Protein 4XK2 (pdb70)

Nearest PDB structures (foldseek):
  4xk2-assembly1_A  TM=1.003E+00  e=9.406E-68  Polaromonas sp. JS666
  4xk2-assembly1_C  TM=1.002E+00  e=2.630E-65  Polaromonas sp. JS666
  8xr3-assembly1_A  TM=9.201E-01  e=1.913E-26  Streptomyces xinghaiensis
  8jwk-assembly2_I  TM=9.010E-01  e=2.176E-25  Streptomyces xinghaiensis
  8xr2-assembly2_I  TM=8.999E-01  e=5.962E-25  Streptomyces xinghaiensis

InterPro domains:
  IPR018170 Aldo/keto reductase, conserved site [PS00062] (143-160)
  IPR020471 Aldo-keto reductase [PR00069] (48-72)
  IPR020471 Aldo-keto reductase [PR00069] (112-130)
  IPR020471 Aldo-keto reductase [PR00069] (143-160)
  IPR023210 NADP-dependent oxidoreductase domain [PF00248] (16-318)
  IPR036812 NAD(P)-dependent oxidoreductase domain superfamily [G3DSA:3.20.20.100] (1-343)
  IPR036812 NAD(P)-dependent oxidoreductase domain superfamily [SSF51430] (1-318)
  IPR050523 Aldo/Keto Reductase Detoxification and Biosynthesis [PTHR43364] (1-327)

Radius of gyration: 41.42 Å; Cα contacts (8 Å, |Δi|>4): 1732; chains: 3; bounding box: 73×60×141 Å

Secondary structure (DSSP, 8-state):
---EEE-TTSS-EEESEEEE-----HHHHHHHHHHHHHTT--EEEEETTGGGGHHHHHHHHHHTT-GGG-EEEEEE-S--SSSTTSSSSSHHHHHHHHHHHHHHHTSS-EEEEEESS--TTS-HHHHHHHHHHHHHTTSEEEEEESS--HHHHHHHHHHHHHHT---EEEEEEE-BTTB-GGGTTHHHHHHHHT-EEEEE-TTTTTTTSSSS----S-PPPHHHHHHHHHHHHHHHHHH---HHHHHHHHHHTSTTEEEEEE--SSHHHHHHHHTTSS----HHHHHHHHHHH--PPPTTTHHHHTSTTTTTS----/---EEE-TTSS-EEESEEEE----HHHHHHHHHHHHHHT--EEEEETTGGGGHHHHHHHHHHTTTGGG-EEEEEE-S--SSSTTSSSSSHHHHHHHHHHHHHHHTSS-EEEEEESS--TTS-HHHHHHHHHHHHHTTSEEEEEEES--HHHHHHHHHHHHHHT---EEEEEEE-BTTB-GGGTTHHHHHHHHT-EEEEE-TTTTTTTS-----HHHHHHHHHHHHHHHHHH---HHHHHHHHHHTSTTEEEEEE--SSHHHHHHHHTTSS----HHHHHHHHHHH--PPPTTTHHHHTSTTTTTS----/---EEE-TTSS-EEESEEEE----HHHHHHHHHHHHHHT--EEEEETTGGGGHHHHHHHHHHTTTGGG-EEEEEE-S--SSSTTSSSSSHHHHHHHHHHHHHHHTSS-EEEEEESS--TTS-HHHHHHHHHHHHHTTSEEEEEEES--HHHHHHHHHHHHHHT---EEEEEEE-BTTB-GGGTTHHHHHHHHT-EEEEE-TTTTTTTSSSS----S-PPPHHHHHHHHHHHHHHHHHH---HHHHHHHHHHTSTTEEEEEE--SSHHHHHHHHTTSS----HHHHHHHHHHH--PPPTTTHHHHTSTTTTTS----

CATH classification: 3.20.20.100

Solvent-accessible surface area: 41121 Å² total; per-residue (Å²): 155,22,69,92,64,93,0,24,132,34,32,42,78,0,0,0,0,0,0,13,4,80,97,37,140,78,76,21,5,83,173,26,0,61,23,0,35,128,22,23,0,34,0,0,3,0,0,2,45,56,73,121,5,42,1,0,47,38,0,2,34,0,4,92,82,26,31,118,125,5,18,1,0,0,6,2,6,53,121,48,27,182,23,123,84,53,50,11,1,44,111,126,11,0,71,48,8,0,58,38,2,17,102,66,7,100,22,125,50,0,12,0,1,0,5,10,31,46,27,68,165,10,77,9,71,48,8,1,18,2,1,26,91,11,25,138,71,29,63,1,106,61,2,0,0,1,63,8,51,7,158,25,1,68,102,1,1,50,7,0,106,160,78,66,40,75,80,3,15,0,3,1,8,34,0,0,0,6,9,17,80,7,6,29,72,31,0,53,21,4,88,106,42,17,3,1,0,0,0,42,26,14,34,0,109,37,58,0,44,17,117,68,108,171,127,116,27,94,120,27,98,90,77,36,7,49,105,0,0,60,10,0,40,49,1,21,160,129,37,68,57,55,13,31,17,0,1,0,2,0,0,8,65,14,44,33,8,1,0,0,13,11,36,1,162,73,93,134,65,0,88,89,18,33,17,0,19,71,48,89,9,65,110,125,20,22,57,132,0,24,77,13,0,56,54,106,17,67,186,60,42,101,18,78,73,78,42,128,100,29,150,142,56,104,45,48,66,161,22,46,92,69,130,0,24,131,32,55,42,89,0,0,0,0,0,10,14,15,88,88,153,69,30,20,7,1,96,30,0,13,26,0,22,125,28,22,0,34,0,0,3,0,0,2,43,59,72,92,3,43,1,0,48,63,0,1,39,0,3,54,34,36,32,111,123,6,18,1,0,0,6,1,7,61,121,61,28,108,23,123,84,51,49,11,2,46,120,122,10,0,74,51,7,0,59,39,2,16,102,66,6,80,23,112,45,0,12,0,1,0,4,19,31,47,28,82,173,9,77,7,70,46,8,1,21,4,1,28,93,10,27,138,70,29,64,1,110,62,3,0,0,2,85,9,50,8,157,24,0,71,102,1,0,50,6,0,85,163,77,66,40,76,63,3,15,0,3,0,8,52,0,0,0,5,8,18,86,7,6,42,74,32,0,54,21,4,90,105,40,18,3,2,0,0,0,70,26,12,37,0,163,43,57,0,45,47,158,189,50,86,50,87,30,30,138,125,0,30,93,10,0,69,58,0,23,158,115,38,69,59,58,17,32,14,0,0,1,2,0,0,13,68,14,44,33,8,1,0,0,12,10,37,6,74,72,102,70,80,1,66,96,16,43,18,1,33,88,44,119,6,72,120,98,18,19,57,59,0,26,77,22,0,58,56,107,17,57,187,61,42,103,19,79,77,80,42,128,99,28,156,215,56,105,46,49,64,155,21,69,91,59,91,0,23,131,34,34,42,80,0,0,0,0,0,10,16,14,88,87,151,69,32,20,6,1,98,30,0,12,26,0,23,125,28,21,0,33,0,0,4,0,0,2,44,58,73,123,4,42,1,0,46,61,0,1,41,0,4,56,35,37,30,111,122,5,19,1,0,0,6,2,6,53,122,49,28,136,22,122,88,50,49,10,2,46,120,125,10,0,72,50,8,0,59,38,1,17,101,67,7,80,24,114,45,0,12,0,1,0,4,9,31,47,27,70,163,8,77,10,67,46,8,1,21,4,1,27,94,11,26,137,70,30,65,1,109,61,2,0,0,1,66,8,50,8,158,25,0,69,100,1,0,49,5,0,82,164,76,66,39,75,66,3,14,0,3,0,9,33,0,0,1,3,8,19,80,7,7,30,72,32,1,55,21,4,90,105,39,17,3,2,0,0,0,40,26,13,35,0,108,36,58,0,44,14,117,68,109,173,125,119,22,91,121,23,66,93,67,49,9,48,111,0,0,61,10,0,40,41,0,22,160,102,39,70,57,55,13,31,17,0,0,0,3,0,0,14,67,14,43,32,9,2,0,0,13,10,37,5,75,72,96,70,80,0,107,93,14,30,17,1,24,77,45,113,6,64,110,129,17,20,58,124,1,27,77,12,1,58,52,106,17,66,184,60,42,101,18,77,72,78,42,129,99,29,150,144,55,107,44,51,65

Organism: Polaromonas sp. (strain JS666 / ATCC BAA-500) (NCBI:txid296591)

Foldseek 3Di:
DWDWFDLFPPNDIATQAEAELCVAVLVLLLQVCVLCLVVVRQEYEEECPPVLLRSLLSQLSSCPPPVVSHQYEYEDFDQRDDDPLSHHQALVNVVVVLVSSCVSSVHQAHAEYEYEEDDPPHDLLRSQVSVQVCCVVVHYPAYAYEHDDLVRLVVNQVSCVVVVTGHHREYAYEDWLQRHLCQQRPQVSSVVRRHAYAYEPLCVVVLQQLPQEPVVDDDGDNVLSNLLNVLLVVVCVVPVAGRLLVGSLLLVPAHRHRYYHDHDSDNVRVVNNCSNPDDHQDPVSNVSNCVSSPDQDDPPRRCCVVPNPVPVPHRRD/DWDWFDLFPPNDIATQAEAELCAVLVLLLQVCVLCLVVVRQEYEEECPPVLLHSLLSQLSSCVVPVVSHAYEYEDFDQNDDDPLSHHQALVNVVVVLVSSCVSSVHQAHAEYEYEEDDPPHDLLRSQVSVQVCCVVVRYPAYAYEHDDLVRLVVNQVSCVVVVTGHHREYAYEDWLQRHLCQQRPQVSSVVRRHAYAYPPLCVVVLQQLVVPDPVLSVLLNVLLVVVCVVPVAGRLLVGSLLQSPAHRHRYYHDHDSDSVRVVSNCSNPDDHDDPVSSVSSCVSSDDQDDPPRRCCVVPNPVPVPNGRD/DWDWFDLFPPNDIATQAEAELCAVLVLLLQVCVLCLVVVRQEYEEECPPVLLHSLLSQLSSCVVPVVSHQYEYEDFDQRDDDPLSHHQALVNVVVVLVSSCVSSVHQAHAEYEYEEDDPPHDLLRSQVSVQVCCVVVRYPAYAYEHDDLVRLVVNQVSCVVVVTGHHREYAYEDWLQRHLCQQRVQVSCVVRRHAYAYPPLCVVVLQQLPDEPVPDDDGDNVLSNLLNVLLVVVCVVPVAGRLLVGSLLQSPAHRHRYYHDHDSDSVRVVSNCSNPDDHDDPVSSVSSCVSSDDQDDPPRRCCVVPNPVPVPHGRD

Sequence (942 aa):
SMEEHRYLGNSGFKVPALGFGTGLFDVAGARRIIDIICLDDAGVNLFDTADVYSNGASESILGAALKGRRDKAIVSTKLSLRIGEGPNDVGSSRRHHLIAATNAALQRLDTDDYIDILQLHAFDAMTPVEQVLGTLDDLVRAGKVRYIGLSNFSGWQLMKSLAAADDRLGLQRYVANQTYYSLIGRDYEWWELMPLGIDQGVGAIVWSPLGWGRLTGKIRRGFAPPVDDERLYRVVDAMDEVALETGKTLPQIALNWLLQRPTVASVLIGARDEEQLMQNLGALGWQLTTEQVARRLDAASAVTPPYPYYPYWNGQFAERSPVAVSMEHRYLGNSGFKVPALGFGTGFDVAGARRIIDICLDAGVNLFDTADVYSNGASESILGAALKGRRDKAIVSTKLSLRIGEGPNDVGSSRHHLIAATNAALQRLDTDDYIDILQLHAFDAMTPVEQVLGTLDDLVRAGKVRYIGLSNFSGWQLMKSLAAADRLGLQRYVANQTYYSLIGRDYEWELMPLGIDQGVGAIVWSPLGWGRLTGKPVDDERLYRVVDAMDEVALETGKTLPQIALNWLLQRPTVASVLIGARDEEQLMQNLGALGWQLTTEQVARLDAASAVTPPYPYYPYWNGQFAERSPVAVSMEEHRYLGNNSGFKVPALGFGTGFDVAGARRIIDICLDAGVNLFDTADVYSNGASESILGAALKGRRDKAIVSTKLSLRIGEGPNDVGSSRHHLIAATNAALQRLDTDYIDILQLHAFDAMTPVEQVLGTLDDLVRAGKVRYIGLSNFSGWQLMKSLAAADRLGLQRYVANQTYYSLIGRDYEWWELMPLGIDQGVGAIVWSPLGWGRLTGKIRRGFAPPVDDERLYRVVDAMDEVALETGKTLPQIALNWLLQRPTVASVLIGARDEEQLMQNLGALGWQLTTEQVARLDAASAVTPPYPYYPYWNGQFAERSPVAV

B-factor: mean 45.57, std 15.62, range [21.48, 104.82]

Structure (mmCIF, N/CA/C/O backbone):
data_4XK2
#
_entry.id   4XK2
#
_cell.length_a   105.110
_cell.length_b   105.110
_cell.length_c   479.569
_cell.angle_alpha   90.000
_cell.angle_beta   90.000
_cell.angle_gamma   90.000
#
_symmetry.space_group_name_H-M   'I 4 2 2'
#
loop_
_entity.id
_entity.type
_entity.pdbx_description
1 polymer 'Aldo/keto reductase'
2 non-polymer 'CHLORIDE ION'
3 non-polymer 'SODIUM ION'
4 water water
#
loop_
_atom_site.group_PDB
_atom_site.id
_atom_site.type_symbol
_atom_site.label_atom_id
_atom_site.label_alt_id
_atom_site.label_comp_id
_atom_site.label_asym_id
_atom_site.label_entity_id
_atom_site.label_seq_id
_atom_site.pdbx_PDB_ins_code
_atom_site.Cartn_x
_atom_site.Cartn_y
_atom_site.Cartn_z
_atom_site.occupancy
_atom_site.B_iso_or_equiv
_atom_site.auth_seq_id
_atom_site.auth_comp_id
_atom_site.auth_asym_id
_atom_site.auth_atom_id
_atom_site.pdbx_PDB_model_num
ATOM 1 N N . SER A 1 1 ? -5.245 41.917 107.712 1.00 54.78 0 SER A N 1
ATOM 2 C CA . SER A 1 1 ? -5.732 40.502 107.622 1.00 53.33 0 SER A CA 1
ATOM 3 C C . SER A 1 1 ? -4.843 39.684 106.672 1.00 46.50 0 SER A C 1
ATOM 4 O O . SER A 1 1 ? -4.391 40.185 105.632 1.00 46.01 0 SER A O 1
ATOM 7 N N . MET A 1 2 ? -4.568 38.438 107.044 1.00 40.91 1 MET A N 1
ATOM 8 C CA . MET A 1 2 ? -3.653 37.615 106.265 1.00 36.22 1 MET A CA 1
ATOM 9 C C . MET A 1 2 ? -4.316 37.126 104.980 1.00 34.88 1 MET A C 1
ATOM 10 O O . MET A 1 2 ? -5.443 36.660 104.998 1.00 36.15 1 MET A O 1
ATOM 15 N N . GLU A 1 3 ? -3.579 37.193 103.894 1.00 32.97 2 GLU A N 1
ATOM 16 C CA A GLU A 1 3 ? -4.013 36.628 102.616 0.50 32.48 2 GLU A CA 1
ATOM 17 C CA B GLU A 1 3 ? -3.985 36.614 102.619 0.50 33.01 2 GLU A CA 1
ATOM 18 C C . GLU A 1 3 ? -3.525 35.169 102.546 1.00 31.49 2 GLU A C 1
ATOM 19 O O . GLU A 1 3 ? -2.477 34.819 103.104 1.00 30.30 2 GLU A O 1
ATOM 30 N N . HIS A 1 4 ? -4.316 34.317 101.905 1.00 30.29 3 HIS A N 1
ATOM 31 C CA . HIS A 1 4 ? -3.963 32.905 101.773 1.00 29.40 3 HIS A CA 1
ATOM 32 C C . HIS A 1 4 ? -3.976 32.491 100.317 1.00 29.20 3 HIS A C 1
ATOM 33 O O . HIS A 1 4 ? -4.786 32.978 99.529 1.00 29.84 3 HIS A O 1
ATOM 40 N N . ARG A 1 5 ? -3.080 31.579 99.971 1.00 27.92 4 ARG A N 1
ATOM 41 C CA . ARG A 1 5 ? -2.927 31.152 98.585 1.00 27.86 4 ARG A CA 1
ATOM 42 C C . ARG A 1 5 ? -2.857 29.634 98.497 1.00 27.30 4 ARG A C 1
ATOM 43 O O . ARG A 1 5 ? -2.381 28.960 99.433 1.00 26.73 4 ARG A O 1
ATOM 51 N N . TYR A 1 6 ? -3.262 29.093 97.350 1.00 27.13 5 TYR A N 1
ATOM 52 C CA . TYR A 1 6 ? -3.137 27.658 97.119 1.00 27.07 5 TYR A CA 1
ATOM 53 C C . TYR A 1 6 ? -1.688 27.317 96.854 1.00 26.57 5 TYR A C 1
ATOM 54 O O . TYR A 1 6 ? -1.003 28.033 96.101 1.00 26.64 5 TYR A O 1
ATOM 63 N N . LEU A 1 7 ? -1.224 26.230 97.465 1.00 25.86 6 LEU A N 1
ATOM 64 C CA . LEU A 1 7 ? 0.112 25.747 97.272 1.00 25.64 6 LEU A CA 1
ATOM 65 C C . LEU A 1 7 ? 0.140 24.874 96.028 1.00 25.87 6 LEU A C 1
ATOM 66 O O . LEU A 1 7 ? -0.218 23.698 96.053 1.00 25.72 6 LEU A O 1
ATOM 71 N N . GLY A 1 8 ? 0.556 25.470 94.917 1.00 26.14 7 GLY A N 1
ATOM 72 C CA . GLY A 1 8 ? 0.508 24.775 93.640 1.00 26.77 7 GLY A CA 1
ATOM 73 C C . GLY A 1 8 ? -0.912 24.289 93.339 1.00 27.24 7 GLY A C 1
ATOM 74 O O . GLY A 1 8 ? -1.891 24.988 93.628 1.00 27.43 7 GLY A O 1
ATOM 75 N N . ASN A 1 9 ? -1.011 23.082 92.821 1.00 27.69 8 ASN A N 1
ATOM 76 C CA . ASN A 1 9 ? -2.304 22.487 92.491 1.00 28.88 8 ASN A CA 1
ATOM 77 C C . ASN A 1 9 ? -2.850 21.600 93.618 1.00 27.99 8 ASN A C 1
ATOM 78 O O . ASN A 1 9 ? -3.827 20.898 93.406 1.00 28.23 8 ASN A O 1
ATOM 83 N N . SER A 1 10 ? -2.247 21.664 94.799 1.00 26.77 9 SER A N 1
ATOM 84 C CA . SER A 1 10 ? -2.561 20.743 95.882 1.00 26.63 9 SER A CA 1
ATOM 85 C C . SER A 1 10 ? -3.924 20.880 96.548 1.00 26.59 9 SER A C 1
ATOM 86 O O . SER A 1 10 ? -4.317 19.994 97.316 1.00 26.90 9 SER A O 1
ATOM 89 N N . GLY A 1 11 ? -4.564 22.038 96.389 1.00 26.48 10 GLY A N 1
ATOM 90 C CA . GLY A 1 11 ? -5.776 22.368 97.140 1.00 26.58 10 GLY A CA 1
ATOM 91 C C . GLY A 1 11 ? -5.562 22.799 98.591 1.00 26.43 10 GLY A C 1
ATOM 92 O O . GLY A 1 11 ? -6.522 23.122 99.289 1.00 26.44 10 GLY A O 1
ATOM 93 N N . PHE A 1 12 ? -4.304 22.817 99.028 1.00 26.20 11 PHE A N 1
ATOM 94 C CA . PHE A 1 12 ? -3.919 23.216 100.377 1.00 26.49 11 PHE A CA 1
ATOM 95 C C . PHE A 1 12 ? -3.567 24.710 100.363 1.00 26.73 11 PHE A C 1
ATOM 96 O O . PHE A 1 12 ? -2.903 25.171 99.462 1.00 26.44 11 PHE A O 1
ATOM 104 N N . LYS A 1 13 ? -4.004 25.439 101.379 1.00 27.41 12 LYS A N 1
ATOM 105 C CA . LYS A 1 13 ? -3.749 26.874 101.457 1.00 28.16 12 LYS A CA 1
ATOM 106 C C . LYS A 1 13 ? -2.697 27.210 102.483 1.00 27.21 12 LYS A C 1
ATOM 107 O O . LYS A 1 13 ? -2.661 26.623 103.571 1.00 26.92 12 LYS A O 1
ATOM 113 N N . VAL A 1 14 ? -1.847 28.151 102.104 1.00 26.48 13 VAL A N 1
ATOM 114 C CA . VAL A 1 14 ? -0.804 28.680 102.962 1.00 26.14 13 VAL A CA 1
ATOM 115 C C . VAL A 1 14 ? -0.944 30.178 103.076 1.00 25.98 13 VAL A C 1
ATOM 116 O O . VAL A 1 14 ? -1.504 30.825 102.193 1.00 26.05 13 VAL A O 1
ATOM 120 N N . PRO A 1 15 ? -0.463 30.745 104.194 1.00 25.69 14 PRO A N 1
ATOM 121 C CA . PRO A 1 15 ? -0.470 32.187 104.297 1.00 25.71 14 PRO A CA 1
ATOM 122 C C . PRO A 1 15 ? 0.552 32.759 103.315 1.00 25.61 14 PRO A C 1
ATOM 123 O O . PRO A 1 15 ? 1.587 32.138 103.054 1.00 25.10 14 PRO A O 1
ATOM 127 N N . ALA A 1 16 ? 0.232 33.924 102.773 1.00 25.88 15 ALA A N 1
ATOM 128 C CA . ALA A 1 16 ? 1.064 34.554 101.749 1.00 26.43 15 ALA A CA 1
ATOM 129 C C . ALA A 1 16 ? 2.438 34.955 102.310 1.00 26.89 15 ALA A C 1
ATOM 130 O O . ALA A 1 16 ? 3.423 35.058 101.567 1.00 26.62 15 ALA A O 1
ATOM 132 N N . LEU A 1 17 ? 2.496 35.146 103.631 1.00 27.56 16 LEU A N 1
ATOM 133 C CA . LEU A 1 17 ? 3.759 35.328 104.325 1.00 28.23 16 LEU A CA 1
ATOM 134 C C . LEU A 1 17 ? 3.912 34.247 105.356 1.00 28.15 16 LEU A C 1
ATOM 135 O O . LEU A 1 17 ? 2.979 33.929 106.103 1.00 28.75 16 LEU A O 1
ATOM 140 N N . GLY A 1 18 ? 5.088 33.653 105.367 1.00 28.13 17 GLY A N 1
ATOM 141 C CA . GLY A 1 18 ? 5.449 32.638 106.333 1.00 28.50 17 GLY A CA 1
ATOM 142 C C . GLY A 1 18 ? 6.671 33.027 107.104 1.00 28.98 17 GLY A C 1
ATOM 143 O O . GLY A 1 18 ? 7.335 34.014 106.779 1.00 29.37 17 GLY A O 1
ATOM 144 N N . PHE A 1 19 ? 6.926 32.303 108.183 1.00 29.60 18 PHE A N 1
ATOM 145 C CA . PHE A 1 19 ? 8.012 32.621 109.077 1.00 31.13 18 PHE A CA 1
ATOM 146 C C . PHE A 1 19 ? 9.151 31.643 108.874 1.00 31.46 18 PHE A C 1
ATOM 147 O O . PHE A 1 19 ? 8.985 30.434 109.044 1.00 30.49 18 PHE A O 1
ATOM 155 N N . GLY A 1 20 ? 10.296 32.171 108.470 1.00 32.49 19 GLY A N 1
ATOM 156 C CA . GLY A 1 20 ? 11.462 31.354 108.183 1.00 34.27 19 GLY A CA 1
ATOM 157 C C . GLY A 1 20 ? 12.327 31.371 109.414 1.00 37.51 19 GLY A C 1
ATOM 158 O O . GLY A 1 20 ? 12.781 32.433 109.820 1.00 40.02 19 GLY A O 1
ATOM 159 N N . THR A 1 21 ? 12.530 30.216 110.039 1.00 39.13 20 THR A N 1
ATOM 160 C CA . THR A 1 21 ? 13.419 30.142 111.192 1.00 42.42 20 THR A CA 1
ATOM 161 C C . THR A 1 21 ? 14.881 30.236 110.714 1.00 46.15 20 THR A C 1
ATOM 162 O O . THR A 1 21 ? 15.773 30.339 111.517 1.00 48.34 20 THR A O 1
ATOM 166 N N . GLY A 1 22 ? 15.102 30.188 109.397 1.00 51.31 21 GLY A N 1
ATOM 167 C CA . GLY A 1 22 ? 16.413 30.456 108.807 1.00 55.83 21 GLY A CA 1
ATOM 168 C C . GLY A 1 22 ? 16.656 31.951 108.666 1.00 60.42 21 GLY A C 1
ATOM 169 O O . GLY A 1 22 ? 17.672 32.369 108.110 1.00 67.29 21 GLY A O 1
ATOM 170 N N . LEU A 1 30 ? 17.385 33.246 113.132 1.00 86.56 29 LEU A N 1
ATOM 171 C CA . LEU A 1 30 ? 16.684 33.738 114.314 1.00 89.14 29 LEU A CA 1
ATOM 172 C C . LEU A 1 30 ? 16.823 32.769 115.495 1.00 92.84 29 LEU A C 1
ATOM 173 O O . LEU A 1 30 ? 17.356 33.124 116.550 1.00 102.37 29 LEU A O 1
ATOM 175 N N . PHE A 1 31 ? 16.358 31.541 115.289 1.00 87.98 30 PHE A N 1
ATOM 176 C CA . PHE A 1 31 ? 16.290 30.511 116.327 1.00 78.10 30 PHE A CA 1
ATOM 177 C C . PHE A 1 31 ? 17.667 29.869 116.493 1.00 79.36 30 PHE A C 1
ATOM 178 O O . PHE A 1 31 ? 17.794 28.750 116.972 1.00 73.62 30 PHE A O 1
ATOM 186 N N . ASP A 1 38 ? 16.360 29.890 124.094 1.00 66.24 37 ASP A N 1
ATOM 187 C CA . ASP A 1 38 ? 15.331 30.767 124.630 1.00 62.56 37 ASP A CA 1
ATOM 188 C C . ASP A 1 38 ? 13.930 30.278 124.207 1.00 61.29 37 ASP A C 1
ATOM 189 O O . ASP A 1 38 ?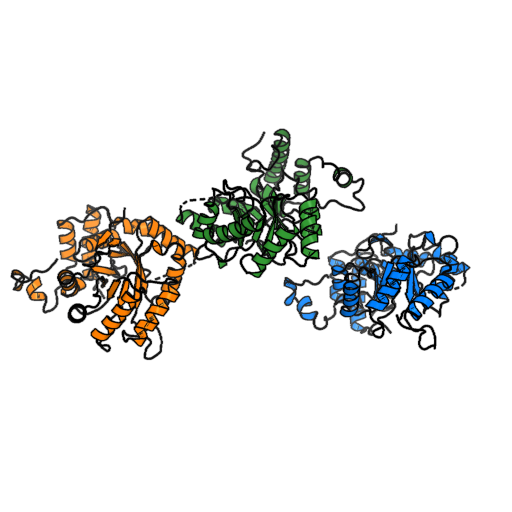 13.371 30.702 123.189 1.00 57.12 37 ASP A O 1
ATOM 194 N N . VAL A 1 39 ? 13.372 29.384 125.017 1.00 59.38 38 VAL A N 1
ATOM 195 C CA . VAL A 1 39 ? 12.074 28.770 124.724 1.00 55.97 38 VAL A CA 1
ATOM 196 C C . VAL A 1 39 ? 10.954 29.804 124.882 1.00 51.34 38 VAL A C 1
ATOM 197 O O . VAL A 1 39 ? 10.041 29.865 124.073 1.00 45.86 38 VAL A O 1
ATOM 201 N N . ALA A 1 40 ? 11.041 30.627 125.923 1.00 49.37 39 ALA A N 1
ATOM 202 C CA . ALA A 1 40 ? 10.046 31.676 126.155 1.00 47.54 39 ALA A CA 1
ATOM 203 C C . ALA A 1 40 ? 10.035 32.699 125.006 1.00 44.82 39 ALA A C 1
ATOM 204 O O . ALA A 1 40 ? 8.976 33.168 124.598 1.00 44.18 39 ALA A O 1
ATOM 206 N N . GLY A 1 41 ? 11.220 33.044 124.515 1.00 43.01 40 GLY A N 1
ATOM 207 C CA . GLY A 1 41 ? 11.378 34.001 123.409 1.00 41.57 40 GLY A CA 1
ATOM 208 C C . GLY A 1 41 ? 10.762 33.468 122.125 1.00 39.27 40 GLY A C 1
ATOM 209 O O . GLY A 1 41 ? 10.078 34.176 121.389 1.00 36.81 40 GLY A O 1
ATOM 210 N N . ALA A 1 42 ? 11.004 32.187 121.883 1.00 38.04 41 ALA A N 1
ATOM 211 C CA . ALA A 1 42 ? 10.456 31.522 120.720 1.00 36.78 41 ALA A CA 1
ATOM 212 C C . ALA A 1 42 ? 8.928 31.413 120.825 1.00 35.79 41 ALA A C 1
ATOM 213 O O . ALA A 1 42 ? 8.227 31.657 119.864 1.00 33.74 41 ALA A O 1
ATOM 215 N N . ARG A 1 43 ? 8.409 31.085 122.000 1.00 36.46 42 ARG A N 1
ATOM 216 C CA . ARG A 1 43 ? 6.948 31.041 122.200 1.00 37.61 42 ARG A CA 1
ATOM 217 C C . ARG A 1 43 ? 6.324 32.385 121.919 1.00 36.67 42 ARG A C 1
ATOM 218 O O . ARG A 1 43 ? 5.220 32.463 121.381 1.00 36.38 42 ARG A O 1
ATOM 226 N N . ARG A 1 44 ? 7.023 33.437 122.331 1.00 37.08 43 ARG A N 1
ATOM 227 C CA . ARG A 1 44 ? 6.528 34.804 122.148 1.00 37.53 43 ARG A CA 1
ATOM 228 C C . ARG A 1 44 ? 6.431 35.169 120.668 1.00 35.43 43 ARG A C 1
ATOM 229 O O . ARG A 1 44 ? 5.459 35.750 120.224 1.00 34.17 43 ARG A O 1
ATOM 237 N N . ILE A 1 45 ? 7.460 34.824 119.908 1.00 35.31 44 ILE A N 1
ATOM 238 C CA . ILE A 1 45 ? 7.461 35.049 118.437 1.00 34.92 44 ILE A CA 1
ATOM 239 C C . ILE A 1 45 ? 6.360 34.266 117.726 1.00 33.68 44 ILE A C 1
ATOM 240 O O . ILE A 1 45 ? 5.664 34.791 116.862 1.00 33.91 44 ILE A O 1
ATOM 245 N N . ILE A 1 46 ? 6.208 33.001 118.094 1.00 33.08 45 ILE A N 1
ATOM 246 C CA . ILE A 1 46 ? 5.111 32.169 117.593 1.00 32.66 45 ILE A CA 1
ATOM 247 C C . ILE A 1 46 ? 3.766 32.811 117.921 1.00 32.45 45 ILE A C 1
ATOM 248 O O . ILE A 1 46 ? 2.903 32.862 117.058 1.00 30.75 45 ILE A O 1
ATOM 253 N N . ASP A 1 47 ? 3.612 33.340 119.147 1.00 33.17 46 ASP A N 1
ATOM 254 C CA . ASP A 1 47 ? 2.359 33.987 119.565 1.00 34.06 46 ASP A CA 1
ATOM 255 C C . ASP A 1 47 ? 2.008 35.168 118.663 1.00 32.58 46 ASP A C 1
ATOM 256 O O . ASP A 1 47 ? 0.879 35.300 118.172 1.00 32.40 46 ASP A O 1
ATOM 261 N N . ILE A 1 48 ? 2.985 36.025 118.421 1.00 32.15 47 ILE A N 1
ATOM 262 C CA A ILE A 1 48 ? 2.711 37.212 117.602 0.50 32.33 47 ILE A CA 1
ATOM 263 C CA B ILE A 1 48 ? 2.787 37.213 117.597 0.50 32.06 47 ILE A CA 1
ATOM 264 C C . ILE A 1 48 ? 2.477 36.819 116.135 1.00 31.26 47 ILE A C 1
ATOM 265 O O . ILE A 1 48 ? 1.612 37.396 115.457 1.00 30.98 47 ILE A O 1
ATOM 274 N N . CYS A 1 49 ? 3.195 35.819 115.657 1.00 30.70 48 CYS A N 1
ATOM 275 C CA . CYS A 1 49 ? 2.967 35.321 114.293 1.00 30.21 48 CYS A CA 1
ATOM 276 C C . CYS A 1 49 ? 1.544 34.761 114.146 1.00 30.08 48 CYS A C 1
ATOM 277 O O . CYS A 1 49 ? 0.811 35.122 113.211 1.00 29.57 48 CYS A O 1
ATOM 280 N N . LEU A 1 50 ? 1.156 33.886 115.063 1.00 30.42 49 LEU A N 1
ATOM 281 C CA . LEU A 1 50 ? -0.192 33.281 115.011 1.00 31.22 49 LEU A CA 1
ATOM 282 C C . LEU A 1 50 ? -1.283 34.332 115.103 1.00 32.54 49 LEU A C 1
ATOM 283 O O . LEU A 1 50 ? -2.256 34.282 114.358 1.00 32.19 49 LEU A O 1
ATOM 288 N N . ASP A 1 51 ? -1.085 35.326 115.969 1.00 34.61 50 ASP A N 1
ATOM 289 C CA A ASP A 1 51 ? -2.011 36.459 116.090 0.50 35.51 50 ASP A CA 1
ATOM 290 C CA B ASP A 1 51 ? -2.036 36.436 116.073 0.50 36.18 50 ASP A CA 1
ATOM 291 C C . ASP A 1 51 ? -2.215 37.186 114.749 1.00 35.41 50 ASP A C 1
ATOM 292 O O . ASP A 1 51 ? -3.299 37.641 114.435 1.00 35.63 50 ASP A O 1
ATOM 301 N N . ALA A 1 52 ? -1.154 37.299 113.968 1.00 34.42 51 ALA A N 1
ATOM 302 C CA . ALA A 1 52 ? -1.188 37.992 112.661 1.00 34.01 51 ALA A CA 1
ATOM 303 C C . ALA A 1 52 ? -1.604 37.104 111.477 1.00 33.17 51 ALA A C 1
ATOM 304 O O . ALA A 1 52 ? -1.685 37.571 110.331 1.00 33.30 51 ALA A O 1
ATOM 306 N N . GLY A 1 53 ? -1.811 35.820 111.745 1.00 31.69 52 GLY A N 1
ATOM 307 C CA . GLY A 1 53 ? -2.106 34.845 110.694 1.00 31.02 52 GLY A CA 1
ATOM 308 C C . GLY A 1 53 ? -0.893 34.263 109.978 1.00 30.28 52 GLY A C 1
ATOM 309 O O . GLY A 1 53 ? -1.034 33.567 108.959 1.00 30.00 52 GLY A O 1
ATOM 310 N N . VAL A 1 54 ? 0.305 34.594 110.451 1.00 29.62 53 VAL A N 1
ATOM 311 C CA . VAL A 1 54 ? 1.527 34.006 109.921 1.00 29.43 53 VAL A CA 1
ATOM 312 C C . VAL A 1 54 ? 1.713 32.665 110.609 1.00 29.36 53 VAL A C 1
ATOM 313 O O . VAL A 1 54 ? 2.375 32.579 111.629 1.00 30.25 53 VAL A O 1
ATOM 317 N N . ASN A 1 55 ? 1.075 31.631 110.085 1.00 28.70 54 ASN A N 1
ATOM 318 C CA . ASN A 1 55 ? 1.071 30.353 110.793 1.00 28.55 54 ASN A CA 1
ATOM 319 C C . ASN A 1 55 ? 1.848 29.240 110.073 1.00 28.25 54 ASN A C 1
ATOM 320 O O . ASN A 1 55 ? 1.754 28.079 110.459 1.00 28.30 54 ASN A O 1
ATOM 325 N N . LEU A 1 56 ? 2.602 29.614 109.046 1.00 27.86 55 LEU A N 1
ATOM 326 C CA . LEU A 1 56 ? 3.548 28.737 108.374 1.00 27.98 55 LEU A CA 1
ATOM 327 C C . LEU A 1 56 ? 4.903 28.988 108.971 1.00 27.68 55 LEU A C 1
ATOM 328 O O . LEU A 1 56 ? 5.379 30.115 108.939 1.00 27.13 55 LEU A O 1
ATOM 333 N N . PHE A 1 57 ? 5.525 27.930 109.495 1.00 27.31 56 PHE A N 1
ATOM 334 C CA . PHE A 1 57 ? 6.842 27.995 110.093 1.00 27.66 56 PHE A CA 1
ATOM 335 C C . PHE A 1 57 ? 7.756 27.027 109.377 1.00 27.63 56 PHE A C 1
ATOM 336 O O . PHE A 1 57 ? 7.469 25.837 109.316 1.00 28.08 56 PHE A O 1
ATOM 344 N N . ASP A 1 58 ? 8.851 27.556 108.854 1.00 27.78 57 ASP A N 1
ATOM 345 C CA . ASP A 1 58 ? 9.783 26.796 108.036 1.00 28.29 57 ASP A CA 1
ATOM 346 C C . ASP A 1 58 ? 11.084 26.602 108.778 1.00 28.23 57 ASP A C 1
ATOM 347 O O . ASP A 1 58 ? 11.634 27.562 109.356 1.00 28.16 57 ASP A O 1
ATOM 352 N N . THR A 1 59 ? 11.575 25.363 108.752 1.00 28.10 58 THR A N 1
ATOM 353 C CA . THR A 1 59 ? 12.804 25.025 109.428 1.00 28.47 58 THR A CA 1
ATOM 354 C C . THR A 1 59 ? 13.531 23.944 108.629 1.00 28.60 58 THR A C 1
ATOM 355 O O . THR A 1 59 ? 13.121 23.588 107.507 1.00 28.24 58 THR A O 1
ATOM 359 N N . ALA A 1 60 ? 14.639 23.477 109.179 1.00 28.72 59 ALA A N 1
ATOM 360 C CA . ALA A 1 60 ? 15.446 22.461 108.536 1.00 29.29 59 ALA A CA 1
ATOM 361 C C . ALA A 1 60 ? 16.310 21.822 109.574 1.00 30.12 59 ALA A C 1
ATOM 362 O O . ALA A 1 60 ? 16.640 22.450 110.614 1.00 29.83 59 ALA A O 1
ATOM 364 N N . ASP A 1 61 ? 16.696 20.580 109.314 1.00 30.67 60 ASP A N 1
ATOM 365 C CA . ASP A 1 61 ? 17.573 19.877 110.271 1.00 32.13 60 ASP A CA 1
ATOM 366 C C . ASP A 1 61 ? 18.936 20.576 110.456 1.00 33.00 60 ASP A C 1
ATOM 367 O O . ASP A 1 61 ? 19.448 20.673 111.597 1.00 33.33 60 ASP A O 1
ATOM 372 N N . VAL A 1 62 ? 19.454 21.142 109.371 1.00 33.15 61 VAL A N 1
ATOM 373 C CA . VAL A 1 62 ? 20.743 21.834 109.409 1.00 35.00 61 VAL A CA 1
ATOM 374 C C . VAL A 1 62 ? 20.724 23.209 110.092 1.00 35.95 61 VAL A C 1
ATOM 375 O O . VAL A 1 62 ? 21.785 23.735 110.395 1.00 37.88 61 VAL A O 1
ATOM 379 N N . TYR A 1 63 ? 19.557 23.795 110.347 1.00 35.28 62 TYR A N 1
ATOM 380 C CA . TYR A 1 63 ? 19.525 25.062 111.060 1.00 36.56 62 TYR A CA 1
ATOM 381 C C . TYR A 1 63 ? 19.954 24.834 112.526 1.00 37.94 62 TYR A C 1
ATOM 382 O O . TYR A 1 63 ? 19.256 24.202 113.315 1.00 36.73 62 TYR A O 1
ATOM 391 N N . SER A 1 64 ? 21.147 25.317 112.852 1.00 41.95 63 SER A N 1
ATOM 392 C CA . SER A 1 64 ? 21.799 25.128 114.173 1.00 43.76 63 SER A CA 1
ATOM 393 C C . SER A 1 64 ? 21.829 23.681 114.639 1.00 45.47 63 SER A C 1
ATOM 394 O O . SER A 1 64 ? 21.554 23.388 115.805 1.00 44.79 63 SER A O 1
ATOM 397 N N . ASN A 1 65 ? 22.134 22.783 113.715 1.00 45.84 64 ASN A N 1
ATOM 398 C CA . ASN A 1 65 ? 22.327 21.384 114.009 1.00 48.46 64 ASN A CA 1
ATOM 399 C C . ASN A 1 65 ? 21.165 20.751 114.770 1.00 45.97 64 ASN A C 1
ATOM 400 O O . ASN A 1 65 ? 21.368 20.018 115.742 1.00 46.19 64 ASN A O 1
ATOM 405 N N . GLY A 1 66 ? 19.950 21.061 114.343 1.00 42.12 65 GLY A N 1
ATOM 406 C CA . GLY A 1 66 ? 18.772 20.489 114.957 1.00 40.04 65 GLY A CA 1
ATOM 407 C C . GLY A 1 66 ? 18.105 21.356 116.002 1.00 39.41 65 GLY A C 1
ATOM 408 O O . GLY A 1 66 ? 16.942 21.110 116.356 1.00 38.60 65 GLY A O 1
ATOM 409 N N . ALA A 1 67 ? 18.800 22.379 116.485 1.00 38.98 66 ALA A N 1
ATOM 410 C CA . ALA A 1 67 ? 18.279 23.179 117.598 1.00 38.37 66 ALA A CA 1
ATOM 411 C C . ALA A 1 67 ? 17.082 24.009 117.144 1.00 36.92 66 ALA A C 1
ATOM 412 O O . ALA A 1 67 ? 16.163 24.242 117.918 1.00 36.96 66 ALA A O 1
ATOM 414 N N . SER A 1 68 ? 17.106 24.472 115.896 1.00 35.59 67 SER A N 1
ATOM 415 C CA . SER A 1 68 ? 15.972 25.226 115.344 1.00 34.78 67 SER A CA 1
ATOM 416 C C . SER A 1 68 ? 14.676 24.391 115.397 1.00 33.29 67 SER A C 1
ATOM 417 O O . SER A 1 68 ? 13.640 24.886 115.847 1.00 32.75 67 SER A O 1
ATOM 420 N N . GLU A 1 69 ? 14.733 23.147 114.951 1.00 32.64 68 GLU A N 1
ATOM 421 C CA . GLU A 1 69 ? 13.549 22.262 115.021 1.00 32.43 68 GLU A CA 1
ATOM 422 C C . GLU A 1 69 ? 13.091 22.006 116.464 1.00 32.41 68 GLU A C 1
ATOM 423 O O . GLU A 1 69 ? 11.901 22.050 116.754 1.00 31.68 68 GLU A O 1
ATOM 429 N N . SER A 1 70 ? 14.045 21.779 117.363 1.00 33.07 69 SER A N 1
ATOM 430 C CA . SER A 1 70 ? 13.710 21.573 118.782 1.00 34.20 69 SER A CA 1
ATOM 431 C C . SER A 1 70 ? 13.045 22.781 119.414 1.00 34.58 69 SER A C 1
ATOM 432 O O . SER A 1 70 ? 12.049 22.654 120.126 1.00 34.40 69 SER A O 1
ATOM 435 N N . ILE A 1 71 ? 13.584 23.959 119.112 1.00 35.07 70 ILE A N 1
ATOM 436 C CA . ILE A 1 71 ? 13.040 25.212 119.645 1.00 35.85 70 ILE A CA 1
ATOM 437 C C . ILE A 1 71 ? 11.653 25.466 119.078 1.00 33.82 70 ILE A C 1
ATOM 438 O O . ILE A 1 71 ? 10.742 25.874 119.792 1.00 33.64 70 ILE A O 1
ATOM 443 N N . LEU A 1 72 ? 11.492 25.250 117.781 1.00 32.00 71 LEU A N 1
ATOM 444 C CA . LEU A 1 72 ? 10.189 25.405 117.149 1.00 30.98 71 LEU A CA 1
ATOM 445 C C . LEU A 1 72 ? 9.179 24.450 117.774 1.00 30.94 71 LEU A C 1
ATOM 446 O O . LEU A 1 72 ? 8.047 24.840 118.067 1.00 31.15 71 LEU A O 1
ATOM 451 N N . GLY A 1 73 ? 9.583 23.206 117.977 1.00 31.33 72 GLY A N 1
ATOM 452 C CA . GLY A 1 73 ? 8.693 22.222 118.588 1.00 31.88 72 GLY A CA 1
ATOM 453 C C . GLY A 1 73 ? 8.243 22.638 119.981 1.00 33.45 72 GLY A C 1
ATOM 454 O O . GLY A 1 73 ? 7.064 22.560 120.313 1.00 33.91 72 GLY A O 1
ATOM 455 N N . ALA A 1 74 ? 9.189 23.120 120.780 1.00 34.06 73 ALA A N 1
ATOM 456 C CA . ALA A 1 74 ? 8.876 23.618 122.112 1.00 35.58 73 ALA A CA 1
ATOM 457 C C . ALA A 1 74 ? 7.957 24.852 122.049 1.00 35.66 73 ALA A C 1
ATOM 458 O O . ALA A 1 74 ? 7.017 24.955 122.835 1.00 37.02 73 ALA A O 1
ATOM 460 N N . ALA A 1 75 ? 8.203 25.742 121.092 1.00 34.91 74 ALA A N 1
ATOM 461 C CA . ALA A 1 75 ? 7.380 26.949 120.908 1.00 34.66 74 ALA A CA 1
ATOM 462 C C . ALA A 1 75 ? 5.950 26.658 120.474 1.00 34.12 74 ALA A C 1
ATOM 463 O O . ALA A 1 75 ? 5.023 27.387 120.849 1.00 34.00 74 ALA A O 1
ATOM 465 N N . LEU A 1 76 ? 5.772 25.584 119.718 1.00 33.49 75 LEU A N 1
ATOM 466 C CA . LEU A 1 76 ? 4.447 25.192 119.237 1.00 33.70 75 LEU A CA 1
ATOM 467 C C . LEU A 1 76 ? 3.672 24.284 120.172 1.00 35.26 75 LEU A C 1
ATOM 468 O O . LEU A 1 76 ? 2.498 24.037 119.967 1.00 36.11 75 LEU A O 1
ATOM 473 N N . LYS A 1 77 ? 4.343 23.709 121.150 1.00 37.68 76 LYS A N 1
ATOM 474 C CA . LYS A 1 77 ? 3.692 22.734 122.027 1.00 40.09 76 LYS A CA 1
ATOM 475 C C . LYS A 1 77 ? 2.435 23.324 122.670 1.00 39.63 76 LYS A C 1
ATOM 476 O O . LYS A 1 77 ? 2.452 24.434 123.191 1.00 38.73 76 LYS A O 1
ATOM 480 N N . GLY A 1 78 ? 1.354 22.554 122.579 1.00 40.53 77 GLY A N 1
ATOM 481 C CA . GLY A 1 78 ? 0.023 22.920 123.066 1.00 41.54 77 GLY A CA 1
ATOM 482 C C . GLY A 1 78 ? -0.913 23.525 122.030 1.00 41.16 77 GLY A C 1
ATOM 483 O O . GLY A 1 78 ? -2.076 23.755 122.286 1.00 41.40 77 GLY A O 1
ATOM 484 N N . ARG A 1 79 ? -0.375 23.802 120.856 1.00 38.31 78 ARG A N 1
ATOM 485 C CA . ARG A 1 79 ? -1.103 24.499 119.785 1.00 36.70 78 ARG A CA 1
ATOM 486 C C . ARG A 1 79 ? -0.567 24.174 118.394 1.00 34.78 78 ARG A C 1
ATOM 487 O O . ARG A 1 79 ? -0.684 24.969 117.462 1.00 33.11 78 ARG A O 1
ATOM 495 N N . ARG A 1 80 ? 0.047 23.018 118.266 1.00 34.58 79 ARG A N 1
ATOM 496 C CA . ARG A 1 80 ? 0.702 22.651 117.023 1.00 33.88 79 ARG A CA 1
ATOM 497 C C . ARG A 1 80 ? -0.320 22.594 115.894 1.00 34.82 79 ARG A C 1
ATOM 498 O O . ARG A 1 80 ? -0.009 22.861 114.746 1.00 33.23 79 ARG A O 1
ATOM 506 N N . ASP A 1 81 ? -1.547 22.250 116.250 1.00 36.83 80 ASP A N 1
ATOM 507 C CA . ASP A 1 81 ? -2.662 22.165 115.311 1.00 40.49 80 ASP A CA 1
ATOM 508 C C . ASP A 1 81 ? -3.032 23.502 114.633 1.00 38.03 80 ASP A C 1
ATOM 509 O O . ASP A 1 81 ? -3.756 23.508 113.636 1.00 38.42 80 ASP A O 1
ATOM 514 N N . LYS A 1 82 ? -2.546 24.614 115.178 1.00 35.73 81 LYS A N 1
ATOM 515 C CA . LYS A 1 82 ? -2.784 25.943 114.594 1.00 35.44 81 LYS A CA 1
ATOM 516 C C . LYS A 1 82 ? -1.696 26.361 113.621 1.00 32.99 81 LYS A C 1
ATOM 517 O O . LYS A 1 82 ? -1.803 27.420 113.009 1.00 32.26 81 LYS A O 1
ATOM 523 N N . ALA A 1 83 ? -0.664 25.523 113.489 1.00 30.68 82 ALA A N 1
ATOM 524 C CA . ALA A 1 83 ? 0.491 25.819 112.649 1.00 29.35 82 ALA A CA 1
ATOM 525 C C . ALA A 1 83 ? 0.613 24.887 111.453 1.00 28.54 82 ALA A C 1
ATOM 526 O O . ALA A 1 83 ? 0.194 23.726 111.496 1.00 28.60 82 ALA A O 1
ATOM 528 N N . ILE A 1 84 ? 1.236 25.404 110.409 1.00 27.61 83 ILE A N 1
ATOM 529 C CA . ILE A 1 84 ? 1.677 24.628 109.256 1.00 27.35 83 ILE A CA 1
ATOM 530 C C . ILE A 1 84 ? 3.192 24.548 109.398 1.00 26.92 83 ILE A C 1
ATOM 531 O O . ILE A 1 84 ? 3.878 25.559 109.326 1.00 26.30 83 ILE A O 1
ATOM 536 N N . VAL A 1 85 ? 3.702 23.346 109.631 1.00 26.78 84 VAL A N 1
ATOM 537 C CA . VAL A 1 85 ? 5.137 23.130 109.833 1.00 26.75 84 VAL A CA 1
ATOM 538 C C . VAL A 1 85 ? 5.758 22.602 108.547 1.00 26.97 84 VAL A C 1
ATOM 539 O O . VAL A 1 85 ? 5.337 21.581 108.016 1.00 26.65 84 VAL A O 1
ATOM 543 N N . SER A 1 86 ? 6.736 23.348 108.057 1.00 27.30 85 SER A N 1
ATOM 544 C CA . SER A 1 86 ? 7.479 23.042 106.845 1.00 27.94 85 SER A CA 1
ATOM 545 C C . SER A 1 86 ? 8.898 22.719 107.290 1.00 28.09 85 SER A C 1
ATOM 546 O O . SER A 1 86 ? 9.512 23.520 107.997 1.00 27.45 85 SER A O 1
ATOM 549 N N . THR A 1 87 ? 9.406 21.546 106.922 1.00 28.65 86 THR A N 1
ATOM 550 C CA . THR A 1 87 ? 10.798 21.248 107.186 1.00 29.64 86 THR A CA 1
ATOM 551 C C . THR A 1 87 ? 11.513 20.596 106.017 1.00 29.40 86 THR A C 1
ATOM 552 O O . THR A 1 87 ? 10.898 20.075 105.087 1.00 28.38 86 THR A O 1
ATOM 556 N N . LYS A 1 88 ? 12.827 20.704 106.071 1.00 29.78 87 LYS A N 1
ATOM 557 C CA . LYS A 1 88 ? 13.719 20.287 104.994 1.00 30.54 87 LYS A CA 1
ATOM 558 C C . LYS A 1 88 ? 14.726 19.309 105.559 1.00 30.76 87 LYS A C 1
ATOM 559 O O . LYS A 1 88 ? 15.151 19.416 106.737 1.00 30.90 87 LYS A O 1
ATOM 565 N N . LEU A 1 89 ? 15.081 18.339 104.741 1.00 30.42 88 LEU A N 1
ATOM 566 C CA . LEU A 1 89 ? 16.170 17.425 105.045 1.00 31.35 88 LEU A CA 1
ATOM 567 C C . LEU A 1 89 ? 16.830 16.971 103.765 1.00 31.17 88 LEU A C 1
ATOM 568 O O . LEU A 1 89 ? 16.327 17.238 102.672 1.00 29.79 88 LEU A O 1
ATOM 573 N N . SER A 1 90 ? 17.961 16.289 103.962 1.00 30.39 89 SER A N 1
ATOM 574 C CA . SER A 1 90 ? 18.809 15.643 102.976 1.00 31.20 89 SER A CA 1
ATOM 575 C C . SER A 1 90 ? 20.216 16.282 102.855 1.00 30.91 89 SER A C 1
ATOM 576 O O . SER A 1 90 ? 21.121 15.671 102.303 1.00 30.92 89 SER A O 1
ATOM 579 N N . LEU A 1 91 ? 20.429 17.475 103.406 1.00 30.34 90 LEU A N 1
ATOM 580 C CA . LEU A 1 91 ? 21.798 18.016 103.483 1.00 30.55 90 LEU A CA 1
ATOM 581 C C . LEU A 1 91 ? 22.575 17.289 104.573 1.00 30.99 90 LEU A C 1
ATOM 582 O O . LEU A 1 91 ? 21.991 16.646 105.452 1.00 30.43 90 LEU A O 1
ATOM 587 N N . ARG A 1 92 ? 23.896 17.395 104.498 1.00 31.93 91 ARG A N 1
ATOM 588 C CA . ARG A 1 92 ? 24.744 16.683 105.415 1.00 33.21 91 ARG A CA 1
ATOM 589 C C . ARG A 1 92 ? 24.489 17.200 106.821 1.00 34.21 91 ARG A C 1
ATOM 590 O O . ARG A 1 92 ? 24.524 18.395 107.073 1.00 34.58 91 ARG A O 1
ATOM 598 N N . ILE A 1 93 ? 24.182 16.295 107.722 1.00 35.90 92 ILE A N 1
ATOM 599 C CA . ILE A 1 93 ? 23.814 16.667 109.092 1.00 38.92 92 ILE A CA 1
ATOM 600 C C . ILE A 1 93 ? 24.710 15.993 110.130 1.00 40.20 92 ILE A C 1
ATOM 601 O O . ILE A 1 93 ? 24.517 16.139 111.336 1.00 41.42 92 ILE A O 1
ATOM 606 N N . GLY A 1 94 ? 25.705 15.266 109.657 1.00 41.06 93 GLY A N 1
ATOM 607 C CA . GLY A 1 94 ? 26.631 14.565 110.543 1.00 41.46 93 GLY A CA 1
ATOM 608 C C . GLY A 1 94 ? 27.862 14.149 109.755 1.00 41.57 93 GLY A C 1
ATOM 609 O O . GLY A 1 94 ? 27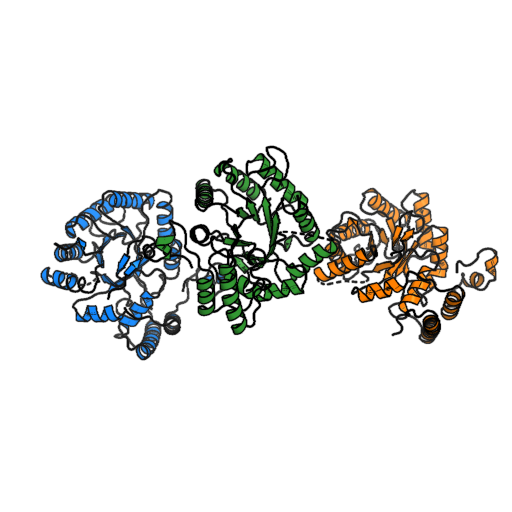.960 14.427 108.558 1.00 40.12 93 GLY A O 1
ATOM 610 N N . GLU A 1 95 ? 28.788 13.466 110.420 1.00 40.80 94 GLU A N 1
ATOM 611 C CA . GLU A 1 95 ? 30.037 13.080 109.770 1.00 42.96 94 GLU A CA 1
ATOM 612 C C . GLU A 1 95 ? 29.948 11.690 109.134 1.00 40.21 94 GLU A C 1
ATOM 613 O O . GLU A 1 95 ? 30.833 11.311 108.375 1.00 39.17 94 GLU A O 1
ATOM 619 N N . GLY A 1 96 ? 28.887 10.948 109.445 1.00 37.91 95 GLY A N 1
ATOM 620 C CA . GLY A 1 96 ? 28.727 9.572 108.955 1.00 37.25 95 GLY A CA 1
ATOM 621 C C . GLY A 1 96 ? 28.471 9.501 107.445 1.00 35.27 95 GLY A C 1
ATOM 622 O O . GLY A 1 96 ? 27.987 10.455 106.828 1.00 34.14 95 GLY A O 1
ATOM 623 N N . PRO A 1 97 ? 28.823 8.376 106.829 1.00 34.41 96 PRO A N 1
ATOM 624 C CA . PRO A 1 97 ? 28.623 8.256 105.390 1.00 33.56 96 PRO A CA 1
ATOM 625 C C . PRO A 1 97 ? 27.154 8.284 104.937 1.00 32.53 96 PRO A C 1
ATOM 626 O O . PRO A 1 97 ? 26.887 8.580 103.782 1.00 32.64 96 PRO A O 1
ATOM 630 N N . ASN A 1 98 ? 26.241 7.980 105.836 1.00 31.50 97 ASN A N 1
ATOM 631 C CA . ASN A 1 98 ? 24.818 8.002 105.529 1.00 31.28 97 ASN A CA 1
ATOM 632 C C . ASN A 1 98 ? 24.057 9.113 106.243 1.00 31.41 97 ASN A C 1
ATOM 633 O O . ASN A 1 98 ? 22.844 9.062 106.310 1.00 31.80 97 ASN A O 1
ATOM 638 N N . ASP A 1 99 ? 24.780 10.112 106.750 1.00 31.83 98 ASP A N 1
ATOM 639 C CA . ASP A 1 99 ? 24.185 11.281 107.430 1.00 32.35 98 ASP A CA 1
ATOM 640 C C . ASP A 1 99 ? 23.918 12.415 106.418 1.00 31.36 98 ASP A C 1
ATOM 641 O O . ASP A 1 99 ? 24.176 13.584 106.680 1.00 31.47 98 ASP A O 1
ATOM 646 N N . VAL A 1 100 ? 23.397 12.054 105.257 1.00 30.32 99 VAL A N 1
ATOM 647 C CA . VAL A 1 100 ? 23.274 12.960 104.119 1.00 29.66 99 VAL A CA 1
ATOM 648 C C . VAL A 1 100 ? 22.450 12.246 103.047 1.00 28.71 99 VAL A C 1
ATOM 649 O O . VAL A 1 100 ? 22.333 11.018 103.077 1.00 28.49 99 VAL A O 1
ATOM 653 N N . GLY A 1 101 ? 21.881 13.018 102.122 1.00 27.89 100 GLY A N 1
ATOM 654 C CA . GLY A 1 101 ? 21.200 12.485 100.941 1.00 27.40 100 GLY A CA 1
ATOM 655 C C . GLY A 1 101 ? 19.774 12.036 101.132 1.00 26.96 100 GLY A C 1
ATOM 656 O O . GLY A 1 101 ? 19.178 12.230 102.202 1.00 26.93 100 GLY A O 1
ATOM 657 N N . SER A 1 102 ? 19.251 11.369 100.103 1.00 26.27 101 SER A N 1
ATOM 658 C CA . SER A 1 102 ? 17.853 11.024 100.050 1.00 26.05 101 SER A CA 1
ATOM 659 C C . SER A 1 102 ? 17.634 9.523 99.967 1.00 26.02 101 SER A C 1
ATOM 660 O O . SER A 1 102 ? 16.539 9.071 99.657 1.00 25.91 101 SER A O 1
ATOM 663 N N . SER A 1 103 ? 18.663 8.731 100.273 1.00 26.13 102 SER A N 1
ATOM 664 C CA . SER A 1 103 ? 18.477 7.292 100.272 1.00 26.59 102 SER A CA 1
ATOM 665 C C . SER A 1 103 ? 17.553 6.911 101.416 1.00 26.80 102 SER A C 1
ATOM 666 O O . SER A 1 103 ? 17.404 7.659 102.386 1.00 26.39 102 SER A O 1
ATOM 669 N N A ARG A 1 104 ? 16.951 5.733 101.314 0.50 27.30 103 ARG A N 1
ATOM 670 N N B ARG A 1 104 ? 16.952 5.734 101.313 0.50 26.83 103 ARG A N 1
ATOM 671 C CA A ARG A 1 104 ? 15.898 5.341 102.230 0.50 27.98 103 ARG A CA 1
ATOM 672 C CA B ARG A 1 104 ? 15.902 5.348 102.227 0.50 27.12 103 ARG A CA 1
ATOM 673 C C A ARG A 1 104 ? 16.352 5.415 103.682 0.50 28.12 103 ARG A C 1
ATOM 674 C C B ARG A 1 104 ? 16.353 5.416 103.681 0.50 27.60 103 ARG A C 1
ATOM 675 O O A ARG A 1 104 ? 15.631 5.902 104.529 0.50 27.96 103 ARG A O 1
ATOM 676 O O B ARG A 1 104 ? 15.631 5.902 104.529 0.50 27.49 103 ARG A O 1
ATOM 691 N N . HIS A 1 105 ? 17.555 4.926 103.959 1.00 28.28 104 HIS A N 1
ATOM 692 C CA . HIS A 1 105 ? 18.089 4.949 105.321 1.00 29.56 104 HIS A CA 1
ATOM 693 C C . HIS A 1 105 ? 18.050 6.358 105.958 1.00 28.63 104 HIS A C 1
ATOM 694 O O . HIS A 1 105 ? 17.509 6.555 107.051 1.00 28.15 104 HIS A O 1
ATOM 701 N N . HIS A 1 106 ? 18.620 7.330 105.262 1.00 27.90 105 HIS A N 1
ATOM 702 C CA . HIS A 1 106 ? 18.693 8.662 105.803 1.00 27.80 105 HIS A CA 1
ATOM 703 C C . HIS A 1 106 ? 17.336 9.351 105.822 1.00 27.75 105 HIS A C 1
ATOM 704 O O . HIS A 1 106 ? 17.024 10.048 106.784 1.00 27.54 105 HIS A O 1
ATOM 711 N N . LEU A 1 107 ? 16.517 9.143 104.797 1.00 28.03 106 LEU A N 1
ATOM 712 C CA . LEU A 1 107 ? 15.197 9.791 104.758 1.00 28.61 106 LEU A CA 1
ATOM 713 C C . LEU A 1 107 ? 14.305 9.362 105.904 1.00 28.45 106 LEU A C 1
ATOM 714 O O . LEU A 1 107 ? 13.645 10.191 106.527 1.00 27.94 106 LEU A O 1
ATOM 719 N N . ILE A 1 108 ? 14.286 8.066 106.175 1.00 28.49 107 ILE A N 1
ATOM 720 C CA . ILE A 1 108 ? 13.507 7.535 107.286 1.00 28.67 107 ILE A CA 1
ATOM 721 C C . ILE A 1 108 ? 14.064 8.037 108.614 1.00 28.68 107 ILE A C 1
ATOM 722 O O . ILE A 1 108 ? 13.322 8.566 109.431 1.00 28.79 107 ILE A O 1
ATOM 727 N N . ALA A 1 109 ? 15.369 7.885 108.822 1.00 28.74 108 ALA A N 1
ATOM 728 C CA . ALA A 1 109 ? 15.993 8.276 110.088 1.00 28.82 108 ALA A CA 1
ATOM 729 C C . ALA A 1 109 ? 15.795 9.764 110.327 1.00 28.51 108 ALA A C 1
ATOM 730 O O . ALA A 1 109 ? 15.433 10.174 111.432 1.00 28.34 108 ALA A O 1
ATOM 732 N N . ALA A 1 110 ? 16.025 10.569 109.303 1.00 28.01 109 ALA A N 1
ATOM 733 C CA . ALA A 1 110 ? 15.938 12.019 109.438 1.00 28.09 109 ALA A CA 1
ATOM 734 C C . ALA A 1 110 ? 14.506 12.490 109.657 1.00 28.20 109 ALA A C 1
ATOM 735 O O . ALA A 1 110 ? 14.277 13.451 110.385 1.00 28.20 109 ALA A O 1
ATOM 737 N N . THR A 1 111 ? 13.548 11.866 108.980 1.00 28.09 110 THR A N 1
ATOM 738 C CA . THR A 1 111 ? 12.154 12.248 109.173 1.00 28.26 110 THR A CA 1
ATOM 739 C C . THR A 1 111 ? 11.724 11.945 110.608 1.00 28.82 110 THR A C 1
ATOM 740 O O . THR A 1 111 ? 11.123 12.789 111.275 1.00 28.80 110 THR A O 1
ATOM 744 N N . ASN A 1 112 ? 12.054 10.765 111.094 1.00 29.72 111 ASN A N 1
ATOM 745 C CA . ASN A 1 112 ? 11.741 10.402 112.479 1.00 31.04 111 ASN A CA 1
ATOM 746 C C . ASN A 1 112 ? 12.436 11.292 113.498 1.00 30.88 111 ASN A C 1
ATOM 747 O O . ASN A 1 112 ? 11.842 11.662 114.509 1.00 31.07 111 ASN A O 1
ATOM 752 N N . ALA A 1 113 ? 13.693 11.645 113.222 1.00 30.58 112 ALA A N 1
ATOM 753 C CA . ALA A 1 113 ? 14.436 12.562 114.077 1.00 30.66 112 ALA A CA 1
ATOM 754 C C . ALA A 1 113 ? 13.803 13.950 114.117 1.00 30.45 112 ALA A C 1
ATOM 755 O O . ALA A 1 113 ? 13.726 14.562 115.182 1.00 30.50 112 ALA A O 1
ATOM 757 N N . ALA A 1 114 ? 13.331 14.443 112.973 1.00 29.79 113 ALA A N 1
ATOM 758 C CA . ALA A 1 114 ? 12.670 15.731 112.914 1.00 29.52 113 ALA A CA 1
ATOM 759 C C . ALA A 1 114 ? 11.362 15.699 113.702 1.00 29.61 113 ALA A C 1
ATOM 760 O O . ALA A 1 114 ? 11.047 16.647 114.426 1.00 29.66 113 ALA A O 1
ATOM 762 N N . LEU A 1 115 ? 10.610 14.612 113.580 1.00 29.56 114 LEU A N 1
ATOM 763 C CA . LEU A 1 115 ? 9.352 14.459 114.321 1.00 30.38 114 LEU A CA 1
ATOM 764 C C . LEU A 1 115 ? 9.599 14.487 115.840 1.00 31.24 114 LEU A C 1
ATOM 765 O O . LEU A 1 115 ? 8.834 15.096 116.602 1.00 31.28 114 LEU A O 1
ATOM 770 N N . GLN A 1 116 ? 10.692 13.851 116.252 1.00 31.92 115 GLN A N 1
ATOM 771 C CA . GLN A 1 116 ? 11.084 13.815 117.671 1.00 33.51 115 GLN A CA 1
ATOM 772 C C . GLN A 1 116 ? 11.458 15.229 118.147 1.00 33.20 115 GLN A C 1
ATOM 773 O O . GLN A 1 116 ? 10.992 15.685 119.185 1.00 33.28 115 GLN A O 1
ATOM 776 N N . ARG A 1 117 ? 12.275 15.932 117.377 1.00 32.33 116 ARG A N 1
ATOM 777 C CA . ARG A 1 117 ? 12.686 17.286 117.730 1.00 32.88 116 ARG A CA 1
ATOM 778 C C . ARG A 1 117 ? 11.511 18.278 117.747 1.00 32.74 116 ARG A C 1
ATOM 779 O O . ARG A 1 117 ? 11.394 19.119 118.650 1.00 32.34 116 ARG A O 1
ATOM 787 N N . LEU A 1 118 ? 10.660 18.172 116.739 1.00 31.83 117 LEU A N 1
ATOM 788 C CA . LEU A 1 118 ? 9.472 19.007 116.633 1.00 32.07 117 LEU A CA 1
ATOM 789 C C . LEU A 1 118 ? 8.386 18.615 117.657 1.00 33.01 117 LEU A C 1
ATOM 790 O O . LEU A 1 118 ? 7.437 19.346 117.826 1.00 32.88 117 LEU A O 1
ATOM 795 N N . ASP A 1 119 ? 8.540 17.450 118.281 1.00 34.20 118 ASP A N 1
ATOM 796 C CA . ASP A 1 119 ? 7.615 16.937 119.294 1.00 36.06 118 ASP A CA 1
ATOM 797 C C . ASP A 1 119 ? 6.194 16.812 118.747 1.00 35.48 118 ASP A C 1
ATOM 798 O O . ASP A 1 119 ? 5.220 17.258 119.373 1.00 34.20 118 ASP A O 1
ATOM 803 N N . THR A 1 120 ? 6.079 16.278 117.528 1.00 34.17 119 THR A N 1
ATOM 804 C CA . THR A 1 120 ? 4.784 16.135 116.888 1.00 33.93 119 THR A CA 1
ATOM 805 C C . THR A 1 120 ? 4.731 14.815 116.134 1.00 34.01 119 THR A C 1
ATOM 806 O O . THR A 1 120 ? 5.765 14.192 115.888 1.00 34.18 119 THR A O 1
ATOM 810 N N A ASP A 1 121 ? 3.528 14.402 115.763 0.50 33.75 120 ASP A N 1
ATOM 811 N N B ASP A 1 121 ? 3.532 14.394 115.766 0.50 34.17 120 ASP A N 1
ATOM 812 C CA A ASP A 1 121 ? 3.333 13.150 115.032 0.50 33.91 120 ASP A CA 1
ATOM 813 C CA B ASP A 1 121 ? 3.364 13.134 115.037 0.50 34.63 120 ASP A CA 1
ATOM 814 C C A ASP A 1 121 ? 3.312 13.320 113.530 0.50 32.55 120 ASP A C 1
ATOM 815 C C B ASP A 1 121 ? 3.316 13.316 113.530 0.50 32.91 120 ASP A C 1
ATOM 816 O O A ASP A 1 121 ? 3.302 12.336 112.822 0.50 32.28 120 ASP A O 1
ATOM 817 O O B ASP A 1 121 ? 3.301 12.335 112.820 0.50 32.62 120 ASP A O 1
ATOM 826 N N . TYR A 1 122 ? 3.269 14.554 113.048 1.00 31.71 121 TYR A N 1
ATOM 827 C CA . TYR A 1 122 ? 3.293 14.797 111.598 1.00 30.75 121 TYR A CA 1
ATOM 828 C C . TYR A 1 122 ? 3.897 16.155 111.241 1.00 29.40 121 TYR A C 1
ATOM 829 O O . TYR A 1 122 ? 3.882 17.089 112.039 1.00 29.16 121 TYR A O 1
ATOM 838 N N . ILE A 1 123 ? 4.371 16.227 110.010 1.00 28.08 122 ILE A N 1
ATOM 839 C CA . ILE A 1 123 ? 4.917 17.416 109.387 1.00 27.71 122 ILE A CA 1
ATOM 840 C C . ILE A 1 123 ? 3.979 17.789 108.239 1.00 27.15 122 ILE A C 1
ATOM 841 O O . ILE A 1 123 ? 3.547 16.910 107.467 1.00 26.77 122 ILE A O 1
ATOM 846 N N . ASP A 1 124 ? 3.645 19.065 108.108 1.00 26.71 123 ASP A N 1
ATOM 847 C CA . ASP A 1 124 ? 2.722 19.474 107.057 1.00 26.63 123 ASP A CA 1
ATOM 848 C C . ASP A 1 124 ? 3.374 19.417 105.674 1.00 26.16 123 ASP A C 1
ATOM 849 O O . ASP A 1 124 ? 2.779 18.910 104.730 1.00 26.03 123 ASP A O 1
ATOM 854 N N . ILE A 1 125 ? 4.578 19.961 105.567 1.00 25.88 124 ILE A N 1
ATOM 855 C CA . ILE A 1 125 ? 5.285 19.993 104.294 1.00 25.92 124 ILE A CA 1
ATOM 856 C C . ILE A 1 125 ? 6.719 19.543 104.533 1.00 25.91 124 ILE A C 1
ATOM 857 O O . ILE A 1 125 ? 7.494 20.211 105.227 1.00 25.92 124 ILE A O 1
ATOM 862 N N . LEU A 1 126 ? 7.066 18.402 103.972 1.00 25.91 125 LEU A N 1
ATOM 863 C CA . LEU A 1 126 ? 8.422 17.891 104.038 1.00 26.12 125 LEU A CA 1
ATOM 864 C C . LEU A 1 126 ? 9.106 18.110 102.681 1.00 26.19 125 LEU A C 1
ATOM 865 O O . LEU A 1 126 ? 8.610 17.652 101.656 1.00 25.93 125 LEU A O 1
ATOM 870 N N . GLN A 1 127 ? 10.235 18.794 102.690 1.00 26.34 126 GLN A N 1
ATOM 871 C CA . GLN A 1 127 ? 10.948 19.133 101.448 1.00 26.78 126 GLN A CA 1
ATOM 872 C C . GLN A 1 127 ? 12.352 18.573 101.421 1.00 26.54 126 GLN A C 1
ATOM 873 O O . GLN A 1 127 ? 13.094 18.659 102.418 1.00 26.56 126 GLN A O 1
ATOM 879 N N . LEU A 1 128 ? 12.726 18.002 100.279 1.00 26.35 127 LEU A N 1
ATOM 880 C CA . LEU A 1 128 ? 14.113 17.627 100.055 1.00 26.52 127 LEU A CA 1
ATOM 881 C C . LEU A 1 128 ? 14.911 18.899 99.790 1.00 26.49 127 LEU A C 1
ATOM 882 O O . LEU A 1 128 ? 14.550 19.713 98.938 1.00 26.89 127 LEU A O 1
ATOM 887 N N . HIS A 1 129 ? 15.995 19.050 100.512 1.00 26.28 128 HIS A N 1
ATOM 888 C CA . HIS A 1 129 ? 16.740 20.311 100.583 1.00 26.33 128 HIS A CA 1
ATOM 889 C C . HIS A 1 129 ? 17.656 20.521 99.382 1.00 26.28 128 HIS A C 1
ATOM 890 O O . HIS A 1 129 ? 18.043 21.645 99.083 1.00 26.37 128 HIS A O 1
ATOM 897 N N . ALA A 1 130 ? 18.046 19.429 98.738 1.00 26.08 129 ALA A N 1
ATOM 898 C CA . ALA A 1 130 ? 18.859 19.448 97.518 1.00 26.20 129 ALA A CA 1
ATOM 899 C C . ALA A 1 130 ? 18.636 18.179 96.735 1.00 26.06 129 ALA A C 1
ATOM 900 O O . ALA A 1 130 ? 18.027 17.242 97.239 1.00 26.09 129 ALA A O 1
ATOM 902 N N . PHE A 1 131 ? 19.088 18.163 95.482 1.00 26.19 130 PHE A N 1
ATOM 903 C CA . PHE A 1 131 ? 18.951 16.979 94.657 1.00 26.15 130 PHE A CA 1
ATOM 904 C C . PHE A 1 131 ? 20.067 15.985 94.935 1.00 26.41 130 PHE A C 1
ATOM 905 O O . PHE A 1 131 ? 21.248 16.332 94.847 1.00 26.60 130 PHE A O 1
ATOM 913 N N . ASP A 1 132 ? 19.681 14.760 95.270 1.00 26.36 131 ASP A N 1
ATOM 914 C CA . ASP A 1 132 ? 20.625 13.652 95.473 1.00 26.70 131 ASP A CA 1
ATOM 915 C C . ASP A 1 132 ? 20.655 12.808 94.212 1.00 26.94 131 ASP A C 1
ATOM 916 O O . ASP A 1 132 ? 19.797 11.940 94.010 1.00 26.73 131 ASP A O 1
ATOM 921 N N . ALA A 1 133 ? 21.645 13.040 93.365 1.00 27.33 132 ALA A N 1
ATOM 922 C CA . ALA A 1 133 ? 21.750 12.277 92.136 1.00 28.13 132 ALA A CA 1
ATOM 923 C C . ALA A 1 133 ? 22.133 10.816 92.384 1.00 28.65 132 ALA A C 1
ATOM 924 O O . ALA A 1 133 ? 22.083 10.009 91.464 1.00 28.98 132 ALA A O 1
ATOM 926 N N . MET A 1 134 ? 22.561 10.486 93.600 1.00 28.68 133 MET A N 1
ATOM 927 C CA . MET A 1 134 ? 23.047 9.129 93.891 1.00 29.33 133 MET A CA 1
ATOM 928 C C . MET A 1 134 ? 21.920 8.168 94.263 1.00 28.23 133 MET A C 1
ATOM 929 O O . MET A 1 134 ? 22.158 6.983 94.348 1.00 27.96 133 MET A O 1
ATOM 934 N N . THR A 1 135 ? 20.707 8.671 94.496 1.00 27.35 134 THR A N 1
ATOM 935 C CA . THR A 1 135 ? 19.566 7.831 94.839 1.00 27.24 134 THR A CA 1
ATOM 936 C C . THR A 1 135 ? 18.521 7.909 93.707 1.00 27.31 134 THR A C 1
ATOM 937 O O . THR A 1 135 ? 18.224 9.000 93.257 1.00 27.21 134 THR A O 1
ATOM 941 N N . PRO A 1 136 ? 17.990 6.776 93.237 1.00 27.56 135 PRO A N 1
ATOM 942 C CA . PRO A 1 136 ? 17.001 6.863 92.150 1.00 27.66 135 PRO A CA 1
ATOM 943 C C . PRO A 1 136 ? 15.755 7.617 92.594 1.00 27.76 135 PRO A C 1
ATOM 944 O O . PRO A 1 136 ? 15.289 7.424 93.734 1.00 27.13 135 PRO A O 1
ATOM 948 N N . VAL A 1 137 ? 15.220 8.467 91.723 1.00 27.95 136 VAL A N 1
ATOM 949 C CA . VAL A 1 137 ? 14.046 9.255 92.115 1.00 28.60 136 VAL A CA 1
ATOM 950 C C . VAL A 1 137 ? 12.859 8.339 92.433 1.00 28.82 136 VAL A C 1
ATOM 951 O O . VAL A 1 137 ? 12.062 8.659 93.304 1.00 28.70 136 VAL A O 1
ATOM 955 N N . GLU A 1 138 ? 12.802 7.176 91.803 1.00 29.55 137 GLU A N 1
ATOM 956 C CA . GLU A 1 138 ? 11.744 6.190 92.091 1.00 30.75 137 GLU A CA 1
ATOM 957 C C . GLU A 1 138 ? 11.811 5.687 93.534 1.00 29.50 137 GLU A C 1
ATOM 958 O O . GLU A 1 138 ? 10.781 5.520 94.197 1.00 29.14 137 GLU A O 1
ATOM 964 N N . GLN A 1 139 ? 13.023 5.500 94.043 1.00 28.33 138 GLN A N 1
ATOM 965 C CA . GLN A 1 139 ? 13.201 5.113 95.423 1.00 27.76 138 GLN A CA 1
ATOM 966 C C . GLN A 1 139 ? 12.804 6.235 96.385 1.00 27.06 138 GLN A C 1
ATOM 967 O O . GLN A 1 139 ? 12.085 5.990 97.357 1.00 27.34 138 GLN A O 1
ATOM 973 N N . VAL A 1 140 ? 13.302 7.435 96.133 1.00 26.34 139 VAL A N 1
ATOM 974 C CA . VAL A 1 140 ? 13.000 8.620 96.953 1.00 25.99 139 VAL A CA 1
ATOM 975 C C . VAL A 1 140 ? 11.477 8.833 97.057 1.00 25.85 139 VAL A C 1
ATOM 976 O O . VAL A 1 140 ? 10.919 8.989 98.146 1.00 25.43 139 VAL A O 1
ATOM 980 N N . LEU A 1 141 ? 10.811 8.805 95.917 1.00 25.98 140 LEU A N 1
ATOM 981 C CA . LEU A 1 141 ? 9.372 9.010 95.885 1.00 26.46 140 LEU A CA 1
ATOM 982 C C . LEU A 1 141 ? 8.586 7.914 96.598 1.00 26.03 140 LEU A C 1
ATOM 983 O O . LEU A 1 141 ? 7.563 8.181 97.220 1.00 25.99 140 LEU A O 1
ATOM 988 N N . GLY A 1 142 ? 9.090 6.689 96.528 1.00 25.70 141 GLY A N 1
ATOM 989 C CA . GLY A 1 142 ? 8.494 5.574 97.242 1.00 25.69 141 GLY A CA 1
ATOM 990 C C . GLY A 1 142 ? 8.602 5.760 98.733 1.00 25.43 141 GLY A C 1
ATOM 991 O O . GLY A 1 142 ? 7.626 5.554 99.446 1.00 25.58 141 GLY A O 1
ATOM 992 N N . THR A 1 143 ? 9.770 6.208 99.198 1.00 25.10 142 THR A N 1
ATOM 993 C CA . THR A 1 143 ? 9.989 6.454 100.621 1.00 25.04 142 THR A CA 1
ATOM 994 C C . THR A 1 143 ? 9.060 7.573 101.110 1.00 25.07 142 THR A C 1
ATOM 995 O O . THR A 1 143 ? 8.405 7.445 102.161 1.00 25.15 142 THR A O 1
ATOM 999 N N . LEU A 1 144 ? 9.012 8.665 100.367 1.00 25.12 143 LEU A N 1
ATOM 1000 C CA . LEU A 1 144 ? 8.126 9.789 100.698 1.00 25.42 143 LEU A CA 1
ATOM 1001 C C . LEU A 1 144 ? 6.644 9.403 100.690 1.00 25.98 143 LEU A C 1
ATOM 1002 O O . LEU A 1 144 ? 5.899 9.766 101.604 1.00 26.22 143 LEU A O 1
ATOM 1007 N N . ASP A 1 145 ? 6.231 8.636 99.693 1.00 26.64 144 ASP A N 1
ATOM 1008 C CA . ASP A 1 145 ? 4.871 8.110 99.642 1.00 27.65 144 ASP A CA 1
ATOM 1009 C C . ASP A 1 145 ? 4.525 7.283 100.881 1.00 28.02 144 ASP A C 1
ATOM 1010 O O . ASP A 1 145 ? 3.436 7.435 101.457 1.00 27.96 144 ASP A O 1
ATOM 1015 N N . ASP A 1 146 ? 5.449 6.434 101.307 1.00 28.48 145 ASP A N 1
ATOM 1016 C CA . ASP A 1 146 ? 5.253 5.628 102.522 1.00 29.57 145 ASP A CA 1
ATOM 1017 C C . ASP A 1 146 ? 5.096 6.510 103.763 1.00 28.81 145 ASP A C 1
ATOM 1018 O O . ASP A 1 146 ? 4.269 6.228 104.622 1.00 28.70 145 ASP A O 1
ATOM 1023 N N . LEU A 1 147 ? 5.910 7.557 103.865 1.00 27.94 146 LEU A N 1
ATOM 1024 C CA . LEU A 1 147 ? 5.817 8.489 105.008 1.00 27.80 146 LEU A CA 1
ATOM 1025 C C . LEU A 1 147 ? 4.474 9.220 105.015 1.00 27.82 146 LEU A C 1
ATOM 1026 O O . LEU A 1 147 ? 3.884 9.441 106.067 1.00 27.73 146 LEU A O 1
ATOM 1031 N N . VAL A 1 148 ? 4.003 9.609 103.834 1.00 27.52 147 VAL A N 1
ATOM 1032 C CA . VAL A 1 148 ? 2.705 10.264 103.717 1.00 27.80 147 VAL A CA 1
ATOM 1033 C C . VAL A 1 148 ? 1.582 9.292 104.121 1.00 28.82 147 VAL A C 1
ATOM 1034 O O . VAL A 1 148 ? 0.744 9.624 104.953 1.00 28.25 147 VAL A O 1
ATOM 1038 N N . ARG A 1 149 ? 1.589 8.086 103.550 1.00 29.98 148 ARG A N 1
ATOM 1039 C CA . ARG A 1 149 ? 0.583 7.070 103.862 1.00 31.79 148 ARG A CA 1
ATOM 1040 C C . ARG A 1 149 ? 0.574 6.722 105.356 1.00 32.05 148 ARG A C 1
ATOM 1041 O O . ARG A 1 149 ? -0.481 6.503 105.932 1.00 32.52 148 ARG A O 1
ATOM 1045 N N . ALA A 1 150 ? 1.742 6.699 105.988 1.00 31.61 149 ALA A N 1
ATOM 1046 C CA . ALA A 1 150 ? 1.843 6.455 107.433 1.00 31.58 149 ALA A CA 1
ATOM 1047 C C . ALA A 1 150 ? 1.311 7.602 108.286 1.00 31.42 149 ALA A C 1
ATOM 1048 O O . ALA A 1 150 ? 1.189 7.454 109.500 1.00 32.12 149 ALA A O 1
ATOM 1050 N N . GLY A 1 151 ? 1.006 8.739 107.674 1.00 30.35 150 GLY A N 1
ATOM 1051 C CA . GLY A 1 151 ? 0.460 9.878 108.397 1.00 30.36 150 GLY A CA 1
ATOM 1052 C C . GLY A 1 151 ? 1.520 10.793 109.004 1.00 29.91 150 GLY A C 1
ATOM 1053 O O . GLY A 1 151 ? 1.184 11.724 109.727 1.00 30.32 150 GLY A O 1
ATOM 1054 N N . LYS A 1 152 ? 2.784 10.551 108.689 1.00 29.28 151 LYS A N 1
ATOM 1055 C CA . LYS A 1 152 ? 3.887 11.365 109.186 1.00 29.12 151 LYS A CA 1
ATOM 1056 C C . LYS A 1 152 ? 4.098 12.680 108.444 1.00 28.16 151 LYS A C 1
ATOM 1057 O O . LYS A 1 152 ? 4.746 13.574 108.965 1.00 27.88 151 LYS A O 1
ATOM 1063 N N . VAL A 1 153 ? 3.599 12.757 107.225 1.00 27.42 152 VAL A N 1
ATOM 1064 C CA . VAL A 1 153 ? 3.807 13.906 106.329 1.00 27.05 152 VAL A CA 1
ATOM 1065 C C . VAL A 1 153 ? 2.507 14.104 105.567 1.00 26.83 152 VAL A C 1
ATOM 1066 O O . VAL A 1 153 ? 1.919 13.128 105.114 1.00 27.15 152 VAL A O 1
ATOM 1070 N N . ARG A 1 154 ? 2.067 15.342 105.404 1.00 26.55 153 ARG A N 1
ATOM 1071 C CA . ARG A 1 154 ? 0.891 15.624 104.594 1.00 26.49 153 ARG A CA 1
ATOM 1072 C C . ARG A 1 154 ? 1.246 15.915 103.135 1.00 25.97 153 ARG A C 1
ATOM 1073 O O . ARG A 1 154 ? 0.648 15.351 102.230 1.00 26.25 153 ARG A O 1
ATOM 1081 N N . TYR A 1 155 ? 2.166 16.831 102.922 1.00 25.30 154 TYR A N 1
ATOM 1082 C CA . TYR A 1 155 ? 2.548 17.263 101.571 1.00 24.92 154 TYR A CA 1
ATOM 1083 C C . TYR A 1 155 ? 4.056 17.207 101.425 1.00 24.52 154 TYR A C 1
ATOM 1084 O O . TYR A 1 155 ? 4.790 17.365 102.408 1.00 24.25 154 TYR A O 1
ATOM 1093 N N . ILE A 1 156 ? 4.518 17.018 100.194 1.00 24.18 155 ILE A N 1
ATOM 1094 C CA . ILE A 1 156 ? 5.950 16.969 99.929 1.00 24.04 155 ILE A CA 1
ATOM 1095 C C . ILE A 1 156 ? 6.385 18.037 98.920 1.00 24.10 155 ILE A C 1
ATOM 1096 O O . ILE A 1 156 ? 5.587 18.536 98.106 1.00 24.12 155 ILE A O 1
ATOM 1101 N N . GLY A 1 157 ? 7.661 18.368 99.005 1.00 24.11 156 GLY A N 1
ATOM 1102 C CA . GLY A 1 157 ? 8.261 19.368 98.138 1.00 24.22 156 GLY A CA 1
ATOM 1103 C C . GLY A 1 157 ? 9.746 19.196 98.014 1.00 24.29 156 GLY A C 1
ATOM 1104 O O . GLY A 1 157 ? 10.313 18.198 98.481 1.00 24.12 156 GLY A O 1
ATOM 1105 N N . LEU A 1 158 ? 10.377 20.176 97.377 1.00 24.50 157 LEU A N 1
ATOM 1106 C CA . LEU A 1 158 ? 11.791 20.120 97.113 1.00 24.71 157 LEU A CA 1
ATOM 1107 C C . LEU A 1 158 ? 12.382 21.504 97.117 1.00 24.95 157 LEU A C 1
ATOM 1108 O O . LEU A 1 158 ? 11.658 22.504 97.117 1.00 25.00 157 LEU A O 1
ATOM 1113 N N . SER A 1 159 ? 13.692 21.546 97.043 1.00 25.24 158 SER A N 1
ATOM 1114 C CA . SER A 1 159 ? 14.457 22.791 96.923 1.00 25.84 158 SER A CA 1
ATOM 1115 C C . SER A 1 159 ? 15.707 22.512 96.070 1.00 25.85 158 SER A C 1
ATOM 1116 O O . SER A 1 159 ? 16.306 21.454 96.208 1.00 25.13 158 SER A O 1
ATOM 1119 N N . ASN A 1 160 ? 16.074 23.461 95.210 1.00 26.10 159 ASN A N 1
ATOM 1120 C CA . ASN A 1 160 ? 17.356 23.449 94.509 1.00 26.61 159 ASN A CA 1
ATOM 1121 C C . ASN A 1 160 ? 17.508 22.333 93.480 1.00 26.36 159 ASN A C 1
ATOM 1122 O O . ASN A 1 160 ? 18.623 21.855 93.240 1.00 26.97 159 ASN A O 1
ATOM 1127 N N . PHE A 1 161 ? 16.389 21.883 92.902 1.00 25.86 160 PHE A N 1
ATOM 1128 C CA . PHE A 1 161 ? 16.427 20.915 91.801 1.00 25.54 160 PHE A CA 1
ATOM 1129 C C . PHE A 1 161 ? 16.542 21.679 90.482 1.00 25.85 160 PHE A C 1
ATOM 1130 O O . PHE A 1 161 ? 15.968 22.752 90.310 1.00 25.83 160 PHE A O 1
ATOM 1138 N N . SER A 1 162 ? 17.256 21.103 89.536 1.00 26.09 161 SER A N 1
ATOM 1139 C CA . SER A 1 162 ? 17.176 21.562 88.149 1.00 26.61 161 SER A CA 1
ATOM 1140 C C . SER A 1 162 ? 15.780 21.304 87.593 1.00 26.28 161 SER A C 1
ATOM 1141 O O . SER A 1 162 ? 15.054 20.439 88.085 1.00 25.81 161 SER A O 1
ATOM 1144 N N . GLY A 1 163 ? 15.427 22.040 86.546 1.00 26.34 162 GLY A N 1
ATOM 1145 C CA . GLY A 1 163 ? 14.172 21.800 85.835 1.00 26.27 162 GLY A CA 1
ATOM 1146 C C . GLY A 1 163 ? 13.990 20.341 85.460 1.00 26.06 162 GLY A C 1
ATOM 1147 O O . GLY A 1 163 ? 12.930 19.750 85.699 1.00 25.90 162 GLY A O 1
ATOM 1148 N N . TRP A 1 164 ? 15.015 19.745 84.871 1.00 26.07 163 TRP A N 1
ATOM 1149 C CA . TRP A 1 164 ? 14.893 18.353 84.404 1.00 26.05 163 TRP A CA 1
ATOM 1150 C C . TRP A 1 164 ? 14.736 17.375 85.547 1.00 25.68 163 TRP A C 1
ATOM 1151 O O . TRP A 1 164 ? 14.031 16.379 85.412 1.00 25.46 163 TRP A O 1
ATOM 1162 N N . GLN A 1 165 ? 15.373 17.663 86.666 1.00 25.40 164 GLN A N 1
ATOM 1163 C CA . GLN A 1 165 ? 15.325 16.750 87.832 1.00 25.32 164 GLN A CA 1
ATOM 1164 C C . GLN A 1 165 ? 13.941 16.778 88.471 1.00 25.18 164 GLN A C 1
ATOM 1165 O O . GLN A 1 165 ? 13.406 15.741 88.875 1.00 25.07 164 GLN A O 1
ATOM 1171 N N . LEU A 1 166 ? 13.368 17.974 88.576 1.00 25.22 165 LEU A N 1
ATOM 1172 C CA . LEU A 1 166 ? 12.044 18.092 89.127 1.00 25.19 165 LEU A CA 1
ATOM 1173 C C . LEU A 1 166 ? 11.011 17.435 88.203 1.00 25.25 165 LEU A C 1
ATOM 1174 O O . LEU A 1 166 ? 10.158 16.676 88.662 1.00 24.87 165 LEU A O 1
ATOM 1179 N N . MET A 1 167 ? 11.130 17.682 86.906 1.00 25.51 166 MET A N 1
ATOM 1180 C CA . MET A 1 167 ? 10.214 17.074 85.951 1.00 25.80 166 MET A CA 1
ATOM 1181 C C . MET A 1 167 ? 10.332 15.549 85.966 1.00 25.86 166 MET A C 1
ATOM 1182 O O . MET A 1 167 ? 9.325 14.861 85.900 1.00 25.61 166 MET A O 1
ATOM 1187 N N . LYS A 1 168 ? 11.558 15.041 86.035 1.00 26.18 167 LYS A N 1
ATOM 1188 C CA . LYS A 1 168 ? 11.782 13.591 86.082 1.00 26.67 167 LYS A CA 1
ATOM 1189 C C . LYS A 1 168 ? 11.037 12.997 87.286 1.00 26.47 167 LYS A C 1
ATOM 1190 O O . LYS A 1 168 ? 10.373 11.951 87.185 1.00 26.41 167 LYS A O 1
ATOM 1196 N N . SER A 1 169 ? 11.121 13.684 88.409 1.00 26.46 168 SER A N 1
ATOM 1197 C CA . SER A 1 169 ? 10.468 13.240 89.644 1.00 26.66 168 SER A CA 1
ATOM 1198 C C . SER A 1 169 ? 8.945 13.304 89.556 1.00 26.80 168 SER A C 1
ATOM 1199 O O . SER A 1 169 ? 8.258 12.366 89.975 1.00 26.59 168 SER A O 1
ATOM 1202 N N . LEU A 1 170 ? 8.416 14.397 89.021 1.00 27.15 169 LEU A N 1
ATOM 1203 C CA . LEU A 1 170 ? 6.976 14.529 88.866 1.00 27.62 169 LEU A CA 1
ATOM 1204 C C . LEU A 1 170 ? 6.409 13.454 87.919 1.00 28.27 169 LEU A C 1
ATOM 1205 O O . LEU A 1 170 ? 5.361 12.853 88.199 1.00 27.89 169 LEU A O 1
ATOM 1210 N N . ALA A 1 171 ? 7.099 13.209 86.807 1.00 28.55 170 ALA A N 1
ATOM 1211 C CA . ALA A 1 171 ? 6.657 12.189 85.871 1.00 29.24 170 ALA A CA 1
ATOM 1212 C C . ALA A 1 171 ? 6.677 10.805 86.526 1.00 29.40 170 ALA A C 1
ATOM 1213 O O . ALA A 1 171 ? 5.736 10.025 86.347 1.00 30.00 170 ALA A O 1
ATOM 1215 N N . ALA A 1 172 ? 7.734 10.510 87.278 1.00 29.10 171 ALA A N 1
ATOM 1216 C CA . ALA A 1 172 ? 7.821 9.227 87.965 1.00 29.05 171 ALA A CA 1
ATOM 1217 C C . ALA A 1 172 ? 6.683 9.065 88.993 1.00 28.98 171 ALA A C 1
ATOM 1218 O O . ALA A 1 172 ? 6.044 8.006 89.043 1.00 28.46 171 ALA A O 1
ATOM 1220 N N . ALA A 1 173 ? 6.400 10.119 89.762 1.00 28.80 172 ALA A N 1
ATOM 1221 C CA . ALA A 1 173 ? 5.316 10.074 90.748 1.00 29.37 172 ALA A CA 1
ATOM 1222 C C . ALA A 1 173 ? 3.997 9.741 90.077 1.00 31.00 172 ALA A C 1
ATOM 1223 O O . ALA A 1 173 ? 3.268 8.840 90.507 1.00 30.86 172 ALA A O 1
ATOM 1225 N N . ASP A 1 174 ? 3.702 10.445 88.989 1.00 32.30 173 ASP A N 1
ATOM 1226 C CA A ASP A 1 174 ? 2.456 10.223 88.266 0.50 34.04 173 ASP A CA 1
ATOM 1227 C CA B ASP A 1 174 ? 2.456 10.201 88.279 0.50 33.78 173 ASP A CA 1
ATOM 1228 C C . ASP A 1 174 ? 2.390 8.795 87.719 1.00 34.24 173 ASP A C 1
ATOM 1229 O O . ASP A 1 174 ? 1.385 8.115 87.875 1.00 34.69 173 ASP A O 1
ATOM 1238 N N . ARG A 1 175 ? 3.475 8.353 87.114 1.00 34.59 174 ARG A N 1
ATOM 1239 C CA . ARG A 1 175 ? 3.500 7.029 86.522 1.00 35.95 174 ARG A CA 1
ATOM 1240 C C . ARG A 1 175 ? 3.299 5.929 87.571 1.00 34.86 174 ARG A C 1
ATOM 1241 O O . ARG A 1 175 ? 2.646 4.930 87.310 1.00 33.79 174 ARG A O 1
ATOM 1249 N N . LEU A 1 176 ? 3.912 6.108 88.733 1.00 32.38 175 LEU A N 1
ATOM 1250 C CA . LEU A 1 176 ? 3.873 5.107 89.787 1.00 32.55 175 LEU A CA 1
ATOM 1251 C C . LEU A 1 176 ? 2.714 5.257 90.764 1.00 31.39 175 LEU A C 1
ATOM 1252 O O . LEU A 1 176 ? 2.585 4.445 91.682 1.00 31.99 175 LEU A O 1
ATOM 1257 N N . GLY A 1 177 ? 1.904 6.289 90.589 1.00 29.96 176 GLY A N 1
ATOM 1258 C CA . GLY A 1 177 ? 0.818 6.573 91.505 1.00 29.68 176 GLY A CA 1
ATOM 1259 C C . GLY A 1 177 ? 1.276 6.974 92.898 1.00 29.14 176 GLY A C 1
ATOM 1260 O O . GLY A 1 177 ? 0.628 6.643 93.878 1.00 29.01 176 GLY A O 1
ATOM 1261 N N . LEU A 1 178 ? 2.367 7.724 92.963 1.00 28.24 177 LEU A N 1
ATOM 1262 C CA . LEU A 1 178 ? 2.906 8.153 94.231 1.00 28.50 177 LEU A CA 1
ATOM 1263 C C . LEU A 1 178 ? 2.593 9.643 94.438 1.00 28.95 177 LEU A C 1
ATOM 1264 O O . LEU A 1 178 ? 2.174 10.327 93.519 1.00 29.13 177 LEU A O 1
ATOM 1269 N N . GLN A 1 179 ? 2.882 10.153 95.624 1.00 29.72 178 GLN A N 1
ATOM 1270 C CA . GLN A 1 179 ? 2.687 11.574 95.927 1.00 30.25 178 GLN A CA 1
ATOM 1271 C C . GLN A 1 179 ? 3.590 12.429 95.073 1.00 29.40 178 GLN A C 1
ATOM 1272 O O . GLN A 1 179 ? 4.742 12.085 94.847 1.00 28.72 178 GLN A O 1
ATOM 1278 N N . ARG A 1 180 ? 3.063 13.556 94.623 1.00 29.06 179 ARG A N 1
ATOM 1279 C CA . ARG A 1 180 ? 3.878 14.492 93.870 1.00 29.18 179 ARG A CA 1
ATOM 1280 C C . ARG A 1 180 ? 4.256 15.729 94.659 1.00 27.60 179 ARG A C 1
ATOM 1281 O O . ARG A 1 180 ? 3.566 16.133 95.599 1.00 27.18 179 ARG A O 1
ATOM 1289 N N . TYR A 1 181 ? 5.381 16.318 94.267 1.00 26.31 180 TYR A N 1
ATOM 1290 C CA . TYR A 1 181 ? 5.827 17.558 94.855 1.00 25.79 180 TYR A CA 1
ATOM 1291 C C . TYR A 1 181 ? 4.823 18.669 94.545 1.00 25.38 180 TYR A C 1
ATOM 1292 O O . TYR A 1 181 ? 4.367 18.811 93.406 1.00 25.22 180 TYR A O 1
ATOM 1301 N N . VAL A 1 182 ? 4.477 19.422 95.578 1.00 24.95 181 VAL A N 1
ATOM 1302 C CA . VAL A 1 182 ? 3.555 20.565 95.430 1.00 24.78 181 VAL A CA 1
ATOM 1303 C C . VAL A 1 182 ? 4.193 21.902 95.807 1.00 24.64 181 VAL A C 1
ATOM 1304 O O . VAL A 1 182 ? 3.598 22.956 95.568 1.00 24.56 181 VAL A O 1
ATOM 1308 N N . ALA A 1 183 ? 5.388 21.863 96.412 1.00 24.49 182 ALA A N 1
ATOM 1309 C CA . ALA A 1 183 ? 6.081 23.060 96.870 1.00 24.52 182 ALA A CA 1
ATOM 1310 C C . ALA A 1 183 ? 7.524 23.033 96.405 1.00 24.69 182 ALA A C 1
ATOM 1311 O O . ALA A 1 183 ? 8.212 22.024 96.573 1.00 24.52 182 ALA A O 1
ATOM 1313 N N . ASN A 1 184 ? 7.965 24.158 95.849 1.00 24.97 183 ASN A N 1
ATOM 1314 C CA . ASN A 1 184 ? 9.345 24.382 95.521 1.00 25.34 183 ASN A CA 1
ATOM 1315 C C . ASN A 1 184 ? 9.836 25.518 96.400 1.00 25.95 183 ASN A C 1
ATOM 1316 O O . ASN A 1 184 ? 9.416 26.670 96.235 1.00 25.71 183 ASN A O 1
ATOM 1321 N N . GLN A 1 185 ? 10.687 25.184 97.360 1.00 26.79 184 GLN A N 1
ATOM 1322 C CA . GLN A 1 185 ? 11.356 26.176 98.186 1.00 28.15 184 GLN A CA 1
ATOM 1323 C C . GLN A 1 185 ? 12.493 26.786 97.406 1.00 27.65 184 GLN A C 1
ATOM 1324 O O . GLN A 1 185 ? 13.536 26.176 97.261 1.00 27.66 184 GLN A O 1
ATOM 1330 N N . THR A 1 186 ? 12.260 27.967 96.858 1.00 27.37 185 THR A N 1
ATOM 1331 C CA . THR A 1 186 ? 13.171 28.540 95.909 1.00 27.44 185 THR A CA 1
ATOM 1332 C C . THR A 1 186 ? 13.673 29.895 96.347 1.00 27.57 185 THR A C 1
ATOM 1333 O O . THR A 1 186 ? 12.943 30.688 96.958 1.00 27.19 185 THR A O 1
ATOM 1337 N N . TYR A 1 187 ? 14.918 30.170 95.993 1.00 27.86 186 TYR A N 1
ATOM 1338 C CA . TYR A 1 187 ? 15.413 31.541 96.001 1.00 28.34 186 TYR A CA 1
ATOM 1339 C C . TYR A 1 187 ? 14.738 32.270 94.853 1.00 27.88 186 TYR A C 1
ATOM 1340 O O . TYR A 1 187 ? 14.757 31.805 93.695 1.00 27.98 186 TYR A O 1
ATOM 1349 N N . TYR A 1 188 ? 14.170 33.423 95.155 1.00 27.41 187 TYR A N 1
ATOM 1350 C CA . TYR A 1 188 ? 13.607 34.301 94.112 1.00 27.37 187 TYR A CA 1
ATOM 1351 C C . TYR A 1 188 ? 13.554 35.703 94.700 1.00 28.02 187 TYR A C 1
ATOM 1352 O O . TYR A 1 188 ? 13.149 35.885 95.851 1.00 27.73 187 TYR A O 1
ATOM 1361 N N . SER A 1 189 ? 14.055 36.671 93.946 1.00 28.84 188 SER A N 1
ATOM 1362 C CA . SER A 1 189 ? 13.981 38.062 94.345 1.00 29.60 188 SER A CA 1
ATOM 1363 C C . SER A 1 189 ? 14.192 38.957 93.131 1.00 30.05 188 SER A C 1
ATOM 1364 O O . SER A 1 189 ? 14.605 38.505 92.055 1.00 29.23 188 SER A O 1
ATOM 1367 N N . LEU A 1 190 ? 13.907 40.239 93.309 1.00 30.80 189 LEU A N 1
ATOM 1368 C CA . LEU A 1 190 ? 14.167 41.215 92.235 1.00 31.87 189 LEU A CA 1
ATOM 1369 C C . LEU A 1 190 ? 15.577 41.142 91.685 1.00 32.36 189 LEU A C 1
ATOM 1370 O O . LEU A 1 190 ? 15.782 41.355 90.496 1.00 32.49 189 LEU A O 1
ATOM 1375 N N . ILE A 1 191 ? 16.557 40.862 92.535 1.00 33.05 190 ILE A N 1
ATOM 1376 C CA . ILE A 1 191 ? 17.947 40.742 92.051 1.00 34.13 190 ILE A CA 1
ATOM 1377 C C . ILE A 1 191 ? 18.383 39.316 91.738 1.00 33.26 190 ILE A C 1
ATOM 1378 O O . ILE A 1 191 ? 19.537 39.083 91.426 1.00 34.06 190 ILE A O 1
ATOM 1383 N N . GLY A 1 192 ? 17.471 38.361 91.863 1.00 32.09 191 GLY A N 1
ATOM 1384 C CA . GLY A 1 192 ? 17.753 36.965 91.605 1.00 31.18 191 GLY A CA 1
ATOM 1385 C C . GLY A 1 192 ? 16.529 36.335 90.966 1.00 30.42 191 GLY A C 1
ATOM 1386 O O . GLY A 1 192 ? 15.745 35.652 91.633 1.00 29.95 191 GLY A O 1
ATOM 1387 N N . ARG A 1 193 ? 16.387 36.553 89.669 1.00 29.73 192 ARG A N 1
ATOM 1388 C CA . ARG A 1 193 ? 15.195 36.167 88.940 1.00 29.48 192 ARG A CA 1
ATOM 1389 C C . ARG A 1 193 ? 15.341 34.851 88.152 1.00 29.20 192 ARG A C 1
ATOM 1390 O O . ARG A 1 193 ? 14.474 34.516 87.329 1.00 28.90 192 ARG A O 1
ATOM 1398 N N . ASP A 1 194 ? 16.416 34.119 88.409 1.00 29.33 193 ASP A N 1
ATOM 1399 C CA . ASP A 1 194 ? 16.749 32.901 87.635 1.00 29.73 193 ASP A CA 1
ATOM 1400 C C . ASP A 1 194 ? 15.620 31.838 87.719 1.00 28.91 193 ASP A C 1
ATOM 1401 O O . ASP A 1 194 ? 15.450 31.053 86.790 1.00 29.26 193 ASP A O 1
ATOM 1406 N N . TYR A 1 195 ? 14.891 31.822 88.837 1.00 27.77 194 TYR A N 1
ATOM 1407 C CA . TYR A 1 195 ? 13.712 30.969 89.010 1.00 27.08 194 TYR A CA 1
ATOM 1408 C C . TYR A 1 195 ? 12.787 31.024 87.779 1.00 27.17 194 TYR A C 1
ATOM 1409 O O . TYR A 1 195 ? 12.109 30.065 87.464 1.00 26.86 194 TYR A O 1
ATOM 1418 N N . GLU A 1 196 ? 12.773 32.160 87.091 1.00 27.48 195 GLU A N 1
ATOM 1419 C CA . GLU A 1 196 ? 11.904 32.360 85.937 1.00 27.91 195 GLU A CA 1
ATOM 1420 C C . GLU A 1 196 ? 12.219 31.514 84.702 1.00 28.23 195 GLU A C 1
ATOM 1421 O O . GLU A 1 196 ? 11.337 31.343 83.872 1.00 28.67 195 GLU A O 1
ATOM 1427 N N . TRP A 1 197 ? 13.440 31.012 84.557 1.00 28.55 196 TRP A N 1
ATOM 1428 C CA A TRP A 1 197 ? 13.882 30.411 83.286 0.50 28.71 196 TRP A CA 1
ATOM 1429 C CA B TRP A 1 197 ? 13.838 30.395 83.281 0.50 29.11 196 TRP A CA 1
ATOM 1430 C C . TRP A 1 197 ? 13.263 29.019 83.080 1.00 28.56 196 TRP A C 1
ATOM 1431 O O . TRP A 1 197 ? 12.679 28.738 82.028 1.00 28.59 196 TRP A O 1
ATOM 1452 N N . GLU A 1 198 ? 13.442 28.167 84.089 1.00 28.06 197 GLU A N 1
ATOM 1453 C CA . GLU A 1 198 ? 12.970 26.784 84.056 1.00 28.00 197 GLU A CA 1
ATOM 1454 C C . GLU A 1 198 ? 11.914 26.497 85.094 1.00 27.00 197 GLU A C 1
ATOM 1455 O O . GLU A 1 198 ? 10.899 25.896 84.813 1.00 26.89 197 GLU A O 1
ATOM 1461 N N . LEU A 1 199 ? 12.209 26.873 86.329 1.00 26.55 198 LEU A N 1
ATOM 1462 C CA . LEU A 1 199 ? 11.447 26.396 87.472 1.00 25.94 198 LEU A CA 1
ATOM 1463 C C . LEU A 1 199 ? 10.049 26.988 87.554 1.00 25.83 198 LEU A C 1
ATOM 1464 O O . LEU A 1 199 ? 9.080 26.272 87.872 1.00 25.49 198 LEU A O 1
ATOM 1469 N N . MET A 1 200 ? 9.914 28.260 87.219 1.00 25.96 199 MET A N 1
ATOM 1470 C CA . MET A 1 200 ? 8.586 28.873 87.173 1.00 26.24 199 MET A CA 1
ATOM 1471 C C . MET A 1 200 ? 7.676 28.255 86.103 1.00 26.40 199 MET A C 1
ATOM 1472 O O . MET A 1 200 ? 6.568 27.837 86.403 1.00 25.89 199 MET A O 1
ATOM 1477 N N . PRO A 1 201 ? 8.143 28.190 84.840 1.00 27.06 200 PRO A N 1
ATOM 1478 C CA . PRO A 1 201 ? 7.240 27.592 83.858 1.00 27.21 200 PRO A CA 1
ATOM 1479 C C . PRO A 1 201 ? 6.943 26.122 84.092 1.00 26.96 200 PRO A C 1
ATOM 1480 O O . PRO A 1 201 ? 5.847 25.665 83.799 1.00 26.82 200 PRO A O 1
ATOM 1484 N N . LEU A 1 202 ? 7.900 25.385 84.643 1.00 26.83 201 LEU A N 1
ATOM 1485 C CA . LEU A 1 202 ? 7.634 24.015 85.083 1.00 26.73 201 LEU A CA 1
ATOM 1486 C C . LEU A 1 202 ? 6.563 23.972 86.191 1.00 26.55 201 LEU A C 1
ATOM 1487 O O . LEU A 1 202 ? 5.631 23.161 86.148 1.00 26.41 201 LEU A O 1
ATOM 1492 N N . GLY A 1 203 ? 6.702 24.870 87.152 1.00 26.61 202 GLY A N 1
ATOM 1493 C CA . GLY A 1 203 ? 5.744 24.997 88.260 1.00 26.65 202 GLY A CA 1
ATOM 1494 C C . GLY A 1 203 ? 4.333 25.297 87.765 1.00 26.95 202 GLY A C 1
ATOM 1495 O O . GLY A 1 203 ? 3.353 24.744 88.270 1.00 26.87 202 GLY A O 1
ATOM 1496 N N . ILE A 1 204 ? 4.241 26.152 86.758 1.00 27.50 203 ILE A N 1
ATOM 1497 C CA . ILE A 1 204 ? 2.960 26.479 86.143 1.00 28.36 203 ILE A CA 1
ATOM 1498 C C . ILE A 1 204 ? 2.403 25.236 85.467 1.00 28.40 203 ILE A C 1
ATOM 1499 O O . ILE A 1 204 ? 1.245 24.863 85.670 1.00 28.23 203 ILE A O 1
ATOM 1504 N N . ASP A 1 205 ? 3.233 24.587 84.666 1.00 28.31 204 ASP A N 1
ATOM 1505 C CA . ASP A 1 205 ? 2.799 23.427 83.899 1.00 28.65 204 ASP A CA 1
ATOM 1506 C C . ASP A 1 205 ? 2.376 22.276 84.800 1.00 28.43 204 ASP A C 1
ATOM 1507 O O . ASP A 1 205 ? 1.439 21.566 84.475 1.00 28.50 204 ASP A O 1
ATOM 1512 N N . GLN A 1 206 ? 3.078 22.085 85.918 1.00 27.77 205 GLN A N 1
ATOM 1513 C CA . GLN A 1 206 ? 2.915 20.898 86.711 1.00 27.76 205 GLN A CA 1
ATOM 1514 C C . GLN A 1 206 ? 2.296 21.145 88.101 1.00 27.50 205 GLN A C 1
ATOM 1515 O O . GLN A 1 206 ? 2.248 20.255 88.918 1.00 27.74 205 GLN A O 1
ATOM 1521 N N . GLY A 1 207 ? 1.835 22.357 88.362 1.00 27.25 206 GLY A N 1
ATOM 1522 C CA . GLY A 1 207 ? 1.121 22.629 89.624 1.00 27.04 206 GLY A CA 1
ATOM 1523 C C . GLY A 1 207 ? 1.998 22.572 90.857 1.00 26.35 206 GLY A C 1
ATOM 1524 O O . GLY A 1 207 ? 1.593 22.070 91.892 1.00 26.60 206 GLY A O 1
ATOM 1525 N N . VAL A 1 208 ? 3.187 23.140 90.759 1.00 25.86 207 VAL A N 1
ATOM 1526 C CA . VAL A 1 208 ? 4.094 23.242 91.900 1.00 25.71 207 VAL A CA 1
ATOM 1527 C C . VAL A 1 208 ? 4.169 24.708 92.303 1.00 25.54 207 VAL A C 1
ATOM 1528 O O . VAL A 1 208 ? 4.497 25.556 91.485 1.00 25.81 207 VAL A O 1
ATOM 1532 N N . GLY A 1 209 ? 3.859 24.997 93.554 1.00 25.29 208 GLY A N 1
ATOM 1533 C CA . GLY A 1 209 ? 3.856 26.370 94.052 1.00 25.31 208 GLY A CA 1
ATOM 1534 C C . GLY A 1 209 ? 5.195 26.729 94.676 1.00 25.04 208 GLY A C 1
ATOM 1535 O O . GLY A 1 209 ? 5.843 25.887 95.284 1.00 25.38 208 GLY A O 1
ATOM 1536 N N . ALA A 1 210 ? 5.594 27.979 94.553 1.00 24.79 209 ALA A N 1
ATOM 1537 C CA . ALA A 1 210 ? 6.852 28.451 95.126 1.00 24.70 209 ALA A CA 1
ATOM 1538 C C . ALA A 1 210 ? 6.665 28.949 96.563 1.00 24.79 209 ALA A C 1
ATOM 1539 O O . ALA A 1 210 ? 5.754 29.722 96.841 1.00 24.86 209 ALA A O 1
ATOM 1541 N N . ILE A 1 211 ? 7.515 28.483 97.457 1.00 24.82 210 ILE A N 1
ATOM 1542 C CA . ILE A 1 211 ? 7.710 29.094 98.769 1.00 25.13 210 ILE A CA 1
ATOM 1543 C C . ILE A 1 211 ? 9.069 29.767 98.702 1.00 25.47 210 ILE A C 1
ATOM 1544 O O . ILE A 1 211 ? 10.103 29.116 98.553 1.00 25.67 210 ILE A O 1
ATOM 1549 N N . VAL A 1 212 ? 9.052 31.080 98.748 1.00 25.86 211 VAL A N 1
ATOM 1550 C CA . VAL A 1 212 ? 10.218 31.878 98.409 1.00 26.54 211 VAL A CA 1
ATOM 1551 C C . VAL A 1 212 ? 11.056 32.215 99.620 1.00 27.41 211 VAL A C 1
ATOM 1552 O O . VAL A 1 212 ? 10.546 32.687 100.638 1.00 27.24 211 VAL A O 1
ATOM 1556 N N . TRP A 1 213 ? 12.355 31.971 99.491 1.00 28.71 212 TRP A N 1
ATOM 1557 C CA . TRP A 1 213 ? 13.316 32.335 100.519 1.00 30.50 212 TRP A CA 1
ATOM 1558 C C . TRP A 1 213 ? 14.331 33.350 99.985 1.00 31.00 212 TRP A C 1
ATOM 1559 O O . TRP A 1 213 ? 14.489 33.557 98.769 1.00 30.21 212 TRP A O 1
ATOM 1570 N N . SER A 1 214 ? 14.969 34.016 100.937 1.00 32.24 213 SER A N 1
ATOM 1571 C CA . SER A 1 214 ? 15.821 35.213 100.679 1.00 33.71 213 SER A CA 1
ATOM 1572 C C . SER A 1 214 ? 15.181 36.211 99.733 1.00 32.94 213 SER A C 1
ATOM 1573 O O . SER A 1 214 ? 15.785 36.651 98.750 1.00 33.10 213 SER A O 1
ATOM 1576 N N . PRO A 1 215 ? 13.953 36.607 100.044 1.00 32.71 214 PRO A N 1
ATOM 1577 C CA . PRO A 1 215 ? 13.217 37.496 99.131 1.00 32.61 214 PRO A CA 1
ATOM 1578 C C . PRO A 1 215 ? 13.845 38.906 98.978 1.00 33.90 214 PRO A C 1
ATOM 1579 O O . PRO A 1 215 ? 13.530 39.626 98.019 1.00 33.02 214 PRO A O 1
ATOM 1583 N N . LEU A 1 216 ? 14.692 39.304 99.938 1.00 35.40 215 LEU A N 1
ATOM 1584 C CA . LEU A 1 216 ? 15.397 40.588 99.838 1.00 38.14 215 LEU A CA 1
ATOM 1585 C C . LEU A 1 216 ? 16.813 40.442 99.264 1.00 39.98 215 LEU A C 1
ATOM 1586 O O . LEU A 1 216 ? 17.628 41.376 99.363 1.00 40.87 215 LEU A O 1
ATOM 1591 N N . GLY A 1 217 ? 17.086 39.290 98.652 1.00 40.61 216 GLY A N 1
ATOM 1592 C CA . GLY A 1 217 ? 18.387 38.987 98.068 1.00 42.89 216 GLY A CA 1
ATOM 1593 C C . GLY A 1 217 ? 19.523 39.074 99.071 1.00 44.91 216 GLY A C 1
ATOM 1594 O O . GLY A 1 217 ? 20.543 39.731 98.816 1.00 44.69 216 GLY A O 1
ATOM 1595 N N . TRP A 1 218 ? 19.334 38.417 100.212 1.00 47.33 217 TRP A N 1
ATOM 1596 C CA . TRP A 1 218 ? 20.287 38.446 101.348 1.00 50.39 217 TRP A CA 1
ATOM 1597 C C . TRP A 1 218 ? 20.548 39.835 101.890 1.00 50.65 217 TRP A C 1
ATOM 1598 O O . TRP A 1 218 ? 21.695 40.241 102.054 1.00 50.66 217 TRP A O 1
ATOM 1609 N N . GLY A 1 219 ? 19.474 40.561 102.160 1.00 49.84 218 GLY A N 1
ATOM 1610 C CA . GLY A 1 219 ? 19.571 41.906 102.724 1.00 50.72 218 GLY A CA 1
ATOM 1611 C C . GLY A 1 219 ? 19.958 43.013 101.757 1.00 50.93 218 GLY A C 1
ATOM 1612 O O . GLY A 1 219 ? 20.041 44.182 102.159 1.00 54.93 218 GLY A O 1
ATOM 1613 N N . ARG A 1 220 ? 20.123 42.685 100.482 1.00 47.78 219 ARG A N 1
ATOM 1614 C CA . ARG A 1 220 ? 20.524 43.693 99.499 1.00 48.85 219 ARG A CA 1
ATOM 1615 C C . ARG A 1 220 ? 19.395 44.646 99.037 1.00 47.72 219 ARG A C 1
ATOM 1616 O O . ARG A 1 220 ? 19.676 45.738 98.510 1.00 46.36 219 ARG A O 1
ATOM 1624 N N . LEU A 1 221 ? 18.135 44.238 99.212 1.00 43.68 220 LEU A N 1
ATOM 1625 C CA . LEU A 1 221 ? 16.979 45.058 98.777 1.00 42.74 220 LEU A CA 1
ATOM 1626 C C . LEU A 1 221 ? 16.286 45.776 99.936 1.00 43.47 220 LEU A C 1
ATOM 1627 O O . LEU A 1 221 ? 15.098 46.082 99.880 1.00 43.97 220 LEU A O 1
ATOM 1632 N N . THR A 1 222 ? 17.042 46.049 100.982 1.00 44.90 221 THR A N 1
ATOM 1633 C CA . THR A 1 222 ? 16.515 46.714 102.167 1.00 47.56 221 THR A CA 1
ATOM 1634 C C . THR A 1 222 ? 16.508 48.246 102.049 1.00 49.26 221 THR A C 1
ATOM 1635 O O . THR A 1 222 ? 15.787 48.918 102.774 1.00 52.25 221 THR A O 1
ATOM 1639 N N . GLY A 1 223 ? 17.312 48.787 101.147 1.00 51.23 222 GLY A N 1
ATOM 1640 C CA . GLY A 1 223 ? 17.539 50.233 101.093 1.00 55.14 222 GLY A CA 1
ATOM 1641 C C . GLY A 1 223 ? 18.825 50.650 101.800 1.00 58.70 222 GLY A C 1
ATOM 1642 O O . GLY A 1 223 ? 19.309 51.768 101.606 1.00 60.01 222 GLY A O 1
ATOM 1643 N N . LYS A 1 224 ? 19.383 49.749 102.596 1.00 60.00 223 LYS A N 1
ATOM 1644 C CA . LYS A 1 224 ? 20.662 49.979 103.258 1.00 64.01 223 LYS A CA 1
ATOM 1645 C C . LYS A 1 224 ? 21.808 50.130 102.265 1.00 65.68 223 LYS A C 1
ATOM 1646 O O . LYS A 1 224 ? 22.755 50.857 102.523 1.00 65.65 223 LYS A O 1
ATOM 1649 N N . ILE A 1 225 ? 21.720 49.432 101.139 1.00 66.25 224 ILE A N 1
ATOM 1650 C CA . ILE A 1 225 ? 22.708 49.555 100.080 1.00 66.91 224 ILE A CA 1
ATOM 1651 C C . ILE A 1 225 ? 22.184 50.404 98.921 1.00 67.08 224 ILE A C 1
ATOM 1652 O O . ILE A 1 225 ? 21.202 50.054 98.282 1.00 64.93 224 ILE A O 1
ATOM 1657 N N . ARG A 1 226 ? 22.860 51.516 98.653 1.00 67.28 225 ARG A N 1
ATOM 1658 C CA . ARG A 1 226 ? 22.449 52.470 97.617 1.00 67.45 225 ARG A CA 1
ATOM 1659 C C . ARG A 1 226 ? 23.674 53.219 97.056 1.00 69.66 225 ARG A C 1
ATOM 1660 O O . ARG A 1 226 ? 24.723 53.249 97.692 1.00 67.29 225 ARG A O 1
ATOM 1668 N N . ARG A 1 227 ? 23.540 53.805 95.869 1.00 69.76 226 ARG A N 1
ATOM 1669 C CA . ARG A 1 227 ? 24.671 54.475 95.216 1.00 73.48 226 ARG A CA 1
ATOM 1670 C C . ARG A 1 227 ? 25.174 55.705 95.989 1.00 72.11 226 ARG A C 1
ATOM 1671 O O . ARG A 1 227 ? 24.418 56.338 96.724 1.00 70.85 226 ARG A O 1
ATOM 1679 N N . GLY A 1 242 ? 26.034 30.344 100.215 1.00 66.37 241 GLY A N 1
ATOM 1680 C CA . GLY A 1 242 ? 26.555 30.397 98.843 1.00 65.13 241 GLY A CA 1
ATOM 1681 C C . GLY A 1 242 ? 25.619 29.771 97.811 1.00 63.60 241 GLY A C 1
ATOM 1682 O O . GLY A 1 242 ? 25.986 28.801 97.118 1.00 55.75 241 GLY A O 1
ATOM 1683 N N . PHE A 1 243 ? 24.407 30.330 97.720 1.00 64.15 242 PHE A N 1
ATOM 1684 C CA . PHE A 1 243 ? 23.372 29.866 96.778 1.00 66.60 242 PHE A CA 1
ATOM 1685 C C . PHE A 1 243 ? 23.218 30.751 95.536 1.00 67.45 242 PHE A C 1
ATOM 1686 O O . PHE A 1 243 ? 22.712 30.307 94.506 1.00 62.68 242 PHE A O 1
ATOM 1694 N N . ALA A 1 244 ? 23.616 32.011 95.643 1.00 72.87 243 ALA A N 1
ATOM 1695 C CA . ALA A 1 244 ? 23.429 32.941 94.542 1.00 74.70 243 ALA A CA 1
ATOM 1696 C C . ALA A 1 244 ? 24.729 33.580 94.132 1.00 74.81 243 ALA A C 1
ATOM 1697 O O . ALA A 1 244 ? 25.536 33.965 94.985 1.00 72.73 243 ALA A O 1
ATOM 1699 N N . PRO A 1 245 ? 24.926 33.712 92.816 1.00 76.59 244 PRO A N 1
ATOM 1700 C CA . PRO A 1 245 ? 25.986 34.551 92.309 1.00 80.04 244 PRO A CA 1
ATOM 1701 C C . PRO A 1 245 ? 26.046 35.844 93.111 1.00 79.88 244 PRO A C 1
ATOM 1702 O O . PRO A 1 245 ? 25.000 36.391 93.474 1.00 78.37 244 PRO A O 1
ATOM 1706 N N . PRO A 1 246 ? 27.254 36.328 93.402 1.00 80.66 245 PRO A N 1
ATOM 1707 C CA . PRO A 1 246 ? 27.328 37.687 93.917 1.00 79.00 245 PRO A CA 1
ATOM 1708 C C . PRO A 1 246 ? 26.750 38.653 92.878 1.00 75.33 245 PRO A C 1
ATOM 1709 O O . PRO A 1 246 ? 26.819 38.375 91.684 1.00 75.17 245 PRO A O 1
ATOM 1713 N N . VAL A 1 247 ? 26.162 39.754 93.332 1.00 68.39 246 VAL A N 1
ATOM 1714 C CA . VAL A 1 247 ? 25.475 40.682 92.434 1.00 62.95 246 VAL A CA 1
ATOM 1715 C C . VAL A 1 247 ? 26.393 41.863 92.152 1.00 62.73 246 VAL A C 1
ATOM 1716 O O . VAL A 1 247 ? 27.072 42.355 93.042 1.00 61.05 246 VAL A O 1
ATOM 1720 N N . ASP A 1 248 ? 26.432 42.284 90.896 1.00 61.92 247 ASP A N 1
ATOM 1721 C CA . ASP A 1 248 ? 27.231 43.426 90.500 1.00 65.50 247 ASP A CA 1
ATOM 1722 C C . ASP A 1 248 ? 26.633 44.708 91.075 1.00 62.12 247 ASP A C 1
ATOM 1723 O O . ASP A 1 248 ? 25.434 44.943 90.953 1.00 58.47 247 ASP A O 1
ATOM 1728 N N . ASP A 1 249 ? 27.475 45.519 91.704 1.00 60.76 248 ASP A N 1
ATOM 1729 C CA . ASP A 1 249 ? 27.055 46.790 92.305 1.00 61.04 248 ASP A CA 1
ATOM 1730 C C . ASP A 1 249 ? 26.185 47.649 91.386 1.00 58.18 248 ASP A C 1
ATOM 1731 O O . ASP A 1 249 ? 25.150 48.166 91.814 1.00 56.88 248 ASP A O 1
ATOM 1736 N N . GLU A 1 250 ? 26.599 47.796 90.131 1.00 55.52 249 GLU A N 1
ATOM 1737 C CA . GLU A 1 250 ? 25.893 48.670 89.188 1.00 54.76 249 GLU A CA 1
ATOM 1738 C C . GLU A 1 250 ? 24.461 48.194 88.954 1.00 50.57 249 GLU A C 1
ATOM 1739 O O . GLU A 1 250 ? 23.538 49.002 88.887 1.00 48.38 249 GLU A O 1
ATOM 1742 N N . ARG A 1 251 ? 24.287 46.890 88.817 1.00 47.48 250 ARG A N 1
ATOM 1743 C CA . ARG A 1 251 ? 22.956 46.322 88.655 1.00 46.35 250 ARG A CA 1
ATOM 1744 C C . ARG A 1 251 ? 22.107 46.528 89.900 1.00 43.43 250 ARG A C 1
ATOM 1745 O O . ARG A 1 251 ? 20.957 46.935 89.809 1.00 43.07 250 ARG A O 1
ATOM 1753 N N . LEU A 1 252 ? 22.668 46.211 91.059 1.00 41.90 251 LEU A N 1
ATOM 1754 C CA . LEU A 1 252 ? 21.958 46.414 92.324 1.00 41.69 251 LEU A CA 1
ATOM 1755 C C . LEU A 1 252 ? 21.475 47.869 92.439 1.00 41.48 251 LEU A C 1
ATOM 1756 O O . LEU A 1 252 ? 20.304 48.123 92.721 1.00 39.43 251 LEU A O 1
ATOM 1761 N N . TYR A 1 253 ? 22.368 48.817 92.167 1.00 42.55 252 TYR A N 1
ATOM 1762 C CA . TYR A 1 253 ? 22.020 50.231 92.259 1.00 44.37 252 TYR A CA 1
ATOM 1763 C C . TYR A 1 253 ? 20.919 50.651 91.273 1.00 42.10 252 TYR A C 1
ATOM 1764 O O . TYR A 1 253 ? 20.106 51.501 91.594 1.00 39.85 252 TYR A O 1
ATOM 1773 N N . ARG A 1 254 ? 20.912 50.062 90.087 1.00 40.82 253 ARG A N 1
ATOM 1774 C CA . ARG A 1 254 ? 19.856 50.316 89.108 1.00 41.48 253 ARG A CA 1
ATOM 1775 C C . ARG A 1 254 ? 18.516 49.802 89.641 1.00 38.52 253 ARG A C 1
ATOM 1776 O O . ARG A 1 254 ? 17.468 50.446 89.469 1.00 37.06 253 ARG A O 1
ATOM 1784 N N . VAL A 1 255 ? 18.544 48.638 90.276 1.00 35.52 254 VAL A N 1
ATOM 1785 C CA . VAL A 1 255 ? 17.324 48.064 90.835 1.00 34.45 254 VAL A CA 1
ATOM 1786 C C . VAL A 1 255 ? 16.820 48.917 92.004 1.00 34.35 254 VAL A C 1
ATOM 1787 O O . VAL A 1 255 ? 15.649 49.281 92.056 1.00 32.68 254 VAL A O 1
ATOM 1791 N N . VAL A 1 256 ? 17.724 49.280 92.904 1.00 35.34 255 VAL A N 1
ATOM 1792 C CA . VAL A 1 256 ? 17.385 50.194 94.005 1.00 36.42 255 VAL A CA 1
ATOM 1793 C C . VAL A 1 256 ? 16.821 51.540 93.502 1.00 36.84 255 VAL A C 1
ATOM 1794 O O . VAL A 1 256 ? 15.833 52.034 94.048 1.00 35.99 255 VAL A O 1
ATOM 1798 N N . ASP A 1 257 ? 17.421 52.126 92.460 1.00 37.70 256 ASP A N 1
ATOM 1799 C CA . ASP A 1 257 ? 16.859 53.359 91.840 1.00 39.06 256 ASP A CA 1
ATOM 1800 C C . ASP A 1 257 ? 15.394 53.194 91.452 1.00 36.55 256 ASP A C 1
ATOM 1801 O O . ASP A 1 257 ? 14.560 54.076 91.705 1.00 35.89 256 ASP A O 1
ATOM 1806 N N . ALA A 1 258 ? 15.085 52.082 90.789 1.00 34.79 257 ALA A N 1
ATOM 1807 C CA . ALA A 1 258 ? 13.710 51.810 90.361 1.00 34.00 257 ALA A CA 1
ATOM 1808 C C . ALA A 1 258 ? 12.774 51.599 91.553 1.00 33.22 257 ALA A C 1
ATOM 1809 O O . ALA A 1 258 ? 11.624 52.063 91.556 1.00 33.04 257 ALA A O 1
ATOM 1811 N N . MET A 1 259 ? 13.283 50.934 92.581 1.00 32.99 258 MET A N 1
ATOM 1812 C CA . MET A 1 259 ? 12.526 50.759 93.818 1.00 33.26 258 MET A CA 1
ATOM 1813 C C . MET A 1 259 ? 12.237 52.087 94.506 1.00 34.01 258 MET A C 1
ATOM 1814 O O . MET A 1 259 ? 11.123 52.303 94.981 1.00 33.77 258 MET A O 1
ATOM 1819 N N . ASP A 1 260 ? 13.233 52.971 94.526 1.00 34.52 259 ASP A N 1
ATOM 1820 C CA . ASP A 1 260 ? 13.070 54.311 95.103 1.00 35.97 259 ASP A CA 1
ATOM 1821 C C . ASP A 1 260 ? 11.972 55.088 94.386 1.00 35.45 259 ASP A C 1
ATOM 1822 O O . ASP A 1 260 ? 11.164 55.756 95.015 1.00 35.87 259 ASP A O 1
ATOM 1827 N N . GLU A 1 261 ? 11.940 54.990 93.060 1.00 37.24 260 GLU A N 1
ATOM 1828 C CA . GLU A 1 261 ? 10.922 55.670 92.289 1.00 37.46 260 GLU A CA 1
ATOM 1829 C C . GLU A 1 261 ? 9.513 55.134 92.641 1.00 36.16 260 GLU A C 1
ATOM 1830 O O . GLU A 1 261 ? 8.541 55.901 92.832 1.00 35.03 260 GLU A O 1
ATOM 1833 N N . VAL A 1 262 ? 9.414 53.818 92.781 1.00 34.46 261 VAL A N 1
ATOM 1834 C CA . VAL A 1 262 ? 8.139 53.185 93.146 1.00 33.76 261 VAL A CA 1
ATOM 1835 C C . VAL A 1 262 ? 7.761 53.537 94.595 1.00 33.36 261 VAL A C 1
ATOM 1836 O O . VAL A 1 262 ? 6.581 53.727 94.919 1.00 32.77 261 VAL A O 1
ATOM 1840 N N . ALA A 1 263 ? 8.765 53.633 95.455 1.00 33.53 262 ALA A N 1
ATOM 1841 C CA . ALA A 1 263 ? 8.539 54.028 96.860 1.00 34.51 262 ALA A CA 1
ATOM 1842 C C . ALA A 1 263 ? 7.913 55.414 96.953 1.00 36.69 262 ALA A C 1
ATOM 1843 O O . ALA A 1 263 ? 7.057 55.676 97.802 1.00 36.10 262 ALA A O 1
ATOM 1845 N N . LEU A 1 264 ? 8.339 56.306 96.067 1.00 39.20 263 LEU A N 1
ATOM 1846 C CA . LEU A 1 264 ? 7.737 57.657 96.000 1.00 41.78 263 LEU A CA 1
ATOM 1847 C C . LEU A 1 264 ? 6.270 57.638 95.632 1.00 40.61 263 LEU A C 1
ATOM 1848 O O . LEU A 1 264 ? 5.479 58.362 96.211 1.00 40.50 263 LEU A O 1
ATOM 1853 N N . GLU A 1 265 ? 5.899 56.811 94.668 1.00 38.91 264 GLU A N 1
ATOM 1854 C CA . GLU A 1 265 ? 4.505 56.674 94.294 1.00 39.06 264 GLU A CA 1
ATOM 1855 C C . GLU A 1 265 ? 3.643 55.986 95.316 1.00 37.18 264 GLU A C 1
ATOM 1856 O O . GLU A 1 265 ? 2.515 56.381 95.540 1.00 36.65 264 GLU A O 1
ATOM 1862 N N . THR A 1 266 ? 4.161 54.911 95.891 1.00 35.11 265 THR A N 1
ATOM 1863 C CA . THR A 1 266 ? 3.352 54.033 96.709 1.00 33.86 265 THR A CA 1
ATOM 1864 C C . THR A 1 266 ? 3.371 54.401 98.185 1.00 33.26 265 THR A C 1
ATOM 1865 O O . THR A 1 266 ? 2.445 54.061 98.918 1.00 34.03 265 THR A O 1
ATOM 1869 N N . GLY A 1 267 ? 4.430 55.065 98.615 1.00 32.82 266 GLY A N 1
ATOM 1870 C CA . GLY A 1 267 ? 4.687 55.329 100.018 1.00 33.04 266 GLY A CA 1
ATOM 1871 C C . GLY A 1 267 ? 5.158 54.117 100.795 1.00 32.92 266 GLY A C 1
ATOM 1872 O O . GLY A 1 267 ? 5.191 54.140 102.021 1.00 33.59 266 GLY A O 1
ATOM 1873 N N . LYS A 1 268 ? 5.488 53.045 100.092 1.00 32.24 267 LYS A N 1
ATOM 1874 C CA . LYS A 1 268 ? 5.880 51.804 100.727 1.00 32.42 267 LYS A CA 1
ATOM 1875 C C . LYS A 1 268 ? 7.376 51.736 100.842 1.00 31.85 267 LYS A C 1
ATOM 1876 O O . LYS A 1 268 ? 8.097 52.425 100.120 1.00 32.30 267 LYS A O 1
ATOM 1882 N N . THR A 1 269 ? 7.847 50.902 101.756 1.00 31.51 268 THR A N 1
ATOM 1883 C CA . THR A 1 269 ? 9.285 50.740 101.984 1.00 31.67 268 THR A CA 1
ATOM 1884 C C . THR A 1 269 ? 9.863 49.830 100.922 1.00 31.40 268 THR A C 1
ATOM 1885 O O . THR A 1 269 ? 9.133 49.094 100.267 1.00 30.78 268 THR A O 1
ATOM 1889 N N . LEU A 1 270 ? 11.179 49.877 100.761 1.00 31.78 269 LEU A N 1
ATOM 1890 C CA . LEU A 1 270 ? 11.851 48.991 99.813 1.00 32.25 269 LEU A CA 1
ATOM 1891 C C . LEU A 1 270 ? 11.585 47.495 100.094 1.00 31.36 269 LEU A C 1
ATOM 1892 O O . LEU A 1 270 ? 11.240 46.772 99.165 1.00 30.51 269 LEU A O 1
ATOM 1897 N N . PRO A 1 271 ? 11.710 47.036 101.360 1.00 31.01 270 PRO A N 1
ATOM 1898 C CA . PRO A 1 271 ? 11.358 45.641 101.632 1.00 30.56 270 PRO A CA 1
ATOM 1899 C C . PRO A 1 271 ? 9.898 45.296 101.289 1.00 29.48 270 PRO A C 1
ATOM 1900 O O . PRO A 1 271 ? 9.631 44.218 100.741 1.00 28.72 270 PRO A O 1
ATOM 1904 N N . GLN A 1 272 ? 8.971 46.214 101.564 1.00 28.63 271 GLN A N 1
ATOM 1905 C CA . GLN A 1 272 ? 7.579 45.985 101.227 1.00 27.83 271 GLN A CA 1
ATOM 1906 C C . GLN A 1 272 ? 7.360 45.861 99.711 1.00 27.26 271 GLN A C 1
ATOM 1907 O O . GLN A 1 272 ? 6.533 45.067 99.256 1.00 26.86 271 GLN A O 1
ATOM 1913 N N . ILE A 1 273 ? 8.067 46.665 98.939 1.00 27.22 272 ILE A N 1
ATOM 1914 C CA . ILE A 1 273 ? 8.003 46.611 97.477 1.00 27.43 272 ILE A CA 1
ATOM 1915 C C . ILE A 1 273 ? 8.584 45.297 96.949 1.00 27.59 272 ILE A C 1
ATOM 1916 O O . ILE A 1 273 ? 8.018 44.678 96.034 1.00 27.52 272 ILE A O 1
ATOM 1921 N N . ALA A 1 274 ? 9.723 44.899 97.497 1.00 27.82 273 ALA A N 1
ATOM 1922 C CA . ALA A 1 274 ? 10.382 43.654 97.094 1.00 28.15 273 ALA A CA 1
ATOM 1923 C C . ALA A 1 274 ? 9.474 42.458 97.338 1.00 27.91 273 ALA A C 1
ATOM 1924 O O . ALA A 1 274 ? 9.338 41.605 96.476 1.00 27.69 273 ALA A O 1
ATOM 1926 N N . LEU A 1 275 ? 8.849 42.432 98.511 1.00 27.85 274 LEU A N 1
ATOM 1927 C CA . LEU A 1 275 ? 7.902 41.382 98.861 1.00 27.61 274 LEU A CA 1
ATOM 1928 C C . LEU A 1 275 ? 6.663 41.415 98.022 1.00 26.91 274 LEU A C 1
ATOM 1929 O O . LEU A 1 275 ? 6.191 40.379 97.554 1.00 26.76 274 LEU A O 1
ATOM 1934 N N . ASN A 1 276 ? 6.076 42.594 97.851 1.00 26.24 275 ASN A N 1
ATOM 1935 C CA . ASN A 1 276 ? 4.897 42.694 97.025 1.00 26.17 275 ASN A CA 1
ATOM 1936 C C . ASN A 1 276 ? 5.133 42.270 95.567 1.00 25.93 275 ASN A C 1
ATOM 1937 O O . ASN A 1 276 ? 4.286 41.636 94.944 1.00 25.86 275 ASN A O 1
ATOM 1942 N N . TRP A 1 277 ? 6.291 42.634 95.036 1.00 25.95 276 TRP A N 1
ATOM 1943 C CA . TRP A 1 277 ? 6.683 42.244 93.680 1.00 26.16 276 TRP A CA 1
ATOM 1944 C C . TRP A 1 277 ? 6.661 40.721 93.551 1.00 26.02 276 TRP A C 1
ATOM 1945 O O . TRP A 1 277 ? 6.066 40.192 92.630 1.00 26.06 276 TRP A O 1
ATOM 1956 N N . LEU A 1 278 ? 7.253 40.046 94.519 1.00 26.01 277 LEU A N 1
ATOM 1957 C CA . LEU A 1 278 ? 7.237 38.580 94.529 1.00 26.23 277 LEU A CA 1
ATOM 1958 C C . LEU A 1 278 ? 5.827 38.014 94.558 1.00 26.46 277 LEU A C 1
ATOM 1959 O O . LEU A 1 278 ? 5.517 37.086 93.822 1.00 26.31 277 LEU A O 1
ATOM 1964 N N . LEU A 1 279 ? 4.977 38.621 95.378 1.00 26.92 278 LEU A N 1
ATOM 1965 C CA . LEU A 1 279 ? 3.592 38.213 95.496 1.00 27.64 278 LEU A CA 1
ATOM 1966 C C . LEU A 1 279 ? 2.788 38.398 94.208 1.00 28.64 278 LEU A C 1
ATOM 1967 O O . LEU A 1 279 ? 1.726 37.806 94.065 1.00 29.61 278 LEU A O 1
ATOM 1972 N N . GLN A 1 280 ? 3.276 39.208 93.282 1.00 29.19 279 GLN A N 1
ATOM 1973 C CA . GLN A 1 280 ? 2.624 39.329 91.977 1.00 30.25 279 GLN A CA 1
ATOM 1974 C C . GLN A 1 280 ? 3.149 38.365 90.923 1.00 29.68 279 GLN A C 1
ATOM 1975 O O . GLN A 1 280 ? 2.665 38.434 89.795 1.00 30.36 279 GLN A O 1
ATOM 1981 N N . ARG A 1 281 ? 4.133 37.514 91.244 1.00 28.06 280 ARG A N 1
ATOM 1982 C CA . ARG A 1 281 ? 4.734 36.639 90.234 1.00 27.81 280 ARG A CA 1
ATOM 1983 C C . ARG A 1 281 ? 4.023 35.296 90.154 1.00 27.66 280 ARG A C 1
ATOM 1984 O O . ARG A 1 281 ? 3.573 34.760 91.193 1.00 27.25 280 ARG A O 1
ATOM 1992 N N . PRO A 1 282 ? 3.932 34.730 88.947 1.00 27.77 281 PRO A N 1
ATOM 1993 C CA . PRO A 1 282 ? 3.295 33.430 88.820 1.00 27.88 281 PRO A CA 1
ATOM 1994 C C . PRO A 1 282 ? 3.928 32.382 89.747 1.00 27.22 281 PRO A C 1
ATOM 1995 O O . PRO A 1 282 ? 5.132 32.396 89.943 1.00 26.84 281 PRO A O 1
ATOM 1999 N N . THR A 1 283 ? 3.077 31.485 90.255 1.00 27.17 282 THR A N 1
ATOM 2000 C CA . THR A 1 283 ? 3.386 30.342 91.134 1.00 26.93 282 THR A CA 1
ATOM 2001 C C . THR A 1 283 ? 3.671 30.680 92.598 1.00 26.51 282 THR A C 1
ATOM 2002 O O . THR A 1 283 ? 3.709 29.776 93.423 1.00 26.68 282 THR A O 1
ATOM 2006 N N . VAL A 1 284 ? 3.910 31.942 92.932 1.00 26.05 283 VAL A N 1
ATOM 2007 C CA . VAL A 1 284 ? 4.337 32.276 94.302 1.00 25.68 283 VAL A CA 1
ATOM 2008 C C . VAL A 1 284 ? 3.177 32.060 95.269 1.00 25.87 283 VAL A C 1
ATOM 2009 O O . VAL A 1 284 ? 2.113 32.670 95.146 1.00 26.16 283 VAL A O 1
ATOM 2013 N N . ALA A 1 285 ? 3.369 31.145 96.211 1.00 25.88 284 ALA A N 1
ATOM 2014 C CA . ALA A 1 285 ? 2.316 30.826 97.175 1.00 26.10 284 ALA A CA 1
ATOM 2015 C C . ALA A 1 285 ? 2.586 31.483 98.530 1.00 26.17 284 ALA A C 1
ATOM 2016 O O . ALA A 1 285 ? 1.665 31.904 99.228 1.00 26.31 284 ALA A O 1
ATOM 2018 N N . SER A 1 286 ? 3.850 31.516 98.919 1.00 26.07 285 SER A N 1
ATOM 2019 C CA . SER A 1 286 ? 4.229 32.127 100.200 1.00 26.11 285 SER A CA 1
ATOM 2020 C C . SER A 1 286 ? 5.633 32.669 100.096 1.00 26.14 285 SER A C 1
ATOM 2021 O O . SER A 1 286 ? 6.467 32.125 99.358 1.00 26.58 285 SER A O 1
ATOM 2024 N N . VAL A 1 287 ? 5.896 33.726 100.833 1.00 26.28 286 VAL A N 1
ATOM 2025 C CA . VAL A 1 287 ? 7.228 34.294 100.958 1.00 26.55 286 VAL A CA 1
ATOM 2026 C C . VAL A 1 287 ? 7.634 34.238 102.422 1.00 27.19 286 VAL A C 1
ATOM 2027 O O . VAL A 1 287 ? 6.885 34.671 103.301 1.00 27.28 286 VAL A O 1
ATOM 2031 N N . LEU A 1 288 ? 8.817 33.687 102.684 1.00 27.78 287 LEU A N 1
ATOM 2032 C CA . LEU A 1 288 ? 9.302 33.531 104.043 1.00 29.06 287 LEU A CA 1
ATOM 2033 C C . LEU A 1 288 ? 9.985 34.794 104.507 1.00 30.23 287 LEU A C 1
ATOM 2034 O O . LEU A 1 288 ? 10.858 35.334 103.811 1.00 30.89 287 LEU A O 1
ATOM 2039 N N . ILE A 1 289 ? 9.554 35.277 105.659 1.00 31.24 288 ILE A N 1
ATOM 2040 C CA . ILE A 1 289 ? 10.120 36.490 106.222 1.00 32.72 288 ILE A CA 1
ATOM 2041 C C . ILE A 1 289 ? 10.640 36.195 107.618 1.00 34.52 288 ILE A C 1
ATOM 2042 O O . ILE A 1 289 ? 10.407 35.130 108.181 1.00 33.75 288 ILE A O 1
ATOM 2047 N N . GLY A 1 290 ? 11.403 37.141 108.131 1.00 36.63 289 GLY A N 1
ATOM 2048 C CA . GLY A 1 290 ? 11.929 37.094 109.475 1.00 39.83 289 GLY A CA 1
ATOM 2049 C C . GLY A 1 290 ? 11.171 38.116 110.314 1.00 42.45 289 GLY A C 1
ATOM 2050 O O . GLY A 1 290 ? 10.670 39.121 109.808 1.00 45.79 289 GLY A O 1
ATOM 2051 N N . ALA A 1 291 ? 11.040 37.835 111.591 1.00 43.86 290 ALA A N 1
ATOM 2052 C CA . ALA A 1 291 ? 10.311 38.734 112.488 1.00 45.39 290 ALA A CA 1
ATOM 2053 C C . ALA A 1 291 ? 10.818 38.510 113.888 1.00 44.92 290 ALA A C 1
ATOM 2054 O O . ALA A 1 291 ? 10.550 37.488 114.493 1.00 45.76 290 ALA A O 1
ATOM 2056 N N . ARG A 1 292 ? 11.542 39.472 114.422 1.00 41.26 291 ARG A N 1
ATOM 2057 C CA . ARG A 1 292 ? 12.016 39.329 115.794 1.00 41.86 291 ARG A CA 1
ATOM 2058 C C . ARG A 1 292 ? 11.014 39.822 116.810 1.00 38.28 291 ARG A C 1
ATOM 2059 O O . ARG A 1 292 ? 11.144 39.533 117.988 1.00 36.92 291 ARG A O 1
ATOM 2067 N N . ASP A 1 293 ? 10.075 40.643 116.374 1.00 35.05 292 ASP A N 1
ATOM 2068 C CA . ASP A 1 293 ? 9.131 41.257 117.280 1.00 34.56 292 ASP A CA 1
ATOM 2069 C C . ASP A 1 293 ? 7.956 41.799 116.496 1.00 34.55 292 ASP A C 1
ATOM 2070 O O . ASP A 1 293 ? 7.954 41.759 115.261 1.00 33.37 292 ASP A O 1
ATOM 2075 N N . GLU A 1 294 ? 6.974 42.317 117.223 1.00 35.68 293 GLU A N 1
ATOM 2076 C CA . GLU A 1 294 ? 5.754 42.847 116.644 1.00 39.38 293 GLU A CA 1
ATOM 2077 C C . GLU A 1 294 ? 6.004 43.907 115.579 1.00 37.98 293 GLU A C 1
ATOM 2078 O O . GLU A 1 294 ? 5.376 43.890 114.508 1.00 35.26 293 GLU A O 1
ATOM 2084 N N . GLU A 1 295 ? 6.922 44.822 115.870 1.00 37.58 294 GLU A N 1
ATOM 2085 C CA . GLU A 1 295 ? 7.186 45.921 114.953 1.00 40.26 294 GLU A CA 1
ATOM 2086 C C . GLU A 1 295 ? 7.734 45.436 113.598 1.00 37.26 294 GLU A C 1
ATOM 2087 O O . GLU A 1 295 ? 7.311 45.909 112.549 1.00 35.38 294 GLU A O 1
ATOM 2093 N N . GLN A 1 296 ? 8.689 44.513 113.646 1.00 35.22 295 GLN A N 1
ATOM 2094 C CA . GLN A 1 296 ? 9.253 43.945 112.426 1.00 36.52 295 GLN A CA 1
ATOM 2095 C C . GLN A 1 296 ? 8.216 43.124 111.662 1.00 34.22 295 GLN A C 1
ATOM 2096 O O . GLN A 1 296 ? 8.168 43.159 110.431 1.00 33.53 295 GLN A O 1
ATOM 2102 N N . LEU A 1 297 ? 7.414 42.369 112.391 1.00 32.43 296 LEU A N 1
ATOM 2103 C CA . LEU A 1 297 ? 6.350 41.597 111.747 1.00 33.84 296 LEU A CA 1
ATOM 2104 C C . LEU A 1 297 ? 5.369 42.529 111.033 1.00 33.48 296 LEU A C 1
ATOM 2105 O O . LEU A 1 297 ? 5.017 42.305 109.869 1.00 31.69 296 LEU A O 1
ATOM 2110 N N . MET A 1 298 ? 4.980 43.595 111.714 1.00 34.38 297 MET A N 1
ATOM 2111 C CA . MET A 1 298 ? 4.083 44.605 111.122 1.00 36.94 297 MET A CA 1
ATOM 2112 C C . MET A 1 298 ? 4.651 45.247 109.844 1.00 35.00 297 MET A C 1
ATOM 2113 O O . MET A 1 298 ? 3.915 45.457 108.879 1.00 33.76 297 MET A O 1
ATOM 2118 N N . GLN A 1 299 ? 5.940 45.558 109.843 1.00 34.54 298 GLN A N 1
ATOM 2119 C CA . GLN A 1 299 ? 6.619 46.081 108.640 1.00 35.63 298 GLN A CA 1
ATOM 2120 C C . GLN A 1 299 ? 6.460 45.113 107.449 1.00 33.69 298 GLN A C 1
ATOM 2121 O O . GLN A 1 299 ? 6.081 45.513 106.350 1.00 32.81 298 GLN A O 1
ATOM 2127 N N . ASN A 1 300 ? 6.738 43.836 107.685 1.00 32.66 299 ASN A N 1
ATOM 2128 C CA . ASN A 1 300 ? 6.576 42.832 106.631 1.00 33.43 299 ASN A CA 1
ATOM 2129 C C . ASN A 1 300 ? 5.126 42.658 106.188 1.00 31.74 299 ASN A C 1
ATOM 2130 O O . ASN A 1 300 ? 4.856 42.487 104.982 1.00 30.79 299 ASN A O 1
ATOM 2135 N N . LEU A 1 301 ? 4.191 42.710 107.137 1.00 31.08 300 LEU A N 1
ATOM 2136 C CA . LEU A 1 301 ? 2.754 42.634 106.805 1.00 32.18 300 LEU A CA 1
ATOM 2137 C C . LEU A 1 301 ? 2.295 43.800 105.918 1.00 30.77 300 LEU A C 1
ATOM 2138 O O . LEU A 1 301 ? 1.272 43.706 105.232 1.00 30.43 300 LEU A O 1
ATOM 2143 N N . GLY A 1 302 ? 3.068 44.876 105.925 1.00 29.50 301 GLY A N 1
ATOM 2144 C CA . GLY A 1 302 ? 2.831 45.997 105.005 1.00 29.38 301 GLY A CA 1
ATOM 2145 C C . GLY A 1 302 ? 3.019 45.651 103.529 1.00 28.48 301 GLY A C 1
ATOM 2146 O O . GLY A 1 302 ? 2.702 46.449 102.663 1.00 28.27 301 GLY A O 1
ATOM 2147 N N . ALA A 1 303 ? 3.530 44.456 103.237 1.00 28.13 302 ALA A N 1
ATOM 2148 C CA . ALA A 1 303 ? 3.590 43.936 101.860 1.00 28.42 302 ALA A CA 1
ATOM 2149 C C . ALA A 1 303 ? 2.217 43.501 101.340 1.00 28.47 302 ALA A C 1
ATOM 2150 O O . ALA A 1 303 ? 2.016 43.319 100.131 1.00 28.45 302 ALA A O 1
ATOM 2152 N N . LEU A 1 304 ? 1.280 43.314 102.265 1.00 28.44 303 LEU A N 1
ATOM 2153 C CA . LEU A 1 304 ? -0.069 42.848 101.948 1.00 29.54 303 LEU A CA 1
ATOM 2154 C C . LEU A 1 304 ? -1.072 43.987 101.925 1.00 29.65 303 LEU A C 1
ATOM 2155 O O . LEU A 1 304 ? -0.824 45.042 102.501 1.00 29.00 303 LEU A O 1
ATOM 2160 N N . GLY A 1 305 ? -2.198 43.750 101.260 1.00 30.19 304 GLY A N 1
ATOM 2161 C CA . GLY A 1 305 ? -3.304 44.703 101.285 1.00 30.86 304 GLY A CA 1
ATOM 2162 C C . GLY A 1 305 ? -3.251 45.729 100.176 1.00 29.89 304 GLY A C 1
ATOM 2163 O O . GLY A 1 305 ? -4.043 46.681 100.168 1.00 30.44 304 GLY A O 1
ATOM 2164 N N . TRP A 1 306 ? -2.341 45.527 99.220 1.00 28.85 305 TRP A N 1
ATOM 2165 C CA . TRP A 1 306 ? -2.160 46.432 98.088 1.00 28.51 305 TRP A CA 1
ATOM 2166 C C . TRP A 1 306 ? -1.422 45.659 97.015 1.00 28.67 305 TRP A C 1
ATOM 2167 O O . TRP A 1 306 ? -0.913 44.566 97.284 1.00 29.05 305 TRP A O 1
ATOM 2178 N N . GLN A 1 307 ? -1.348 46.218 95.822 1.00 30.19 306 GLN A N 1
ATOM 2179 C CA . GLN A 1 307 ? -0.667 45.571 94.708 1.00 30.53 306 GLN A CA 1
ATOM 2180 C C . GLN A 1 307 ? 0.084 46.592 93.886 1.00 30.48 306 GLN A C 1
ATOM 2181 O O . GLN A 1 307 ? -0.481 47.649 93.532 1.00 30.80 306 GLN A O 1
ATOM 2184 N N . LEU A 1 308 ? 1.338 46.294 93.575 1.00 29.29 307 LEU A N 1
ATOM 2185 C CA . LEU A 1 308 ? 2.080 47.067 92.582 1.00 29.20 307 LEU A CA 1
ATOM 2186 C C . LEU A 1 308 ? 1.281 47.030 91.281 1.00 29.98 307 LEU A C 1
ATOM 2187 O O . LEU A 1 308 ? 0.697 46.000 90.930 1.00 29.88 307 LEU A O 1
ATOM 2192 N N . THR A 1 309 ? 1.210 48.161 90.602 1.00 30.40 308 THR A N 1
ATOM 2193 C CA . THR A 1 309 ? 0.450 48.248 89.352 1.00 31.25 308 THR A CA 1
ATOM 2194 C C . THR A 1 309 ? 1.238 47.578 88.232 1.00 31.45 308 THR A C 1
ATOM 2195 O O . THR A 1 309 ? 2.435 47.347 88.351 1.00 30.39 308 THR A O 1
ATOM 2199 N N . THR A 1 310 ? 0.543 47.302 87.135 1.00 32.72 309 THR A N 1
ATOM 2200 C CA . THR A 1 310 ? 1.193 46.757 85.930 1.00 33.87 309 THR A CA 1
ATOM 2201 C C . THR A 1 310 ? 2.415 47.575 85.556 1.00 33.43 309 THR A C 1
ATOM 2202 O O . THR A 1 310 ? 3.483 47.032 85.300 1.00 32.41 309 THR A O 1
ATOM 2206 N N . GLU A 1 311 ? 2.264 48.893 85.577 1.00 34.03 310 GLU A N 1
ATOM 2207 C CA . GLU A 1 311 ? 3.345 49.793 85.202 1.00 34.45 310 GLU A CA 1
ATOM 2208 C C . GLU A 1 311 ? 4.518 49.752 86.182 1.00 33.17 310 GLU A C 1
ATOM 2209 O O . GLU A 1 311 ? 5.665 49.786 85.781 1.00 32.46 310 GLU A O 1
ATOM 2215 N N . GLN A 1 312 ? 4.205 49.725 87.475 1.00 32.23 311 GLN A N 1
ATOM 2216 C CA . GLN A 1 312 ? 5.232 49.662 88.499 1.00 31.41 311 GLN A CA 1
ATOM 2217 C C . GLN A 1 312 ? 6.001 48.348 88.396 1.00 31.21 311 GLN A C 1
ATOM 2218 O O . GLN A 1 312 ? 7.229 48.340 88.450 1.00 30.77 311 GLN A O 1
ATOM 2224 N N . VAL A 1 313 ? 5.278 47.248 88.201 1.00 31.23 312 VAL A N 1
ATOM 2225 C CA . VAL A 1 313 ? 5.941 45.945 87.985 1.00 31.33 312 VAL A CA 1
ATOM 2226 C C . VAL A 1 313 ? 6.826 45.994 86.732 1.00 31.48 312 VAL A C 1
ATOM 2227 O O . VAL A 1 313 ? 7.958 45.526 86.749 1.00 31.83 312 VAL A O 1
ATOM 2231 N N . ALA A 1 314 ? 6.325 46.588 85.662 1.00 31.89 313 ALA A N 1
ATOM 2232 C CA . ALA A 1 314 ? 7.094 46.679 84.414 1.00 32.83 313 ALA A CA 1
ATOM 2233 C C . ALA A 1 314 ? 8.378 47.471 84.613 1.00 33.50 313 ALA A C 1
ATOM 2234 O O . ALA A 1 314 ? 9.417 47.137 84.057 1.00 33.90 313 ALA A O 1
ATOM 2236 N N . ARG A 1 315 ? 8.285 48.547 85.381 1.00 34.02 314 ARG A N 1
ATOM 2237 C CA A ARG A 1 315 ? 9.451 49.384 85.707 0.50 34.28 314 ARG A CA 1
ATOM 2238 C CA B ARG A 1 315 ? 9.452 49.374 85.700 0.50 34.38 314 ARG A CA 1
ATOM 2239 C C . ARG A 1 315 ? 10.477 48.582 86.509 1.00 33.20 314 ARG A C 1
ATOM 2240 O O . ARG A 1 315 ? 11.682 48.625 86.238 1.00 32.63 314 ARG A O 1
ATOM 2255 N N . LEU A 1 316 ? 10.001 47.841 87.493 1.00 31.52 315 LEU A N 1
ATOM 2256 C CA . LEU A 1 316 ? 10.891 47.009 88.285 1.00 31.05 315 LEU A CA 1
ATOM 2257 C C . LEU A 1 316 ? 11.518 45.873 87.462 1.00 30.62 315 LEU A C 1
ATOM 2258 O O . LEU A 1 316 ? 12.682 45.530 87.629 1.00 30.43 315 LEU A O 1
ATOM 2263 N N . ASP A 1 317 ? 10.719 45.287 86.596 1.00 30.83 316 ASP A N 1
ATOM 2264 C CA . ASP A 1 317 ? 11.190 44.202 85.752 1.00 31.41 316 ASP A CA 1
ATOM 2265 C C . ASP A 1 317 ? 12.262 44.708 84.782 1.00 31.69 316 ASP A C 1
ATOM 2266 O O . ASP A 1 317 ? 13.248 44.022 84.545 1.00 31.24 316 ASP A O 1
ATOM 2271 N N . ALA A 1 318 ? 12.071 45.909 84.243 1.00 31.90 317 ALA A N 1
ATOM 2272 C CA . ALA A 1 318 ? 13.025 46.464 83.270 1.00 32.68 317 ALA A CA 1
ATOM 2273 C C . ALA A 1 318 ? 14.356 46.727 83.945 1.00 33.38 317 ALA A C 1
ATOM 2274 O O . ALA A 1 318 ? 15.400 46.377 83.415 1.00 34.08 317 ALA A O 1
ATOM 2276 N N . ALA A 1 319 ? 14.309 47.267 85.158 1.00 33.13 318 ALA A N 1
ATOM 2277 C CA . ALA A 1 319 ? 15.528 47.549 85.908 1.00 33.41 318 ALA A CA 1
ATOM 2278 C C . ALA A 1 319 ? 16.272 46.273 86.323 1.00 33.24 318 ALA A C 1
ATOM 2279 O O . ALA A 1 319 ? 17.504 46.256 86.386 1.00 33.74 318 ALA A O 1
ATOM 2281 N N . SER A 1 320 ? 15.523 45.232 86.681 1.00 32.12 319 SER A N 1
ATOM 2282 C CA . SER A 1 320 ? 16.101 43.963 87.161 1.00 31.90 319 SER A CA 1
ATOM 2283 C C . SER A 1 320 ? 16.406 42.934 86.062 1.00 32.48 319 SER A C 1
ATOM 2284 O O . SER A 1 320 ? 16.946 41.865 86.346 1.00 32.08 319 SER A O 1
ATOM 2287 N N . ALA A 1 321 ? 16.010 43.235 84.831 1.00 33.38 320 ALA A N 1
ATOM 2288 C CA . ALA A 1 321 ? 16.122 42.267 83.747 1.00 34.02 320 ALA A CA 1
ATOM 2289 C C . ALA A 1 321 ? 17.583 41.885 83.513 1.00 35.36 320 ALA A C 1
ATOM 2290 O O . ALA A 1 321 ? 18.461 42.728 83.559 1.00 34.35 320 ALA A O 1
ATOM 2292 N N . VAL A 1 322 ? 17.816 40.599 83.287 1.00 36.60 321 VAL A N 1
ATOM 2293 C CA . VAL A 1 322 ? 19.129 40.102 82.871 1.00 39.20 321 VAL A CA 1
ATOM 2294 C C . VAL A 1 322 ? 18.981 39.272 81.594 1.00 39.66 321 VAL A C 1
ATOM 2295 O O . VAL A 1 322 ? 17.911 38.741 81.294 1.00 39.18 321 VAL A O 1
ATOM 2299 N N . THR A 1 323 ? 20.074 39.135 80.861 1.00 40.44 322 THR A N 1
ATOM 2300 C CA . THR A 1 323 ? 20.061 38.375 79.614 1.00 41.68 322 THR A CA 1
ATOM 2301 C C . THR A 1 323 ? 19.838 36.906 79.913 1.00 38.08 322 THR A C 1
ATOM 2302 O O . THR A 1 323 ? 20.586 36.326 80.653 1.00 37.05 322 THR A O 1
ATOM 2306 N N . PRO A 1 324 ? 18.782 36.314 79.378 1.00 36.86 323 PRO A N 1
ATOM 2307 C CA . PRO A 1 324 ? 18.545 34.901 79.661 1.00 35.59 323 PRO A CA 1
ATOM 2308 C C . PRO A 1 324 ? 19.601 34.000 79.009 1.00 34.58 323 PRO A C 1
ATOM 2309 O O . PRO A 1 324 ? 20.029 34.284 77.900 1.00 33.91 323 PRO A O 1
ATOM 2313 N N . PRO A 1 325 ? 20.014 32.922 79.689 1.00 33.41 324 PRO A N 1
ATOM 2314 C CA . PRO A 1 325 ? 20.874 31.942 79.066 1.00 33.35 324 PRO A CA 1
ATOM 2315 C C . PRO A 1 325 ? 20.219 31.235 77.886 1.00 32.19 324 PRO A C 1
ATOM 2316 O O . PRO A 1 325 ? 19.003 31.308 77.709 1.00 30.65 324 PRO A O 1
ATOM 2320 N N . TYR A 1 326 ? 21.028 30.529 77.107 1.00 31.77 325 TYR A N 1
ATOM 2321 C CA . TYR A 1 326 ? 20.525 29.530 76.159 1.00 31.33 325 TYR A CA 1
ATOM 2322 C C . TYR A 1 326 ? 19.980 28.331 76.974 1.00 30.58 325 TYR A C 1
ATOM 2323 O O . TYR A 1 326 ? 20.617 27.967 77.970 1.00 30.55 325 TYR A O 1
ATOM 2332 N N . PRO A 1 327 ? 18.835 27.719 76.624 1.00 29.97 326 PRO A N 1
ATOM 2333 C CA . PRO A 1 327 ? 18.066 27.927 75.396 1.00 29.92 326 PRO A CA 1
ATOM 2334 C C . PRO A 1 327 ? 16.867 28.877 75.545 1.00 29.77 326 PRO A C 1
ATOM 2335 O O . PRO A 1 327 ? 16.073 28.966 74.619 1.00 30.18 326 PRO A O 1
ATOM 2339 N N . TYR A 1 328 ? 16.763 29.579 76.670 1.00 29.42 327 TYR A N 1
ATOM 2340 C CA . TYR A 1 328 ? 15.615 30.466 76.967 1.00 29.33 327 TYR A CA 1
ATOM 2341 C C . TYR A 1 328 ? 15.656 31.724 76.092 1.00 30.42 327 TYR A C 1
ATOM 2342 O O . TYR A 1 328 ? 14.620 32.261 75.682 1.00 30.05 327 TYR A O 1
ATOM 2351 N N . TYR A 1 329 ? 16.871 32.156 75.786 1.00 32.05 328 TYR A N 1
ATOM 2352 C CA . TYR A 1 329 ? 17.117 33.418 75.085 1.00 34.60 328 TYR A CA 1
ATOM 2353 C C . TYR A 1 329 ? 16.183 33.688 73.881 1.00 34.04 328 TYR A C 1
ATOM 2354 O O . TYR A 1 329 ? 15.551 34.732 73.833 1.00 33.54 328 TYR A O 1
ATOM 2363 N N . PRO A 1 330 ? 16.094 32.764 72.920 1.00 34.39 329 PRO A N 1
ATOM 2364 C CA . PRO A 1 330 ? 15.257 33.057 71.754 1.00 34.87 329 PRO A CA 1
ATOM 2365 C C . PRO A 1 330 ? 13.763 33.056 72.030 1.00 34.18 329 PRO A C 1
ATOM 2366 O O . PRO A 1 330 ? 12.985 33.545 71.214 1.00 36.02 329 PRO A O 1
ATOM 2370 N N . TYR A 1 331 ? 13.342 32.516 73.160 1.00 32.43 330 TYR A N 1
ATOM 2371 C CA . TYR A 1 331 ? 11.945 32.659 73.545 1.00 31.66 330 TYR A CA 1
ATOM 2372 C C . TYR A 1 331 ? 11.722 34.022 74.196 1.00 32.20 330 TYR A C 1
ATOM 2373 O O . TYR A 1 331 ? 10.722 34.685 73.904 1.00 32.27 330 TYR A O 1
ATOM 2382 N N . TRP A 1 332 ? 12.630 34.407 75.089 1.00 32.40 331 TRP A N 1
ATOM 2383 C CA . TRP A 1 332 ? 12.540 35.687 75.794 1.00 33.71 331 TRP A CA 1
ATOM 2384 C C . TRP A 1 332 ? 12.716 36.904 74.865 1.00 35.67 331 TRP A C 1
ATOM 2385 O O . TRP A 1 332 ? 12.139 37.957 75.110 1.00 34.60 331 TRP A O 1
ATOM 2396 N N . ASN A 1 333 ? 13.476 36.749 73.790 1.00 37.37 332 ASN A N 1
ATOM 2397 C CA . ASN A 1 333 ? 13.688 37.875 72.864 1.00 41.17 332 ASN A CA 1
ATOM 2398 C C . ASN A 1 333 ? 12.631 37.923 71.752 1.00 41.77 332 ASN A C 1
ATOM 2399 O O . ASN A 1 333 ? 12.681 38.780 70.890 1.00 40.63 332 ASN A O 1
ATOM 2404 N N . GLY A 1 334 ? 11.695 36.975 71.772 1.00 41.41 333 GLY A N 1
ATOM 2405 C CA . GLY A 1 334 ? 10.518 36.996 70.899 1.00 42.59 333 GLY A CA 1
ATOM 2406 C C . GLY A 1 334 ? 10.576 36.057 69.700 1.00 43.68 333 GLY A C 1
ATOM 2407 O O . GLY A 1 334 ? 9.549 35.735 69.129 1.00 43.17 333 GLY A O 1
ATOM 2408 N N . GLN A 1 335 ? 11.766 35.615 69.328 1.00 44.90 334 GLN A N 1
ATOM 2409 C CA . GLN A 1 335 ? 11.954 34.778 68.136 1.00 48.17 334 GLN A CA 1
ATOM 2410 C C . GLN A 1 335 ? 11.064 33.516 68.109 1.00 46.77 334 GLN A C 1
ATOM 2411 O O . GLN A 1 335 ? 10.410 33.221 67.101 1.00 46.01 334 GLN A O 1
ATOM 2417 N N . PHE A 1 336 ? 11.037 32.784 69.224 1.00 42.30 335 PHE A N 1
ATOM 2418 C CA . PHE A 1 336 ? 10.230 31.547 69.351 1.00 40.62 335 PHE A CA 1
ATOM 2419 C C . PHE A 1 336 ? 9.030 31.703 70.283 1.00 39.85 335 PHE A C 1
ATOM 2420 O O . PHE A 1 336 ? 8.407 30.712 70.699 1.00 40.28 335 PHE A O 1
ATOM 2428 N N . ALA A 1 337 ? 8.696 32.947 70.614 1.00 38.97 336 ALA A N 1
ATOM 2429 C CA . ALA A 1 337 ? 7.650 33.222 71.608 1.00 38.97 336 ALA A CA 1
ATOM 2430 C C . ALA A 1 337 ? 6.246 32.877 71.138 1.00 39.28 336 ALA A C 1
ATOM 2431 O O . ALA A 1 337 ? 5.379 32.638 71.962 1.00 39.93 336 ALA A O 1
ATOM 2433 N N . GLU A 1 338 ? 6.008 32.897 69.828 1.00 39.42 337 GLU A N 1
ATOM 2434 C CA . GLU A 1 338 ? 4.654 32.638 69.294 1.00 39.46 337 GLU A CA 1
ATOM 2435 C C . GLU A 1 338 ? 4.012 31.369 69.898 1.00 37.25 337 GLU A C 1
ATOM 2436 O O . GLU A 1 338 ? 2.923 31.402 70.445 1.00 38.38 337 GLU A O 1
ATOM 2442 N N . ARG A 1 339 ? 4.723 30.261 69.816 1.00 35.53 338 ARG A N 1
ATOM 2443 C CA . ARG A 1 339 ? 4.211 28.978 70.244 1.00 34.70 338 ARG A CA 1
ATOM 2444 C C . ARG A 1 339 ? 4.639 28.602 71.658 1.00 34.90 338 ARG A C 1
ATOM 2445 O O . ARG A 1 339 ? 4.206 27.597 72.172 1.00 34.10 338 ARG A O 1
ATOM 2453 N N . SER A 1 340 ? 5.480 29.407 72.285 1.00 34.72 339 SER A N 1
ATOM 2454 C CA . SER A 1 340 ? 5.917 29.093 73.647 1.00 34.72 339 SER A CA 1
ATOM 2455 C C . SER A 1 340 ? 6.209 30.384 74.425 1.00 34.80 339 SER A C 1
ATOM 2456 O O . SER A 1 340 ? 7.371 30.741 74.678 1.00 33.19 339 SER A O 1
ATOM 2459 N N . PRO A 1 341 ? 5.143 31.094 74.801 1.00 35.30 340 PRO A N 1
ATOM 2460 C CA . PRO A 1 341 ? 5.366 32.381 75.443 1.00 36.30 340 PRO A CA 1
ATOM 2461 C C . PRO A 1 341 ? 6.000 32.234 76.813 1.00 36.06 340 PRO A C 1
ATOM 2462 O O . PRO A 1 341 ? 5.911 31.189 77.450 1.00 33.93 340 PRO A O 1
ATOM 2466 N N . VAL A 1 342 ? 6.634 33.304 77.243 1.00 36.92 341 VAL A N 1
ATOM 2467 C CA . VAL A 1 342 ? 7.239 33.379 78.562 1.00 39.75 341 VAL A CA 1
ATOM 2468 C C . VAL A 1 342 ? 6.148 33.813 79.556 1.00 41.07 341 VAL A C 1
ATOM 2469 O O . VAL A 1 342 ? 5.319 34.670 79.234 1.00 43.35 341 VAL A O 1
ATOM 2473 N N . ALA A 1 343 ? 6.182 33.273 80.764 1.00 45.10 342 ALA A N 1
ATOM 2474 C CA . ALA A 1 343 ? 5.147 33.561 81.813 1.00 47.51 342 ALA A CA 1
ATOM 2475 C C . ALA A 1 343 ? 5.148 34.977 82.411 1.00 47.44 342 ALA A C 1
ATOM 2476 O O . ALA A 1 343 ? 4.127 35.447 82.940 1.00 51.15 342 ALA A O 1
ATOM 2478 N N . VAL A 1 344 ? 6.298 35.637 82.370 1.00 43.78 343 VAL A N 1
ATOM 2479 C CA . VAL A 1 344 ? 6.432 37.003 82.882 1.00 43.13 343 VAL A CA 1
ATOM 2480 C C . VAL A 1 344 ? 6.916 37.955 81.801 1.00 44.66 343 VAL A C 1
ATOM 2481 O O . VAL A 1 344 ? 6.987 39.170 82.001 1.00 44.26 343 VAL A O 1
ATOM 2486 N N . SER B 1 1 ? -28.662 31.521 24.004 1.00 80.97 0 SER B N 1
ATOM 2487 C CA . SER B 1 1 ? -28.196 30.099 23.969 1.00 78.81 0 SER B CA 1
ATOM 2488 C C . SER B 1 1 ? -26.983 29.947 23.031 1.00 71.17 0 SER B C 1
ATOM 2489 O O . SER B 1 1 ? -26.921 30.569 21.965 1.00 72.40 0 SER B O 1
ATOM 2492 N N . MET B 1 2 ? -26.017 29.130 23.437 1.00 64.95 1 MET B N 1
ATOM 2493 C CA . MET B 1 2 ? -24.770 28.997 22.679 1.00 60.41 1 MET B CA 1
ATOM 2494 C C . MET B 1 2 ? -24.992 28.156 21.430 1.00 58.42 1 MET B C 1
ATOM 2495 O O . MET B 1 2 ? -25.652 27.123 21.479 1.00 60.02 1 MET B O 1
ATOM 2500 N N . GLU B 1 3 ? -24.421 28.602 20.317 1.00 56.63 2 GLU B N 1
ATOM 2501 C CA . GLU B 1 3 ? -24.409 27.799 19.085 1.00 55.01 2 GLU B CA 1
ATOM 2502 C C . GLU B 1 3 ? -23.198 26.883 19.105 1.00 52.97 2 GLU B C 1
ATOM 2503 O O . GLU B 1 3 ? -22.149 27.255 19.623 1.00 51.93 2 GLU B O 1
ATOM 2505 N N . HIS B 1 4 ? -23.340 25.707 18.504 1.00 52.94 3 HIS B N 1
ATOM 2506 C CA . HIS B 1 4 ? -22.233 24.762 18.399 1.00 51.00 3 HIS B CA 1
ATOM 2507 C C . HIS B 1 4 ? -21.988 24.358 16.960 1.00 51.23 3 HIS B C 1
ATOM 2508 O O . HIS B 1 4 ? -22.919 24.273 16.161 1.00 53.08 3 HIS B O 1
ATOM 2515 N N . ARG B 1 5 ? -20.725 24.121 16.638 1.00 49.76 4 ARG B N 1
ATOM 2516 C CA . ARG B 1 5 ? -20.313 23.832 15.254 1.00 50.61 4 ARG B CA 1
ATOM 2517 C C . ARG B 1 5 ? -19.366 22.656 15.205 1.00 49.22 4 ARG B C 1
ATOM 2518 O O . ARG B 1 5 ? -18.620 22.406 16.155 1.00 48.00 4 ARG B O 1
ATOM 2526 N N . TYR B 1 6 ? -19.402 21.933 14.093 1.00 48.40 5 TYR B N 1
ATOM 2527 C CA . TYR B 1 6 ? -18.476 20.831 13.888 1.00 47.58 5 TYR B CA 1
ATOM 2528 C C . TYR B 1 6 ? -17.101 21.407 13.626 1.00 46.87 5 TYR B C 1
ATOM 2529 O O . TYR B 1 6 ? -16.945 22.364 12.864 1.00 46.26 5 TYR B O 1
ATOM 2538 N N . LEU B 1 7 ? -16.107 20.815 14.270 1.00 44.59 6 LEU B N 1
ATOM 2539 C CA . LEU B 1 7 ? -14.727 21.199 14.079 1.00 44.95 6 LEU B CA 1
ATOM 2540 C C . LEU B 1 7 ? -14.174 20.472 12.859 1.00 45.75 6 LEU B C 1
ATOM 2541 O O . LEU B 1 7 ? -13.779 19.297 12.925 1.00 46.17 6 LEU B O 1
ATOM 2546 N N . GLY B 1 8 ? -14.188 21.165 11.724 1.00 46.24 7 GLY B N 1
ATOM 2547 C CA . GLY B 1 8 ? -13.821 20.544 10.471 1.00 48.35 7 GLY B CA 1
ATOM 2548 C C . GLY B 1 8 ? -14.673 19.310 10.221 1.00 48.75 7 GLY B C 1
ATOM 2549 O O . GLY B 1 8 ? -15.871 19.302 10.496 1.00 50.44 7 GLY B O 1
ATOM 2550 N N . ASN B 1 9 ? -14.039 18.262 9.712 1.00 49.79 8 ASN B N 1
ATOM 2551 C CA . ASN B 1 9 ? -14.721 17.019 9.388 1.00 50.56 8 ASN B CA 1
ATOM 2552 C C . ASN B 1 9 ? -14.651 15.989 10.522 1.00 50.06 8 ASN B C 1
ATOM 2553 O O . ASN B 1 9 ? -15.017 14.837 10.322 1.00 48.80 8 ASN B O 1
ATOM 2558 N N . SER B 1 10 ? -14.236 16.421 11.710 1.00 47.52 9 SER B N 1
ATOM 2559 C CA . SER B 1 10 ? -13.965 15.510 12.842 1.00 47.59 9 SER B CA 1
ATOM 2560 C C . SER B 1 10 ? -15.157 14.863 13.540 1.00 47.07 9 SER B C 1
ATOM 2561 O O . SER B 1 10 ? -14.983 13.909 14.293 1.00 46.67 9 SER B O 1
ATOM 2564 N N . GLY B 1 11 ? -16.347 15.419 13.346 1.00 47.59 10 GLY B N 1
ATOM 2565 C CA . GLY B 1 11 ? -17.548 14.981 14.075 1.00 46.77 10 GLY B CA 1
ATOM 2566 C C . GLY B 1 11 ? -17.643 15.502 15.499 1.00 46.65 10 GLY B C 1
ATOM 2567 O O . GLY B 1 11 ? -18.608 15.213 16.204 1.00 45.97 10 GLY B O 1
ATOM 2568 N N . PHE B 1 12 ? -16.641 16.269 15.916 1.00 46.00 11 PHE B N 1
ATOM 2569 C CA . PHE B 1 12 ? -16.569 16.843 17.271 1.00 46.49 11 PHE B CA 1
ATOM 2570 C C . PHE B 1 12 ? -17.118 18.262 17.228 1.00 48.37 11 PHE B C 1
ATOM 2571 O O . PHE B 1 12 ? -16.849 19.010 16.284 1.00 47.23 11 PHE B O 1
ATOM 2579 N N . LYS B 1 13 ? -17.910 18.632 18.227 1.00 48.72 12 LYS B N 1
ATOM 2580 C CA . LYS B 1 13 ? -18.540 19.954 18.251 1.00 49.47 12 LYS B CA 1
ATOM 2581 C C . LYS B 1 13 ? -17.884 20.863 19.257 1.00 49.54 12 LYS B C 1
ATOM 2582 O O . LYS B 1 13 ? -17.527 20.440 20.362 1.00 48.13 12 LYS B O 1
ATOM 2588 N N . VAL B 1 14 ? -17.733 22.114 18.844 1.00 48.41 13 VAL B N 1
ATOM 2589 C CA . VAL B 1 14 ? -17.213 23.179 19.693 1.00 48.22 13 VAL B CA 1
ATOM 2590 C C . VAL B 1 14 ? -18.221 24.322 19.762 1.00 49.27 13 VAL B C 1
ATOM 2591 O O . VAL B 1 14 ? -19.039 24.504 18.855 1.00 49.45 13 VAL B O 1
ATOM 2595 N N . PRO B 1 15 ? -18.167 25.110 20.840 1.00 49.44 14 PRO B N 1
ATOM 2596 C CA . PRO B 1 15 ? -19.002 26.301 20.877 1.00 50.02 14 PRO B CA 1
ATOM 2597 C C . PRO B 1 15 ? -18.498 27.336 19.874 1.00 49.42 14 PRO B C 1
ATOM 2598 O O . PRO B 1 15 ? -17.294 27.438 19.637 1.00 49.37 14 PRO B O 1
ATOM 2602 N N . ALA B 1 16 ? -19.424 28.099 19.311 1.00 50.55 15 ALA B N 1
ATOM 2603 C CA . ALA B 1 16 ? -19.104 29.096 18.278 1.00 51.18 15 ALA B CA 1
ATOM 2604 C C . ALA B 1 16 ? -18.214 30.206 18.832 1.00 51.79 15 ALA B C 1
ATOM 2605 O O . ALA B 1 16 ? -17.489 30.870 18.092 1.00 50.21 15 ALA B O 1
ATOM 2607 N N . LEU B 1 17 ? -18.293 30.422 20.144 1.00 52.51 16 LEU B N 1
ATOM 2608 C CA . LEU B 1 17 ? -17.395 31.342 20.826 1.00 53.58 16 LEU B CA 1
ATOM 2609 C C . LEU B 1 17 ? -16.640 30.564 21.873 1.00 53.01 16 LEU B C 1
ATOM 2610 O O . LEU B 1 17 ? -17.223 29.786 22.620 1.00 51.18 16 LEU B O 1
ATOM 2615 N N . GLY B 1 18 ? -15.336 30.781 21.901 1.00 51.51 17 GLY B N 1
ATOM 2616 C CA . GLY B 1 18 ? -14.463 30.171 22.884 1.00 51.24 17 GLY B CA 1
ATOM 2617 C C . GLY B 1 18 ? -13.721 31.238 23.658 1.00 51.79 17 GLY B C 1
ATOM 2618 O O . GLY B 1 18 ? -13.711 32.411 23.283 1.00 50.86 17 GLY B O 1
ATOM 2619 N N . PHE B 1 19 ? -13.100 30.822 24.753 1.00 52.14 18 PHE B N 1
ATOM 2620 C CA . PHE B 1 19 ? -12.352 31.737 25.601 1.00 54.62 18 PHE B CA 1
ATOM 2621 C C . PHE B 1 19 ? -10.857 31.587 25.361 1.00 53.57 18 PHE B C 1
ATOM 2622 O O . PHE B 1 19 ? -10.283 30.527 25.589 1.00 51.65 18 PHE B O 1
ATOM 2630 N N . GLY B 1 20 ? -10.237 32.667 24.912 1.00 55.43 19 GLY B N 1
ATOM 2631 C CA . GLY B 1 20 ? -8.817 32.671 24.631 1.00 58.86 19 GLY B CA 1
ATOM 2632 C C . GLY B 1 20 ? -8.092 33.257 25.809 1.00 63.85 19 GLY B C 1
ATOM 2633 O O . GLY B 1 20 ? -8.291 34.420 26.145 1.00 67.84 19 GLY B O 1
ATOM 2634 N N . THR B 1 21 ? -7.254 32.453 26.456 1.00 67.27 20 THR B N 1
ATOM 2635 C CA . THR B 1 21 ? -6.468 32.956 27.578 1.00 71.35 20 THR B CA 1
ATOM 2636 C C . THR B 1 21 ? -5.329 33.837 27.047 1.00 75.46 20 THR B C 1
ATOM 2637 O O . THR B 1 21 ? -4.644 34.485 27.818 1.00 79.44 20 THR B O 1
ATOM 2641 N N . GLY B 1 22 ? -5.134 33.839 25.726 1.00 78.80 21 GLY B N 1
ATOM 2642 C CA . GLY B 1 22 ? -4.267 34.811 25.059 1.00 81.12 21 GLY B CA 1
ATOM 2643 C C . GLY B 1 22 ? -5.030 36.102 24.816 1.00 81.50 21 GLY B C 1
ATOM 2644 O O . GLY B 1 22 ? -4.533 37.017 24.165 1.00 84.15 21 GLY B O 1
ATOM 2645 N N . PHE B 1 31 ? -5.014 36.068 31.664 1.00 81.92 30 PHE B N 1
ATOM 2646 C CA . PHE B 1 31 ? -4.391 35.165 32.633 1.00 83.41 30 PHE B CA 1
ATOM 2647 C C . PHE B 1 31 ? -2.878 35.424 32.723 1.00 86.63 30 PHE B C 1
ATOM 2648 O O . PHE B 1 31 ? -2.113 34.612 33.260 1.00 87.91 30 PHE B O 1
ATOM 2656 N N . ASP B 1 38 ? -4.871 35.436 41.222 1.00 84.99 37 ASP B N 1
ATOM 2657 C CA . ASP B 1 38 ? -6.259 35.506 41.666 1.00 82.32 37 ASP B CA 1
ATOM 2658 C C . ASP B 1 38 ? -6.997 34.213 41.301 1.00 75.46 37 ASP B C 1
ATOM 2659 O O . ASP B 1 38 ? -7.579 34.073 40.213 1.00 67.31 37 ASP B O 1
ATOM 2664 N N . VAL B 1 39 ? -6.965 33.267 42.230 1.00 69.11 38 VAL B N 1
ATOM 2665 C CA . VAL B 1 39 ? -7.561 31.946 42.006 1.00 66.72 38 VAL B CA 1
ATOM 2666 C C . VAL B 1 39 ? -9.092 32.036 41.958 1.00 59.70 38 VAL B C 1
ATOM 2667 O O . VAL B 1 39 ? -9.729 31.420 41.093 1.00 56.68 38 VAL B O 1
ATOM 2671 N N . ALA B 1 40 ? -9.664 32.826 42.859 1.00 56.09 39 ALA B N 1
ATOM 2672 C CA . ALA B 1 40 ? -11.120 33.020 42.899 1.00 55.45 39 ALA B CA 1
ATOM 2673 C C . ALA B 1 40 ? -11.607 33.690 41.624 1.00 55.91 39 ALA B C 1
ATOM 2674 O O . ALA B 1 40 ? -12.646 33.321 41.081 1.00 56.76 39 ALA B O 1
ATOM 2676 N N . GLY B 1 41 ? -10.838 34.663 41.144 1.00 55.23 40 GLY B N 1
ATOM 2677 C CA . GLY B 1 41 ? -11.171 35.403 39.931 1.00 54.79 40 GLY B CA 1
ATOM 2678 C C . GLY B 1 41 ? -11.175 34.499 38.714 1.00 53.70 40 GLY B C 1
ATOM 2679 O O . GLY B 1 41 ? -12.061 34.579 37.868 1.00 55.30 40 GLY B O 1
ATOM 2680 N N . ALA B 1 42 ? -10.177 33.629 38.631 1.00 52.08 41 ALA B N 1
ATOM 2681 C CA . ALA B 1 42 ? -10.067 32.697 37.517 1.00 52.07 41 ALA B CA 1
ATOM 2682 C C . ALA B 1 42 ? -11.224 31.696 37.546 1.00 52.20 41 ALA B C 1
ATOM 2683 O O . ALA B 1 42 ? -11.823 31.414 36.498 1.00 49.86 41 ALA B O 1
ATOM 2685 N N . ARG B 1 43 ? -11.546 31.177 38.738 1.00 50.17 42 ARG B N 1
ATOM 2686 C CA . ARG B 1 43 ? -12.681 30.261 38.874 1.00 49.67 42 ARG B CA 1
ATOM 2687 C C . ARG B 1 43 ? -13.986 30.944 38.482 1.00 51.17 42 ARG B C 1
ATOM 2688 O O . ARG B 1 43 ? -14.846 30.320 37.870 1.00 52.37 42 ARG B O 1
ATOM 2696 N N . ARG B 1 44 ? -14.116 32.228 38.812 1.00 52.34 43 ARG B N 1
ATOM 2697 C CA . ARG B 1 44 ? -15.315 33.007 38.476 1.00 53.46 43 ARG B CA 1
ATOM 2698 C C . ARG B 1 44 ? -15.452 33.149 36.954 1.00 53.16 43 ARG B C 1
ATOM 2699 O O . ARG B 1 44 ? -16.531 32.953 36.413 1.00 52.44 43 ARG B O 1
ATOM 2703 N N . ILE B 1 45 ? -14.355 33.501 36.287 1.00 53.22 44 ILE B N 1
ATOM 2704 C CA . ILE B 1 45 ? -14.346 33.661 34.819 1.00 53.59 44 ILE B CA 1
ATOM 2705 C C . ILE B 1 45 ? -14.744 32.362 34.137 1.00 52.79 44 ILE B C 1
ATOM 2706 O O . ILE B 1 45 ? -15.580 32.362 33.233 1.00 52.97 44 ILE B O 1
ATOM 2711 N N . ILE B 1 46 ? -14.150 31.269 34.581 1.00 50.95 45 ILE B N 1
ATOM 2712 C CA . ILE B 1 46 ? -14.518 29.946 34.088 1.00 51.39 45 ILE B CA 1
ATOM 2713 C C . ILE B 1 46 ? -16.000 29.677 34.325 1.00 51.82 45 ILE B C 1
ATOM 2714 O O . ILE B 1 46 ? -16.692 29.196 33.437 1.00 51.99 45 ILE B O 1
ATOM 2719 N N . ASP B 1 47 ? -16.500 29.995 35.515 1.00 52.12 46 ASP B N 1
ATOM 2720 C CA . ASP B 1 47 ? -17.903 29.726 35.817 1.00 51.83 46 ASP B CA 1
ATOM 2721 C C . ASP B 1 47 ? -18.853 30.562 34.982 1.00 50.97 46 ASP B C 1
ATOM 2722 O O . ASP B 1 47 ? -19.848 30.032 34.498 1.00 49.58 46 ASP B O 1
ATOM 2727 N N . ILE B 1 48 ? -18.552 31.839 34.782 1.00 51.35 47 ILE B N 1
ATOM 2728 C CA . ILE B 1 48 ? -19.442 32.663 33.952 1.00 53.79 47 ILE B CA 1
ATOM 2729 C C . ILE B 1 48 ? -19.387 32.158 32.493 1.00 52.12 47 ILE B C 1
ATOM 2730 O O . ILE B 1 48 ? -20.401 32.123 31.808 1.00 51.68 47 ILE B O 1
ATOM 2735 N N . CYS B 1 49 ? -18.205 31.745 32.041 1.00 53.17 48 CYS B N 1
ATOM 2736 C CA . CYS B 1 49 ? -18.061 31.184 30.689 1.00 53.16 48 CYS B CA 1
ATOM 2737 C C . CYS B 1 49 ? -18.884 29.908 30.543 1.00 53.47 48 CYS B C 1
ATOM 2738 O O . CYS B 1 49 ? -19.693 29.773 29.621 1.00 52.76 48 CYS B O 1
ATOM 2741 N N . LEU B 1 50 ? -18.700 28.982 31.471 1.00 53.56 49 LEU B N 1
ATOM 2742 C CA . LEU B 1 50 ? -19.444 27.720 31.436 1.00 54.72 49 LEU B CA 1
ATOM 2743 C C . LEU B 1 50 ? -20.952 27.936 31.477 1.00 57.21 49 LEU B C 1
ATOM 2744 O O . LEU B 1 50 ? -21.694 27.288 30.740 1.00 56.98 49 LEU B O 1
ATOM 2749 N N . ASP B 1 51 ? -21.403 28.856 32.321 1.00 58.27 50 ASP B N 1
ATOM 2750 C CA . ASP B 1 51 ? -22.830 29.184 32.393 1.00 62.02 50 ASP B CA 1
ATOM 2751 C C . ASP B 1 51 ? -23.389 29.682 31.057 1.00 60.95 50 ASP B C 1
ATOM 2752 O O . ASP B 1 51 ? -24.529 29.386 30.711 1.00 59.75 50 ASP B O 1
ATOM 2757 N N . ALA B 1 52 ? -22.574 30.430 30.320 1.00 58.39 51 ALA B N 1
ATOM 2758 C CA . ALA B 1 52 ? -22.979 30.979 29.020 1.00 58.21 51 ALA B CA 1
ATOM 2759 C C . ALA B 1 52 ? -22.786 29.988 27.858 1.00 56.94 51 ALA B C 1
ATOM 2760 O O . ALA B 1 52 ? -23.146 30.284 26.726 1.00 55.79 51 ALA B O 1
ATOM 2762 N N . GLY B 1 53 ? -22.221 28.819 28.146 1.00 55.24 52 GLY B N 1
ATOM 2763 C CA . GLY B 1 53 ? -21.942 27.809 27.133 1.00 55.06 52 GLY B CA 1
ATOM 2764 C C . GLY B 1 53 ? -20.615 28.022 26.423 1.00 54.75 52 GLY B C 1
ATOM 2765 O O . GLY B 1 53 ? -20.305 27.320 25.460 1.00 54.34 52 GLY B O 1
ATOM 2766 N N . VAL B 1 54 ? -19.824 28.979 26.898 1.00 53.39 53 VAL B N 1
ATOM 2767 C CA . VAL B 1 54 ? -18.469 29.174 26.388 1.00 54.10 53 VAL B CA 1
ATOM 2768 C C . VAL B 1 54 ? -17.556 28.199 27.125 1.00 53.40 53 VAL B C 1
ATOM 2769 O O . VAL B 1 54 ? -16.942 28.548 28.127 1.00 54.68 53 VAL B O 1
ATOM 2773 N N . ASN B 1 55 ? -17.492 26.964 26.646 1.00 52.50 54 ASN B N 1
ATOM 2774 C CA . ASN B 1 55 ? -16.753 25.932 27.364 1.00 51.46 54 ASN B CA 1
ATOM 2775 C C . ASN B 1 55 ? -15.476 25.450 26.673 1.00 51.35 54 ASN B C 1
ATOM 2776 O O . ASN B 1 55 ? -14.872 24.461 27.096 1.00 52.07 54 ASN B O 1
ATOM 2781 N N . LEU B 1 56 ? -15.061 26.170 25.633 1.00 49.93 55 LEU B N 1
ATOM 2782 C CA . LEU B 1 56 ? -13.765 25.969 24.982 1.00 49.77 55 LEU B CA 1
ATOM 2783 C C . LEU B 1 56 ? -12.784 26.967 25.555 1.00 48.83 55 LEU B C 1
ATOM 2784 O O . LEU B 1 56 ? -13.041 28.165 25.518 1.00 49.20 55 LEU B O 1
ATOM 2789 N N . PHE B 1 57 ? -11.682 26.469 26.107 1.00 48.80 56 PHE B N 1
ATOM 2790 C CA . PHE B 1 57 ? -10.647 27.312 26.703 1.00 49.23 56 PHE B CA 1
ATOM 2791 C C . PHE B 1 57 ? -9.336 27.035 26.020 1.00 49.54 56 PHE B C 1
ATOM 2792 O O . PHE B 1 57 ? -8.888 25.891 25.970 1.00 49.12 56 PHE B O 1
ATOM 2800 N N . ASP B 1 58 ? -8.739 28.092 25.481 1.00 50.35 57 ASP B N 1
ATOM 2801 C CA . ASP B 1 58 ? -7.536 27.966 24.672 1.00 52.03 57 ASP B CA 1
ATOM 2802 C C . ASP B 1 58 ? -6.357 28.602 25.378 1.00 51.92 57 ASP B C 1
ATOM 2803 O O . ASP B 1 58 ? -6.460 29.717 25.909 1.00 53.28 57 ASP B O 1
ATOM 2808 N N . THR B 1 59 ? -5.231 27.895 25.358 1.00 50.13 58 THR B N 1
ATOM 2809 C CA . THR B 1 59 ? -4.015 28.368 25.994 1.00 50.48 58 THR B CA 1
ATOM 2810 C C . THR B 1 59 ? -2.788 27.852 25.243 1.00 50.94 58 THR B C 1
ATOM 2811 O O . THR B 1 59 ? -2.898 27.259 24.174 1.00 52.48 58 THR B O 1
ATOM 2815 N N . ALA B 1 60 ? -1.614 28.122 25.790 1.00 52.05 59 ALA B N 1
ATOM 2816 C CA . ALA B 1 60 ? -0.347 27.699 25.189 1.00 53.03 59 ALA B CA 1
ATOM 2817 C C . ALA B 1 60 ? 0.737 27.700 26.233 1.00 54.47 59 ALA B C 1
ATOM 2818 O O . ALA B 1 60 ? 0.648 28.441 27.235 1.00 52.30 59 ALA B O 1
ATOM 2820 N N . ASP B 1 61 ? 1.763 26.879 26.018 1.00 55.05 60 ASP B N 1
ATOM 2821 C CA . ASP B 1 61 ? 2.875 26.817 26.985 1.00 57.06 60 ASP B CA 1
ATOM 2822 C C . ASP B 1 61 ? 3.595 28.163 27.136 1.00 57.75 60 ASP B C 1
ATOM 2823 O O . ASP B 1 61 ? 3.978 28.575 28.246 1.00 56.89 60 ASP B O 1
ATOM 2828 N N . VAL B 1 62 ? 3.719 28.876 26.027 1.00 57.58 61 VAL B N 1
ATOM 2829 C CA . VAL B 1 62 ? 4.408 30.174 26.029 1.00 59.77 61 VAL B CA 1
ATOM 2830 C C . VAL B 1 62 ? 3.612 31.327 26.652 1.00 60.37 61 VAL B C 1
ATOM 2831 O O . VAL B 1 62 ? 4.184 32.377 26.904 1.00 63.91 61 VAL B O 1
ATOM 2835 N N . TYR B 1 63 ? 2.310 31.170 26.878 1.00 60.61 62 TYR B N 1
ATOM 2836 C CA . TYR B 1 63 ? 1.542 32.255 27.505 1.00 61.38 62 TYR B CA 1
ATOM 2837 C C . TYR B 1 63 ? 2.004 32.387 28.975 1.00 62.44 62 TYR B C 1
ATOM 2838 O O . TYR B 1 63 ? 1.777 31.497 29.794 1.00 57.80 62 TYR B O 1
ATOM 2847 N N . SER B 1 64 ? 2.718 33.482 29.252 1.00 65.72 63 SER B N 1
ATOM 2848 C CA . SER B 1 64 ? 3.339 33.767 30.560 1.00 68.15 63 SER B CA 1
ATOM 2849 C C . SER B 1 64 ? 4.207 32.628 31.088 1.00 70.24 63 SER B C 1
ATOM 2850 O O . SER B 1 64 ? 4.122 32.271 32.267 1.00 69.89 63 SER B O 1
ATOM 2853 N N . ASN B 1 65 ? 4.992 32.031 30.197 1.00 70.29 64 ASN B N 1
ATOM 2854 C CA . ASN B 1 65 ? 5.954 30.979 30.546 1.00 71.75 64 ASN B CA 1
ATOM 2855 C C . ASN B 1 65 ? 5.331 29.847 31.367 1.00 70.00 64 ASN B C 1
ATOM 2856 O O . ASN B 1 65 ? 5.890 29.411 32.374 1.00 73.65 64 ASN B O 1
ATOM 2858 N N . GLY B 1 66 ? 4.164 29.378 30.934 1.00 67.54 65 GLY B N 1
ATOM 2859 C CA . GLY B 1 66 ? 3.491 28.252 31.590 1.00 66.59 65 GLY B CA 1
ATOM 2860 C C . GLY B 1 66 ? 2.413 28.634 32.589 1.00 64.89 65 GLY B C 1
ATOM 2861 O O . GLY B 1 66 ? 1.593 27.791 32.958 1.00 65.02 65 GLY B O 1
ATOM 2862 N N . ALA B 1 67 ? 2.402 29.893 33.031 1.00 63.37 66 ALA B N 1
ATOM 2863 C CA . ALA B 1 67 ? 1.494 30.313 34.112 1.00 60.87 66 ALA B CA 1
ATOM 2864 C C . ALA B 1 67 ? 0.042 30.311 33.639 1.00 58.63 66 ALA B C 1
ATOM 2865 O O . ALA B 1 67 ? -0.858 30.006 34.414 1.00 55.74 66 ALA B O 1
ATOM 2867 N N . SER B 1 68 ? -0.184 30.631 32.362 1.00 55.36 67 SER B N 1
ATOM 2868 C CA . SER B 1 68 ? -1.545 30.596 31.800 1.00 54.96 67 SER B CA 1
ATOM 2869 C C . SER B 1 68 ? -2.152 29.185 31.884 1.00 53.74 67 SER B C 1
ATOM 2870 O O . SER B 1 68 ? -3.297 29.017 32.343 1.00 54.02 67 SER B O 1
ATOM 2873 N N . GLU B 1 69 ? -1.388 28.170 31.481 1.00 52.54 68 GLU B N 1
ATOM 2874 C CA . GLU B 1 69 ? -1.852 26.775 31.613 1.00 52.59 68 GLU B CA 1
ATOM 2875 C C . GLU B 1 69 ? -2.118 26.386 33.069 1.00 52.52 68 GLU B C 1
ATOM 2876 O O . GLU B 1 69 ? -3.113 25.726 33.374 1.00 52.06 68 GLU B O 1
ATOM 2882 N N . SER B 1 70 ? -1.212 26.771 33.961 1.00 52.21 69 SER B N 1
ATOM 2883 C CA . SER B 1 70 ? -1.380 26.453 35.393 1.00 52.82 69 SER B CA 1
ATOM 2884 C C . SER B 1 70 ? -2.629 27.094 35.975 1.00 53.41 69 SER B C 1
ATOM 2885 O O . SER B 1 70 ? -3.373 26.454 36.722 1.00 53.45 69 SER B O 1
ATOM 2888 N N . ILE B 1 71 ? -2.854 28.357 35.629 1.00 52.99 70 ILE B N 1
ATOM 2889 C CA . ILE B 1 71 ? -4.013 29.103 36.140 1.00 54.02 70 ILE B CA 1
ATOM 2890 C C . ILE B 1 71 ? -5.306 28.513 35.593 1.00 50.84 70 ILE B C 1
ATOM 2891 O O . ILE B 1 71 ? -6.294 28.358 36.314 1.00 46.23 70 ILE B O 1
ATOM 2896 N N . LEU B 1 72 ? -5.293 28.170 34.308 1.00 48.65 71 LEU B N 1
ATOM 2897 C CA . LEU B 1 72 ? -6.452 27.523 33.700 1.00 48.14 71 LEU B CA 1
ATOM 2898 C C . LEU B 1 72 ? -6.744 26.192 34.359 1.00 46.86 71 LEU B C 1
ATOM 2899 O O . LEU B 1 72 ? -7.896 25.881 34.690 1.00 47.32 71 LEU B O 1
ATOM 2904 N N . GLY B 1 73 ? -5.695 25.412 34.570 1.00 46.79 72 GLY B N 1
ATOM 2905 C CA . GLY B 1 73 ? -5.846 24.114 35.219 1.00 48.15 72 GLY B CA 1
ATOM 2906 C C . GLY B 1 73 ? -6.479 24.262 36.588 1.00 48.89 72 GLY B C 1
ATOM 2907 O O . GLY B 1 73 ? -7.393 23.519 36.957 1.00 49.74 72 GLY B O 1
ATOM 2908 N N . ALA B 1 74 ? -5.979 25.219 37.356 1.00 50.20 73 ALA B N 1
ATOM 2909 C CA . ALA B 1 74 ? -6.484 25.440 38.717 1.00 50.20 73 ALA B CA 1
ATOM 2910 C C . ALA B 1 74 ? -7.947 25.904 38.688 1.00 50.23 73 ALA B C 1
ATOM 2911 O O . ALA B 1 74 ? -8.747 25.471 39.505 1.00 49.75 73 ALA B O 1
ATOM 2913 N N . ALA B 1 75 ? -8.291 26.771 37.740 1.00 48.83 74 ALA B N 1
ATOM 2914 C CA . ALA B 1 75 ? -9.671 27.269 37.618 1.00 48.59 74 ALA B CA 1
ATOM 2915 C C . ALA B 1 75 ? -10.652 26.186 37.180 1.00 48.71 74 ALA B C 1
ATOM 2916 O O . ALA B 1 75 ? -11.823 26.197 37.578 1.00 48.21 74 ALA B O 1
ATOM 2918 N N . LEU B 1 76 ? -10.184 25.266 36.334 1.00 49.22 75 LEU B N 1
ATOM 2919 C CA . LEU B 1 76 ? -11.039 24.186 35.825 1.00 50.03 75 LEU B CA 1
ATOM 2920 C C . LEU B 1 76 ? -11.172 23.036 36.787 1.00 50.34 75 LEU B C 1
ATOM 2921 O O . LEU B 1 76 ? -12.083 22.220 36.652 1.00 50.43 75 LEU B O 1
ATOM 2926 N N . LYS B 1 77 ? -10.255 22.939 37.734 1.00 51.10 76 LYS B N 1
ATOM 2927 C CA . LYS B 1 77 ? -10.301 21.846 38.675 1.00 52.53 76 LYS B CA 1
ATOM 2928 C C . LYS B 1 77 ? -11.684 21.797 39.339 1.00 51.24 76 LYS B C 1
ATOM 2929 O O . LYS B 1 77 ? -12.188 22.798 39.882 1.00 51.31 76 LYS B O 1
ATOM 2935 N N . GLY B 1 78 ? -12.311 20.628 39.259 1.00 49.85 77 GLY B N 1
ATOM 2936 C CA . GLY B 1 78 ? -13.676 20.438 39.756 1.00 50.00 77 GLY B CA 1
ATOM 2937 C C . GLY B 1 78 ? -14.736 20.471 38.675 1.00 50.75 77 GLY B C 1
ATOM 2938 O O . GLY B 1 78 ? -15.862 20.030 38.893 1.00 50.31 77 GLY B O 1
ATOM 2939 N N . ARG B 1 79 ? -14.379 20.994 37.504 1.00 50.60 78 ARG B N 1
ATOM 2940 C CA . ARG B 1 79 ? -15.318 21.124 36.405 1.00 50.62 78 ARG B CA 1
ATOM 2941 C C . ARG B 1 79 ? -14.700 20.765 35.062 1.00 50.59 78 ARG B C 1
ATOM 2942 O O . ARG B 1 79 ? -15.293 21.052 34.035 1.00 49.34 78 ARG B O 1
ATOM 2950 N N . ARG B 1 80 ? -13.550 20.098 35.059 1.00 49.49 79 ARG B N 1
ATOM 2951 C CA . ARG B 1 80 ? -12.778 19.927 33.818 1.00 50.62 79 ARG B CA 1
ATOM 2952 C C . ARG B 1 80 ? -13.544 19.118 32.774 1.00 51.85 79 ARG B C 1
ATOM 2953 O O . ARG B 1 80 ? -13.403 19.350 31.560 1.00 50.32 79 ARG B O 1
ATOM 2961 N N . ASP B 1 81 ? -14.360 18.181 33.248 1.00 52.77 80 ASP B N 1
ATOM 2962 C CA . ASP B 1 81 ? -15.181 17.334 32.380 1.00 56.84 80 ASP B CA 1
ATOM 2963 C C . ASP B 1 81 ? -16.269 18.112 31.628 1.00 55.93 80 ASP B C 1
ATOM 2964 O O . ASP B 1 81 ? -16.840 17.591 30.683 1.00 56.68 80 ASP B O 1
ATOM 2969 N N . LYS B 1 82 ? -16.529 19.353 32.030 1.00 52.82 81 LYS B N 1
ATOM 2970 C CA . LYS B 1 82 ? -17.468 20.232 31.329 1.00 55.06 81 LYS B CA 1
ATOM 2971 C C . LYS B 1 82 ? -16.776 21.150 30.310 1.00 52.36 81 LYS B C 1
ATOM 2972 O O . LYS B 1 82 ? -17.444 21.941 29.650 1.00 51.53 81 LYS B O 1
ATOM 2978 N N . ALA B 1 83 ? -15.447 21.065 30.213 1.00 49.60 82 ALA B N 1
ATOM 2979 C CA . ALA B 1 83 ? -14.644 21.960 29.380 1.00 49.69 82 ALA B CA 1
ATOM 2980 C C . ALA B 1 83 ? -13.977 21.232 28.228 1.00 48.96 82 ALA B C 1
ATOM 2981 O O . ALA B 1 83 ? -13.651 20.045 28.318 1.00 49.35 82 ALA B O 1
ATOM 2983 N N . ILE B 1 84 ? -13.759 21.980 27.157 1.00 47.91 83 ILE B N 1
ATOM 2984 C CA . ILE B 1 84 ? -12.935 21.545 26.035 1.00 47.34 83 ILE B CA 1
ATOM 2985 C C . ILE B 1 84 ? -11.652 22.354 26.154 1.00 46.55 83 ILE B C 1
ATOM 2986 O O . ILE B 1 84 ? -11.666 23.569 26.046 1.00 47.66 83 ILE B O 1
ATOM 2991 N N . VAL B 1 85 ? -10.551 21.675 26.432 1.00 46.67 84 VAL B N 1
ATOM 2992 C CA . VAL B 1 85 ? -9.266 22.338 26.612 1.00 47.26 84 VAL B CA 1
ATOM 2993 C C . VAL B 1 85 ? -8.444 22.224 25.334 1.00 46.94 84 VAL B C 1
ATOM 2994 O O . VAL B 1 85 ? -8.171 21.128 24.854 1.00 46.86 84 VAL B O 1
ATOM 2998 N N . SER B 1 86 ? -8.049 23.385 24.823 1.00 47.43 85 SER B N 1
ATOM 2999 C CA . SER B 1 86 ? -7.237 23.522 23.622 1.00 49.97 85 SER B CA 1
ATOM 3000 C C . SER B 1 86 ? -5.895 24.102 24.049 1.00 49.80 85 SER B C 1
ATOM 3001 O O . SER B 1 86 ? -5.848 25.137 24.719 1.00 49.74 85 SER B O 1
ATOM 3004 N N . THR B 1 87 ? -4.807 23.426 23.712 1.00 48.85 86 THR B N 1
ATOM 3005 C CA . THR B 1 87 ? -3.496 24.014 23.957 1.00 51.17 86 THR B CA 1
ATOM 3006 C C . THR B 1 87 ? -2.520 23.835 22.796 1.00 52.28 86 THR B C 1
ATOM 3007 O O . THR B 1 87 ? -2.709 23.003 21.909 1.00 50.66 86 THR B O 1
ATOM 3011 N N . LYS B 1 88 ? -1.488 24.669 22.833 1.00 52.97 87 LYS B N 1
ATOM 3012 C CA . LYS B 1 88 ? -0.497 24.775 21.776 1.00 53.17 87 LYS B CA 1
ATOM 3013 C C . LYS B 1 88 ? 0.883 24.564 22.357 1.00 53.06 87 LYS B C 1
ATOM 3014 O O . LYS B 1 88 ? 1.159 24.924 23.511 1.00 50.04 87 LYS B O 1
ATOM 3020 N N . LEU B 1 89 ? 1.735 23.941 21.562 1.00 51.42 88 LEU B N 1
ATOM 3021 C CA . LEU B 1 89 ? 3.154 23.804 21.874 1.00 53.90 88 LEU B CA 1
ATOM 3022 C C . LEU B 1 89 ? 3.987 23.753 20.600 1.00 54.50 88 LEU B C 1
ATOM 3023 O O . LEU B 1 89 ? 3.434 23.672 19.498 1.00 51.97 88 LEU B O 1
ATOM 3028 N N . SER B 1 90 ? 5.303 23.825 20.812 1.00 51.56 89 SER B N 1
ATOM 3029 C CA . SER B 1 90 ? 6.395 23.737 19.824 1.00 53.02 89 SER B CA 1
ATOM 3030 C C . SER B 1 90 ? 7.198 25.053 19.699 1.00 52.43 89 SER B C 1
ATOM 3031 O O . SER B 1 90 ? 8.296 25.058 19.129 1.00 52.35 89 SER B O 1
ATOM 3034 N N . LEU B 1 91 ? 6.682 26.166 20.216 1.00 51.72 90 LEU B N 1
ATOM 3035 C CA . LEU B 1 91 ? 7.498 27.392 20.246 1.00 52.76 90 LEU B CA 1
ATOM 3036 C C . LEU B 1 91 ? 8.546 27.261 21.338 1.00 55.38 90 LEU B C 1
ATOM 3037 O O . LEU B 1 91 ? 8.424 26.427 22.245 1.00 56.41 90 LEU B O 1
ATOM 3042 N N . ARG B 1 92 ? 9.582 28.084 21.245 1.00 55.93 91 ARG B N 1
ATOM 3043 C CA . ARG B 1 92 ? 10.676 27.983 22.185 1.00 56.99 91 ARG B CA 1
ATOM 3044 C C . ARG B 1 92 ? 10.149 28.296 23.577 1.00 57.97 91 ARG B C 1
ATOM 3045 O O . ARG B 1 92 ? 9.510 29.322 23.797 1.00 56.56 91 ARG B O 1
ATOM 3053 N N . ILE B 1 93 ? 10.411 27.393 24.506 1.00 60.20 92 ILE B N 1
ATOM 3054 C CA . ILE B 1 93 ? 9.890 27.533 25.869 1.00 63.50 92 ILE B CA 1
ATOM 3055 C C . ILE B 1 93 ? 11.010 27.473 26.918 1.00 64.83 92 ILE B C 1
ATOM 3056 O O . ILE B 1 93 ? 10.756 27.540 28.118 1.00 67.22 92 ILE B O 1
ATOM 3061 N N . GLY B 1 94 ? 12.253 27.416 26.457 1.00 65.00 93 GLY B N 1
ATOM 3062 C CA . GLY B 1 94 ? 13.419 27.355 27.345 1.00 64.79 93 GLY B CA 1
ATOM 3063 C C . GLY B 1 94 ? 14.672 27.714 26.562 1.00 65.24 93 GLY B C 1
ATOM 3064 O O . GLY B 1 94 ? 14.603 27.998 25.361 1.00 63.52 93 GLY B O 1
ATOM 3065 N N . GLU B 1 95 ? 15.818 27.699 27.232 1.00 64.21 94 GLU B N 1
ATOM 3066 C CA . GLU B 1 95 ? 17.070 28.112 26.601 1.00 63.47 94 GLU B CA 1
ATOM 3067 C C . GLU B 1 95 ? 17.830 26.937 25.982 1.00 62.02 94 GLU B C 1
ATOM 3068 O O . GLU B 1 95 ? 18.777 27.145 25.242 1.00 63.23 94 GLU B O 1
ATOM 3070 N N . GLY B 1 96 ? 17.400 25.713 26.269 1.00 59.69 95 GLY B N 1
ATOM 3071 C CA . GLY B 1 96 ? 18.087 24.515 25.769 1.00 59.20 95 GLY B CA 1
ATOM 3072 C C . GLY B 1 96 ? 17.934 24.309 24.259 1.00 57.60 95 GLY B C 1
ATOM 3073 O O . GLY B 1 96 ? 16.972 24.790 23.645 1.00 56.11 95 GLY B O 1
ATOM 3074 N N . PRO B 1 97 ? 18.881 23.587 23.643 1.00 57.59 96 PRO B N 1
ATOM 3075 C CA . PRO B 1 97 ? 18.774 23.351 22.203 1.00 56.22 96 PRO B CA 1
ATOM 3076 C C . PRO B 1 97 ? 17.547 22.544 21.769 1.00 54.87 96 PRO B C 1
ATOM 3077 O O . PRO B 1 97 ? 17.137 22.632 20.614 1.00 54.38 96 PRO B O 1
ATOM 3081 N N . ASN B 1 98 ? 16.983 21.752 22.678 1.00 53.65 97 ASN B N 1
ATOM 3082 C CA . ASN B 1 98 ? 15.794 20.948 22.393 1.00 53.15 97 ASN B CA 1
ATOM 3083 C C . ASN B 1 98 ? 14.524 21.409 23.119 1.00 53.44 97 ASN B C 1
ATOM 3084 O O . ASN B 1 98 ? 13.545 20.671 23.175 1.00 52.77 97 ASN B O 1
ATOM 3089 N N . ASP B 1 99 ?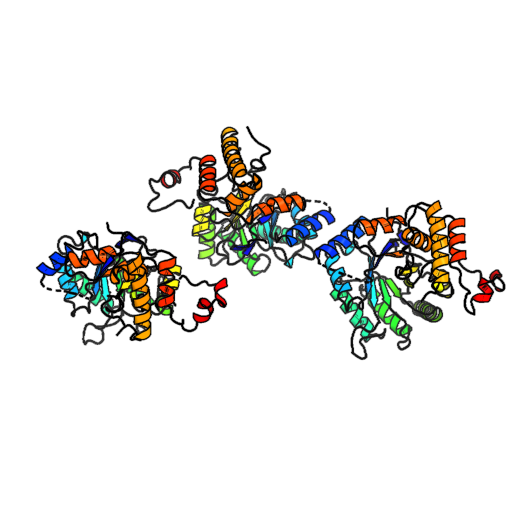 14.529 22.650 23.610 1.00 54.44 98 ASP B N 1
ATOM 3090 C CA . ASP B 1 99 ? 13.356 23.266 24.262 1.00 53.84 98 ASP B CA 1
ATOM 3091 C C . ASP B 1 99 ? 12.487 24.029 23.253 1.00 53.88 98 ASP B C 1
ATOM 3092 O O . ASP B 1 99 ? 12.003 25.142 23.521 1.00 54.00 98 ASP B O 1
ATOM 3097 N N . VAL B 1 100 ? 12.270 23.417 22.094 1.00 50.44 99 VAL B N 1
ATOM 3098 C CA . VAL B 1 100 ? 11.643 24.086 20.970 1.00 50.43 99 VAL B CA 1
ATOM 3099 C C . VAL B 1 100 ? 11.375 23.027 19.911 1.00 49.60 99 VAL B C 1
ATOM 3100 O O . VAL B 1 100 ? 11.974 21.957 19.954 1.00 48.56 99 VAL B O 1
ATOM 3104 N N . GLY B 1 101 ? 10.469 23.324 18.986 1.00 48.73 100 GLY B N 1
ATOM 3105 C CA . GLY B 1 101 ? 10.228 22.476 17.828 1.00 47.47 100 GLY B CA 1
ATOM 3106 C C . GLY B 1 101 ? 9.306 21.295 18.044 1.00 46.88 100 GLY B C 1
ATOM 3107 O O . GLY B 1 101 ? 8.672 21.143 19.100 1.00 46.55 100 GLY B O 1
ATOM 3108 N N . SER B 1 102 ? 9.232 20.450 17.019 1.00 44.35 101 SER B N 1
ATOM 3109 C CA . SER B 1 102 ? 8.271 19.368 16.982 1.00 43.94 101 SER B CA 1
ATOM 3110 C C . SER B 1 102 ? 8.955 18.002 16.923 1.00 44.12 101 SER B C 1
ATOM 3111 O O . SER B 1 102 ? 8.304 17.004 16.632 1.00 44.11 101 SER B O 1
ATOM 3114 N N . SER B 1 103 ? 10.252 17.936 17.222 1.00 44.04 102 SER B N 1
ATOM 3115 C CA . SER B 1 103 ? 10.926 16.637 17.235 1.00 44.25 102 SER B CA 1
ATOM 3116 C C . SER B 1 103 ? 10.406 15.831 18.422 1.00 44.46 102 SER B C 1
ATOM 3117 O O . SER B 1 103 ? 9.838 16.388 19.377 1.00 43.81 102 SER B O 1
ATOM 3120 N N . ARG B 1 104 ? 10.573 14.521 18.342 1.00 44.90 103 ARG B N 1
ATOM 3121 C CA . ARG B 1 104 ? 9.893 13.622 19.280 1.00 46.87 103 ARG B CA 1
ATOM 3122 C C . ARG B 1 104 ? 10.217 13.968 20.720 1.00 46.09 103 ARG B C 1
ATOM 3123 O O . ARG B 1 104 ? 9.337 13.991 21.573 1.00 45.64 103 ARG B O 1
ATOM 3131 N N . HIS B 1 105 ? 11.471 14.279 20.982 1.00 47.40 104 HIS B N 1
ATOM 3132 C CA . HIS B 1 105 ? 11.881 14.581 22.342 1.00 50.06 104 HIS B CA 1
ATOM 3133 C C . HIS B 1 105 ? 11.110 15.759 22.930 1.00 49.21 104 HIS B C 1
ATOM 3134 O O . HIS B 1 105 ? 10.565 15.664 24.023 1.00 47.46 104 HIS B O 1
ATOM 3141 N N . HIS B 1 106 ? 11.041 16.863 22.204 1.00 47.71 105 HIS B N 1
ATOM 3142 C CA . HIS B 1 106 ? 10.308 18.017 22.709 1.00 47.82 105 HIS B CA 1
ATOM 3143 C C . HIS B 1 106 ? 8.797 17.813 22.780 1.00 48.24 105 HIS B C 1
ATOM 3144 O O . HIS B 1 106 ? 8.156 18.250 23.730 1.00 47.19 105 HIS B O 1
ATOM 3151 N N . LEU B 1 107 ? 8.226 17.159 21.780 1.00 48.16 106 LEU B N 1
ATOM 3152 C CA . LEU B 1 107 ? 6.776 16.963 21.750 1.00 49.18 106 LEU B CA 1
ATOM 3153 C C . LEU B 1 107 ? 6.286 16.140 22.914 1.00 48.88 106 LEU B C 1
ATOM 3154 O O . LEU B 1 107 ? 5.277 16.453 23.525 1.00 49.65 106 LEU B O 1
ATOM 3159 N N . ILE B 1 108 ? 7.004 15.071 23.206 1.00 48.22 107 ILE B N 1
ATOM 3160 C CA . ILE B 1 108 ? 6.640 14.222 24.334 1.00 49.35 107 ILE B CA 1
ATOM 3161 C C . ILE B 1 108 ? 6.802 15.004 25.640 1.00 49.25 107 ILE B C 1
ATOM 3162 O O . ILE B 1 108 ? 5.876 15.057 26.459 1.00 49.64 107 ILE B O 1
ATOM 3167 N N . ALA B 1 109 ? 7.962 15.626 25.821 1.00 48.27 108 ALA B N 1
ATOM 3168 C CA . ALA B 1 109 ? 8.240 16.343 27.073 1.00 49.34 108 ALA B CA 1
ATOM 3169 C C . ALA B 1 109 ? 7.244 17.481 27.281 1.00 48.72 108 ALA B C 1
ATOM 3170 O O . ALA B 1 109 ? 6.704 17.656 28.374 1.00 46.09 108 ALA B O 1
ATOM 3172 N N . ALA B 1 110 ? 6.993 18.245 26.224 1.00 47.51 109 ALA B N 1
ATOM 3173 C CA . ALA B 1 110 ? 6.073 19.387 26.319 1.00 48.94 109 ALA B CA 1
ATOM 3174 C C . ALA B 1 110 ? 4.614 18.984 26.549 1.00 48.65 109 ALA B C 1
ATOM 3175 O O . ALA B 1 110 ? 3.879 19.659 27.270 1.00 48.38 109 ALA B O 1
ATOM 3177 N N . THR B 1 111 ? 4.185 17.899 25.918 1.00 47.65 110 THR B N 1
ATOM 3178 C CA . THR B 1 111 ? 2.819 17.424 26.128 1.00 47.34 110 THR B CA 1
ATOM 3179 C C . THR B 1 111 ? 2.623 17.000 27.596 1.00 48.54 110 THR B C 1
ATOM 3180 O O . THR B 1 111 ? 1.635 17.374 28.237 1.00 46.91 110 THR B O 1
ATOM 3184 N N . ASN B 1 112 ? 3.567 16.232 28.121 1.00 48.63 111 ASN B N 1
ATOM 3185 C CA . ASN B 1 112 ? 3.506 15.819 29.530 1.00 50.49 111 ASN B CA 1
ATOM 3186 C C . ASN B 1 112 ? 3.561 16.999 30.495 1.00 50.08 111 ASN B C 1
ATOM 3187 O O . ASN B 1 112 ? 2.860 17.016 31.505 1.00 51.05 111 ASN B O 1
ATOM 3192 N N . ALA B 1 113 ? 4.400 17.977 30.182 1.00 49.34 112 ALA B N 1
ATOM 3193 C CA . ALA B 1 113 ? 4.490 19.192 30.984 1.00 50.24 112 ALA B CA 1
ATOM 3194 C C . ALA B 1 113 ? 3.175 19.984 30.979 1.00 50.47 112 ALA B C 1
ATOM 3195 O O . ALA B 1 113 ? 2.747 20.503 32.016 1.00 50.35 112 ALA B O 1
ATOM 3197 N N . ALA B 1 114 ? 2.519 20.056 29.830 1.00 49.30 113 ALA B N 1
ATOM 3198 C CA . ALA B 1 114 ? 1.223 20.736 29.746 1.00 49.34 113 ALA B CA 1
ATOM 3199 C C . ALA B 1 114 ? 0.158 20.016 30.576 1.00 49.28 113 ALA B C 1
ATOM 3200 O O . ALA B 1 114 ? -0.656 20.657 31.263 1.00 48.26 113 ALA B O 1
ATOM 3202 N N . LEU B 1 115 ? 0.157 18.690 30.497 1.00 47.48 114 LEU B N 1
ATOM 3203 C CA . LEU B 1 115 ? -0.795 17.891 31.261 1.00 47.94 114 LEU B CA 1
ATOM 3204 C C . LEU B 1 115 ? -0.614 18.131 32.765 1.00 49.26 114 LEU B C 1
ATOM 3205 O O . LEU B 1 115 ? -1.596 18.225 33.515 1.00 49.17 114 LEU B O 1
ATOM 3210 N N . GLN B 1 116 ? 0.645 18.245 33.179 1.00 50.22 115 GLN B N 1
ATOM 3211 C CA . GLN B 1 116 ? 0.986 18.508 34.585 1.00 52.03 115 GLN B CA 1
ATOM 3212 C C . GLN B 1 116 ? 0.476 19.892 34.987 1.00 51.93 115 GLN B C 1
ATOM 3213 O O . GLN B 1 116 ? -0.164 20.044 36.024 1.00 48.89 115 GLN B O 1
ATOM 3216 N N . ARG B 1 117 ? 0.748 20.906 34.169 1.00 49.55 116 ARG B N 1
ATOM 3217 C CA . ARG B 1 117 ? 0.304 22.282 34.493 1.00 51.06 116 ARG B CA 1
ATOM 3218 C C . ARG B 1 117 ? -1.219 22.444 34.488 1.00 50.59 116 ARG B C 1
ATOM 3219 O O . ARG B 1 117 ? -1.808 23.093 35.371 1.00 50.44 116 ARG B O 1
ATOM 3227 N N . LEU B 1 118 ? -1.853 21.821 33.508 1.00 48.08 117 LEU B N 1
ATOM 3228 C CA . LEU B 1 118 ? -3.313 21.825 33.400 1.00 49.72 117 LEU B CA 1
ATOM 3229 C C . LEU B 1 118 ? -3.976 20.941 34.460 1.00 50.92 117 LEU B C 1
ATOM 3230 O O . LEU B 1 118 ? -5.186 21.005 34.642 1.00 52.22 117 LEU B O 1
ATOM 3235 N N . ASP B 1 119 ? -3.179 20.098 35.114 1.00 52.09 118 ASP B N 1
ATOM 3236 C CA . ASP B 1 119 ? -3.649 19.200 36.177 1.00 53.48 118 ASP B CA 1
ATOM 3237 C C . ASP B 1 119 ? -4.768 18.285 35.670 1.00 52.58 118 ASP B C 1
ATOM 3238 O O . ASP B 1 119 ? -5.800 18.115 36.324 1.00 51.94 118 ASP B O 1
ATOM 3243 N N . THR B 1 120 ? -4.558 17.717 34.485 1.00 50.18 119 THR B N 1
ATOM 3244 C CA . THR B 1 120 ? -5.535 16.810 33.875 1.00 51.44 119 THR B CA 1
ATOM 3245 C C . THR B 1 120 ? -4.819 15.659 33.164 1.00 50.52 119 THR B C 1
ATOM 3246 O O . THR B 1 120 ? -3.613 15.730 32.916 1.00 50.69 119 THR B O 1
ATOM 3250 N N . ASP B 1 121 ? -5.554 14.595 32.851 1.00 49.93 120 ASP B N 1
ATOM 3251 C CA A ASP B 1 121 ? -4.956 13.414 32.194 0.50 50.34 120 ASP B CA 1
ATOM 3252 C CA B ASP B 1 121 ? -4.967 13.418 32.192 0.50 50.55 120 ASP B CA 1
ATOM 3253 C C . ASP B 1 121 ? -5.084 13.448 30.669 1.00 49.12 120 ASP B C 1
ATOM 3254 O O . ASP B 1 121 ? -4.532 12.589 29.985 1.00 49.06 120 ASP B O 1
ATOM 3263 N N . TYR B 1 122 ? -5.825 14.417 30.140 1.00 48.56 121 TYR B N 1
ATOM 3264 C CA . TYR B 1 122 ? -5.946 14.544 28.684 1.00 50.06 121 TYR B CA 1
ATOM 3265 C C . TYR B 1 122 ? -6.244 15.977 28.252 1.00 48.93 121 TYR B C 1
ATOM 3266 O O . TYR B 1 122 ? -6.790 16.785 29.010 1.00 46.68 121 TYR B O 1
ATOM 3275 N N . ILE B 1 123 ? -5.885 16.246 26.999 1.00 47.33 122 ILE B N 1
ATOM 3276 C CA . ILE B 1 123 ? -6.119 17.515 26.329 1.00 47.55 122 ILE B CA 1
ATOM 3277 C C . ILE B 1 123 ? -7.092 17.231 25.187 1.00 47.24 122 ILE B C 1
ATOM 3278 O O . ILE B 1 123 ? -6.935 16.245 24.470 1.00 46.24 122 ILE B O 1
ATOM 3283 N N . ASP B 1 124 ? -8.104 18.077 25.023 1.00 46.08 123 ASP B N 1
ATOM 3284 C CA . ASP B 1 124 ? -9.096 17.843 23.977 1.00 46.32 123 ASP B CA 1
ATOM 3285 C C . ASP B 1 124 ? -8.513 18.133 22.599 1.00 45.61 123 ASP B C 1
ATOM 3286 O O . ASP B 1 124 ? -8.691 17.353 21.678 1.00 46.15 123 ASP B O 1
ATOM 3291 N N . ILE B 1 125 ? -7.829 19.262 22.473 1.00 45.31 124 ILE B N 1
ATOM 3292 C CA . ILE B 1 125 ? -7.249 19.669 21.184 1.00 45.71 124 ILE B CA 1
ATOM 3293 C C . ILE B 1 125 ? -5.820 20.132 21.425 1.00 45.55 124 ILE B C 1
ATOM 3294 O O . ILE B 1 125 ? -5.582 21.151 22.075 1.00 44.29 124 ILE B O 1
ATOM 3299 N N . LEU B 1 126 ? -4.875 19.370 20.894 1.00 44.14 125 LEU B N 1
ATOM 3300 C CA . LEU B 1 126 ? -3.467 19.737 20.949 1.00 45.02 125 LEU B CA 1
ATOM 3301 C C . LEU B 1 126 ? -3.022 20.276 19.585 1.00 45.63 125 LEU B C 1
ATOM 3302 O O . LEU B 1 126 ? -3.171 19.600 18.567 1.00 43.59 125 LEU B O 1
ATOM 3307 N N . GLN B 1 127 ? -2.490 21.496 19.572 1.00 46.22 126 GLN B N 1
ATOM 3308 C CA . GLN B 1 127 ? -2.093 22.134 18.308 1.00 47.61 126 GLN B CA 1
ATOM 3309 C C . GLN B 1 127 ? -0.617 22.483 18.278 1.00 47.59 126 GLN B C 1
ATOM 3310 O O . GLN B 1 127 ? -0.059 22.993 19.257 1.00 46.17 126 GLN B O 1
ATOM 3316 N N . LEU B 1 128 ? 0.018 22.203 17.143 1.00 46.98 127 LEU B N 1
ATOM 3317 C CA . LEU B 1 128 ? 1.372 22.671 16.913 1.00 47.53 127 LEU B CA 1
ATOM 3318 C C . LEU B 1 128 ? 1.294 24.161 16.629 1.00 48.22 127 LEU B C 1
ATOM 3319 O O . LEU B 1 128 ? 0.547 24.606 15.752 1.00 49.31 127 LEU B O 1
ATOM 3324 N N . HIS B 1 129 ? 2.117 24.917 17.338 1.00 46.76 128 HIS B N 1
ATOM 3325 C CA . HIS B 1 129 ? 2.019 26.367 17.359 1.00 47.89 128 HIS B CA 1
ATOM 3326 C C . HIS B 1 129 ? 2.656 27.031 16.146 1.00 46.88 128 HIS B C 1
ATOM 3327 O O . HIS B 1 129 ? 2.329 28.164 15.803 1.00 46.28 128 HIS B O 1
ATOM 3334 N N . ALA B 1 130 ? 3.598 26.334 15.528 1.00 47.25 129 ALA B N 1
ATOM 3335 C CA . ALA B 1 130 ? 4.248 26.803 14.288 1.00 47.23 129 ALA B CA 1
ATOM 3336 C C . ALA B 1 130 ? 4.783 25.617 13.519 1.00 47.13 129 ALA B C 1
ATOM 3337 O O . ALA B 1 130 ? 4.835 24.507 14.039 1.00 46.21 129 ALA B O 1
ATOM 3339 N N . PHE B 1 131 ? 5.196 25.848 12.275 1.00 47.25 130 PHE B N 1
ATOM 3340 C CA . PHE B 1 131 ? 5.779 24.773 11.487 1.00 47.00 130 PHE B CA 1
ATOM 3341 C C . PHE B 1 131 ? 7.261 24.597 11.789 1.00 47.41 130 PHE B C 1
ATOM 3342 O O . PHE B 1 131 ? 8.036 25.548 11.669 1.00 48.07 130 PHE B O 1
ATOM 3350 N N . ASP B 1 132 ? 7.644 23.374 12.142 1.00 47.37 131 ASP B N 1
ATOM 3351 C CA . ASP B 1 132 ? 9.042 23.008 12.340 1.00 47.92 131 ASP B CA 1
ATOM 3352 C C . ASP B 1 132 ? 9.557 22.315 11.087 1.00 48.60 131 ASP B C 1
ATOM 3353 O O . ASP B 1 132 ? 9.349 21.120 10.886 1.00 51.11 131 ASP B O 1
ATOM 3358 N N . ALA B 1 133 ? 10.245 23.068 10.238 1.00 48.72 132 ALA B N 1
ATOM 3359 C CA . ALA B 1 133 ? 10.789 22.504 9.004 1.00 48.81 132 ALA B CA 1
ATOM 3360 C C . ALA B 1 133 ? 11.943 21.538 9.251 1.00 48.82 132 ALA B C 1
ATOM 3361 O O . ALA B 1 133 ? 12.355 20.829 8.340 1.00 46.96 132 ALA B O 1
ATOM 3363 N N . MET B 1 134 ? 12.469 21.503 10.469 1.00 47.95 133 MET B N 1
ATOM 3364 C CA . MET B 1 134 ? 13.625 20.653 10.758 1.00 49.32 133 MET B CA 1
ATOM 3365 C C . MET B 1 134 ? 13.256 19.225 11.160 1.00 48.06 133 MET B C 1
ATOM 3366 O O . MET B 1 134 ? 14.131 18.377 11.255 1.00 47.81 133 MET B O 1
ATOM 3371 N N . THR B 1 135 ? 11.977 18.958 11.404 1.00 46.67 134 THR B N 1
ATOM 3372 C CA . THR B 1 135 ? 11.515 17.623 11.782 1.00 46.00 134 THR B CA 1
ATOM 3373 C C . THR B 1 135 ? 10.610 17.089 10.665 1.00 45.42 134 THR B C 1
ATOM 3374 O O . THR B 1 135 ? 9.725 17.800 10.224 1.00 45.18 134 THR B O 1
ATOM 3378 N N . PRO B 1 136 ? 10.803 15.830 10.228 1.00 45.55 135 PRO B N 1
ATOM 3379 C CA . PRO B 1 136 ? 9.943 15.324 9.141 1.00 46.65 135 PRO B CA 1
ATOM 3380 C C . PRO B 1 136 ? 8.494 15.234 9.593 1.00 47.23 135 PRO B C 1
ATOM 3381 O O . PRO B 1 136 ? 8.225 14.839 10.749 1.00 45.74 135 PRO B O 1
ATOM 3385 N N . VAL B 1 137 ? 7.568 15.614 8.717 1.00 45.90 136 VAL B N 1
ATOM 3386 C CA . VAL B 1 137 ? 6.157 15.615 9.114 1.00 48.35 136 VAL B CA 1
ATOM 3387 C C . VAL B 1 137 ? 5.701 14.200 9.470 1.00 48.46 136 VAL B C 1
ATOM 3388 O O . VAL B 1 137 ? 4.855 14.024 10.345 1.00 47.93 136 VAL B O 1
ATOM 3392 N N . GLU B 1 138 ? 6.310 13.198 8.848 1.00 47.85 137 GLU B N 1
ATOM 3393 C CA . GLU B 1 138 ? 5.995 11.799 9.154 1.00 49.85 137 GLU B CA 1
ATOM 3394 C C . GLU B 1 138 ? 6.309 11.469 10.624 1.00 48.38 137 GLU B C 1
ATOM 3395 O O . GLU B 1 138 ? 5.565 10.727 11.287 1.00 46.11 137 GLU B O 1
ATOM 3401 N N . GLN B 1 139 ? 7.417 12.011 11.126 1.00 46.72 138 GLN B N 1
ATOM 3402 C CA . GLN B 1 139 ? 7.804 11.776 12.506 1.00 46.72 138 GLN B CA 1
ATOM 3403 C C . GLN B 1 139 ? 6.851 12.480 13.468 1.00 46.60 138 GLN B C 1
ATOM 3404 O O . GLN B 1 139 ? 6.389 11.883 14.442 1.00 44.41 138 GLN B O 1
ATOM 3410 N N . VAL B 1 140 ? 6.572 13.748 13.179 1.00 45.30 139 VAL B N 1
ATOM 3411 C CA . VAL B 1 140 ? 5.649 14.563 13.985 1.00 44.51 139 VAL B CA 1
ATOM 3412 C C . VAL B 1 140 ? 4.284 13.880 14.108 1.00 43.91 139 VAL B C 1
ATOM 3413 O O . VAL B 1 140 ? 3.728 13.730 15.201 1.00 43.98 139 VAL B O 1
ATOM 3417 N N . LEU B 1 141 ? 3.745 13.465 12.967 1.00 43.31 140 LEU B N 1
ATOM 3418 C CA . LEU B 1 141 ? 2.441 12.811 12.942 1.00 43.63 140 LEU B CA 1
ATOM 3419 C C . LEU B 1 141 ? 2.427 11.484 13.698 1.00 43.01 140 LEU B C 1
ATOM 3420 O O . LEU B 1 141 ? 1.432 11.129 14.337 1.00 42.34 140 LEU B O 1
ATOM 3425 N N . GLY B 1 142 ? 3.539 10.768 13.643 1.00 43.35 141 GLY B N 1
ATOM 3426 C CA . GLY B 1 142 ? 3.683 9.515 14.399 1.00 43.84 141 GLY B CA 1
ATOM 3427 C C . GLY B 1 142 ? 3.632 9.762 15.894 1.00 44.31 141 GLY B C 1
ATOM 3428 O O . GLY B 1 142 ? 2.969 9.032 16.643 1.00 43.81 141 GLY B O 1
ATOM 3429 N N . THR B 1 143 ? 4.328 10.805 16.333 1.00 44.39 142 THR B N 1
ATOM 3430 C CA . THR B 1 143 ? 4.379 11.152 17.749 1.00 44.34 142 THR B CA 1
ATOM 3431 C C . THR B 1 143 ? 2.990 11.574 18.248 1.00 44.71 142 THR B C 1
ATOM 3432 O O . THR B 1 143 ? 2.525 11.115 19.305 1.00 42.49 142 THR B O 1
ATOM 3436 N N . LEU B 1 144 ? 2.328 12.434 17.476 1.00 43.98 143 LEU B N 1
ATOM 3437 C CA . LEU B 1 144 ? 0.962 12.852 17.801 1.00 44.63 143 LEU B CA 1
ATOM 3438 C C . LEU B 1 144 ? -0.017 11.671 17.828 1.00 44.38 143 LEU B C 1
ATOM 3439 O O . LEU B 1 144 ? -0.856 11.563 18.727 1.00 43.07 143 LEU B O 1
ATOM 3444 N N . ASP B 1 145 ? 0.104 10.780 16.856 1.00 44.27 144 ASP B N 1
ATOM 3445 C CA . ASP B 1 145 ? -0.728 9.582 16.807 1.00 46.01 144 ASP B CA 1
ATOM 3446 C C . ASP B 1 145 ? -0.557 8.731 18.081 1.00 46.18 144 ASP B C 1
ATOM 3447 O O . ASP B 1 145 ? -1.537 8.241 18.651 1.00 43.93 144 ASP B O 1
ATOM 3452 N N . ASP B 1 146 ? 0.684 8.573 18.519 1.00 46.96 145 ASP B N 1
ATOM 3453 C CA . ASP B 1 146 ? 0.976 7.839 19.753 1.00 47.58 145 ASP B CA 1
ATOM 3454 C C . ASP B 1 146 ? 0.326 8.501 20.981 1.00 46.97 145 ASP B C 1
ATOM 3455 O O . ASP B 1 146 ? -0.189 7.817 21.863 1.00 46.41 145 ASP B O 1
ATOM 3460 N N . LEU B 1 147 ? 0.389 9.828 21.051 1.00 45.79 146 LEU B N 1
ATOM 3461 C CA . LEU B 1 147 ? -0.227 10.570 22.162 1.00 44.68 146 LEU B CA 1
ATOM 3462 C C . LEU B 1 147 ? -1.745 10.398 22.168 1.00 45.17 146 LEU B C 1
ATOM 3463 O O . LEU B 1 147 ? -2.359 10.292 23.226 1.00 45.02 146 LEU B O 1
ATOM 3468 N N . VAL B 1 148 ? -2.343 10.379 20.981 1.00 44.19 147 VAL B N 1
ATOM 3469 C CA . VAL B 1 148 ? -3.782 10.177 20.866 1.00 44.57 147 VAL B CA 1
ATOM 3470 C C . VAL B 1 148 ? -4.129 8.758 21.322 1.00 46.09 147 VAL B C 1
ATOM 3471 O O . VAL B 1 148 ? -5.020 8.574 22.160 1.00 47.13 147 VAL B O 1
ATOM 3475 N N . ARG B 1 149 ? -3.410 7.767 20.806 1.00 46.95 148 ARG B N 1
ATOM 3476 C CA . ARG B 1 149 ? -3.652 6.361 21.176 1.00 49.15 148 ARG B CA 1
ATOM 3477 C C . ARG B 1 149 ? -3.468 6.126 22.688 1.00 49.74 148 ARG B C 1
ATOM 3478 O O . ARG B 1 149 ? -4.191 5.344 23.284 1.00 48.85 148 ARG B O 1
ATOM 3482 N N . ALA B 1 150 ? -2.509 6.813 23.295 1.00 48.70 149 ALA B N 1
ATOM 3483 C CA . ALA B 1 150 ? -2.286 6.709 24.740 1.00 49.47 149 ALA B CA 1
ATOM 3484 C C . ALA B 1 150 ? -3.385 7.374 25.570 1.00 49.54 149 ALA B C 1
ATOM 3485 O O . ALA B 1 150 ? -3.395 7.236 26.784 1.00 49.61 149 ALA B O 1
ATOM 3487 N N . GLY B 1 151 ? -4.290 8.107 24.931 1.00 47.42 150 GLY B N 1
ATOM 3488 C CA . GLY B 1 151 ? -5.401 8.749 25.636 1.00 48.16 150 GLY B CA 1
ATOM 3489 C C . GLY B 1 151 ? -5.075 10.133 26.187 1.00 48.49 150 GLY B C 1
ATOM 3490 O O . GLY B 1 151 ? -5.888 10.734 26.907 1.00 49.09 150 GLY B O 1
ATOM 3491 N N . LYS B 1 152 ? -3.894 10.650 25.848 1.00 45.82 151 LYS B N 1
ATOM 3492 C CA . LYS B 1 152 ? -3.468 11.975 26.320 1.00 46.26 151 LYS B CA 1
ATOM 3493 C C . LYS B 1 152 ? -4.035 13.141 25.527 1.00 46.08 151 LYS B C 1
ATOM 3494 O O . LYS B 1 152 ? -4.054 14.262 26.026 1.00 46.43 151 LYS B O 1
ATOM 3500 N N . VAL B 1 153 ? -4.464 12.873 24.289 1.00 44.61 152 VAL B N 1
ATOM 3501 C CA . VAL B 1 153 ? -4.963 13.898 23.372 1.00 44.49 152 VAL B CA 1
ATOM 3502 C C . VAL B 1 153 ? -6.130 13.289 22.621 1.00 45.58 152 VAL B C 1
ATOM 3503 O O . VAL B 1 153 ? -6.057 12.123 22.209 1.00 46.39 152 VAL B O 1
ATOM 3507 N N . ARG B 1 154 ? -7.202 14.053 22.438 1.00 45.27 153 ARG B N 1
ATOM 3508 C CA . ARG B 1 154 ? -8.334 13.567 21.638 1.00 45.78 153 ARG B CA 1
ATOM 3509 C C . ARG B 1 154 ? -8.215 13.982 20.172 1.00 44.60 153 ARG B C 1
ATOM 3510 O O . ARG B 1 154 ? -8.363 13.149 19.292 1.00 44.66 153 ARG B O 1
ATOM 3518 N N . TYR B 1 155 ? -7.988 15.269 19.932 1.00 44.21 154 TYR B N 1
ATOM 3519 C CA . TYR B 1 155 ? -7.920 15.818 18.565 1.00 44.68 154 TYR B CA 1
ATOM 3520 C C . TYR B 1 155 ? -6.660 16.628 18.392 1.00 44.07 154 TYR B C 1
ATOM 3521 O O . TYR B 1 155 ? -6.137 17.180 19.357 1.00 42.96 154 TYR B O 1
ATOM 3530 N N . ILE B 1 156 ? -6.168 16.694 17.152 1.00 43.20 155 ILE B N 1
ATOM 3531 C CA . ILE B 1 156 ? -4.962 17.458 16.884 1.00 43.61 155 ILE B CA 1
ATOM 3532 C C . ILE B 1 156 ? -5.208 18.566 15.865 1.00 44.07 155 ILE B C 1
ATOM 3533 O O . ILE B 1 156 ? -6.120 18.498 15.026 1.00 44.36 155 ILE B O 1
ATOM 3538 N N . GLY B 1 157 ? -4.353 19.574 15.936 1.00 44.07 156 GLY B N 1
ATOM 3539 C CA . GLY B 1 157 ? -4.430 20.706 15.030 1.00 44.91 156 GLY B CA 1
ATOM 3540 C C . GLY B 1 157 ? -3.102 21.413 14.887 1.00 45.19 156 GLY B C 1
ATOM 3541 O O . GLY B 1 157 ? -2.061 20.936 15.359 1.00 44.73 156 GLY B O 1
ATOM 3542 N N . LEU B 1 158 ? -3.152 22.558 14.213 1.00 44.86 157 LEU B N 1
ATOM 3543 C CA . LEU B 1 158 ? -1.956 23.315 13.924 1.00 43.82 157 LEU B CA 1
ATOM 3544 C C . LEU B 1 158 ? -2.263 24.800 13.881 1.00 43.73 157 LEU B C 1
ATOM 3545 O O . LEU B 1 158 ? -3.426 25.217 13.891 1.00 43.95 157 LEU B O 1
ATOM 3550 N N . SER B 1 159 ? -1.196 25.585 13.812 1.00 43.50 158 SER B N 1
ATOM 3551 C CA . SER B 1 159 ? -1.283 27.028 13.680 1.00 44.79 158 SER B CA 1
ATOM 3552 C C . SER B 1 159 ? -0.104 27.499 12.856 1.00 45.27 158 SER B C 1
ATOM 3553 O O . SER B 1 159 ? 1.000 26.980 13.000 1.00 45.36 158 SER B O 1
ATOM 3556 N N . ASN B 1 160 ? -0.346 28.460 11.967 1.00 45.74 159 ASN B N 1
ATOM 3557 C CA . ASN B 1 160 ? 0.729 29.165 11.260 1.00 46.25 159 ASN B CA 1
ATOM 3558 C C . ASN B 1 160 ? 1.516 28.320 10.261 1.00 45.90 159 ASN B C 1
ATOM 3559 O O . ASN B 1 160 ? 2.704 28.580 10.016 1.00 46.04 159 ASN B O 1
ATOM 3564 N N . PHE B 1 161 ? 0.850 27.326 9.675 1.00 44.57 160 PHE B N 1
ATOM 3565 C CA . PHE B 1 161 ? 1.458 26.547 8.603 1.00 44.32 160 PHE B CA 1
ATOM 3566 C C . PHE B 1 161 ? 1.144 27.225 7.267 1.00 44.57 160 PHE B C 1
ATOM 3567 O O . PHE B 1 161 ? 0.059 27.790 7.069 1.00 43.26 160 PHE B O 1
ATOM 3575 N N . SER B 1 162 ? 2.071 27.123 6.329 1.00 45.34 161 SER B N 1
ATOM 3576 C CA . SER B 1 162 ? 1.751 27.440 4.944 1.00 45.62 161 SER B CA 1
ATOM 3577 C C . SER B 1 162 ? 0.755 26.419 4.390 1.00 46.06 161 SER B C 1
ATOM 3578 O O . SER B 1 162 ? 0.647 25.308 4.901 1.00 44.05 161 SER B O 1
ATOM 3581 N N . GLY B 1 163 ? 0.036 26.809 3.342 1.00 45.65 162 GLY B N 1
ATOM 3582 C CA . GLY B 1 163 ? -0.870 25.907 2.638 1.00 45.69 162 GLY B CA 1
ATOM 3583 C C . GLY B 1 163 ? -0.191 24.599 2.258 1.00 45.71 162 GLY B C 1
ATOM 3584 O O . GLY B 1 163 ? -0.706 23.516 2.537 1.00 45.17 162 GLY B O 1
ATOM 3585 N N . TRP B 1 164 ? 0.995 24.691 1.666 1.00 45.20 163 TRP B N 1
ATOM 3586 C CA . TRP B 1 164 ? 1.698 23.474 1.243 1.00 45.42 163 TRP B CA 1
ATOM 3587 C C . TRP B 1 164 ? 2.115 22.578 2.408 1.00 44.55 163 TRP B C 1
ATOM 3588 O O . TRP B 1 164 ? 2.122 21.360 2.278 1.00 43.68 163 TRP B O 1
ATOM 3599 N N . GLN B 1 165 ? 2.477 23.188 3.529 1.00 44.84 164 GLN B N 1
ATOM 3600 C CA . GLN B 1 165 ? 2.948 22.448 4.697 1.00 44.86 164 GLN B CA 1
ATOM 3601 C C . GLN B 1 165 ? 1.812 21.690 5.359 1.00 44.07 164 GLN B C 1
ATOM 3602 O O . GLN B 1 165 ? 1.969 20.540 5.767 1.00 44.41 164 GLN B O 1
ATOM 3608 N N . LEU B 1 166 ? 0.663 22.346 5.463 1.00 42.92 165 LEU B N 1
ATOM 3609 C CA . LEU B 1 166 ? -0.509 21.700 6.019 1.00 42.58 165 LEU B CA 1
ATOM 3610 C C . LEU B 1 166 ? -0.961 20.563 5.093 1.00 41.77 165 LEU B C 1
ATOM 3611 O O . LEU B 1 166 ? -1.242 19.460 5.549 1.00 41.42 165 LEU B O 1
ATOM 3616 N N . MET B 1 167 ? -0.993 20.817 3.786 1.00 42.52 166 MET B N 1
ATOM 3617 C CA . MET B 1 167 ? -1.405 19.771 2.836 1.00 41.54 166 MET B CA 1
ATOM 3618 C C . MET B 1 167 ? -0.448 18.583 2.870 1.00 41.71 166 MET B C 1
ATOM 3619 O O . MET B 1 167 ? -0.881 17.438 2.823 1.00 42.04 166 MET B O 1
ATOM 3624 N N . LYS B 1 168 ? 0.850 18.856 2.927 1.00 42.30 167 LYS B N 1
ATOM 3625 C CA . LYS B 1 168 ? 1.858 17.784 3.025 1.00 42.98 167 LYS B CA 1
ATOM 3626 C C . LYS B 1 168 ? 1.593 16.895 4.245 1.00 43.10 167 LYS B C 1
ATOM 3627 O O . LYS B 1 168 ? 1.635 15.663 4.162 1.00 42.60 167 LYS B O 1
ATOM 3633 N N . SER B 1 169 ? 1.273 17.535 5.364 1.00 43.26 168 SER B N 1
ATOM 3634 C CA . SER B 1 169 ? 0.973 16.820 6.595 1.00 42.95 168 SER B CA 1
ATOM 3635 C C . SER B 1 169 ? -0.310 15.993 6.489 1.00 44.03 168 SER B C 1
ATOM 3636 O O . SER B 1 169 ? -0.354 14.847 6.945 1.00 44.08 168 SER B O 1
ATOM 3639 N N . LEU B 1 170 ? -1.364 16.585 5.937 1.00 44.18 169 LEU B N 1
ATOM 3640 C CA . LEU B 1 170 ? -2.641 15.871 5.797 1.00 44.53 169 LEU B CA 1
ATOM 3641 C C . LEU B 1 170 ? -2.492 14.650 4.878 1.00 44.75 169 LEU B C 1
ATOM 3642 O O . LEU B 1 170 ? -2.997 13.557 5.183 1.00 44.05 169 LEU B O 1
ATOM 3647 N N . ALA B 1 171 ? -1.770 14.823 3.774 1.00 44.70 170 ALA B N 1
ATOM 3648 C CA . ALA B 1 171 ? -1.540 13.710 2.858 1.00 45.54 170 ALA B CA 1
ATOM 3649 C C . ALA B 1 171 ? -0.737 12.598 3.519 1.00 45.64 170 ALA B C 1
ATOM 3650 O O . ALA B 1 171 ? -1.064 11.413 3.373 1.00 44.51 170 ALA B O 1
ATOM 3652 N N . ALA B 1 172 ? 0.303 12.974 4.261 1.00 45.78 171 ALA B N 1
ATOM 3653 C CA . ALA B 1 172 ? 1.099 11.983 4.986 1.00 47.49 171 ALA B CA 1
ATOM 3654 C C . ALA B 1 172 ? 0.256 11.217 6.028 1.00 48.06 171 ALA B C 1
ATOM 3655 O O . ALA B 1 172 ? 0.343 9.989 6.123 1.00 49.54 171 ALA B O 1
ATOM 3657 N N . ALA B 1 173 ? -0.557 11.936 6.802 1.00 48.02 172 ALA B N 1
ATOM 3658 C CA . ALA B 1 173 ? -1.427 11.284 7.807 1.00 47.97 172 ALA B CA 1
ATOM 3659 C C . ALA B 1 173 ? -2.307 10.227 7.144 1.00 49.85 172 ALA B C 1
ATOM 3660 O O . ALA B 1 173 ? -2.407 9.090 7.607 1.00 48.75 172 ALA B O 1
ATOM 3662 N N . ASP B 1 174 ? -2.960 10.617 6.059 1.00 50.26 173 ASP B N 1
ATOM 3663 C CA . ASP B 1 174 ? -3.848 9.690 5.358 1.00 54.81 173 ASP B CA 1
ATOM 3664 C C . ASP B 1 174 ? -3.092 8.495 4.826 1.00 52.88 173 ASP B C 1
ATOM 3665 O O . ASP B 1 174 ? -3.523 7.365 4.991 1.00 52.12 173 ASP B O 1
ATOM 3670 N N . ARG B 1 175 ? -1.944 8.752 4.220 1.00 52.39 174 ARG B N 1
ATOM 3671 C CA . ARG B 1 175 ? -1.149 7.679 3.648 1.00 54.18 174 ARG B CA 1
ATOM 3672 C C . ARG B 1 175 ? -0.673 6.689 4.715 1.00 51.77 174 ARG B C 1
ATOM 3673 O O . ARG B 1 175 ? -0.645 5.487 4.486 1.00 50.15 174 ARG B O 1
ATOM 3681 N N . LEU B 1 176 ? -0.289 7.207 5.869 1.00 49.31 175 LEU B N 1
ATOM 3682 C CA . LEU B 1 176 ? 0.255 6.374 6.942 1.00 48.96 175 LEU B CA 1
ATOM 3683 C C . LEU B 1 176 ? -0.796 5.853 7.919 1.00 48.31 175 LEU B C 1
ATOM 3684 O O . LEU B 1 176 ? -0.462 5.120 8.846 1.00 45.81 175 LEU B O 1
ATOM 3689 N N . GLY B 1 177 ? -2.054 6.236 7.721 1.00 47.51 176 GLY B N 1
ATOM 3690 C CA . GLY B 1 177 ? -3.134 5.847 8.627 1.00 46.72 176 GLY B CA 1
ATOM 3691 C C . GLY B 1 177 ? -3.005 6.460 10.006 1.00 46.63 176 GLY B C 1
ATOM 3692 O O . GLY B 1 177 ? -3.346 5.834 11.005 1.00 45.98 176 GLY B O 1
ATOM 3693 N N . LEU B 1 178 ? -2.522 7.691 10.065 1.00 46.02 177 LEU B N 1
ATOM 3694 C CA . LEU B 1 178 ? -2.344 8.391 11.328 1.00 45.94 177 LEU B CA 1
ATOM 3695 C C . LEU B 1 178 ? -3.436 9.440 11.518 1.00 45.95 177 LEU B C 1
ATOM 3696 O O . LEU B 1 178 ? -4.163 9.752 10.592 1.00 43.87 177 LEU B O 1
ATOM 3701 N N . GLN B 1 179 ? -3.526 10.000 12.719 1.00 44.03 178 GLN B N 1
ATOM 3702 C CA . GLN B 1 179 ? -4.482 11.074 12.992 1.00 47.17 178 GLN B CA 1
ATOM 3703 C C . GLN B 1 179 ? -4.213 12.286 12.116 1.00 45.98 178 GLN B C 1
ATOM 3704 O O . GLN B 1 179 ? -3.064 12.660 11.888 1.00 45.38 178 GLN B O 1
ATOM 3710 N N . ARG B 1 180 ? -5.278 12.911 11.639 1.00 45.98 179 ARG B N 1
ATOM 3711 C CA . ARG B 1 180 ? -5.133 14.126 10.857 1.00 46.30 179 ARG B CA 1
ATOM 3712 C C . ARG B 1 180 ? -5.541 15.371 11.616 1.00 44.67 179 ARG B C 1
ATOM 3713 O O . ARG B 1 180 ? -6.351 15.324 12.558 1.00 42.06 179 ARG B O 1
ATOM 3721 N N . TYR B 1 181 ? -4.964 16.489 11.201 1.00 43.39 180 TYR B N 1
ATOM 3722 C CA . TYR B 1 181 ? -5.329 17.780 11.769 1.00 43.25 180 TYR B CA 1
ATOM 3723 C C . TYR B 1 181 ? -6.782 18.113 11.451 1.00 42.88 180 TYR B C 1
ATOM 3724 O O . TYR B 1 181 ? -7.230 17.946 10.319 1.00 42.30 180 TYR B O 1
ATOM 3733 N N . VAL B 1 182 ? -7.511 18.556 12.475 1.00 42.39 181 VAL B N 1
ATOM 3734 C CA . VAL B 1 182 ? -8.914 18.951 12.316 1.00 42.71 181 VAL B CA 1
ATOM 3735 C C . VAL B 1 182 ? -9.179 20.407 12.664 1.00 42.32 181 VAL B C 1
ATOM 3736 O O . VAL B 1 182 ? -10.262 20.915 12.392 1.00 43.18 181 VAL B O 1
ATOM 3740 N N . ALA B 1 183 ? -8.184 21.074 13.232 1.00 42.54 182 ALA B N 1
ATOM 3741 C CA . ALA B 1 183 ? -8.316 22.456 13.665 1.00 43.89 182 ALA B CA 1
ATOM 3742 C C . ALA B 1 183 ? -7.124 23.253 13.195 1.00 43.61 182 ALA B C 1
ATOM 3743 O O . ALA B 1 183 ? -5.972 22.837 13.376 1.00 42.65 182 ALA B O 1
ATOM 3745 N N . ASN B 1 184 ? -7.410 24.402 12.599 1.00 44.44 183 ASN B N 1
ATOM 3746 C CA . ASN B 1 184 ? -6.393 25.391 12.268 1.00 44.83 183 ASN B CA 1
ATOM 3747 C C . ASN B 1 184 ? -6.647 26.633 13.115 1.00 45.95 183 ASN B C 1
ATOM 3748 O O . ASN B 1 184 ? -7.653 27.334 12.931 1.00 45.67 183 ASN B O 1
ATOM 3753 N N . GLN B 1 185 ? -5.755 26.872 14.068 1.00 47.68 184 GLN B N 1
ATOM 3754 C CA . GLN B 1 185 ? -5.792 28.086 14.880 1.00 50.39 184 GLN B CA 1
ATOM 3755 C C . GLN B 1 185 ? -5.220 29.206 14.069 1.00 50.49 184 GLN B C 1
ATOM 3756 O O . GLN B 1 185 ? -4.001 29.324 13.938 1.00 50.89 184 GLN B O 1
ATOM 3762 N N . THR B 1 186 ? -6.100 30.034 13.528 1.00 50.35 185 THR B N 1
ATOM 3763 C CA . THR B 1 186 ? -5.681 31.033 12.570 1.00 49.37 185 THR B CA 1
ATOM 3764 C C . THR B 1 186 ? -6.077 32.444 12.968 1.00 49.51 185 THR B C 1
ATOM 3765 O O . THR B 1 186 ? -7.121 32.683 13.581 1.00 48.22 185 THR B O 1
ATOM 3769 N N . TYR B 1 187 ? -5.212 33.380 12.609 1.00 51.38 186 TYR B N 1
ATOM 3770 C CA . TYR B 1 187 ? -5.575 34.784 12.601 1.00 52.06 186 TYR B CA 1
ATOM 3771 C C . TYR B 1 187 ? -6.549 34.990 11.464 1.00 51.45 186 TYR B C 1
ATOM 3772 O O . TYR B 1 187 ? -6.268 34.609 10.321 1.00 49.45 186 TYR B O 1
ATOM 3781 N N . TYR B 1 188 ? -7.686 35.599 11.770 1.00 50.86 187 TYR B N 1
ATOM 3782 C CA . TYR B 1 188 ? -8.633 35.996 10.735 1.00 52.43 187 TYR B CA 1
ATOM 3783 C C . TYR B 1 188 ? -9.476 37.133 11.286 1.00 53.22 187 TYR B C 1
ATOM 3784 O O . TYR B 1 188 ? -9.956 37.059 12.406 1.00 51.95 187 TYR B O 1
ATOM 3793 N N . SER B 1 189 ? -9.619 38.196 10.499 1.00 53.50 188 SER B N 1
ATOM 3794 C CA . SER B 1 189 ? -10.489 39.308 10.862 1.00 54.78 188 SER B CA 1
ATOM 3795 C C . SER B 1 189 ? -10.818 40.145 9.643 1.00 55.24 188 SER B C 1
ATOM 3796 O O . SER B 1 189 ? -10.194 39.995 8.590 1.00 55.16 188 SER B O 1
ATOM 3799 N N . LEU B 1 190 ? -11.775 41.051 9.797 1.00 57.13 189 LEU B N 1
ATOM 3800 C CA . LEU B 1 190 ? -12.105 42.008 8.729 1.00 58.17 189 LEU B CA 1
ATOM 3801 C C . LEU B 1 190 ? -10.883 42.731 8.189 1.00 59.88 189 LEU B C 1
ATOM 3802 O O . LEU B 1 190 ? -10.818 43.000 7.001 1.00 58.78 189 LEU B O 1
ATOM 3807 N N . ILE B 1 191 ? -9.927 43.065 9.051 1.00 60.99 190 ILE B N 1
ATOM 3808 C CA . ILE B 1 191 ? -8.689 43.730 8.576 1.00 63.46 190 ILE B CA 1
ATOM 3809 C C . ILE B 1 191 ? -7.527 42.784 8.300 1.00 62.08 190 ILE B C 1
ATOM 3810 O O . ILE B 1 191 ? -6.436 43.240 7.973 1.00 61.07 190 ILE B O 1
ATOM 3815 N N . GLY B 1 192 ? -7.754 41.481 8.435 1.00 59.34 191 GLY B N 1
ATOM 3816 C CA . GLY B 1 192 ? -6.709 40.488 8.189 1.00 57.16 191 GLY B CA 1
ATOM 3817 C C . GLY B 1 192 ? -7.328 39.273 7.550 1.00 55.16 191 GLY B C 1
ATOM 3818 O O . GLY B 1 192 ? -7.618 38.284 8.227 1.00 52.36 191 GLY B O 1
ATOM 3819 N N . ARG B 1 193 ? -7.561 39.372 6.247 1.00 53.21 192 ARG B N 1
ATOM 3820 C CA . ARG B 1 193 ? -8.330 38.370 5.520 1.00 52.05 192 ARG B CA 1
ATOM 3821 C C . ARG B 1 193 ? -7.451 37.366 4.770 1.00 51.42 192 ARG B C 1
ATOM 3822 O O . ARG B 1 193 ? -7.960 36.580 3.968 1.00 50.88 192 ARG B O 1
ATOM 3830 N N . ASP B 1 194 ? -6.147 37.378 5.056 1.00 51.16 193 ASP B N 1
ATOM 3831 C CA . ASP B 1 194 ? -5.160 36.544 4.346 1.00 53.08 193 ASP B CA 1
ATOM 3832 C C . ASP B 1 194 ? -5.465 35.046 4.424 1.00 52.00 193 ASP B C 1
ATOM 3833 O O . ASP B 1 194 ? -5.158 34.298 3.498 1.00 51.82 193 ASP B O 1
ATOM 3838 N N . TYR B 1 195 ? -6.058 34.623 5.538 1.00 48.28 194 TYR B N 1
ATOM 3839 C CA . TYR B 1 195 ? -6.551 33.249 5.713 1.00 47.54 194 TYR B CA 1
ATOM 3840 C C . TYR B 1 195 ? -7.348 32.756 4.484 1.00 47.90 194 TYR B C 1
ATOM 3841 O O . TYR B 1 195 ? -7.340 31.574 4.164 1.00 47.96 194 TYR B O 1
ATOM 3850 N N . GLU B 1 196 ? -8.003 33.676 3.786 1.00 48.60 195 GLU B N 1
ATOM 3851 C CA . GLU B 1 196 ? -8.837 33.329 2.625 1.00 49.81 195 GLU B CA 1
ATOM 3852 C C . GLU B 1 196 ? -8.083 32.786 1.403 1.00 48.34 195 GLU B C 1
ATOM 3853 O O . GLU B 1 196 ? -8.690 32.126 0.582 1.00 48.58 195 GLU B O 1
ATOM 3859 N N . TRP B 1 197 ? -6.785 33.045 1.281 1.00 49.21 196 TRP B N 1
ATOM 3860 C CA . TRP B 1 197 ? -6.072 32.749 0.007 1.00 51.19 196 TRP B CA 1
ATOM 3861 C C . TRP B 1 197 ? -5.730 31.297 -0.186 1.00 50.45 196 TRP B C 1
ATOM 3862 O O . TRP B 1 197 ? -6.033 30.729 -1.237 1.00 49.41 196 TRP B O 1
ATOM 3873 N N . GLU B 1 198 ? -5.087 30.722 0.831 1.00 47.60 197 GLU B N 1
ATOM 3874 C CA . GLU B 1 198 ? -4.659 29.314 0.812 1.00 48.43 197 GLU B CA 1
ATOM 3875 C C . GLU B 1 198 ? -5.368 28.483 1.854 1.00 48.13 197 GLU B C 1
ATOM 3876 O O . GLU B 1 198 ? -5.890 27.412 1.566 1.00 48.99 197 GLU B O 1
ATOM 3882 N N . LEU B 1 199 ? -5.357 28.977 3.083 1.00 46.79 198 LEU B N 1
ATOM 3883 C CA . LEU B 1 199 ? -5.728 28.160 4.224 1.00 46.54 198 LEU B CA 1
ATOM 3884 C C . LEU B 1 199 ? -7.221 27.840 4.276 1.00 46.39 198 LEU B C 1
ATOM 3885 O O . LEU B 1 199 ? -7.606 26.717 4.612 1.00 46.62 198 LEU B O 1
ATOM 3890 N N . MET B 1 200 ? -8.064 28.813 3.935 1.00 46.51 199 MET B N 1
ATOM 3891 C CA . MET B 1 200 ? -9.506 28.567 3.885 1.00 46.79 199 MET B CA 1
ATOM 3892 C C . MET B 1 200 ? -9.883 27.523 2.824 1.00 46.20 199 MET B C 1
ATOM 3893 O O . MET B 1 200 ? -10.575 26.563 3.137 1.00 45.76 199 MET B O 1
ATOM 3898 N N . PRO B 1 201 ? -9.451 27.716 1.561 1.00 47.04 200 PRO B N 1
ATOM 3899 C CA . PRO B 1 201 ? -9.879 26.712 0.587 1.00 47.00 200 PRO B CA 1
ATOM 3900 C C . PRO B 1 201 ? -9.282 25.326 0.857 1.00 46.41 200 PRO B C 1
ATOM 3901 O O . PRO B 1 201 ? -9.923 24.327 0.572 1.00 46.43 200 PRO B O 1
ATOM 3905 N N . LEU B 1 202 ? -8.077 25.272 1.409 1.00 45.40 201 LEU B N 1
ATOM 3906 C CA . LEU B 1 202 ? -7.508 24.009 1.875 1.00 45.61 201 LEU B CA 1
ATOM 3907 C C . LEU B 1 202 ? -8.376 23.378 2.969 1.00 44.90 201 LEU B C 1
ATOM 3908 O O . LEU B 1 202 ? -8.661 22.175 2.951 1.00 44.14 201 LEU B O 1
ATOM 3913 N N . GLY B 1 203 ? -8.786 24.207 3.922 1.00 45.11 202 GLY B N 1
ATOM 3914 C CA . GLY B 1 203 ? -9.636 23.770 5.038 1.00 44.79 202 GLY B CA 1
ATOM 3915 C C . GLY B 1 203 ? -10.957 23.212 4.545 1.00 45.50 202 GLY B C 1
ATOM 3916 O O . GLY B 1 203 ? -11.458 22.198 5.057 1.00 45.71 202 GLY B O 1
ATOM 3917 N N . ILE B 1 204 ? -11.530 23.875 3.545 1.00 46.81 203 ILE B N 1
ATOM 3918 C CA . ILE B 1 204 ? -12.756 23.391 2.914 1.00 47.44 203 ILE B CA 1
ATOM 3919 C C . ILE B 1 204 ? -12.479 22.040 2.264 1.00 47.30 203 ILE B C 1
ATOM 3920 O O . ILE B 1 204 ? -13.218 21.080 2.455 1.00 48.60 203 ILE B O 1
ATOM 3925 N N . ASP B 1 205 ? -11.413 21.973 1.478 1.00 47.61 204 ASP B N 1
ATOM 3926 C CA . ASP B 1 205 ? -11.116 20.768 0.711 1.00 47.56 204 ASP B CA 1
ATOM 3927 C C . ASP B 1 205 ? -10.811 19.582 1.612 1.00 47.12 204 ASP B C 1
ATOM 3928 O O . ASP B 1 205 ? -11.175 18.453 1.296 1.00 46.29 204 ASP B O 1
ATOM 3933 N N . GLN B 1 206 ? -10.153 19.839 2.738 1.00 45.16 205 GLN B N 1
ATOM 3934 C CA . GLN B 1 206 ? -9.607 18.760 3.556 1.00 46.08 205 GLN B CA 1
ATOM 3935 C C . GLN B 1 206 ? -10.253 18.624 4.946 1.00 46.82 205 GLN B C 1
ATOM 3936 O O . GLN B 1 206 ? -9.783 17.858 5.771 1.00 46.92 205 GLN B O 1
ATOM 3942 N N . GLY B 1 207 ? -11.325 19.359 5.202 1.00 47.01 206 GLY B N 1
ATOM 3943 C CA . GLY B 1 207 ? -12.073 19.178 6.455 1.00 47.04 206 GLY B CA 1
ATOM 3944 C C . GLY B 1 207 ? -11.327 19.642 7.693 1.00 46.34 206 GLY B C 1
ATOM 3945 O O . GLY B 1 207 ? -11.351 18.981 8.738 1.00 46.68 206 GLY B O 1
ATOM 3946 N N . VAL B 1 208 ? -10.688 20.798 7.580 1.00 45.81 207 VAL B N 1
ATOM 3947 C CA . VAL B 1 208 ? -10.012 21.421 8.709 1.00 46.14 207 VAL B CA 1
ATOM 3948 C C . VAL B 1 208 ? -10.798 22.663 9.078 1.00 46.19 207 VAL B C 1
ATOM 3949 O O . VAL B 1 208 ? -10.996 23.548 8.256 1.00 46.72 207 VAL B O 1
ATOM 3953 N N . GLY B 1 209 ? -11.239 22.726 10.331 1.00 45.97 208 GLY B N 1
ATOM 3954 C CA . GLY B 1 209 ? -12.024 23.855 10.803 1.00 46.22 208 GLY B CA 1
ATOM 3955 C C . GLY B 1 209 ? -11.132 24.923 11.409 1.00 46.01 208 GLY B C 1
ATOM 3956 O O . GLY B 1 209 ? -10.128 24.617 12.038 1.00 46.89 208 GLY B O 1
ATOM 3957 N N . ALA B 1 210 ? -11.523 26.181 11.247 1.00 45.42 209 ALA B N 1
ATOM 3958 C CA . ALA B 1 210 ? -10.780 27.301 11.804 1.00 45.43 209 ALA B CA 1
ATOM 3959 C C . ALA B 1 210 ? -11.239 27.616 13.227 1.00 46.15 209 ALA B C 1
ATOM 3960 O O . ALA B 1 210 ? -12.431 27.751 13.507 1.00 46.04 209 ALA B O 1
ATOM 3962 N N . ILE B 1 211 ? -10.271 27.726 14.118 1.00 45.95 210 ILE B N 1
ATOM 3963 C CA . ILE B 1 211 ? -10.480 28.367 15.408 1.00 46.76 210 ILE B CA 1
ATOM 3964 C C . ILE B 1 211 ? -9.769 29.711 15.314 1.00 46.51 210 ILE B C 1
ATOM 3965 O O . ILE B 1 211 ? -8.544 29.777 15.193 1.00 46.20 210 ILE B O 1
ATOM 3970 N N . VAL B 1 212 ? -10.556 30.780 15.348 1.00 47.67 211 VAL B N 1
ATOM 3971 C CA . VAL B 1 212 ? -10.066 32.112 14.993 1.00 48.38 211 VAL B CA 1
ATOM 3972 C C . VAL B 1 212 ? -9.570 32.881 16.192 1.00 50.24 211 VAL B C 1
ATOM 3973 O O . VAL B 1 212 ? -10.278 32.998 17.202 1.00 49.22 211 VAL B O 1
ATOM 3977 N N . TRP B 1 213 ? -8.359 33.415 16.065 1.00 51.37 212 TRP B N 1
ATOM 3978 C CA . TRP B 1 213 ? -7.787 34.305 17.079 1.00 55.11 212 TRP B CA 1
ATOM 3979 C C . TRP B 1 213 ? -7.536 35.715 16.533 1.00 56.89 212 TRP B C 1
ATOM 3980 O O . TRP B 1 213 ? -7.516 35.949 15.319 1.00 54.84 212 TRP B O 1
ATOM 3991 N N . SER B 1 214 ? -7.388 36.645 17.473 1.00 59.51 213 SER B N 1
ATOM 3992 C CA . SER B 1 214 ? -7.379 38.091 17.211 1.00 61.72 213 SER B CA 1
ATOM 3993 C C . SER B 1 214 ? -8.485 38.531 16.251 1.00 63.24 213 SER B C 1
ATOM 3994 O O . SER B 1 214 ? -8.218 39.211 15.263 1.00 62.75 213 SER B O 1
ATOM 3997 N N . PRO B 1 215 ? -9.741 38.155 16.545 1.00 63.67 214 PRO B N 1
ATOM 3998 C CA . PRO B 1 215 ? -10.853 38.465 15.638 1.00 63.83 214 PRO B CA 1
ATOM 3999 C C . PRO B 1 215 ? -11.138 39.968 15.478 1.00 65.76 214 PRO B C 1
ATOM 4000 O O . PRO B 1 215 ? -11.781 40.379 14.511 1.00 64.05 214 PRO B O 1
ATOM 4004 N N . LEU B 1 216 ? -10.635 40.781 16.397 1.00 68.71 215 LEU B N 1
ATOM 4005 C CA . LEU B 1 216 ? -10.785 42.239 16.298 1.00 72.79 215 LEU B CA 1
ATOM 4006 C C . LEU B 1 216 ? -9.544 42.917 15.718 1.00 73.72 215 LEU B C 1
ATOM 4007 O O . LEU B 1 216 ? -9.402 44.135 15.780 1.00 74.74 215 LEU B O 1
ATOM 4012 N N . GLY B 1 217 ? -8.647 42.110 15.168 1.00 74.16 216 GLY B N 1
ATOM 4013 C CA . GLY B 1 217 ? -7.377 42.587 14.611 1.00 75.69 216 GLY B CA 1
ATOM 4014 C C . GLY B 1 217 ? -6.495 43.308 15.622 1.00 79.10 216 GLY B C 1
ATOM 4015 O O . GLY B 1 217 ? -6.010 44.410 15.363 1.00 78.53 216 GLY B O 1
ATOM 4016 N N . TRP B 1 218 ? -6.294 42.667 16.771 1.00 83.02 217 TRP B N 1
ATOM 4017 C CA . TRP B 1 218 ? -5.526 43.220 17.912 1.00 87.51 217 TRP B CA 1
ATOM 4018 C C . TRP B 1 218 ? -6.110 44.512 18.451 1.00 85.80 217 TRP B C 1
ATOM 4019 O O . TRP B 1 218 ? -5.398 45.497 18.614 1.00 87.11 217 TRP B O 1
ATOM 4030 N N . GLY B 1 219 ? -7.414 44.501 18.709 1.00 84.49 218 GLY B N 1
ATOM 4031 C CA . GLY B 1 219 ? -8.106 45.664 19.261 1.00 84.26 218 GLY B CA 1
ATOM 4032 C C . GLY B 1 219 ? -8.412 46.793 18.283 1.00 84.06 218 GLY B C 1
ATOM 4033 O O . GLY B 1 219 ? -8.972 47.810 18.680 1.00 82.20 218 GLY B O 1
ATOM 4034 N N . ARG B 1 220 ? -8.057 46.622 17.008 1.00 82.42 219 ARG B N 1
ATOM 4035 C CA . ARG B 1 220 ? -8.249 47.677 16.010 1.00 82.16 219 ARG B CA 1
ATOM 4036 C C . ARG B 1 220 ? -9.703 47.822 15.518 1.00 83.61 219 ARG B C 1
ATOM 4037 O O . ARG B 1 220 ? -10.072 48.871 14.991 1.00 86.37 219 ARG B O 1
ATOM 4041 N N . LEU B 1 221 ? -10.525 46.786 15.699 1.00 84.14 220 LEU B N 1
ATOM 4042 C CA . LEU B 1 221 ? -11.944 46.813 15.263 1.00 84.23 220 LEU B CA 1
ATOM 4043 C C . LEU B 1 221 ? -12.934 47.008 16.416 1.00 85.89 220 LEU B C 1
ATOM 4044 O O . LEU B 1 221 ? -14.095 46.596 16.340 1.00 85.44 220 LEU B O 1
ATOM 4049 N N . THR B 1 222 ? -12.471 47.661 17.471 1.00 86.49 221 THR B N 1
ATOM 4050 C CA . THR B 1 222 ? -13.290 47.918 18.652 1.00 88.89 221 THR B CA 1
ATOM 4051 C C . THR B 1 222 ? -14.137 49.188 18.523 1.00 93.54 221 THR B C 1
ATOM 4052 O O . THR B 1 222 ? -15.127 49.351 19.227 1.00 93.27 221 THR B O 1
ATOM 4056 N N . GLY B 1 223 ? -13.735 50.086 17.630 1.00 97.15 222 GLY B N 1
ATOM 4057 C CA . GLY B 1 223 ? -14.333 51.421 17.553 1.00 100.04 222 GLY B CA 1
ATOM 4058 C C . GLY B 1 223 ? -13.506 52.483 18.269 1.00 100.46 222 GLY B C 1
ATOM 4059 O O . GLY B 1 223 ? -13.708 53.676 18.039 1.00 104.82 222 GLY B O 1
ATOM 4060 N N . LYS B 1 224 ? -12.581 52.052 19.130 1.00 98.13 223 LYS B N 1
ATOM 4061 C CA . LYS B 1 224 ? -11.685 52.961 19.861 1.00 96.77 223 LYS B CA 1
ATOM 4062 C C . LYS B 1 224 ? -10.566 53.543 18.981 1.00 94.36 223 LYS B C 1
ATOM 4063 O O . LYS B 1 224 ? -10.544 53.375 17.754 1.00 93.54 223 LYS B O 1
ATOM 4066 N N . PRO B 1 246 ? 1.146 44.551 10.163 1.00 92.68 245 PRO B N 1
ATOM 4067 C CA . PRO B 1 246 ? 0.670 45.912 10.416 1.00 92.78 245 PRO B CA 1
ATOM 4068 C C . PRO B 1 246 ? -0.358 46.375 9.382 1.00 89.69 245 PRO B C 1
ATOM 4069 O O . PRO B 1 246 ? -0.310 45.945 8.234 1.00 86.53 245 PRO B O 1
ATOM 4073 N N . VAL B 1 247 ? -1.243 47.274 9.781 1.00 90.47 246 VAL B N 1
ATOM 4074 C CA . VAL B 1 247 ? -2.266 47.783 8.885 1.00 92.66 246 VAL B CA 1
ATOM 4075 C C . VAL B 1 247 ? -2.119 49.283 8.658 1.00 94.62 246 VAL B C 1
ATOM 4076 O O . VAL B 1 247 ? -1.864 50.039 9.593 1.00 99.36 246 VAL B O 1
ATOM 4080 N N . ASP B 1 248 ? -2.265 49.708 7.408 1.00 93.66 247 ASP B N 1
ATOM 4081 C CA . ASP B 1 248 ? -2.250 51.134 7.096 1.00 93.47 247 ASP B CA 1
ATOM 4082 C C . ASP B 1 248 ? -3.533 51.771 7.613 1.00 88.46 247 ASP B C 1
ATOM 4083 O O . ASP B 1 248 ? -4.621 51.210 7.495 1.00 83.57 247 ASP B O 1
ATOM 4088 N N . ASP B 1 249 ? -3.395 52.955 8.193 1.00 87.05 248 ASP B N 1
ATOM 4089 C CA . ASP B 1 249 ? -4.523 53.635 8.801 1.00 84.42 248 ASP B CA 1
ATOM 4090 C C . ASP B 1 249 ? -5.663 53.907 7.831 1.00 82.82 248 ASP B C 1
ATOM 4091 O O . ASP B 1 249 ? -6.819 53.757 8.193 1.00 78.99 248 ASP B O 1
ATOM 4093 N N . GLU B 1 250 ? -5.338 54.312 6.607 1.00 81.25 249 GLU B N 1
ATOM 4094 C CA . GLU B 1 250 ? -6.375 54.672 5.633 1.00 79.73 249 GLU B CA 1
ATOM 4095 C C . GLU B 1 250 ? -7.332 53.489 5.400 1.00 75.84 249 GLU B C 1
ATOM 4096 O O . GLU B 1 250 ? -8.565 53.650 5.346 1.00 75.03 249 GLU B O 1
ATOM 4099 N N . ARG B 1 251 ? -6.763 52.294 5.296 1.00 71.17 250 ARG B N 1
ATOM 4100 C CA . ARG B 1 251 ? -7.569 51.087 5.126 1.00 68.75 250 ARG B CA 1
ATOM 4101 C C . ARG B 1 251 ? -8.405 50.776 6.362 1.00 66.23 250 ARG B C 1
ATOM 4102 O O . ARG B 1 251 ? -9.600 50.495 6.257 1.00 63.59 250 ARG B O 1
ATOM 4110 N N . LEU B 1 252 ? -7.771 50.823 7.528 1.00 65.16 251 LEU B N 1
ATOM 4111 C CA . LEU B 1 252 ? -8.489 50.624 8.784 1.00 63.58 251 LEU B CA 1
ATOM 4112 C C . LEU B 1 252 ? -9.694 51.572 8.869 1.00 62.88 251 LEU B C 1
ATOM 4113 O O . LEU B 1 252 ? -10.811 51.153 9.159 1.00 56.89 251 LEU B O 1
ATOM 4118 N N . TYR B 1 253 ? -9.460 52.849 8.592 1.00 66.01 252 TYR B N 1
ATOM 4119 C CA . TYR B 1 253 ? -10.524 53.854 8.684 1.00 68.92 252 TYR B CA 1
ATOM 4120 C C . TYR B 1 253 ? -11.664 53.601 7.694 1.00 66.18 252 TYR B C 1
ATOM 4121 O O . TYR B 1 253 ? -12.820 53.860 8.016 1.00 64.85 252 TYR B O 1
ATOM 4130 N N . ARG B 1 254 ? -11.345 53.088 6.505 1.00 63.84 253 ARG B N 1
ATOM 4131 C CA . ARG B 1 254 ? -12.393 52.714 5.536 1.00 63.73 253 ARG B CA 1
ATOM 4132 C C . ARG B 1 254 ? -13.224 51.540 6.047 1.00 61.50 253 ARG B C 1
ATOM 4133 O O . ARG B 1 254 ? -14.439 51.501 5.879 1.00 58.33 253 ARG B O 1
ATOM 4141 N N . VAL B 1 255 ? -12.563 50.583 6.686 1.00 62.55 254 VAL B N 1
ATOM 4142 C CA . VAL B 1 255 ? -13.272 49.437 7.266 1.00 62.13 254 VAL B CA 1
ATOM 4143 C C . VAL B 1 255 ? -14.167 49.905 8.422 1.00 61.40 254 VAL B C 1
ATOM 4144 O O . VAL B 1 255 ? -15.337 49.545 8.485 1.00 59.81 254 VAL B O 1
ATOM 4148 N N . VAL B 1 256 ? -13.613 50.716 9.316 1.00 62.24 255 VAL B N 1
ATOM 4149 C CA . VAL B 1 256 ? -14.390 51.290 10.432 1.00 64.48 255 VAL B CA 1
ATOM 4150 C C . VAL B 1 256 ? -15.596 52.101 9.922 1.00 65.69 255 VAL B C 1
ATOM 4151 O O . VAL B 1 256 ? -16.686 51.968 10.463 1.00 67.08 255 VAL B O 1
ATOM 4155 N N . ASP B 1 257 ? -15.413 52.905 8.870 1.00 66.43 256 ASP B N 1
ATOM 4156 C CA . ASP B 1 257 ? -16.545 53.619 8.241 1.00 67.39 256 ASP B CA 1
ATOM 4157 C C . ASP B 1 257 ? -17.682 52.679 7.861 1.00 64.95 256 ASP B C 1
ATOM 4158 O O . ASP B 1 257 ? -18.847 52.969 8.106 1.00 63.71 256 ASP B O 1
ATOM 4163 N N . ALA B 1 258 ? -17.333 51.577 7.203 1.00 63.01 257 ALA B N 1
ATOM 4164 C CA . ALA B 1 258 ? -18.330 50.601 6.757 1.00 62.43 257 ALA B CA 1
ATOM 4165 C C . ALA B 1 258 ? -18.994 49.936 7.956 1.00 63.28 257 ALA B C 1
ATOM 4166 O O . ALA B 1 258 ? -20.196 49.685 7.953 1.00 60.52 257 ALA B O 1
ATOM 4168 N N . MET B 1 259 ? -18.204 49.651 8.983 1.00 62.85 258 MET B N 1
ATOM 4169 C CA . MET B 1 259 ? -18.753 49.078 10.214 1.00 65.22 258 MET B CA 1
ATOM 4170 C C . MET B 1 259 ? -19.724 50.049 10.896 1.00 66.81 258 MET B C 1
ATOM 4171 O O . MET B 1 259 ? -20.781 49.636 11.374 1.00 66.91 258 MET B O 1
ATOM 4176 N N . ASP B 1 260 ? -19.361 51.331 10.924 1.00 67.32 259 ASP B N 1
ATOM 4177 C CA . ASP B 1 260 ? -20.222 52.377 11.507 1.00 70.47 259 ASP B CA 1
ATOM 4178 C C . ASP B 1 260 ? -21.560 52.443 10.791 1.00 70.56 259 ASP B C 1
ATOM 4179 O O . ASP B 1 260 ? -22.601 52.566 11.419 1.00 70.87 259 ASP B O 1
ATOM 4184 N N . GLU B 1 261 ? -21.524 52.364 9.469 1.00 70.52 260 GLU B N 1
ATOM 4185 C CA . GLU B 1 261 ? -22.750 52.390 8.681 1.00 71.08 260 GLU B CA 1
ATOM 4186 C C . GLU B 1 261 ? -23.631 51.178 9.050 1.00 70.72 260 GLU B C 1
ATOM 4187 O O . GLU B 1 261 ? -24.846 51.307 9.222 1.00 69.15 260 GLU B O 1
ATOM 4190 N N . VAL B 1 262 ? -23.006 50.010 9.189 1.00 66.60 261 VAL B N 1
ATOM 4191 C CA . VAL B 1 262 ? -23.732 48.785 9.544 1.00 66.33 261 VAL B CA 1
ATOM 4192 C C . VAL B 1 262 ? -24.257 48.876 10.987 1.00 65.86 261 VAL B C 1
ATOM 4193 O O . VAL B 1 262 ? -25.349 48.403 11.292 1.00 63.18 261 VAL B O 1
ATOM 4197 N N . ALA B 1 263 ? -23.487 49.511 11.857 1.00 65.66 262 ALA B N 1
ATOM 4198 C CA . ALA B 1 263 ? -23.909 49.708 13.243 1.00 69.41 262 ALA B CA 1
ATOM 4199 C C . ALA B 1 263 ? -25.195 50.531 13.297 1.00 71.42 262 ALA B C 1
ATOM 4200 O O . ALA B 1 263 ? -26.096 50.243 14.081 1.00 70.09 262 ALA B O 1
ATOM 4202 N N . LEU B 1 264 ? -25.277 51.544 12.444 1.00 75.01 263 LEU B N 1
ATOM 4203 C CA . LEU B 1 264 ? -26.475 52.374 12.358 1.00 79.90 263 LEU B CA 1
ATOM 4204 C C . LEU B 1 264 ? -27.683 51.548 11.958 1.00 79.96 263 LEU B C 1
ATOM 4205 O O . LEU B 1 264 ? -28.751 51.690 12.530 1.00 79.48 263 LEU B O 1
ATOM 4210 N N . GLU B 1 265 ? -27.513 50.690 10.964 1.00 80.26 264 GLU B N 1
ATOM 4211 C CA . GLU B 1 265 ? -28.599 49.822 10.522 1.00 81.74 264 GLU B CA 1
ATOM 4212 C C . GLU B 1 265 ? -29.028 48.796 11.571 1.00 80.41 264 GLU B C 1
ATOM 4213 O O . GLU B 1 265 ? -30.212 48.552 11.765 1.00 79.97 264 GLU B O 1
ATOM 4219 N N . THR B 1 266 ? -28.052 48.179 12.223 1.00 76.60 265 THR B N 1
ATOM 4220 C CA . THR B 1 266 ? -28.295 46.994 13.053 1.00 74.23 265 THR B CA 1
ATOM 4221 C C . THR B 1 266 ? -28.513 47.319 14.527 1.00 74.66 265 THR B C 1
ATOM 4222 O O . THR B 1 266 ? -29.133 46.543 15.249 1.00 74.39 265 THR B O 1
ATOM 4226 N N . GLY B 1 267 ? -27.961 48.444 14.968 1.00 73.09 266 GLY B N 1
ATOM 4227 C CA . GLY B 1 267 ? -27.893 48.775 16.390 1.00 71.36 266 GLY B CA 1
ATOM 4228 C C . GLY B 1 267 ? -26.866 47.962 17.166 1.00 69.42 266 GLY B C 1
ATOM 4229 O O . GLY B 1 267 ? -26.850 47.990 18.387 1.00 69.60 266 GLY B O 1
ATOM 4230 N N . LYS B 1 268 ? -25.996 47.246 16.462 1.00 66.24 267 LYS B N 1
ATOM 4231 C CA . LYS B 1 268 ? -24.982 46.399 17.091 1.00 64.85 267 LYS B CA 1
ATOM 4232 C C . LYS B 1 268 ? -23.674 47.152 17.212 1.00 63.57 267 LYS B C 1
ATOM 4233 O O . LYS B 1 268 ? -23.439 48.116 16.493 1.00 64.13 267 LYS B O 1
ATOM 4239 N N . THR B 1 269 ? -22.825 46.704 18.123 1.00 62.68 268 THR B N 1
ATOM 4240 C CA . THR B 1 269 ? -21.531 47.352 18.344 1.00 62.57 268 THR B CA 1
ATOM 4241 C C . THR B 1 269 ? -20.543 46.884 17.294 1.00 61.31 268 THR B C 1
ATOM 4242 O O . THR B 1 269 ? -20.758 45.868 16.640 1.00 58.06 268 THR B O 1
ATOM 4246 N N . LEU B 1 270 ? -19.446 47.621 17.158 1.00 62.48 269 LEU B N 1
ATOM 4247 C CA . LEU B 1 270 ? -18.396 47.243 16.205 1.00 62.51 269 LEU B CA 1
ATOM 4248 C C . LEU B 1 270 ? -17.813 45.851 16.482 1.00 60.56 269 LEU B C 1
ATOM 4249 O O . LEU B 1 270 ? -17.705 45.055 15.563 1.00 59.14 269 LEU B O 1
ATOM 4254 N N . PRO B 1 271 ? -17.449 45.544 17.745 1.00 67.32 270 PRO B N 1
ATOM 4255 C CA . PRO B 1 271 ? -16.999 44.171 18.029 1.00 64.15 270 PRO B CA 1
ATOM 4256 C C . PRO B 1 271 ? -18.028 43.093 17.668 1.00 61.68 270 PRO B C 1
ATOM 4257 O O . PRO B 1 271 ? -17.656 42.043 17.134 1.00 61.09 270 PRO B O 1
ATOM 4261 N N . GLN B 1 272 ? -19.304 43.350 17.938 1.00 60.00 271 GLN B N 1
ATOM 4262 C CA . GLN B 1 272 ? -20.360 42.392 17.590 1.00 59.28 271 GLN B CA 1
ATOM 4263 C C . GLN B 1 272 ? -20.477 42.169 16.076 1.00 59.03 271 GLN B C 1
ATOM 4264 O O . GLN B 1 272 ? -20.713 41.049 15.626 1.00 58.00 271 GLN B O 1
ATOM 4270 N N . ILE B 1 273 ? -20.300 43.238 15.311 1.00 59.25 272 ILE B N 1
ATOM 4271 C CA . ILE B 1 273 ? -20.310 43.166 13.851 1.00 59.06 272 ILE B CA 1
ATOM 4272 C C . ILE B 1 273 ? -19.100 42.386 13.322 1.00 57.25 272 ILE B C 1
ATOM 4273 O O . ILE B 1 273 ? -19.227 41.525 12.446 1.00 56.03 272 ILE B O 1
ATOM 4278 N N . ALA B 1 274 ? -17.929 42.679 13.877 1.00 57.09 273 ALA B N 1
ATOM 4279 C CA . ALA B 1 274 ? -16.693 41.978 13.508 1.00 56.83 273 ALA B CA 1
ATOM 4280 C C . ALA B 1 274 ? -16.809 40.474 13.745 1.00 56.20 273 ALA B C 1
ATOM 4281 O O . ALA B 1 274 ? -16.404 39.671 12.908 1.00 54.00 273 ALA B O 1
ATOM 4283 N N . LEU B 1 275 ? -17.328 40.107 14.916 1.00 54.55 274 LEU B N 1
ATOM 4284 C CA . LEU B 1 275 ? -17.504 38.695 15.269 1.00 54.97 274 LEU B CA 1
ATOM 4285 C C . LEU B 1 275 ? -18.575 38.014 14.440 1.00 54.86 274 LEU B C 1
ATOM 4286 O O . LEU B 1 275 ? -18.368 36.896 13.972 1.00 54.97 274 LEU B O 1
ATOM 4291 N N . ASN B 1 276 ? -19.708 38.688 14.257 1.00 54.91 275 ASN B N 1
ATOM 4292 C CA . ASN B 1 276 ? -20.789 38.151 13.435 1.00 55.43 275 ASN B CA 1
ATOM 4293 C C . ASN B 1 276 ? -20.327 37.904 12.002 1.00 55.06 275 ASN B C 1
ATOM 4294 O O . ASN B 1 276 ? -20.666 36.892 11.388 1.00 54.69 275 ASN B O 1
ATOM 4299 N N . TRP B 1 277 ? -19.527 38.823 11.480 1.00 55.23 276 TRP B N 1
ATOM 4300 C CA . TRP B 1 277 ? -18.969 38.681 10.129 1.00 55.15 276 TRP B CA 1
ATOM 4301 C C . TRP B 1 277 ? -18.108 37.397 10.044 1.00 53.52 276 TRP B C 1
ATOM 4302 O O . TRP B 1 277 ? -18.269 36.582 9.138 1.00 52.53 276 TRP B O 1
ATOM 4313 N N . LEU B 1 278 ? -17.223 37.199 11.016 1.00 52.60 277 LEU B N 1
ATOM 4314 C CA . LEU B 1 278 ? -16.373 35.984 11.055 1.00 52.92 277 LEU B CA 1
ATOM 4315 C C . LEU B 1 278 ? -17.169 34.691 11.099 1.00 52.52 277 LEU B C 1
ATOM 4316 O O . LEU B 1 278 ? -16.852 33.709 10.402 1.00 52.43 277 LEU B O 1
ATOM 4321 N N . LEU B 1 279 ? -18.203 34.693 11.927 1.00 52.84 278 LEU B N 1
ATOM 4322 C CA . LEU B 1 279 ? -19.055 33.520 12.079 1.00 53.46 278 LEU B CA 1
ATOM 4323 C C . LEU B 1 279 ? -19.798 33.128 10.815 1.00 55.32 278 LEU B C 1
ATOM 4324 O O . LEU B 1 279 ? -20.247 31.986 10.696 1.00 56.88 278 LEU B O 1
ATOM 4329 N N . GLN B 1 280 ? -19.925 34.048 9.860 1.00 54.94 279 GLN B N 1
ATOM 4330 C CA . GLN B 1 280 ? -20.499 33.669 8.571 1.00 55.36 279 GLN B CA 1
ATOM 4331 C C . GLN B 1 280 ? -19.490 33.104 7.572 1.00 53.45 279 GLN B C 1
ATOM 4332 O O . GLN B 1 280 ? -19.886 32.605 6.526 1.00 52.76 279 GLN B O 1
ATOM 4338 N N . ARG B 1 281 ? -18.199 33.171 7.872 1.00 50.03 280 ARG B N 1
ATOM 4339 C CA . ARG B 1 281 ? -17.193 32.817 6.868 1.00 49.40 280 ARG B CA 1
ATOM 4340 C C . ARG B 1 281 ? -16.995 31.306 6.805 1.00 47.66 280 ARG B C 1
ATOM 4341 O O . ARG B 1 281 ? -17.058 30.618 7.832 1.00 46.27 280 ARG B O 1
ATOM 4349 N N . PRO B 1 282 ? -16.743 30.772 5.605 1.00 47.87 281 PRO B N 1
ATOM 4350 C CA . PRO B 1 282 ? -16.510 29.331 5.498 1.00 48.12 281 PRO B CA 1
ATOM 4351 C C . PRO B 1 282 ? -15.395 28.831 6.421 1.00 47.94 281 PRO B C 1
ATOM 4352 O O . PRO B 1 282 ? -14.410 29.540 6.637 1.00 47.57 281 PRO B O 1
ATOM 4356 N N . THR B 1 283 ? -15.585 27.612 6.931 1.00 47.87 282 THR B N 1
ATOM 4357 C CA . THR B 1 283 ? -14.664 26.859 7.827 1.00 46.73 282 THR B CA 1
ATOM 4358 C C . THR B 1 283 ? -14.629 27.302 9.279 1.00 47.63 282 THR B C 1
ATOM 4359 O O . THR B 1 283 ? -14.097 26.572 10.114 1.00 46.21 282 THR B O 1
ATOM 4363 N N . VAL B 1 284 ? -15.170 28.476 9.596 1.00 47.53 283 VAL B N 1
ATOM 4364 C CA . VAL B 1 284 ? -15.051 28.990 10.951 1.00 48.52 283 VAL B CA 1
ATOM 4365 C C . VAL B 1 284 ? -15.882 28.124 11.901 1.00 47.95 283 VAL B C 1
ATOM 4366 O O . VAL B 1 284 ? -17.097 28.017 11.766 1.00 46.71 283 VAL B O 1
ATOM 4370 N N . ALA B 1 285 ? -15.206 27.490 12.857 1.00 48.74 284 ALA B N 1
ATOM 4371 C CA . ALA B 1 285 ? -15.873 26.625 13.844 1.00 48.35 284 ALA B CA 1
ATOM 4372 C C . ALA B 1 285 ? -16.042 27.325 15.184 1.00 48.78 284 ALA B C 1
ATOM 4373 O O . ALA B 1 285 ? -17.056 27.160 15.853 1.00 48.55 284 ALA B O 1
ATOM 4375 N N . SER B 1 286 ? -15.037 28.099 15.567 1.00 47.93 285 SER B N 1
ATOM 4376 C CA . SER B 1 286 ? -15.105 28.866 16.802 1.00 49.81 285 SER B CA 1
ATOM 4377 C C . SER B 1 286 ? -14.250 30.113 16.697 1.00 49.00 285 SER B C 1
ATOM 4378 O O . SER B 1 286 ? -13.263 30.152 15.959 1.00 48.00 285 SER B O 1
ATOM 4381 N N . VAL B 1 287 ? -14.674 31.151 17.401 1.00 48.07 286 VAL B N 1
ATOM 4382 C CA . VAL B 1 287 ? -13.919 32.399 17.488 1.00 48.98 286 VAL B CA 1
ATOM 4383 C C . VAL B 1 287 ? -13.564 32.622 18.948 1.00 50.03 286 VAL B C 1
ATOM 4384 O O . VAL B 1 287 ? -14.444 32.588 19.812 1.00 49.46 286 VAL B O 1
ATOM 4388 N N . LEU B 1 288 ? -12.283 32.858 19.203 1.00 49.73 287 LEU B N 1
ATOM 4389 C CA . LEU B 1 288 ? -11.797 33.041 20.566 1.00 52.82 287 LEU B CA 1
ATOM 4390 C C . LEU B 1 288 ? -11.982 34.479 20.974 1.00 54.27 287 LEU B C 1
ATOM 4391 O O . LEU B 1 288 ? -11.555 35.405 20.287 1.00 56.17 287 LEU B O 1
ATOM 4396 N N . ILE B 1 289 ? -12.641 34.669 22.096 1.00 55.47 288 ILE B N 1
ATOM 4397 C CA . ILE B 1 289 ? -12.874 36.010 22.607 1.00 58.40 288 ILE B CA 1
ATOM 4398 C C . ILE B 1 289 ? -12.254 36.140 23.993 1.00 59.87 288 ILE B C 1
ATOM 4399 O O . ILE B 1 289 ? -11.832 35.153 24.596 1.00 57.03 288 ILE B O 1
ATOM 4404 N N . GLY B 1 290 ? -12.159 37.375 24.450 1.00 65.64 289 GLY B N 1
ATOM 4405 C CA . GLY B 1 290 ? -11.708 37.682 25.798 1.00 70.67 289 GLY B CA 1
ATOM 4406 C C . GLY B 1 290 ? -12.920 38.062 26.617 1.00 75.52 289 GLY B C 1
ATOM 4407 O O . GLY B 1 290 ? -13.906 38.575 26.092 1.00 77.81 289 GLY B O 1
ATOM 4408 N N . ALA B 1 291 ? -12.852 37.800 27.910 1.00 83.51 290 ALA B N 1
ATOM 4409 C CA . ALA B 1 291 ? -13.947 38.138 28.801 1.00 87.70 290 ALA B CA 1
ATOM 4410 C C . ALA B 1 291 ? -13.396 38.305 30.203 1.00 89.81 290 ALA B C 1
ATOM 4411 O O . ALA B 1 291 ? -13.061 37.327 30.850 1.00 91.23 290 ALA B O 1
ATOM 4413 N N . ARG B 1 292 ? -13.284 39.549 30.649 1.00 90.41 291 ARG B N 1
ATOM 4414 C CA . ARG B 1 292 ? -12.787 39.855 31.984 1.00 89.89 291 ARG B CA 1
ATOM 4415 C C . ARG B 1 292 ? -13.918 39.727 33.008 1.00 87.82 291 ARG B C 1
ATOM 4416 O O . ARG B 1 292 ? -13.679 39.510 34.191 1.00 89.57 291 ARG B O 1
ATOM 4418 N N . ASP B 1 293 ? -15.156 39.841 32.548 1.00 85.48 292 ASP B N 1
ATOM 4419 C CA . ASP B 1 293 ? -16.298 39.825 33.450 1.00 86.21 292 ASP B CA 1
ATOM 4420 C C . ASP B 1 293 ? -17.583 39.541 32.698 1.00 85.28 292 ASP B C 1
ATOM 4421 O O . ASP B 1 293 ? -17.581 39.421 31.470 1.00 82.79 292 ASP B O 1
ATOM 4426 N N . GLU B 1 294 ? -18.668 39.423 33.456 1.00 83.29 293 GLU B N 1
ATOM 4427 C CA . GLU B 1 294 ? -19.987 39.141 32.908 1.00 85.43 293 GLU B CA 1
ATOM 4428 C C . GLU B 1 294 ? -20.374 40.130 31.801 1.00 84.19 293 GLU B C 1
ATOM 4429 O O . GLU B 1 294 ? -20.897 39.721 30.759 1.00 79.67 293 GLU B O 1
ATOM 4435 N N . GLU B 1 295 ? -20.110 41.416 32.036 1.00 80.16 294 GLU B N 1
ATOM 4436 C CA . GLU B 1 295 ? -20.498 42.470 31.106 1.00 79.79 294 GLU B CA 1
ATOM 4437 C C . GLU B 1 295 ? -19.804 42.303 29.757 1.00 78.26 294 GLU B C 1
ATOM 4438 O O . GLU B 1 295 ? -20.446 42.390 28.720 1.00 73.99 294 GLU B O 1
ATOM 4440 N N . GLN B 1 296 ? -18.499 42.061 29.786 1.00 78.56 295 GLN B N 1
ATOM 4441 C CA . GLN B 1 296 ? -17.716 41.851 28.565 1.00 80.58 295 GLN B CA 1
ATOM 4442 C C . GLN B 1 296 ? -18.115 40.567 27.838 1.00 75.34 295 GLN B C 1
ATOM 4443 O O . GLN B 1 296 ? -18.215 40.542 26.621 1.00 73.95 295 GLN B O 1
ATOM 4449 N N . LEU B 1 297 ? -18.324 39.504 28.597 1.00 74.19 296 LEU B N 1
ATOM 4450 C CA . LEU B 1 297 ? -18.759 38.248 28.020 1.00 72.97 296 LEU B CA 1
ATOM 4451 C C . LEU B 1 297 ? -20.097 38.459 27.337 1.00 73.10 296 LEU B C 1
ATOM 4452 O O . LEU B 1 297 ? -20.325 37.987 26.222 1.00 69.02 296 LEU B O 1
ATOM 4457 N N . MET B 1 298 ? -20.979 39.184 28.009 1.00 71.10 297 MET B N 1
ATOM 4458 C CA . MET B 1 298 ? -22.306 39.455 27.466 1.00 73.12 297 MET B CA 1
ATOM 4459 C C . MET B 1 298 ? -22.268 40.262 26.167 1.00 69.00 297 MET B C 1
ATOM 4460 O O . MET B 1 298 ? -23.058 40.005 25.266 1.00 66.73 297 MET B O 1
ATOM 4463 N N . GLN B 1 299 ? -21.370 41.233 26.079 1.00 74.23 298 GLN B N 1
ATOM 4464 C CA . GLN B 1 299 ? -21.222 41.998 24.847 1.00 74.82 298 GLN B CA 1
ATOM 4465 C C . GLN B 1 299 ? -20.796 41.088 23.696 1.00 72.08 298 GLN B C 1
ATOM 4466 O O . GLN B 1 299 ? -21.358 41.156 22.616 1.00 69.51 298 GLN B O 1
ATOM 4472 N N . ASN B 1 300 ? -19.835 40.210 23.950 1.00 70.72 299 ASN B N 1
ATOM 4473 C CA . ASN B 1 300 ? -19.402 39.248 22.941 1.00 70.16 299 ASN B CA 1
ATOM 4474 C C . ASN B 1 300 ? -20.483 38.259 22.522 1.00 69.56 299 ASN B C 1
ATOM 4475 O O . ASN B 1 300 ? -20.609 37.942 21.335 1.00 67.38 299 ASN B O 1
ATOM 4480 N N . LEU B 1 301 ? -21.279 37.796 23.479 1.00 68.14 300 LEU B N 1
ATOM 4481 C CA . LEU B 1 301 ? -22.411 36.916 23.159 1.00 69.33 300 LEU B CA 1
ATOM 4482 C C . LEU B 1 301 ? -23.447 37.611 22.277 1.00 69.36 300 LEU B C 1
ATOM 4483 O O . LEU B 1 301 ? -24.240 36.947 21.606 1.00 69.79 300 LEU B O 1
ATOM 4488 N N . GLY B 1 302 ? -23.448 38.944 22.297 1.00 69.42 301 GLY B N 1
ATOM 4489 C CA . GLY B 1 302 ? -24.288 39.745 21.404 1.00 69.78 301 GLY B CA 1
ATOM 4490 C C . GLY B 1 302 ? -23.956 39.584 19.927 1.00 67.29 301 GLY B C 1
ATOM 4491 O O . GLY B 1 302 ? -24.680 40.095 19.078 1.00 67.96 301 GLY B O 1
ATOM 4492 N N . ALA B 1 303 ? -22.856 38.892 19.626 1.00 65.43 302 ALA B N 1
ATOM 4493 C CA . ALA B 1 303 ? -22.523 38.483 18.252 1.00 65.33 302 ALA B CA 1
ATOM 4494 C C . ALA B 1 303 ? -23.446 37.369 17.729 1.00 66.67 302 ALA B C 1
ATOM 4495 O O . ALA B 1 303 ? -23.544 37.151 16.514 1.00 65.31 302 ALA B O 1
ATOM 4497 N N . LEU B 1 304 ? -24.089 36.659 18.657 1.00 67.91 303 LEU B N 1
ATOM 4498 C CA . LEU B 1 304 ? -24.956 35.521 18.344 1.00 68.77 303 LEU B CA 1
ATOM 4499 C C . LEU B 1 304 ? -26.428 35.951 18.353 1.00 71.33 303 LEU B C 1
ATOM 4500 O O . LEU B 1 304 ? -26.773 36.949 18.958 1.00 71.63 303 LEU B O 1
ATOM 4505 N N . GLY B 1 305 ? -27.281 35.202 17.663 1.00 71.82 304 GLY B N 1
ATOM 4506 C CA . GLY B 1 305 ? -28.735 35.427 17.699 1.00 73.47 304 GLY B CA 1
ATOM 4507 C C . GLY B 1 305 ? -29.280 36.349 16.617 1.00 74.98 304 GLY B C 1
ATOM 4508 O O . GLY B 1 305 ? -30.461 36.692 16.622 1.00 76.03 304 GLY B O 1
ATOM 4509 N N . TRP B 1 306 ? -28.416 36.745 15.692 1.00 72.37 305 TRP B N 1
ATOM 4510 C CA . TRP B 1 306 ? -28.790 37.603 14.565 1.00 72.77 305 TRP B CA 1
ATOM 4511 C C . TRP B 1 306 ? -27.755 37.369 13.482 1.00 72.08 305 TRP B C 1
ATOM 4512 O O . TRP B 1 306 ? -26.726 36.729 13.739 1.00 71.52 305 TRP B O 1
ATOM 4523 N N . GLN B 1 307 ? -28.021 37.884 12.284 1.00 72.82 306 GLN B N 1
ATOM 4524 C CA . GLN B 1 307 ? -27.112 37.732 11.150 1.00 72.17 306 GLN B CA 1
ATOM 4525 C C . GLN B 1 307 ? -27.015 39.006 10.359 1.00 71.80 306 GLN B C 1
ATOM 4526 O O . GLN B 1 307 ? -28.034 39.587 9.989 1.00 71.53 306 GLN B O 1
ATOM 4532 N N . LEU B 1 308 ? -25.784 39.401 10.053 1.00 70.62 307 LEU B N 1
ATOM 4533 C CA . LEU B 1 308 ? -25.551 40.403 9.028 1.00 70.73 307 LEU B CA 1
ATOM 4534 C C . LEU B 1 308 ? -26.215 39.924 7.736 1.00 72.43 307 LEU B C 1
ATOM 4535 O O . LEU B 1 308 ? -26.150 38.747 7.387 1.00 71.71 307 LEU B O 1
ATOM 4540 N N . THR B 1 309 ? -26.856 40.845 7.030 1.00 75.81 308 THR B N 1
ATOM 4541 C CA . THR B 1 309 ? -27.521 40.513 5.769 1.00 75.94 308 THR B CA 1
ATOM 4542 C C . THR B 1 309 ? -26.484 40.355 4.664 1.00 75.90 308 THR B C 1
ATOM 4543 O O . THR B 1 309 ? -25.338 40.793 4.790 1.00 71.97 308 THR B O 1
ATOM 4547 N N . THR B 1 310 ? -26.904 39.733 3.572 1.00 78.72 309 THR B N 1
ATOM 4548 C CA . THR B 1 310 ? -26.061 39.596 2.380 1.00 78.23 309 THR B CA 1
ATOM 4549 C C . THR B 1 310 ? -25.462 40.940 1.986 1.00 76.48 309 THR B C 1
ATOM 4550 O O . THR B 1 310 ? -24.267 41.039 1.725 1.00 74.23 309 THR B O 1
ATOM 4554 N N . GLU B 1 311 ? -26.303 41.971 1.978 1.00 76.91 310 GLU B N 1
ATOM 4555 C CA . GLU B 1 311 ? -25.887 43.314 1.571 1.00 77.12 310 GLU B CA 1
ATOM 4556 C C . GLU B 1 311 ? -24.876 43.912 2.544 1.00 74.35 310 GLU B C 1
ATOM 4557 O O . GLU B 1 311 ? -23.897 44.536 2.134 1.00 72.10 310 GLU B O 1
ATOM 4560 N N . GLN B 1 312 ? -25.115 43.718 3.838 1.00 72.78 311 GLN B N 1
ATOM 4561 C CA . GLN B 1 312 ? -24.204 44.208 4.880 1.00 70.42 311 GLN B CA 1
ATOM 4562 C C . GLN B 1 312 ? -22.847 43.510 4.794 1.00 68.15 311 GLN B C 1
ATOM 4563 O O . GLN B 1 312 ? -21.807 44.159 4.848 1.00 68.27 311 GLN B O 1
ATOM 4569 N N . VAL B 1 313 ? -22.862 42.194 4.627 1.00 66.10 312 VAL B N 1
ATOM 4570 C CA . VAL B 1 313 ? -21.614 41.445 4.424 1.00 65.26 312 VAL B CA 1
ATOM 4571 C C . VAL B 1 313 ? -20.881 41.939 3.164 1.00 65.07 312 VAL B C 1
ATOM 4572 O O . VAL B 1 313 ? -19.666 42.142 3.182 1.00 63.15 312 VAL B O 1
ATOM 4576 N N . ALA B 1 314 ? -21.623 42.158 2.086 1.00 66.68 313 ALA B N 1
ATOM 4577 C CA . ALA B 1 314 ? -21.021 42.632 0.832 1.00 68.10 313 ALA B CA 1
ATOM 4578 C C . ALA B 1 314 ? -20.369 44.003 1.005 1.00 68.37 313 ALA B C 1
ATOM 4579 O O . ALA B 1 314 ? -19.292 44.259 0.472 1.00 67.40 313 ALA B O 1
ATOM 4581 N N . ARG B 1 315 ? -21.030 44.871 1.763 1.00 69.42 314 ARG B N 1
ATOM 4582 C CA . ARG B 1 315 ? -20.494 46.199 2.080 1.00 70.54 314 ARG B CA 1
ATOM 4583 C C . ARG B 1 315 ? -19.196 46.067 2.883 1.00 67.50 314 ARG B C 1
ATOM 4584 O O . ARG B 1 315 ? -18.211 46.759 2.634 1.00 64.55 314 ARG B O 1
ATOM 4588 N N . LEU B 1 316 ? -19.199 45.175 3.864 1.00 65.77 315 LEU B N 1
ATOM 4589 C CA . LEU B 1 316 ? -18.013 44.974 4.698 1.00 65.31 315 LEU B CA 1
ATOM 4590 C C . LEU B 1 316 ? -16.871 44.344 3.907 1.00 63.64 315 LEU B C 1
ATOM 4591 O O . LEU B 1 316 ? -15.704 44.702 4.070 1.00 61.58 315 LEU B O 1
ATOM 4596 N N . ASP B 1 317 ? -17.221 43.404 3.045 1.00 62.73 316 ASP B N 1
ATOM 4597 C CA . ASP B 1 317 ? -16.225 42.743 2.214 1.00 63.35 316 ASP B CA 1
ATOM 4598 C C . ASP B 1 317 ? -15.579 43.733 1.247 1.00 61.90 316 ASP B C 1
ATOM 4599 O O . ASP B 1 317 ? -14.370 43.695 1.022 1.00 58.63 316 ASP B O 1
ATOM 4604 N N . ALA B 1 318 ? -16.386 44.630 0.691 1.00 63.43 317 ALA B N 1
ATOM 4605 C CA . ALA B 1 318 ? -15.867 45.603 -0.285 1.00 63.87 317 ALA B CA 1
ATOM 4606 C C . ALA B 1 318 ? -14.895 46.551 0.409 1.00 63.57 317 ALA B C 1
ATOM 4607 O O . ALA B 1 318 ? -13.834 46.838 -0.112 1.00 60.94 317 ALA B O 1
ATOM 4609 N N . ALA B 1 319 ? -15.263 47.009 1.606 1.00 63.87 318 ALA B N 1
ATOM 4610 C CA . ALA B 1 319 ? -14.414 47.937 2.370 1.00 64.59 318 ALA B CA 1
ATOM 4611 C C . ALA B 1 319 ? -13.098 47.293 2.811 1.00 62.40 318 ALA B C 1
ATOM 4612 O O . ALA B 1 319 ? -12.060 47.952 2.842 1.00 62.58 318 ALA B O 1
ATOM 4614 N N . SER B 1 320 ? -13.158 46.013 3.158 1.00 61.10 319 SER B N 1
ATOM 4615 C CA . SER B 1 320 ? -11.985 45.277 3.655 1.00 60.28 319 SER B CA 1
ATOM 4616 C C . SER B 1 320 ? -11.160 44.572 2.568 1.00 60.44 319 SER B C 1
ATOM 4617 O O . SER B 1 320 ? -10.101 44.018 2.862 1.00 58.68 319 SER B O 1
ATOM 4620 N N . ALA B 1 321 ? -11.648 44.575 1.333 1.00 59.94 320 ALA B N 1
ATOM 4621 C CA . ALA B 1 321 ? -10.979 43.844 0.255 1.00 61.48 320 ALA B CA 1
ATOM 4622 C C . ALA B 1 321 ? -9.560 44.359 0.031 1.00 64.13 320 ALA B C 1
ATOM 4623 O O . ALA B 1 321 ? -9.317 45.559 0.063 1.00 63.73 320 ALA B O 1
ATOM 4625 N N . VAL B 1 322 ? -8.626 43.438 -0.175 1.00 66.27 321 VAL B N 1
ATOM 4626 C CA . VAL B 1 322 ? -7.262 43.791 -0.567 1.00 68.56 321 VAL B CA 1
ATOM 4627 C C . VAL B 1 322 ? -6.888 43.018 -1.817 1.00 71.55 321 VAL B C 1
ATOM 4628 O O . VAL B 1 322 ? -7.457 41.966 -2.107 1.00 69.76 321 VAL B O 1
ATOM 4632 N N . THR B 1 323 ? -5.899 43.528 -2.532 1.00 64.37 322 THR B N 1
ATOM 4633 C CA . THR B 1 323 ? -5.434 42.877 -3.744 1.00 65.94 322 THR B CA 1
ATOM 4634 C C . THR B 1 323 ? -4.795 41.537 -3.376 1.00 61.87 322 THR B C 1
ATOM 4635 O O . THR B 1 323 ? -3.833 41.502 -2.646 1.00 61.40 322 THR B O 1
ATOM 4639 N N . PRO B 1 324 ? -5.332 40.427 -3.881 1.00 60.64 323 PRO B N 1
ATOM 4640 C CA . PRO B 1 324 ? -4.710 39.133 -3.610 1.00 59.26 323 PRO B CA 1
ATOM 4641 C C . PRO B 1 324 ? -3.320 38.996 -4.242 1.00 57.08 323 PRO B C 1
ATOM 4642 O O . PRO B 1 324 ? -3.103 39.473 -5.354 1.00 57.75 323 PRO B O 1
ATOM 4646 N N . PRO B 1 325 ? -2.386 38.337 -3.546 1.00 53.76 324 PRO B N 1
ATOM 4647 C CA . PRO B 1 325 ? -1.094 38.037 -4.145 1.00 53.26 324 PRO B CA 1
ATOM 4648 C C . PRO B 1 325 ? -1.203 37.063 -5.317 1.00 51.17 324 PRO B C 1
ATOM 4649 O O . PRO B 1 325 ? -2.237 36.432 -5.508 1.00 50.69 324 PRO B O 1
ATOM 4653 N N . TYR B 1 326 ? -0.128 36.948 -6.081 1.00 51.06 325 TYR B N 1
ATOM 4654 C CA . TYR B 1 326 ? 0.047 35.833 -7.029 1.00 49.70 325 TYR B CA 1
ATOM 4655 C C . TYR B 1 326 ? 0.286 34.543 -6.206 1.00 50.43 325 TYR B C 1
ATOM 4656 O O . TYR B 1 326 ? 0.988 34.616 -5.193 1.00 49.32 325 TYR B O 1
ATOM 4665 N N . PRO B 1 327 ? -0.278 33.382 -6.575 1.00 50.41 326 PRO B N 1
ATOM 4666 C CA . PRO B 1 327 ? -1.041 33.119 -7.800 1.00 49.73 326 PRO B CA 1
ATOM 4667 C C . PRO B 1 327 ? -2.562 33.229 -7.685 1.00 49.85 326 PRO B C 1
ATOM 4668 O O . PRO B 1 327 ? -3.263 32.842 -8.621 1.00 49.22 326 PRO B O 1
ATOM 4672 N N . TYR B 1 328 ? -3.063 33.754 -6.572 1.00 47.91 327 TYR B N 1
ATOM 4673 C CA . TYR B 1 328 ? -4.527 33.827 -6.297 1.00 49.14 327 TYR B CA 1
ATOM 4674 C C . TYR B 1 328 ? -5.198 34.881 -7.184 1.00 50.83 327 TYR B C 1
ATOM 4675 O O . TYR B 1 328 ? -6.354 34.740 -7.599 1.0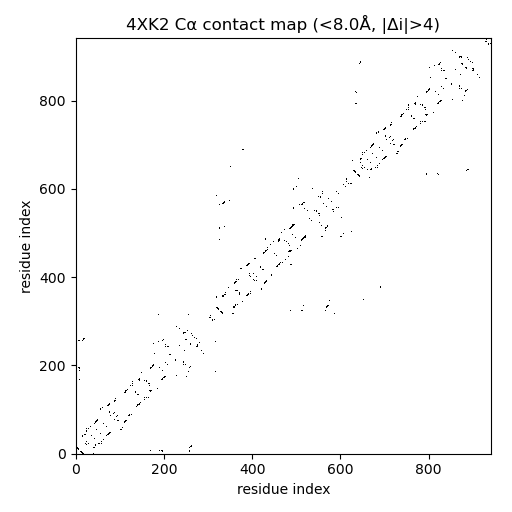0 50.87 327 TYR B O 1
ATOM 4684 N N . TYR B 1 329 ? -4.439 35.923 -7.479 1.00 53.72 328 TYR B N 1
ATOM 4685 C CA . TYR B 1 329 ? -4.941 37.101 -8.177 1.00 57.34 328 TYR B CA 1
ATOM 4686 C C . TYR B 1 329 ? -5.845 36.805 -9.391 1.00 55.79 328 TYR B C 1
ATOM 4687 O O . TYR B 1 329 ? -6.965 37.305 -9.450 1.00 53.62 328 TYR B O 1
ATOM 4696 N N . PRO B 1 330 ? -5.381 35.984 -10.345 1.00 54.57 329 PRO B N 1
ATOM 4697 C CA . PRO B 1 330 ? -6.235 35.748 -11.513 1.00 55.50 329 PRO B CA 1
ATOM 4698 C C . PRO B 1 330 ? -7.479 34.906 -11.244 1.00 55.61 329 PRO B C 1
ATOM 4699 O O . PRO B 1 330 ? -8.382 34.869 -12.077 1.00 57.03 329 PRO B O 1
ATOM 4703 N N . TYR B 1 331 ? -7.532 34.219 -10.113 1.00 52.58 330 TYR B N 1
ATOM 4704 C CA . TYR B 1 331 ? -8.769 33.531 -9.723 1.00 53.26 330 TYR B CA 1
ATOM 4705 C C . TYR B 1 331 ? -9.738 34.517 -9.095 1.00 54.22 330 TYR B C 1
ATOM 4706 O O . TYR B 1 331 ? -10.922 34.515 -9.405 1.00 53.96 330 TYR B O 1
ATOM 4715 N N . TRP B 1 332 ? -9.218 35.372 -8.221 1.00 54.25 331 TRP B N 1
ATOM 4716 C CA . TRP B 1 332 ? -10.037 36.371 -7.543 1.00 55.84 331 TRP B CA 1
ATOM 4717 C C . TRP B 1 332 ? -10.580 37.466 -8.472 1.00 57.42 331 TRP B C 1
ATOM 4718 O O . TRP B 1 332 ? -11.654 38.009 -8.230 1.00 57.14 331 TRP B O 1
ATOM 4729 N N . ASN B 1 333 ? -9.839 37.791 -9.523 1.00 58.76 332 ASN B N 1
ATOM 4730 C CA . ASN B 1 333 ? -10.286 38.836 -10.451 1.00 62.56 332 ASN B CA 1
ATOM 4731 C C . ASN B 1 333 ? -11.179 38.278 -11.561 1.00 63.36 332 ASN B C 1
ATOM 4732 O O . ASN B 1 333 ? -11.605 39.015 -12.436 1.00 64.37 332 ASN B O 1
ATOM 4737 N N . GLY B 1 334 ? -11.414 36.967 -11.534 1.00 62.45 333 GLY B N 1
ATOM 4738 C CA . GLY B 1 334 ? -12.386 36.315 -12.411 1.00 65.38 333 GLY B CA 1
ATOM 4739 C C . GLY B 1 334 ? -11.798 35.564 -13.598 1.00 66.52 333 GLY B C 1
ATOM 4740 O O . GLY B 1 334 ? -12.454 34.710 -14.172 1.00 65.64 333 GLY B O 1
ATOM 4741 N N . GLN B 1 335 ? -10.561 35.877 -13.962 1.00 69.22 334 GLN B N 1
ATOM 4742 C CA . GLN B 1 335 ? -9.915 35.290 -15.144 1.00 72.49 334 GLN B CA 1
ATOM 4743 C C . GLN B 1 335 ? -9.924 33.745 -15.162 1.00 70.24 334 GLN B C 1
ATOM 4744 O O . GLN B 1 335 ? -10.285 33.132 -16.168 1.00 65.84 334 GLN B O 1
ATOM 4750 N N . PHE B 1 336 ? -9.532 33.130 -14.043 1.00 65.54 335 PHE B N 1
ATOM 4751 C CA . PHE B 1 336 ? -9.500 31.659 -13.905 1.00 64.98 335 PHE B CA 1
ATOM 4752 C C . PHE B 1 336 ? -10.588 31.111 -12.962 1.00 64.31 335 PHE B C 1
ATOM 4753 O O . PHE B 1 336 ? -10.539 29.944 -12.540 1.00 61.71 335 PHE B O 1
ATOM 4761 N N . ALA B 1 337 ? -11.572 31.947 -12.648 1.00 63.17 336 ALA B N 1
ATOM 4762 C CA . ALA B 1 337 ? -12.608 31.594 -11.669 1.00 63.76 336 ALA B CA 1
ATOM 4763 C C . ALA B 1 337 ? -13.570 30.513 -12.146 1.00 61.87 336 ALA B C 1
ATOM 4764 O O . ALA B 1 337 ? -14.143 29.807 -11.332 1.00 61.23 336 ALA B O 1
ATOM 4766 N N . GLU B 1 338 ? -13.750 30.382 -13.453 1.00 58.75 337 GLU B N 1
ATOM 4767 C CA . GLU B 1 338 ? -14.699 29.400 -13.994 1.00 58.24 337 GLU B CA 1
ATOM 4768 C C . GLU B 1 338 ? -14.514 28.000 -13.383 1.00 54.96 337 GLU B C 1
ATOM 4769 O O . GLU B 1 338 ? -15.443 27.399 -12.867 1.00 57.23 337 GLU B O 1
ATOM 4775 N N . ARG B 1 339 ? -13.292 27.497 -13.450 1.00 53.17 338 ARG B N 1
ATOM 4776 C CA . ARG B 1 339 ? -12.982 26.144 -13.018 1.00 52.95 338 ARG B CA 1
ATOM 4777 C C . ARG B 1 339 ? -12.448 26.065 -11.594 1.00 53.04 338 ARG B C 1
ATOM 4778 O O . ARG B 1 339 ? -12.228 24.984 -11.082 1.00 52.11 338 ARG B O 1
ATOM 4786 N N . SER B 1 340 ? -12.216 27.204 -10.965 1.00 52.91 339 SER B N 1
ATOM 4787 C CA . SER B 1 340 ? -11.707 27.197 -9.600 1.00 53.88 339 SER B CA 1
ATOM 4788 C C . SER B 1 340 ? -12.214 28.426 -8.843 1.00 52.82 339 SER B C 1
ATOM 4789 O O . SER B 1 340 ? -11.464 29.377 -8.580 1.00 51.34 339 SER B O 1
ATOM 4792 N N . PRO B 1 341 ? -13.510 28.417 -8.508 1.00 54.28 340 PRO B N 1
ATOM 4793 C CA . PRO B 1 341 ? -14.075 29.598 -7.878 1.00 55.47 340 PRO B CA 1
ATOM 4794 C C . PRO B 1 341 ? -13.508 29.827 -6.488 1.00 55.60 340 PRO B C 1
ATOM 4795 O O . PRO B 1 341 ? -12.978 28.920 -5.866 1.00 52.07 340 PRO B O 1
ATOM 4799 N N . VAL B 1 342 ? -13.608 31.067 -6.050 1.00 56.96 341 VAL B N 1
ATOM 4800 C CA . VAL B 1 342 ? -13.146 31.484 -4.745 1.00 61.05 341 VAL B CA 1
ATOM 4801 C C . VAL B 1 342 ? -14.297 31.229 -3.747 1.00 62.71 341 VAL B C 1
ATOM 4802 O O . VAL B 1 342 ? -15.465 31.418 -4.092 1.00 64.98 341 VAL B O 1
ATOM 4806 N N . ALA B 1 343 ? -13.965 30.797 -2.532 1.00 65.82 342 ALA B N 1
ATOM 4807 C CA . ALA B 1 343 ? -14.979 30.428 -1.498 1.00 68.43 342 ALA B CA 1
ATOM 4808 C C . ALA B 1 343 ? -15.797 31.584 -0.903 1.00 69.91 342 ALA B C 1
ATOM 4809 O O . ALA B 1 343 ? -16.911 31.384 -0.400 1.00 71.56 342 ALA B O 1
ATOM 4811 N N . VAL B 1 344 ? -15.236 32.783 -0.953 1.00 68.96 343 VAL B N 1
ATOM 4812 C CA . VAL B 1 344 ? -15.927 33.981 -0.475 1.00 70.12 343 VAL B CA 1
ATOM 4813 C C . VAL B 1 344 ? -16.081 35.021 -1.575 1.00 73.48 343 VAL B C 1
ATOM 4814 O O . VAL B 1 344 ? -16.752 36.036 -1.383 1.00 75.76 343 VAL B O 1
ATOM 4819 N N . SER C 1 1 ? -9.801 41.460 59.060 1.00 61.60 0 SER C N 1
ATOM 4820 C CA . SER C 1 1 ? -8.896 40.267 59.099 1.00 60.33 0 SER C CA 1
ATOM 4821 C C . SER C 1 1 ? -9.456 39.190 60.050 1.00 53.32 0 SER C C 1
ATOM 4822 O O . SER C 1 1 ? -10.006 39.499 61.109 1.00 55.34 0 SER C O 1
ATOM 4825 N N . MET C 1 2 ? -9.347 37.931 59.648 1.00 48.30 1 MET C N 1
ATOM 4826 C CA . MET C 1 2 ? -9.966 36.838 60.407 1.00 44.34 1 MET C CA 1
ATOM 4827 C C . MET C 1 2 ? -9.137 36.533 61.655 1.00 42.46 1 MET C C 1
ATOM 4828 O O . MET C 1 2 ? -7.917 36.481 61.602 1.00 43.60 1 MET C O 1
ATOM 4833 N N . GLU C 1 3 ? -9.818 36.348 62.766 1.00 40.69 2 GLU C N 1
ATOM 4834 C CA A GLU C 1 3 ? -9.174 35.919 64.005 0.50 39.80 2 GLU C CA 1
ATOM 4835 C CA B GLU C 1 3 ? -9.197 35.905 64.024 0.50 39.68 2 GLU C CA 1
ATOM 4836 C C . GLU C 1 3 ? -9.111 34.381 64.022 1.00 38.08 2 GLU C C 1
ATOM 4837 O O . GLU C 1 3 ? -9.996 33.710 63.475 1.00 36.00 2 GLU C O 1
ATOM 4848 N N . HIS C 1 4 ? -8.046 33.831 64.617 1.00 37.00 3 HIS C N 1
ATOM 4849 C CA . HIS C 1 4 ? -7.883 32.366 64.717 1.00 35.50 3 HIS C CA 1
ATOM 4850 C C . HIS C 1 4 ? -7.681 31.929 66.163 1.00 35.05 3 HIS C C 1
ATOM 4851 O O . HIS C 1 4 ? -7.106 32.664 66.952 1.00 35.24 3 HIS C O 1
ATOM 4858 N N . ARG C 1 5 ? -8.204 30.753 66.494 1.00 33.16 4 ARG C N 1
ATOM 4859 C CA . ARG C 1 5 ? -8.201 30.259 67.863 1.00 32.90 4 ARG C CA 1
ATOM 4860 C C . ARG C 1 5 ? -7.750 28.819 67.912 1.00 31.69 4 ARG C C 1
ATOM 4861 O O . ARG C 1 5 ? -7.989 28.058 66.986 1.00 31.02 4 ARG C O 1
ATOM 4869 N N . TYR C 1 6 ? -7.141 28.446 69.029 1.00 31.34 5 TYR C N 1
ATOM 4870 C CA . TYR C 1 6 ? -6.760 27.065 69.240 1.00 30.98 5 TYR C CA 1
ATOM 4871 C C . TYR C 1 6 ? -8.005 26.247 69.505 1.00 30.18 5 TYR C C 1
ATOM 4872 O O . TYR C 1 6 ? -8.900 26.678 70.261 1.00 30.97 5 TYR C O 1
ATOM 4881 N N . LEU C 1 7 ? -8.070 25.083 68.880 1.00 29.38 6 LEU C N 1
ATOM 4882 C CA . LEU C 1 7 ? -9.173 24.167 69.057 1.00 29.27 6 LEU C CA 1
ATOM 4883 C C . LEU C 1 7 ? -8.900 23.297 70.269 1.00 29.50 6 LEU C C 1
ATOM 4884 O O . LEU C 1 7 ? -8.129 22.321 70.219 1.00 29.12 6 LEU C O 1
ATOM 4889 N N . GLY C 1 8 ? -9.464 23.706 71.393 1.00 29.11 7 GLY C N 1
ATOM 4890 C CA . GLY C 1 8 ? -9.130 23.074 72.648 1.00 29.61 7 GLY C CA 1
ATOM 4891 C C . GLY C 1 8 ? -7.624 23.077 72.916 1.00 30.14 7 GLY C C 1
ATOM 4892 O O . GLY C 1 8 ? -6.937 24.068 72.639 1.00 30.54 7 GLY C O 1
ATOM 4893 N N . ASN C 1 9 ? -7.112 21.963 73.429 1.00 30.50 8 ASN C N 1
ATOM 4894 C CA A ASN C 1 9 ? -5.703 21.836 73.771 0.50 30.90 8 ASN C CA 1
ATOM 4895 C CA B ASN C 1 9 ? -5.698 21.835 73.766 0.50 31.46 8 ASN C CA 1
ATOM 4896 C C . ASN C 1 9 ? -4.895 21.200 72.634 1.00 31.23 8 ASN C C 1
ATOM 4897 O O . ASN C 1 9 ? -3.750 20.829 72.840 1.00 31.27 8 ASN C O 1
ATOM 4906 N N . SER C 1 10 ? -5.487 21.111 71.433 1.00 30.17 9 SER C N 1
ATOM 4907 C CA . SER C 1 10 ? -4.886 20.377 70.316 1.00 30.35 9 SER C CA 1
ATOM 4908 C C . SER C 1 10 ? -3.666 20.990 69.614 1.00 30.69 9 SER C C 1
ATOM 4909 O O . SER C 1 10 ? -2.989 20.296 68.861 1.00 30.76 9 SER C O 1
ATOM 4912 N N . GLY C 1 11 ? -3.451 22.283 69.804 1.00 30.59 10 GLY C N 1
ATOM 4913 C CA . GLY C 1 11 ? -2.429 23.021 69.086 1.00 30.88 10 GLY C CA 1
ATOM 4914 C C . GLY C 1 11 ? -2.802 23.376 67.652 1.00 30.89 10 GLY C C 1
ATOM 4915 O O . GLY C 1 11 ? -2.029 24.023 66.952 1.00 31.08 10 GLY C O 1
ATOM 4916 N N . PHE C 1 12 ? -3.990 22.962 67.231 1.00 30.65 11 PHE C N 1
ATOM 4917 C CA . PHE C 1 12 ? -4.510 23.244 65.882 1.00 30.87 11 PHE C CA 1
ATOM 4918 C C . PHE C 1 12 ? -5.384 24.492 65.925 1.00 31.23 11 PHE C C 1
ATOM 4919 O O . PHE C 1 12 ? -6.159 24.688 66.858 1.00 30.79 11 PHE C O 1
ATOM 4927 N N . LYS C 1 13 ? -5.236 25.359 64.941 1.00 32.22 12 LYS C N 1
ATOM 4928 C CA . LYS C 1 13 ? -5.995 26.611 64.913 1.00 33.13 12 LYS C CA 1
ATOM 4929 C C . LYS C 1 13 ? -7.127 26.575 63.895 1.00 32.33 12 LYS C C 1
ATOM 4930 O O . LYS C 1 13 ? -6.975 26.058 62.781 1.00 31.79 12 LYS C O 1
ATOM 4936 N N . VAL C 1 14 ? -8.256 27.146 64.309 1.00 31.76 13 VAL C N 1
ATOM 4937 C CA . VAL C 1 14 ? -9.427 27.329 63.446 1.00 32.00 13 VAL C CA 1
ATOM 4938 C C . VAL C 1 14 ? -9.790 28.801 63.365 1.00 32.18 13 VAL C C 1
ATOM 4939 O O . VAL C 1 14 ? -9.482 29.583 64.271 1.00 32.54 13 VAL C O 1
ATOM 4943 N N . PRO C 1 15 ? -10.460 29.202 62.285 1.00 32.46 14 PRO C N 1
ATOM 4944 C CA . PRO C 1 15 ? -10.990 30.564 62.252 1.00 32.82 14 PRO C CA 1
ATOM 4945 C C . PRO C 1 15 ? -12.130 30.740 63.246 1.00 32.46 14 PRO C C 1
ATOM 4946 O O . PRO C 1 15 ? -12.908 29.808 63.482 1.00 32.98 14 PRO C O 1
ATOM 4950 N N . ALA C 1 16 ? -12.238 31.933 63.806 1.00 32.69 15 ALA C N 1
ATOM 4951 C CA . ALA C 1 16 ? -13.252 32.248 64.815 1.00 32.66 15 ALA C CA 1
ATOM 4952 C C . ALA C 1 16 ? -14.667 32.145 64.246 1.00 33.58 15 ALA C C 1
ATOM 4953 O O . ALA C 1 16 ? -15.634 31.933 64.980 1.00 32.62 15 ALA C O 1
ATOM 4955 N N . LEU C 1 17 ? -14.786 32.308 62.938 1.00 34.49 16 LEU C N 1
ATOM 4956 C CA . LEU C 1 17 ? -16.057 32.084 62.265 1.00 35.83 16 LEU C CA 1
ATOM 4957 C C . LEU C 1 17 ? -15.848 31.027 61.235 1.00 35.60 16 LEU C C 1
ATOM 4958 O O . LEU C 1 17 ? -14.885 31.071 60.491 1.00 36.30 16 LEU C O 1
ATOM 4963 N N . GLY C 1 18 ? -16.780 30.092 61.190 1.00 34.85 17 GLY C N 1
ATOM 4964 C CA . GLY C 1 18 ? -16.769 29.019 60.230 1.00 35.01 17 GLY C CA 1
ATOM 4965 C C . GLY C 1 18 ? -18.072 29.008 59.464 1.00 36.36 17 GLY C C 1
ATOM 4966 O O . GLY C 1 18 ? -19.044 29.669 59.838 1.00 36.78 17 GLY C O 1
ATOM 4967 N N . PHE C 1 19 ? -18.087 28.260 58.376 1.00 37.30 18 PHE C N 1
ATOM 4968 C CA . PHE C 1 19 ? -19.271 28.150 57.540 1.00 39.80 18 PHE C CA 1
ATOM 4969 C C . PHE C 1 19 ? -19.993 26.834 57.784 1.00 39.96 18 PHE C C 1
ATOM 4970 O O . PHE C 1 19 ? -19.443 25.762 57.558 1.00 39.88 18 PHE C O 1
ATOM 4978 N N . GLY C 1 20 ? -21.229 26.931 58.237 1.00 41.45 19 GLY C N 1
ATOM 4979 C CA . GLY C 1 20 ? -22.033 25.763 58.528 1.00 45.04 19 GLY C CA 1
ATOM 4980 C C . GLY C 1 20 ? -22.928 25.485 57.344 1.00 48.77 19 GLY C C 1
ATOM 4981 O O . GLY C 1 20 ? -23.765 26.308 56.999 1.00 53.34 19 GLY C O 1
ATOM 4982 N N . THR C 1 21 ? -22.741 24.343 56.700 1.00 51.11 20 THR C N 1
ATOM 4983 C CA . THR C 1 21 ? -23.600 23.975 55.579 1.00 54.73 20 THR C CA 1
ATOM 4984 C C . THR C 1 21 ? -24.974 23.534 56.106 1.00 59.18 20 THR C C 1
ATOM 4985 O O . THR C 1 21 ? -25.892 23.332 55.335 1.00 63.22 20 THR C O 1
ATOM 4989 N N . GLY C 1 22 ? -25.099 23.376 57.426 1.00 63.66 21 GLY C N 1
ATOM 4990 C CA . GLY C 1 22 ? -26.398 23.181 58.070 1.00 67.32 21 GLY C CA 1
ATOM 4991 C C . GLY C 1 22 ? -27.098 24.519 58.239 1.00 70.77 21 GLY C C 1
ATOM 4992 O O . GLY C 1 22 ? -28.125 24.614 58.908 1.00 76.89 21 GLY C O 1
ATOM 4993 N N . PHE C 1 31 ? -27.016 24.493 51.518 1.00 81.88 30 PHE C N 1
ATOM 4994 C CA . PHE C 1 31 ? -26.633 23.482 50.538 1.00 80.16 30 PHE C CA 1
ATOM 4995 C C . PHE C 1 31 ? -27.699 22.376 50.461 1.00 88.51 30 PHE C C 1
ATOM 4996 O O . PHE C 1 31 ? -27.466 21.286 49.918 1.00 93.29 30 PHE C O 1
ATOM 5004 N N . ASP C 1 38 ? -26.647 23.980 42.078 1.00 72.88 37 ASP C N 1
ATOM 5005 C CA . ASP C 1 38 ? -25.925 25.151 41.594 1.00 72.83 37 ASP C CA 1
ATOM 5006 C C . ASP C 1 38 ? -24.430 25.043 41.930 1.00 68.35 37 ASP C C 1
ATOM 5007 O O . ASP C 1 38 ? -23.968 25.456 43.003 1.00 62.83 37 ASP C O 1
ATOM 5012 N N . VAL C 1 39 ? -23.680 24.467 41.002 1.00 65.96 38 VAL C N 1
ATOM 5013 C CA . VAL C 1 39 ? -22.255 24.213 41.212 1.00 64.39 38 VAL C CA 1
ATOM 5014 C C . VAL C 1 39 ? -21.464 25.527 41.230 1.00 58.85 38 VAL C C 1
ATOM 5015 O O . VAL C 1 39 ? -20.579 25.718 42.071 1.00 55.11 38 VAL C O 1
ATOM 5019 N N . ALA C 1 40 ? -21.803 26.431 40.315 1.00 56.12 39 ALA C N 1
ATOM 5020 C CA . ALA C 1 40 ? -21.140 27.730 40.255 1.00 55.09 39 ALA C CA 1
ATOM 5021 C C . ALA C 1 40 ? -21.399 28.525 41.534 1.00 53.74 39 ALA C C 1
ATOM 5022 O O . ALA C 1 40 ? -20.496 29.192 42.043 1.00 52.18 39 ALA C O 1
ATOM 5024 N N . GLY C 1 41 ? -22.630 28.443 42.034 1.00 51.99 40 GLY C N 1
ATOM 5025 C CA . GLY C 1 41 ? -23.037 29.164 43.233 1.00 51.56 40 GLY C CA 1
ATOM 5026 C C . GLY C 1 41 ? -22.263 28.671 44.450 1.00 49.34 40 GLY C C 1
ATOM 5027 O O . GLY C 1 41 ? -21.819 29.456 45.270 1.00 51.62 40 GLY C O 1
ATOM 5028 N N . ALA C 1 42 ? -22.116 27.357 44.551 1.00 48.07 41 ALA C N 1
ATOM 5029 C CA . ALA C 1 42 ? -21.398 26.743 45.662 1.00 46.18 41 ALA C CA 1
ATOM 5030 C C . ALA C 1 42 ? -19.928 27.131 45.613 1.00 45.15 41 ALA C C 1
ATOM 5031 O O . ALA C 1 42 ? -19.343 27.470 46.642 1.00 44.25 41 ALA C O 1
ATOM 5033 N N . ARG C 1 43 ? -19.333 27.100 44.416 1.00 45.04 42 ARG C N 1
ATOM 5034 C CA . ARG C 1 43 ? -17.936 27.513 44.266 1.00 44.98 42 ARG C CA 1
ATOM 5035 C C . ARG C 1 43 ? -17.759 28.969 44.674 1.00 44.87 42 ARG C C 1
ATOM 5036 O O . ARG C 1 43 ? -16.742 29.325 45.270 1.00 43.39 42 ARG C O 1
ATOM 5044 N N . ARG C 1 44 ? -18.747 29.799 44.347 1.00 45.90 43 ARG C N 1
ATOM 5045 C CA . ARG C 1 44 ? -18.691 31.225 44.657 1.00 46.37 43 ARG C CA 1
ATOM 5046 C C . ARG C 1 44 ? -18.722 31.423 46.176 1.00 45.04 43 ARG C C 1
ATOM 5047 O O . ARG C 1 44 ? -17.951 32.207 46.701 1.00 43.79 43 ARG C O 1
ATOM 5051 N N . ILE C 1 45 ? -19.627 30.724 46.850 1.00 44.79 44 ILE C N 1
ATOM 5052 C CA . ILE C 1 45 ? -19.760 30.818 48.320 1.00 45.17 44 ILE C CA 1
ATOM 5053 C C . ILE C 1 45 ? -18.475 30.415 49.000 1.00 43.31 44 ILE C C 1
ATOM 5054 O O . ILE C 1 45 ? -17.986 31.116 49.876 1.00 44.30 44 ILE C O 1
ATOM 5059 N N . ILE C 1 46 ? -17.912 29.299 48.563 1.00 42.58 45 ILE C N 1
ATOM 5060 C CA . ILE C 1 46 ? -16.606 28.865 49.052 1.00 42.05 45 ILE C CA 1
ATOM 5061 C C . ILE C 1 46 ? -15.539 29.931 48.805 1.00 41.98 45 ILE C C 1
ATOM 5062 O O . ILE C 1 46 ? -14.747 30.245 49.683 1.00 40.58 45 ILE C O 1
ATOM 5067 N N . ASP C 1 47 ? -15.527 30.519 47.620 1.00 43.72 46 ASP C N 1
ATOM 5068 C CA . ASP C 1 47 ? -14.512 31.527 47.318 1.00 45.61 46 ASP C CA 1
ATOM 5069 C C . ASP C 1 47 ? -14.654 32.781 48.154 1.00 45.20 46 ASP C C 1
ATOM 5070 O O . ASP C 1 47 ? -13.644 33.306 48.616 1.00 45.12 46 ASP C O 1
ATOM 5075 N N . ILE C 1 48 ? -15.879 33.258 48.369 1.00 44.25 47 ILE C N 1
ATOM 5076 C CA . ILE C 1 48 ? -16.045 34.466 49.173 1.00 44.68 47 ILE C CA 1
ATOM 5077 C C . ILE C 1 48 ? -15.670 34.147 50.629 1.00 43.39 47 ILE C C 1
ATOM 5078 O O . ILE C 1 48 ? -15.049 34.960 51.302 1.00 42.73 47 ILE C O 1
ATOM 5083 N N . CYS C 1 49 ? -15.994 32.941 51.080 1.00 41.73 48 CYS C N 1
ATOM 5084 C CA . CYS C 1 49 ? -15.589 32.505 52.428 1.00 40.76 48 CYS C CA 1
ATOM 5085 C C . CYS C 1 49 ? -14.071 32.460 52.570 1.00 40.50 48 CYS C C 1
ATOM 5086 O O . CYS C 1 49 ? -13.497 33.062 53.488 1.00 39.62 48 CYS C O 1
ATOM 5089 N N . LEU C 1 50 ? -13.416 31.768 51.646 1.00 40.76 49 LEU C N 1
ATOM 5090 C CA . LEU C 1 50 ? -11.955 31.678 51.674 1.00 42.00 49 LEU C CA 1
ATOM 5091 C C . LEU C 1 50 ? -11.289 33.051 51.638 1.00 43.78 49 LEU C C 1
ATOM 5092 O O . LEU C 1 50 ? -10.328 33.294 52.367 1.00 42.65 49 LEU C O 1
ATOM 5097 N N . ASP C 1 51 ? -11.798 33.941 50.798 1.00 46.11 50 ASP C N 1
ATOM 5098 C CA . ASP C 1 51 ? -11.249 35.304 50.700 1.00 49.37 50 ASP C CA 1
ATOM 5099 C C . ASP C 1 51 ? -11.341 36.053 52.021 1.00 48.45 50 ASP C C 1
ATOM 5100 O O . ASP C 1 51 ? -10.451 36.820 52.366 1.00 48.70 50 ASP C O 1
ATOM 5105 N N . ALA C 1 52 ? -12.414 35.804 52.769 1.00 45.91 51 ALA C N 1
ATOM 5106 C CA . ALA C 1 52 ? -12.629 36.444 54.070 1.00 45.48 51 ALA C CA 1
ATOM 5107 C C . ALA C 1 52 ? -11.928 35.734 55.229 1.00 44.04 51 ALA C C 1
ATOM 5108 O O . ALA C 1 52 ? -11.966 36.208 56.363 1.00 44.90 51 ALA C O 1
ATOM 5110 N N . GLY C 1 53 ? -11.282 34.604 54.950 1.00 42.77 52 GLY C N 1
ATOM 5111 C CA . GLY C 1 53 ? -10.617 33.804 55.977 1.00 41.78 52 GLY C CA 1
ATOM 5112 C C . GLY C 1 53 ? -11.535 32.823 56.684 1.00 40.37 52 GLY C C 1
ATOM 5113 O O . GLY C 1 53 ? -11.134 32.187 57.658 1.00 39.97 52 GLY C O 1
ATOM 5114 N N . VAL C 1 54 ? -12.772 32.722 56.223 1.00 39.27 53 VAL C N 1
ATOM 5115 C CA . VAL C 1 54 ? -13.698 31.729 56.733 1.00 39.03 53 VAL C CA 1
ATOM 5116 C C . VAL C 1 54 ? -13.412 30.421 56.004 1.00 38.44 53 VAL C C 1
ATOM 5117 O O . VAL C 1 54 ? -14.048 30.108 54.998 1.00 40.56 53 VAL C O 1
ATOM 5121 N N . ASN C 1 55 ? -12.430 29.670 56.482 1.00 36.84 54 ASN C N 1
ATOM 5122 C CA . ASN C 1 55 ? -12.000 28.471 55.774 1.00 36.38 54 ASN C CA 1
ATOM 5123 C C . ASN C 1 55 ? -12.322 27.145 56.472 1.00 35.40 54 ASN C C 1
ATOM 5124 O O . ASN C 1 55 ? -11.846 26.095 56.048 1.00 35.19 54 ASN C O 1
ATOM 5129 N N . LEU C 1 56 ? -13.130 27.219 57.527 1.00 35.11 55 LEU C N 1
ATOM 5130 C CA . LEU C 1 56 ? -13.699 26.044 58.177 1.00 34.70 55 LEU C CA 1
ATOM 5131 C C . LEU C 1 56 ? -15.071 25.808 57.572 1.00 34.37 55 LEU C C 1
ATOM 5132 O O . LEU C 1 56 ? -15.909 26.698 57.600 1.00 34.46 55 LEU C O 1
ATOM 5137 N N . PHE C 1 57 ? -15.287 24.617 57.015 1.00 34.26 56 PHE C N 1
ATOM 5138 C CA . PHE C 1 57 ? -16.578 24.234 56.430 1.00 34.42 56 PHE C CA 1
ATOM 5139 C C . PHE C 1 57 ? -17.089 23.000 57.138 1.00 34.73 56 PHE C C 1
ATOM 5140 O O . PHE C 1 57 ? -16.401 21.980 57.189 1.00 35.01 56 PHE C O 1
ATOM 5148 N N . ASP C 1 58 ? -18.289 23.109 57.696 1.00 35.07 57 ASP C N 1
ATOM 5149 C CA . ASP C 1 58 ? -18.880 22.048 58.497 1.00 35.79 57 ASP C CA 1
ATOM 5150 C C . ASP C 1 58 ? -20.079 21.429 57.783 1.00 36.66 57 ASP C C 1
ATOM 5151 O O . ASP C 1 58 ? -20.940 22.144 57.246 1.00 36.95 57 ASP C O 1
ATOM 5156 N N . THR C 1 59 ? -20.134 20.103 57.809 1.00 35.94 58 THR C N 1
ATOM 5157 C CA . THR C 1 59 ? -21.216 19.357 57.176 1.00 36.67 58 THR C CA 1
ATOM 5158 C C . THR C 1 59 ? -21.499 18.066 57.948 1.00 36.42 58 THR C C 1
ATOM 5159 O O . THR C 1 59 ? -20.924 17.821 59.011 1.00 35.69 58 THR C O 1
ATOM 5163 N N . ALA C 1 60 ? -22.386 17.250 57.411 1.00 36.60 59 ALA C N 1
ATOM 5164 C CA . ALA C 1 60 ? -22.740 15.966 58.001 1.00 36.88 59 ALA C CA 1
ATOM 5165 C C . ALA C 1 60 ? -23.350 15.066 56.947 1.00 38.27 59 ALA C C 1
ATOM 5166 O O . ALA C 1 60 ? -23.906 15.555 55.954 1.00 37.76 59 ALA C O 1
ATOM 5168 N N . ASP C 1 61 ? -23.255 13.751 57.160 1.00 39.75 60 ASP C N 1
ATOM 5169 C CA . ASP C 1 61 ? -23.838 12.799 56.201 1.00 41.05 60 ASP C CA 1
ATOM 5170 C C . ASP C 1 61 ? -25.358 12.976 56.051 1.00 41.30 60 ASP C C 1
ATOM 5171 O O . ASP C 1 61 ? -25.912 12.885 54.952 1.00 41.93 60 ASP C O 1
ATOM 5176 N N . VAL C 1 62 ? -26.016 13.273 57.157 1.00 41.50 61 VAL C N 1
ATOM 5177 C CA . VAL C 1 62 ? -27.478 13.431 57.158 1.00 43.26 61 VAL C CA 1
ATOM 5178 C C . VAL C 1 62 ? -27.977 14.747 56.548 1.00 44.23 61 VAL C C 1
ATOM 5179 O O . VAL C 1 62 ? -29.163 14.866 56.291 1.00 45.34 61 VAL C O 1
ATOM 5183 N N . TYR C 1 63 ? -27.110 15.739 56.333 1.00 42.96 62 TYR C N 1
ATOM 5184 C CA . TYR C 1 63 ? -27.564 16.984 55.700 1.00 44.92 62 TYR C CA 1
ATOM 5185 C C . TYR C 1 63 ? -27.942 16.673 54.227 1.00 47.32 62 TYR C C 1
ATOM 5186 O O . TYR C 1 63 ? -27.087 16.346 53.408 1.00 44.60 62 TYR C O 1
ATOM 5195 N N . SER C 1 64 ? -29.254 16.693 53.961 1.00 53.01 63 SER C N 1
ATOM 5196 C CA . SER C 1 64 ? -29.846 16.329 52.648 1.00 56.34 63 SER C CA 1
ATOM 5197 C C . SER C 1 64 ? -29.391 14.971 52.120 1.00 59.96 63 SER C C 1
ATOM 5198 O O . SER C 1 64 ? -29.050 14.834 50.941 1.00 62.05 63 SER C O 1
ATOM 5201 N N . ASN C 1 65 ? -29.335 13.990 53.010 1.00 60.99 64 ASN C N 1
ATOM 5202 C CA . ASN C 1 65 ? -29.005 12.608 52.657 1.00 64.32 64 ASN C CA 1
ATOM 5203 C C . ASN C 1 65 ? -27.718 12.468 51.837 1.00 60.44 64 ASN C C 1
ATOM 5204 O O . ASN C 1 65 ? -27.678 11.754 50.828 1.00 60.59 64 ASN C O 1
ATOM 5209 N N . GLY C 1 66 ? -26.675 13.166 52.264 1.00 54.64 65 GLY C N 1
ATOM 5210 C CA . GLY C 1 66 ? -25.378 13.076 51.607 1.00 52.64 65 GLY C CA 1
ATOM 5211 C C . GLY C 1 66 ? -25.092 14.166 50.596 1.00 51.40 65 GLY C C 1
ATOM 5212 O O . GLY C 1 66 ? -23.927 14.375 50.238 1.00 50.81 65 GLY C O 1
ATOM 5213 N N . ALA C 1 67 ? -26.129 14.892 50.162 1.00 50.27 66 ALA C N 1
ATOM 5214 C CA . ALA C 1 67 ? -25.962 15.886 49.093 1.00 49.04 66 ALA C CA 1
ATOM 5215 C C . ALA C 1 67 ? -25.135 17.089 49.561 1.00 46.67 66 ALA C C 1
ATOM 5216 O O . ALA C 1 67 ? -24.380 17.657 48.781 1.00 45.25 66 ALA C O 1
ATOM 5218 N N . SER C 1 68 ? -25.264 17.462 50.832 1.00 45.31 67 SER C N 1
ATOM 5219 C CA . SER C 1 68 ? -24.463 18.567 51.385 1.00 44.06 67 SER C CA 1
ATOM 5220 C C . SER C 1 68 ? -22.950 18.277 51.293 1.00 42.44 67 SER C C 1
ATOM 5221 O O . SER C 1 68 ? -22.177 19.119 50.830 1.00 42.06 67 SER C O 1
ATOM 5224 N N . GLU C 1 69 ? -22.540 17.074 51.697 1.00 41.38 68 GLU C N 1
ATOM 5225 C CA . GLU C 1 69 ? -21.132 16.668 51.571 1.00 40.45 68 GLU C CA 1
ATOM 5226 C C . GLU C 1 69 ? -20.671 16.664 50.111 1.00 40.60 68 GLU C C 1
ATOM 5227 O O . GLU C 1 69 ? -19.567 17.100 49.802 1.00 39.54 68 GLU C O 1
ATOM 5233 N N . SER C 1 70 ? -21.501 16.137 49.230 1.00 41.33 69 SER C N 1
ATOM 5234 C CA . SER C 1 70 ? -21.142 16.079 47.801 1.00 43.27 69 SER C CA 1
ATOM 5235 C C . SER C 1 70 ? -20.978 17.467 47.200 1.00 43.24 69 SER C C 1
ATOM 5236 O O . SER C 1 70 ? -20.028 17.714 46.453 1.00 42.62 69 SER C O 1
ATOM 5239 N N . ILE C 1 71 ? -21.900 18.359 47.537 1.00 43.05 70 ILE C N 1
ATOM 5240 C CA . ILE C 1 71 ? -21.860 19.725 47.026 1.00 45.01 70 ILE C CA 1
ATOM 5241 C C . ILE C 1 71 ? -20.639 20.470 47.570 1.00 42.90 70 ILE C C 1
ATOM 5242 O O . ILE C 1 71 ? -19.945 21.186 46.835 1.00 41.76 70 ILE C O 1
ATOM 5247 N N . LEU C 1 72 ? -20.375 20.300 48.865 1.00 39.41 71 LEU C N 1
ATOM 5248 C CA . LEU C 1 72 ? -19.172 20.878 49.452 1.00 38.46 71 LEU C CA 1
ATOM 5249 C C . LEU C 1 72 ? -17.912 20.359 48.776 1.00 38.16 71 LEU C C 1
ATOM 5250 O O . LEU C 1 72 ? -16.990 21.126 48.464 1.00 37.62 71 LEU C O 1
ATOM 5255 N N . GLY C 1 73 ? -17.852 19.054 48.577 1.00 38.18 72 GLY C N 1
ATOM 5256 C CA . GLY C 1 73 ? -16.693 18.448 47.940 1.00 39.54 72 GLY C CA 1
ATOM 5257 C C . GLY C 1 73 ? -16.451 19.031 46.564 1.00 40.46 72 GLY C C 1
ATOM 5258 O O . GLY C 1 73 ? -15.324 19.354 46.200 1.00 40.83 72 GLY C O 1
ATOM 5259 N N . ALA C 1 74 ? -17.525 19.171 45.806 1.00 41.63 73 ALA C N 1
ATOM 5260 C CA . ALA C 1 74 ? -17.429 19.695 44.445 1.00 42.65 73 ALA C CA 1
ATOM 5261 C C . ALA C 1 74 ? -16.992 21.157 44.462 1.00 42.21 73 ALA C C 1
ATOM 5262 O O . ALA C 1 74 ? -16.175 21.561 43.651 1.00 41.49 73 ALA C O 1
ATOM 5264 N N . ALA C 1 75 ? -17.496 21.926 45.425 1.00 41.35 74 ALA C N 1
ATOM 5265 C CA . ALA C 1 75 ? -17.125 23.339 45.540 1.00 42.10 74 ALA C CA 1
ATOM 5266 C C . ALA C 1 75 ? -15.676 23.540 45.964 1.00 42.73 74 ALA C C 1
ATOM 5267 O O . ALA C 1 75 ? -15.035 24.520 45.558 1.00 42.38 74 ALA C O 1
ATOM 5269 N N . LEU C 1 76 ? -15.172 22.635 46.813 1.00 41.72 75 LEU C N 1
ATOM 5270 C CA . LEU C 1 76 ? -13.805 22.739 47.321 1.00 42.37 75 LEU C CA 1
ATOM 5271 C C . LEU C 1 76 ? -12.780 22.181 46.372 1.00 42.86 75 LEU C C 1
ATOM 5272 O O . LEU C 1 76 ? -11.603 22.475 46.501 1.00 42.69 75 LEU C O 1
ATOM 5277 N N . LYS C 1 77 ? -13.217 21.363 45.435 1.00 44.53 76 LYS C N 1
ATOM 5278 C CA . LYS C 1 77 ? -12.291 20.791 44.493 1.00 46.17 76 LYS C CA 1
ATOM 5279 C C . LYS C 1 77 ? -11.465 21.910 43.824 1.00 46.20 76 LYS C C 1
ATOM 5280 O O . LYS C 1 77 ? -12.007 22.881 43.270 1.00 47.19 76 LYS C O 1
ATOM 5286 N N . GLY C 1 78 ? -10.148 21.772 43.913 1.00 45.77 77 GLY C N 1
ATOM 5287 C CA . GLY C 1 78 ? -9.215 22.779 43.415 1.00 46.28 77 GLY C CA 1
ATOM 5288 C C . GLY C 1 78 ? -8.648 23.676 44.495 1.00 46.29 77 GLY C C 1
ATOM 5289 O O . GLY C 1 78 ? -7.633 24.337 44.292 1.00 47.14 77 GLY C O 1
ATOM 5290 N N . ARG C 1 79 ? -9.293 23.689 45.656 1.00 43.89 78 ARG C N 1
ATOM 5291 C CA . ARG C 1 79 ? -8.865 24.538 46.748 1.00 43.60 78 ARG C CA 1
ATOM 5292 C C . ARG C 1 79 ? -8.905 23.828 48.098 1.00 41.84 78 ARG C C 1
ATOM 5293 O O . ARG C 1 79 ? -8.801 24.477 49.110 1.00 41.20 78 ARG C O 1
ATOM 5301 N N . ARG C 1 80 ? -9.011 22.509 48.109 1.00 41.73 79 ARG C N 1
ATOM 5302 C CA . ARG C 1 80 ? -9.315 21.781 49.339 1.00 41.81 79 ARG C CA 1
ATOM 5303 C C . ARG C 1 80 ? -8.205 21.955 50.379 1.00 42.85 79 ARG C C 1
ATOM 5304 O O . ARG C 1 80 ? -8.470 21.973 51.588 1.00 42.42 79 ARG C O 1
ATOM 5312 N N . ASP C 1 81 ? -6.966 22.080 49.905 1.00 44.28 80 ASP C N 1
ATOM 5313 C CA . ASP C 1 81 ? -5.809 22.282 50.774 1.00 46.91 80 ASP C CA 1
ATOM 5314 C C . ASP C 1 81 ? -5.841 23.619 51.537 1.00 45.44 80 ASP C C 1
ATOM 5315 O O . ASP C 1 81 ? -5.079 23.800 52.476 1.00 44.81 80 ASP C O 1
ATOM 5320 N N . LYS C 1 82 ? -6.724 24.532 51.142 1.00 43.36 81 LYS C N 1
ATOM 5321 C CA . LYS C 1 82 ? -6.911 25.809 51.825 1.00 44.33 81 LYS C CA 1
ATOM 5322 C C . LYS C 1 82 ? -8.051 25.768 52.848 1.00 41.47 81 LYS C C 1
ATOM 5323 O O . LYS C 1 82 ? -8.316 26.768 53.500 1.00 41.05 81 LYS C O 1
ATOM 5329 N N . ALA C 1 83 ? -8.737 24.632 52.948 1.00 38.47 82 ALA C N 1
ATOM 5330 C CA . ALA C 1 83 ? -9.919 24.480 53.775 1.00 37.21 82 ALA C CA 1
ATOM 5331 C C . ALA C 1 83 ? -9.684 23.511 54.931 1.00 35.66 82 ALA C C 1
ATOM 5332 O O . ALA C 1 83 ? -8.883 22.591 54.832 1.00 35.17 82 ALA C O 1
ATOM 5334 N N . ILE C 1 84 ? -10.420 23.747 56.004 1.00 34.02 83 ILE C N 1
ATOM 5335 C CA . ILE C 1 84 ? -10.512 22.843 57.128 1.00 33.60 83 ILE C CA 1
ATOM 5336 C C . ILE C 1 84 ? -11.907 22.241 57.026 1.00 33.64 83 ILE C C 1
ATOM 5337 O O . ILE C 1 84 ? -12.910 22.950 57.117 1.00 34.14 83 ILE C O 1
ATOM 5342 N N . VAL C 1 85 ? -11.973 20.953 56.752 1.00 33.83 84 VAL C N 1
ATOM 5343 C CA . VAL C 1 85 ? -13.258 20.276 56.547 1.00 34.40 84 VAL C CA 1
ATOM 5344 C C . VAL C 1 85 ? -13.627 19.538 57.814 1.00 33.92 84 VAL C C 1
ATOM 5345 O O . VAL C 1 85 ? -12.870 18.701 58.305 1.00 33.42 84 VAL C O 1
ATOM 5349 N N . SER C 1 86 ? -14.800 19.876 58.325 1.00 33.85 85 SER C N 1
ATOM 5350 C CA . SER C 1 86 ? -15.378 19.293 59.527 1.00 34.72 85 SER C CA 1
ATOM 5351 C C . SER C 1 86 ? -16.614 18.503 59.102 1.00 35.00 85 SER C C 1
ATOM 5352 O O . SER C 1 86 ? -17.500 19.053 58.438 1.00 34.88 85 SER C O 1
ATOM 5355 N N . THR C 1 87 ? -16.680 17.227 59.468 1.00 34.84 86 THR C N 1
ATOM 5356 C CA . THR C 1 87 ? -17.907 16.486 59.222 1.00 36.19 86 THR C CA 1
ATOM 5357 C C . THR C 1 87 ? -18.319 15.595 60.375 1.00 35.76 86 THR C C 1
ATOM 5358 O O . THR C 1 87 ? -17.520 15.274 61.267 1.00 35.25 86 THR C O 1
ATOM 5362 N N . LYS C 1 88 ? -19.584 15.214 60.335 1.00 36.40 87 LYS C N 1
ATOM 5363 C CA . LYS C 1 88 ? -20.226 14.453 61.390 1.00 37.76 87 LYS C CA 1
ATOM 5364 C C . LYS C 1 88 ? -20.838 13.188 60.819 1.00 37.40 87 LYS C C 1
ATOM 5365 O O . LYS C 1 88 ? -21.298 13.156 59.676 1.00 37.32 87 LYS C O 1
ATOM 5371 N N . LEU C 1 89 ? -20.813 12.141 61.626 1.00 36.90 88 LEU C N 1
ATOM 5372 C CA . LEU C 1 89 ? -21.506 10.888 61.315 1.00 38.31 88 LEU C CA 1
ATOM 5373 C C . LEU C 1 89 ? -21.939 10.187 62.578 1.00 37.66 88 LEU C C 1
ATOM 5374 O O . LEU C 1 89 ? -21.542 10.586 63.679 1.00 36.04 88 LEU C O 1
ATOM 5379 N N . SER C 1 90 ? -22.732 9.134 62.373 1.00 36.27 89 SER C N 1
ATOM 5380 C CA . SER C 1 90 ? -23.265 8.183 63.364 1.00 36.72 89 SER C CA 1
ATOM 5381 C C . SER C 1 90 ? -24.810 8.258 63.500 1.00 36.51 89 SER C C 1
ATOM 5382 O O . SER C 1 90 ? -25.432 7.345 64.051 1.00 35.79 89 SER C O 1
ATOM 5385 N N . LEU C 1 91 ? -25.441 9.312 62.985 1.00 35.86 90 LEU C N 1
ATOM 5386 C CA . LEU C 1 91 ? -26.910 9.324 62.941 1.00 36.83 90 LEU C CA 1
ATOM 5387 C C . LEU C 1 91 ? -27.389 8.373 61.853 1.00 37.26 90 LEU C C 1
ATOM 5388 O O . LEU C 1 91 ? -26.639 8.001 60.946 1.00 37.59 90 LEU C O 1
ATOM 5393 N N . ARG C 1 92 ? -28.644 7.970 61.955 1.00 38.71 91 ARG C N 1
ATOM 5394 C CA . ARG C 1 92 ? -29.194 7.013 61.009 1.00 39.50 91 ARG C CA 1
ATOM 5395 C C . ARG C 1 92 ? -29.171 7.622 59.622 1.00 41.00 91 ARG C C 1
ATOM 5396 O O . ARG C 1 92 ? -29.659 8.732 59.404 1.00 40.50 91 ARG C O 1
ATOM 5404 N N . ILE C 1 93 ? -28.576 6.897 58.692 1.00 43.05 92 ILE C N 1
ATOM 5405 C CA . ILE C 1 93 ? -28.401 7.406 57.328 1.00 46.04 92 ILE C CA 1
ATOM 5406 C C . ILE C 1 93 ? -28.978 6.446 56.281 1.00 47.82 92 ILE C C 1
ATOM 5407 O O . ILE C 1 93 ? -28.897 6.698 55.083 1.00 51.63 92 ILE C O 1
ATOM 5412 N N . GLY C 1 94 ? -29.616 5.380 56.739 1.00 47.98 93 GLY C N 1
ATOM 5413 C CA . GLY C 1 94 ? -30.214 4.378 55.850 1.00 47.68 93 GLY C CA 1
ATOM 5414 C C . GLY C 1 94 ? -31.221 3.562 56.629 1.00 47.29 93 GLY C C 1
ATOM 5415 O O . GLY C 1 94 ? -31.436 3.797 57.829 1.00 47.11 93 GLY C O 1
ATOM 5416 N N . GLU C 1 95 ? -31.844 2.593 55.972 1.00 45.26 94 GLU C N 1
ATOM 5417 C CA . GLU C 1 95 ? -32.890 1.804 56.628 1.00 45.09 94 GLU C CA 1
ATOM 5418 C C . GLU C 1 95 ? -32.346 0.524 57.281 1.00 42.80 94 GLU C C 1
ATOM 5419 O O . GLU C 1 95 ? -33.054 -0.124 58.036 1.00 42.72 94 GLU C O 1
ATOM 5422 N N . GLY C 1 96 ? -31.096 0.177 56.993 1.00 40.84 95 GLY C N 1
ATOM 5423 C CA . GLY C 1 96 ? -30.502 -1.067 57.469 1.00 40.03 95 GLY C CA 1
ATOM 5424 C C . GLY C 1 96 ? -30.228 -1.069 58.970 1.00 38.62 95 GLY C C 1
ATOM 5425 O O . GLY C 1 96 ? -30.082 -0.011 59.596 1.00 37.12 95 GLY C O 1
ATOM 5426 N N . PRO C 1 97 ? -30.169 -2.253 59.563 1.00 38.55 96 PRO C N 1
ATOM 5427 C CA . PRO C 1 97 ? -29.946 -2.289 61.007 1.00 38.41 96 PRO C CA 1
ATOM 5428 C C . PRO C 1 97 ? -28.578 -1.761 61.454 1.00 37.65 96 PRO C C 1
ATOM 5429 O O . PRO C 1 97 ? -28.428 -1.352 62.614 1.00 38.30 96 PRO C O 1
ATOM 5433 N N . ASN C 1 98 ? -27.601 -1.755 60.557 1.00 36.61 97 ASN C N 1
ATOM 5434 C CA . ASN C 1 98 ? -26.278 -1.198 60.867 1.00 36.04 97 ASN C CA 1
ATOM 5435 C C . ASN C 1 98 ? -25.937 0.107 60.118 1.00 36.66 97 ASN C C 1
ATOM 5436 O O . ASN C 1 98 ? -24.779 0.506 60.056 1.00 36.75 97 ASN C O 1
ATOM 5441 N N . ASP C 1 99 ? -26.961 0.803 59.620 1.00 37.10 98 ASP C N 1
ATOM 5442 C CA . ASP C 1 99 ? -26.807 2.127 58.954 1.00 37.45 98 ASP C CA 1
ATOM 5443 C C . ASP C 1 99 ? -26.955 3.282 59.954 1.00 36.33 98 ASP C C 1
ATOM 5444 O O . ASP C 1 99 ? -27.603 4.305 59.681 1.00 36.04 98 ASP C O 1
ATOM 5449 N N . VAL C 1 100 ? -26.320 3.124 61.109 1.00 34.67 99 VAL C N 1
ATOM 5450 C CA . VAL C 1 100 ? -26.510 4.025 62.230 1.00 33.95 99 VAL C CA 1
ATOM 5451 C C . VAL C 1 100 ? -25.474 3.655 63.289 1.00 32.99 99 VAL C C 1
ATOM 5452 O O . VAL C 1 100 ? -24.933 2.554 63.265 1.00 32.98 99 VAL C O 1
ATOM 5456 N N . GLY C 1 101 ? -25.208 4.575 64.202 1.00 32.43 100 GLY C N 1
ATOM 5457 C CA . GLY C 1 101 ? -24.381 4.300 65.372 1.00 31.88 100 GLY C CA 1
ATOM 5458 C C . GLY C 1 101 ? -22.885 4.376 65.138 1.00 31.37 100 GLY C C 1
ATOM 5459 O O . GLY C 1 101 ? -22.404 4.835 64.098 1.00 31.62 100 GLY C O 1
ATOM 5460 N N . SER C 1 102 ? -22.142 3.950 66.150 1.00 30.81 101 SER C N 1
ATOM 5461 C CA . SER C 1 102 ? -20.703 4.161 66.182 1.00 30.46 101 SER C CA 1
ATOM 5462 C C . SER C 1 102 ? -19.960 2.840 66.240 1.00 30.31 101 SER C C 1
ATOM 5463 O O . SER C 1 102 ? -18.777 2.801 66.536 1.00 29.81 101 SER C O 1
ATOM 5466 N N . SER C 1 103 ? -20.638 1.737 65.934 1.00 30.83 102 SER C N 1
ATOM 5467 C CA . SER C 1 103 ? -19.952 0.443 65.930 1.00 30.91 102 SER C CA 1
ATOM 5468 C C . SER C 1 103 ? -18.992 0.409 64.751 1.00 31.17 102 SER C C 1
ATOM 5469 O O . SER C 1 103 ? -19.129 1.181 63.806 1.00 30.95 102 SER C O 1
ATOM 5472 N N . ARG C 1 104 ? -18.014 -0.480 64.826 1.00 31.70 103 ARG C N 1
ATOM 5473 C CA . ARG C 1 104 ? -16.905 -0.447 63.894 1.00 32.84 103 ARG C CA 1
ATOM 5474 C C . ARG C 1 104 ? -17.384 -0.508 62.443 1.00 33.48 103 ARG C C 1
ATOM 5475 O O . ARG C 1 104 ? -16.885 0.222 61.596 1.00 32.74 103 ARG C O 1
ATOM 5483 N N . HIS C 1 105 ? -18.354 -1.374 62.183 1.00 34.09 104 HIS C N 1
ATOM 5484 C CA . HIS C 1 105 ? -18.893 -1.532 60.839 1.00 36.11 104 HIS C CA 1
ATOM 5485 C C . HIS C 1 105 ? -19.370 -0.204 60.235 1.00 35.25 104 HIS C C 1
ATOM 5486 O O . HIS C 1 105 ? -18.954 0.196 59.139 1.00 35.33 104 HIS C O 1
ATOM 5493 N N . HIS C 1 106 ? -20.244 0.485 60.951 1.00 33.66 105 HIS C N 1
ATOM 5494 C CA . HIS C 1 106 ? -20.784 1.722 60.431 1.00 33.54 105 HIS C CA 1
ATOM 5495 C C . HIS C 1 106 ? -19.734 2.853 60.401 1.00 33.42 105 HIS C C 1
ATOM 5496 O O . HIS C 1 106 ? -19.725 3.646 59.459 1.00 32.79 105 HIS C O 1
ATOM 5503 N N . LEU C 1 107 ? -18.882 2.950 61.427 1.00 33.10 106 LEU C N 1
ATOM 5504 C CA . LEU C 1 107 ? -17.890 4.037 61.458 1.00 33.91 106 LEU C CA 1
ATOM 5505 C C . LEU C 1 107 ? -16.945 3.973 60.276 1.00 34.26 106 LEU C C 1
ATOM 5506 O O . LEU C 1 107 ? -16.621 5.002 59.666 1.00 33.52 106 LEU C O 1
ATOM 5511 N N . ILE C 1 108 ? -16.481 2.765 59.977 1.00 34.38 107 ILE C N 1
ATOM 5512 C CA . ILE C 1 108 ? -15.577 2.586 58.851 1.00 35.66 107 ILE C CA 1
ATOM 5513 C C . ILE C 1 108 ? -16.307 2.887 57.530 1.00 35.47 107 ILE C C 1
ATOM 5514 O O . ILE C 1 108 ? -15.820 3.673 56.722 1.00 35.92 107 ILE C O 1
ATOM 5519 N N . ALA C 1 109 ? -17.470 2.280 57.342 1.00 35.53 108 ALA C N 1
ATOM 5520 C CA . ALA C 1 109 ? -18.219 2.452 56.106 1.00 36.25 108 ALA C CA 1
ATOM 5521 C C . ALA C 1 109 ? -18.600 3.922 55.905 1.00 36.06 108 ALA C C 1
ATOM 5522 O O . ALA C 1 109 ? -18.433 4.462 54.819 1.00 36.03 108 ALA C O 1
ATOM 5524 N N . ALA C 1 110 ? -19.083 4.565 56.961 1.00 34.86 109 ALA C N 1
ATOM 5525 C CA . ALA C 1 110 ? -19.499 5.961 56.873 1.00 34.98 109 ALA C CA 1
ATOM 5526 C C . ALA C 1 110 ? -18.340 6.939 56.650 1.00 35.40 109 ALA C C 1
ATOM 5527 O O . ALA C 1 110 ? -18.484 7.931 55.924 1.00 35.04 109 ALA C O 1
ATOM 5529 N N . THR C 1 111 ? -17.202 6.673 57.274 1.00 34.93 110 THR C N 1
ATOM 5530 C CA . THR C 1 111 ? -16.037 7.536 57.062 1.00 34.90 110 THR C CA 1
ATOM 5531 C C . THR C 1 111 ? -15.578 7.460 55.598 1.00 35.88 110 THR C C 1
ATOM 5532 O O . THR C 1 111 ? -15.333 8.483 54.952 1.00 35.61 110 THR C O 1
ATOM 5536 N N . ASN C 1 112 ? -15.481 6.250 55.074 1.00 36.87 111 ASN C N 1
ATOM 5537 C CA . ASN C 1 112 ? -15.114 6.067 53.666 1.00 38.77 111 ASN C CA 1
ATOM 5538 C C . ASN C 1 112 ? -16.112 6.688 52.709 1.00 38.90 111 ASN C C 1
ATOM 5539 O O . ASN C 1 112 ? -15.726 7.261 51.684 1.00 39.20 111 ASN C O 1
ATOM 5544 N N . ALA C 1 113 ? -17.389 6.555 53.030 1.00 38.90 112 ALA C N 1
ATOM 5545 C CA . ALA C 1 113 ? -18.449 7.157 52.215 1.00 39.92 112 ALA C CA 1
ATOM 5546 C C . ALA C 1 113 ? -18.365 8.679 52.213 1.00 39.93 112 ALA C C 1
ATOM 5547 O O . ALA C 1 113 ? -18.545 9.315 51.180 1.00 39.66 112 ALA C O 1
ATOM 5549 N N . ALA C 1 114 ? -18.056 9.265 53.364 1.00 38.38 113 ALA C N 1
ATOM 5550 C CA . ALA C 1 114 ? -17.886 10.724 53.448 1.00 37.89 113 ALA C CA 1
ATOM 5551 C C . ALA C 1 114 ? -16.687 11.194 52.622 1.00 37.44 113 ALA C C 1
ATOM 5552 O O . ALA C 1 114 ? -16.763 12.213 51.927 1.00 36.91 113 ALA C O 1
ATOM 5554 N N . LEU C 1 115 ? -15.590 10.450 52.705 1.00 37.03 114 LEU C N 1
ATOM 5555 C CA . LEU C 1 115 ? -14.396 10.779 51.920 1.00 38.05 114 LEU C CA 1
ATOM 5556 C C . LEU C 1 115 ? -14.708 10.754 50.413 1.00 38.86 114 LEU C C 1
ATOM 5557 O O . LEU C 1 115 ? -14.232 11.612 49.658 1.00 38.60 114 LEU C O 1
ATOM 5562 N N . GLN C 1 116 ? -15.511 9.778 50.007 1.00 39.63 115 GLN C N 1
ATOM 5563 C CA . GLN C 1 116 ? -15.937 9.637 48.606 1.00 41.64 115 GLN C CA 1
ATOM 5564 C C . GLN C 1 116 ? -16.807 10.822 48.187 1.00 41.72 115 GLN C C 1
ATOM 5565 O O . GLN C 1 116 ? -16.555 11.446 47.160 1.00 41.51 115 GLN C O 1
ATOM 5568 N N . ARG C 1 117 ? -17.792 11.171 49.001 1.00 40.36 116 ARG C N 1
ATOM 5569 C CA . ARG C 1 117 ? -18.655 12.310 48.693 1.00 41.73 116 ARG C CA 1
ATOM 5570 C C . ARG C 1 117 ? -17.918 13.662 48.679 1.00 41.72 116 ARG C C 1
ATOM 5571 O O . ARG C 1 117 ? -18.135 14.519 47.800 1.00 40.93 116 ARG C O 1
ATOM 5579 N N . LEU C 1 118 ? -17.059 13.853 49.676 1.00 40.15 117 LEU C N 1
ATOM 5580 C CA . LEU C 1 118 ? -16.245 15.058 49.772 1.00 40.52 117 LEU C CA 1
ATOM 5581 C C . LEU C 1 118 ? -15.146 15.100 48.707 1.00 41.11 117 LEU C C 1
ATOM 5582 O O . LEU C 1 118 ? -14.506 16.134 48.531 1.00 41.12 117 LEU C O 1
ATOM 5587 N N . ASP C 1 119 ? -14.892 13.962 48.063 1.00 42.50 118 ASP C N 1
ATOM 5588 C CA . ASP C 1 119 ? -13.880 13.835 47.013 1.00 44.27 118 ASP C CA 1
ATOM 5589 C C . ASP C 1 119 ? -12.494 14.254 47.516 1.00 43.93 118 ASP C C 1
ATOM 5590 O O . ASP C 1 119 ? -11.765 15.002 46.859 1.00 43.76 118 ASP C O 1
ATOM 5595 N N . THR C 1 120 ? -12.135 13.760 48.698 1.00 42.21 119 THR C N 1
ATOM 5596 C CA . THR C 1 120 ? -10.832 14.056 49.291 1.00 42.06 119 THR C CA 1
ATOM 5597 C C . THR C 1 120 ? -10.292 12.814 49.996 1.00 41.82 119 THR C C 1
ATOM 5598 O O . THR C 1 120 ? -11.036 11.862 50.245 1.00 42.33 119 THR C O 1
ATOM 5602 N N . ASP C 1 121 ? -9.001 12.812 50.302 1.00 41.95 120 ASP C N 1
ATOM 5603 C CA . ASP C 1 121 ? -8.376 11.651 50.962 1.00 43.57 120 ASP C CA 1
ATOM 5604 C C . ASP C 1 121 ? -8.314 11.793 52.499 1.00 40.78 120 ASP C C 1
ATOM 5605 O O . ASP C 1 121 ? -7.905 10.864 53.190 1.00 39.43 120 ASP C O 1
ATOM 5610 N N . TYR C 1 122 ? -8.678 12.962 53.019 1.00 38.58 121 TYR C N 1
ATOM 5611 C CA . TYR C 1 122 ? -8.715 13.145 54.471 1.00 38.00 121 TYR C CA 1
ATOM 5612 C C . TYR C 1 122 ? -9.727 14.203 54.897 1.00 36.57 121 TYR C C 1
ATOM 5613 O O . TYR C 1 122 ? -10.086 15.099 54.136 1.00 36.53 121 TYR C O 1
ATOM 5622 N N . ILE C 1 123 ? -10.153 14.076 56.149 1.00 35.08 122 ILE C N 1
ATOM 5623 C CA . ILE C 1 123 ? -11.069 14.987 56.821 1.00 34.14 122 ILE C CA 1
ATOM 5624 C C . ILE C 1 123 ? -10.280 15.628 57.961 1.00 33.28 122 ILE C C 1
ATOM 5625 O O . ILE C 1 123 ? -9.547 14.934 58.686 1.00 31.93 122 ILE C O 1
ATOM 5630 N N . ASP C 1 124 ? -10.403 16.939 58.127 1.00 32.80 123 ASP C N 1
ATOM 5631 C CA . ASP C 1 124 ? -9.641 17.621 59.173 1.00 32.73 123 ASP C CA 1
ATOM 5632 C C . ASP C 1 124 ? -10.201 17.296 60.556 1.00 32.14 123 ASP C C 1
ATOM 5633 O O . ASP C 1 124 ? -9.447 17.008 61.471 1.00 31.90 123 ASP C O 1
ATOM 5638 N N . ILE C 1 125 ? -11.517 17.372 60.684 1.00 31.81 124 ILE C N 1
ATOM 5639 C CA . ILE C 1 125 ? -12.181 17.139 61.967 1.00 31.74 124 ILE C CA 1
ATOM 5640 C C . ILE C 1 125 ? -13.375 16.226 61.742 1.00 31.27 124 ILE C C 1
ATOM 5641 O O . ILE C 1 125 ? -14.357 16.597 61.097 1.00 31.71 124 ILE C O 1
ATOM 5646 N N . LEU C 1 126 ? -13.281 15.021 62.275 1.00 30.86 125 LEU C N 1
ATOM 5647 C CA . LEU C 1 126 ? -14.389 14.075 62.225 1.00 30.98 125 LEU C CA 1
ATOM 5648 C C . LEU C 1 126 ? -15.073 14.024 63.590 1.00 31.14 125 LEU C C 1
ATOM 5649 O O . LEU C 1 126 ? -14.422 13.752 64.593 1.00 30.59 125 LEU C O 1
ATOM 5654 N N . GLN C 1 127 ? -16.379 14.272 63.607 1.00 31.63 126 GLN C N 1
ATOM 5655 C CA . GLN C 1 127 ? -17.136 14.292 64.853 1.00 31.92 126 GLN C CA 1
ATOM 5656 C C . GLN C 1 127 ? -18.257 13.253 64.885 1.00 31.66 126 GLN C C 1
ATOM 5657 O O . GLN C 1 127 ? -19.000 13.087 63.911 1.00 31.08 126 GLN C O 1
ATOM 5663 N N . LEU C 1 128 ? -18.381 12.570 66.019 1.00 30.98 127 LEU C N 1
ATOM 5664 C CA . LEU C 1 128 ? -19.540 11.719 66.266 1.00 31.61 127 LEU C CA 1
ATOM 5665 C C . LEU C 1 128 ? -20.735 12.620 66.561 1.00 31.35 127 LEU C C 1
ATOM 5666 O O . LEU C 1 128 ? -20.664 13.499 67.421 1.00 31.26 127 LEU C O 1
ATOM 5671 N N . HIS C 1 129 ? -21.827 12.381 65.853 1.00 30.86 128 HIS C N 1
ATOM 5672 C CA . HIS C 1 129 ? -22.952 13.279 65.827 1.00 31.00 128 HIS C CA 1
ATOM 5673 C C . HIS C 1 129 ? -23.859 13.132 67.032 1.00 30.46 128 HIS C C 1
ATOM 5674 O O . HIS C 1 129 ? -24.586 14.048 67.362 1.00 30.71 128 HIS C O 1
ATOM 5681 N N . ALA C 1 130 ? -23.830 11.966 67.654 1.00 29.60 129 ALA C N 1
ATOM 5682 C CA . ALA C 1 130 ? -24.586 11.707 68.877 1.00 29.45 129 ALA C CA 1
ATOM 5683 C C . ALA C 1 130 ? -23.916 10.580 69.635 1.00 29.08 129 ALA C C 1
ATOM 5684 O O . ALA C 1 130 ? -23.006 9.932 69.130 1.00 29.29 129 ALA C O 1
ATOM 5686 N N . PHE C 1 131 ? -24.335 10.375 70.874 1.00 28.95 130 PHE C N 1
ATOM 5687 C CA . PHE C 1 131 ? -23.760 9.313 71.674 1.00 28.73 130 PHE C CA 1
ATOM 5688 C C . PHE C 1 131 ? -24.444 7.990 71.383 1.00 29.16 130 PHE C C 1
ATOM 5689 O O . PHE C 1 131 ? -25.670 7.887 71.502 1.00 29.57 130 PHE C O 1
ATOM 5697 N N . ASP C 1 132 ? -23.652 6.978 71.047 1.00 29.25 131 ASP C N 1
ATOM 5698 C CA . ASP C 1 132 ? -24.139 5.615 70.857 1.00 29.69 131 ASP C CA 1
ATOM 5699 C C . ASP C 1 132 ? -23.851 4.797 72.109 1.00 30.14 131 ASP C C 1
ATOM 5700 O O . ASP C 1 132 ? -22.751 4.296 72.302 1.00 30.78 131 ASP C O 1
ATOM 5705 N N . ALA C 1 133 ? -24.850 4.646 72.959 1.00 30.52 132 ALA C N 1
ATOM 5706 C CA . ALA C 1 133 ? -24.670 3.895 74.184 1.00 31.11 132 ALA C CA 1
ATOM 5707 C C . ALA C 1 133 ? -24.515 2.400 73.937 1.00 31.53 132 ALA C C 1
ATOM 5708 O O . ALA C 1 133 ? -24.161 1.659 74.846 1.00 31.24 132 ALA C O 1
ATOM 5710 N N . MET C 1 134 ? -24.810 1.943 72.729 1.00 31.77 133 MET C N 1
ATOM 5711 C CA . MET C 1 134 ? -24.773 0.519 72.436 1.00 32.71 133 MET C CA 1
ATOM 5712 C C . MET C 1 134 ? -23.381 0.012 72.042 1.00 31.34 133 MET C C 1
ATOM 5713 O O . MET C 1 134 ? -23.189 -1.185 71.917 1.00 31.09 133 MET C O 1
ATOM 5718 N N . THR C 1 135 ? -22.437 0.906 71.774 1.00 30.82 134 THR C N 1
ATOM 5719 C CA . THR C 1 135 ? -21.077 0.518 71.384 1.00 30.44 134 THR C CA 1
ATOM 5720 C C . THR C 1 135 ? -20.123 0.970 72.478 1.00 30.54 134 THR C C 1
ATOM 5721 O O . THR C 1 135 ? -20.227 2.098 72.925 1.00 30.24 134 THR C O 1
ATOM 5725 N N . PRO C 1 136 ? -19.203 0.095 72.933 1.00 30.59 135 PRO C N 1
ATOM 5726 C CA . PRO C 1 136 ? -18.306 0.532 74.011 1.00 30.82 135 PRO C CA 1
ATOM 5727 C C . PRO C 1 136 ? -17.420 1.670 73.554 1.00 30.77 135 PRO C C 1
ATOM 5728 O O . PRO C 1 136 ? -16.940 1.661 72.410 1.00 29.33 135 PRO C O 1
ATOM 5732 N N . VAL C 1 137 ? -17.206 2.655 74.437 1.00 31.09 136 VAL C N 1
ATOM 5733 C CA . VAL C 1 137 ? -16.409 3.823 74.036 1.00 31.92 136 VAL C CA 1
ATOM 5734 C C . VAL C 1 137 ? -14.989 3.388 73.680 1.00 31.88 136 VAL C C 1
ATOM 5735 O O . VAL C 1 137 ? -14.372 3.988 72.807 1.00 31.18 136 VAL C O 1
ATOM 5739 N N . GLU C 1 138 ? -14.501 2.331 74.314 1.00 32.26 137 GLU C N 1
ATOM 5740 C CA . GLU C 1 138 ? -13.171 1.793 74.003 1.00 33.84 137 GLU C CA 1
ATOM 5741 C C . GLU C 1 138 ? -13.067 1.322 72.545 1.00 31.96 137 GLU C C 1
ATOM 5742 O O . GLU C 1 138 ? -12.057 1.527 71.882 1.00 31.19 137 GLU C O 1
ATOM 5748 N N . GLN C 1 139 ? -14.128 0.703 72.045 1.00 30.90 138 GLN C N 1
ATOM 5749 C CA . GLN C 1 139 ? -14.160 0.267 70.657 1.00 30.63 138 GLN C CA 1
ATOM 5750 C C . GLN C 1 139 ? -14.213 1.456 69.703 1.00 30.20 138 GLN C C 1
ATOM 5751 O O . GLN C 1 139 ? -13.468 1.496 68.721 1.00 30.07 138 GLN C O 1
ATOM 5757 N N . VAL C 1 140 ? -15.113 2.406 69.984 1.00 29.34 139 VAL C N 1
ATOM 5758 C CA . VAL C 1 140 ? -15.265 3.610 69.174 1.00 29.23 139 VAL C CA 1
ATOM 5759 C C . VAL C 1 140 ? -13.914 4.342 69.049 1.00 29.18 139 VAL C C 1
ATOM 5760 O O . VAL C 1 140 ? -13.475 4.731 67.960 1.00 28.96 139 VAL C O 1
ATOM 5764 N N . LEU C 1 141 ? -13.275 4.559 70.189 1.00 29.24 140 LEU C N 1
ATOM 5765 C CA . LEU C 1 141 ? -12.003 5.271 70.204 1.00 29.42 140 LEU C CA 1
ATOM 5766 C C . LEU C 1 141 ? -10.892 4.531 69.447 1.00 29.11 140 LEU C C 1
ATOM 5767 O O . LEU C 1 141 ? -10.033 5.154 68.812 1.00 28.81 140 LEU C O 1
ATOM 5772 N N . GLY C 1 142 ? -10.918 3.206 69.509 1.00 28.81 141 GLY C N 1
ATOM 5773 C CA . GLY C 1 142 ? -9.973 2.381 68.759 1.00 28.79 141 GLY C CA 1
ATOM 5774 C C . GLY C 1 142 ? -10.156 2.556 67.271 1.00 28.86 141 GLY C C 1
ATOM 5775 O O . GLY C 1 142 ? -9.181 2.694 66.522 1.00 28.69 141 GLY C O 1
ATOM 5776 N N . THR C 1 143 ? -11.411 2.564 66.831 1.00 28.99 142 THR C N 1
ATOM 5777 C CA . THR C 1 143 ? -11.725 2.715 65.420 1.00 29.41 142 THR C CA 1
ATOM 5778 C C . THR C 1 143 ? -11.283 4.111 64.928 1.00 29.68 142 THR C C 1
ATOM 5779 O O . THR C 1 143 ? -10.658 4.242 63.869 1.00 29.60 142 THR C O 1
ATOM 5783 N N . LEU C 1 144 ? -11.618 5.142 65.698 1.00 29.59 143 LEU C N 1
ATOM 5784 C CA . LEU C 1 144 ? -11.197 6.508 65.368 1.00 30.11 143 LEU C CA 1
ATOM 5785 C C . LEU C 1 144 ? -9.664 6.646 65.340 1.00 30.50 143 LEU C C 1
ATOM 5786 O O . LEU C 1 144 ? -9.107 7.282 64.448 1.00 30.38 143 LEU C O 1
ATOM 5791 N N . ASP C 1 145 ? -8.995 6.049 66.315 1.00 30.60 144 ASP C N 1
ATOM 5792 C CA . ASP C 1 145 ? -7.534 6.068 66.362 1.00 31.51 144 ASP C CA 1
ATOM 5793 C C . ASP C 1 145 ? -6.935 5.445 65.096 1.00 31.52 144 ASP C C 1
ATOM 5794 O O . ASP C 1 145 ? -5.981 5.978 64.520 1.00 30.72 144 ASP C O 1
ATOM 5799 N N . ASP C 1 146 ? -7.510 4.331 64.656 1.00 32.13 145 ASP C N 1
ATOM 5800 C CA . ASP C 1 146 ? -7.080 3.675 63.417 1.00 33.23 145 ASP C CA 1
ATOM 5801 C C . ASP C 1 146 ? -7.265 4.573 62.182 1.00 32.70 145 ASP C C 1
ATOM 5802 O O . ASP C 1 146 ? -6.396 4.619 61.303 1.00 32.20 145 ASP C O 1
ATOM 5807 N N . LEU C 1 147 ? -8.384 5.291 62.128 1.00 32.17 146 LEU C N 1
ATOM 5808 C CA . LEU C 1 147 ? -8.648 6.222 61.015 1.00 32.54 146 LEU C CA 1
ATOM 5809 C C . LEU C 1 147 ? -7.646 7.370 61.012 1.00 32.38 146 LEU C C 1
ATOM 5810 O O . LEU C 1 147 ? -7.204 7.810 59.961 1.00 32.27 146 LEU C O 1
ATOM 5815 N N . VAL C 1 148 ? -7.294 7.848 62.208 1.00 32.26 147 VAL C N 1
ATOM 5816 C CA . VAL C 1 148 ? -6.305 8.916 62.321 1.00 32.57 147 VAL C CA 1
ATOM 5817 C C . VAL C 1 148 ? -4.928 8.397 61.855 1.00 33.70 147 VAL C C 1
ATOM 5818 O O . VAL C 1 148 ? -4.280 9.018 61.015 1.00 32.97 147 VAL C O 1
ATOM 5822 N N . ARG C 1 149 ? -4.521 7.245 62.369 1.00 35.05 148 ARG C N 1
ATOM 5823 C CA . ARG C 1 149 ? -3.226 6.647 62.003 1.00 36.78 148 ARG C CA 1
ATOM 5824 C C . ARG C 1 149 ? -3.135 6.352 60.496 1.00 36.90 148 ARG C C 1
ATOM 5825 O O . ARG C 1 149 ? -2.078 6.513 59.892 1.00 36.10 148 ARG C O 1
ATOM 5829 N N . ALA C 1 150 ? -4.243 5.958 59.883 1.00 36.04 149 ALA C N 1
ATOM 5830 C CA . ALA C 1 150 ? -4.290 5.728 58.440 1.00 36.31 149 ALA C CA 1
ATOM 5831 C C . ALA C 1 150 ? -4.227 7.015 57.616 1.00 37.00 149 ALA C C 1
ATOM 5832 O O . ALA C 1 150 ? -4.108 6.958 56.403 1.00 36.24 149 ALA C O 1
ATOM 5834 N N . GLY C 1 151 ? -4.322 8.174 58.263 1.00 36.44 150 GLY C N 1
ATOM 5835 C CA . GLY C 1 151 ? -4.238 9.455 57.546 1.00 36.55 150 GLY C CA 1
ATOM 5836 C C . GLY C 1 151 ? -5.562 9.983 57.022 1.00 35.80 150 GLY C C 1
ATOM 5837 O O . GLY C 1 151 ? -5.597 10.980 56.284 1.00 36.18 150 GLY C O 1
ATOM 5838 N N . LYS C 1 152 ? -6.649 9.286 57.349 1.00 34.77 151 LYS C N 1
ATOM 5839 C CA . LYS C 1 152 ? -7.974 9.662 56.857 1.00 34.30 151 LYS C CA 1
ATOM 5840 C C . LYS C 1 152 ? -8.621 10.793 57.636 1.00 33.20 151 LYS C C 1
ATOM 5841 O O . LYS C 1 152 ? -9.537 11.432 57.140 1.00 32.09 151 LYS C O 1
ATOM 5847 N N . VAL C 1 153 ? -8.148 10.998 58.865 1.00 32.58 152 VAL C N 1
ATOM 5848 C CA . VAL C 1 153 ? -8.711 11.978 59.782 1.00 32.28 152 VAL C CA 1
ATOM 5849 C C . VAL C 1 153 ? -7.548 12.592 60.536 1.00 31.97 152 VAL C C 1
ATOM 5850 O O . VAL C 1 153 ? -6.628 11.878 60.949 1.00 31.62 152 VAL C O 1
ATOM 5854 N N . ARG C 1 154 ? -7.567 13.902 60.714 1.00 31.73 153 ARG C N 1
ATOM 5855 C CA . ARG C 1 154 ? -6.526 14.566 61.505 1.00 32.13 153 ARG C CA 1
ATOM 5856 C C . ARG C 1 154 ? -6.928 14.716 62.970 1.00 31.07 153 ARG C C 1
ATOM 5857 O O . ARG C 1 154 ? -6.153 14.369 63.850 1.00 31.34 153 ARG C O 1
ATOM 5865 N N . TYR C 1 155 ? -8.120 15.256 63.213 1.00 30.29 154 TYR C N 1
ATOM 5866 C CA . TYR C 1 155 ? -8.607 15.516 64.571 1.00 29.59 154 TYR C CA 1
ATOM 5867 C C . TYR C 1 155 ? -10.000 14.952 64.748 1.00 29.24 154 TYR C C 1
ATOM 5868 O O . TYR C 1 155 ? -10.757 14.833 63.787 1.00 29.31 154 TYR C O 1
ATOM 5877 N N . ILE C 1 156 ? -10.332 14.577 65.986 1.00 28.30 155 ILE C N 1
ATOM 5878 C CA . ILE C 1 156 ? -11.641 14.024 66.268 1.00 28.13 155 ILE C CA 1
ATOM 5879 C C . ILE C 1 156 ? -12.407 14.857 67.279 1.00 27.91 155 ILE C C 1
ATOM 5880 O O . ILE C 1 156 ? -11.834 15.568 68.113 1.00 28.61 155 ILE C O 1
ATOM 5885 N N . GLY C 1 157 ? -13.714 14.720 67.223 1.00 27.99 156 GLY C N 1
ATOM 5886 C CA . GLY C 1 157 ? -14.610 15.426 68.130 1.00 27.92 156 GLY C CA 1
ATOM 5887 C C . GLY C 1 157 ? -15.942 14.733 68.266 1.00 27.87 156 GLY C C 1
ATOM 5888 O O . GLY C 1 157 ? -16.151 13.597 67.786 1.00 28.07 156 GLY C O 1
ATOM 5889 N N . LEU C 1 158 ? -16.857 15.427 68.928 1.00 27.67 157 LEU C N 1
ATOM 5890 C CA . LEU C 1 158 ? -18.160 14.865 69.230 1.00 27.55 157 LEU C CA 1
ATOM 5891 C C . LEU C 1 158 ? -19.213 15.960 69.259 1.00 27.85 157 LEU C C 1
ATOM 5892 O O . LEU C 1 158 ? -18.894 17.151 69.252 1.00 27.75 157 LEU C O 1
ATOM 5897 N N . SER C 1 159 ? -20.464 15.529 69.315 1.00 28.29 158 SER C N 1
ATOM 5898 C CA . SER C 1 159 ? -21.603 16.420 69.458 1.00 28.84 158 SER C CA 1
ATOM 5899 C C . SER C 1 159 ? -22.668 15.714 70.299 1.00 28.86 158 SER C C 1
ATOM 5900 O O . SER C 1 159 ? -22.865 14.513 70.156 1.00 28.68 158 SER C O 1
ATOM 5903 N N . ASN C 1 160 ? -23.332 16.464 71.178 1.00 28.85 159 ASN C N 1
ATOM 5904 C CA . ASN C 1 160 ? -24.526 15.988 71.869 1.00 29.22 159 ASN C CA 1
ATOM 5905 C C . ASN C 1 160 ? -24.269 14.865 72.877 1.00 28.54 159 ASN C C 1
ATOM 5906 O O . ASN C 1 160 ? -25.161 14.038 73.138 1.00 28.69 159 ASN C O 1
ATOM 5911 N N . PHE C 1 161 ? -23.077 14.851 73.461 1.00 27.68 160 PHE C N 1
ATOM 5912 C CA . PHE C 1 161 ? -22.782 13.935 74.552 1.00 27.24 160 PHE C CA 1
ATOM 5913 C C . PHE C 1 161 ? -23.157 14.591 75.879 1.00 27.28 160 PHE C C 1
ATOM 5914 O O . PHE C 1 161 ? -22.981 15.791 76.077 1.00 27.06 160 PHE C O 1
ATOM 5922 N N . SER C 1 162 ? -23.601 13.780 76.825 1.00 27.43 161 SER C N 1
ATOM 5923 C CA . SER C 1 162 ? -23.669 14.240 78.218 1.00 27.68 161 SER C CA 1
ATOM 5924 C C . SER C 1 162 ? -22.247 14.492 78.743 1.00 27.07 161 SER C C 1
ATOM 5925 O O . SER C 1 162 ? -21.278 13.926 78.244 1.00 27.12 161 SER C O 1
ATOM 5928 N N . GLY C 1 163 ? -22.148 15.289 79.783 1.00 26.93 162 GLY C N 1
ATOM 5929 C CA . GLY C 1 163 ? -20.885 15.504 80.493 1.00 26.69 162 GLY C CA 1
ATOM 5930 C C . GLY C 1 163 ? -20.197 14.203 80.867 1.00 26.59 162 GLY C C 1
ATOM 5931 O O . GLY C 1 163 ? -19.010 14.022 80.593 1.00 26.35 162 GLY C O 1
ATOM 5932 N N . TRP C 1 164 ? -20.941 13.290 81.469 1.00 26.69 163 TRP C N 1
ATOM 5933 C CA . TRP C 1 164 ? -20.349 12.021 81.911 1.00 26.78 163 TRP C CA 1
ATOM 5934 C C . TRP C 1 164 ? -19.870 11.162 80.754 1.00 26.62 163 TRP C C 1
ATOM 5935 O O . TRP C 1 164 ? -18.866 10.478 80.865 1.00 26.29 163 TRP C O 1
ATOM 5946 N N . GLN C 1 165 ? -20.582 11.224 79.626 1.00 26.67 164 GLN C N 1
ATOM 5947 C CA . GLN C 1 165 ? -20.224 10.412 78.457 1.00 26.52 164 GLN C CA 1
ATOM 5948 C C . GLN C 1 165 ? -18.951 10.918 77.810 1.00 26.30 164 GLN C C 1
ATOM 5949 O O . GLN C 1 165 ? -18.097 10.142 77.384 1.00 26.09 164 GLN C O 1
ATOM 5955 N N . LEU C 1 166 ? -18.843 12.235 77.685 1.00 26.19 165 LEU C N 1
ATOM 5956 C CA . LEU C 1 166 ? -17.634 12.826 77.130 1.00 26.28 165 LEU C CA 1
ATOM 5957 C C . LEU C 1 166 ? -16.444 12.560 78.052 1.00 26.11 165 LEU C C 1
ATOM 5958 O O . LEU C 1 166 ? -15.375 12.158 77.586 1.00 26.07 165 LEU C O 1
ATOM 5963 N N . MET C 1 167 ? -16.627 12.742 79.355 1.00 26.21 166 MET C N 1
ATOM 5964 C CA . MET C 1 167 ? -15.535 12.482 80.302 1.00 26.43 166 MET C CA 1
ATOM 5965 C C . MET C 1 167 ? -15.103 11.023 80.279 1.00 26.49 166 MET C C 1
ATOM 5966 O O . MET C 1 167 ? -13.915 10.725 80.318 1.00 26.31 166 MET C O 1
ATOM 5971 N N . LYS C 1 168 ? -16.073 10.115 80.225 1.00 26.99 167 LYS C N 1
ATOM 5972 C CA . LYS C 1 168 ? -15.769 8.695 80.107 1.00 27.60 167 LYS C CA 1
ATOM 5973 C C . LYS C 1 168 ? -14.874 8.417 78.884 1.00 27.58 167 LYS C C 1
ATOM 5974 O O . LYS C 1 168 ? -13.897 7.648 78.967 1.00 27.23 167 LYS C O 1
ATOM 5980 N N . SER C 1 169 ? -15.219 9.034 77.761 1.00 27.69 168 SER C N 1
ATOM 5981 C CA . SER C 1 169 ? -14.479 8.849 76.513 1.00 28.23 168 SER C CA 1
ATOM 5982 C C . SER C 1 169 ? -13.067 9.448 76.592 1.00 28.65 168 SER C C 1
ATOM 5983 O O . SER C 1 169 ? -12.105 8.812 76.152 1.00 28.92 168 SER C O 1
ATOM 5986 N N . LEU C 1 170 ? -12.945 10.645 77.168 1.00 28.80 169 LEU C N 1
ATOM 5987 C CA . LEU C 1 170 ? -11.638 11.283 77.313 1.00 29.40 169 LEU C CA 1
ATOM 5988 C C . LEU C 1 170 ? -10.724 10.456 78.233 1.00 29.68 169 LEU C C 1
ATOM 5989 O O . LEU C 1 170 ? -9.536 10.237 77.936 1.00 29.95 169 LEU C O 1
ATOM 5994 N N . ALA C 1 171 ? -11.272 9.964 79.329 1.00 29.83 170 ALA C N 1
ATOM 5995 C CA . ALA C 1 171 ? -10.470 9.156 80.258 1.00 30.68 170 ALA C CA 1
ATOM 5996 C C . ALA C 1 171 ? -10.027 7.859 79.584 1.00 30.87 170 ALA C C 1
ATOM 5997 O O . ALA C 1 171 ? -8.874 7.442 79.745 1.00 31.08 170 ALA C O 1
ATOM 5999 N N . ALA C 1 172 ? -10.936 7.218 78.840 1.00 31.05 171 ALA C N 1
ATOM 6000 C CA . ALA C 1 172 ? -10.588 5.987 78.140 1.00 31.39 171 ALA C CA 1
ATOM 6001 C C . ALA C 1 172 ? -9.474 6.231 77.095 1.00 31.83 171 ALA C C 1
ATOM 6002 O O . ALA C 1 172 ? -8.503 5.457 77.024 1.00 31.61 171 ALA C O 1
ATOM 6004 N N . ALA C 1 173 ? -9.593 7.311 76.331 1.00 31.48 172 ALA C N 1
ATOM 6005 C CA . ALA C 1 173 ? -8.566 7.648 75.327 1.00 31.91 172 ALA C CA 1
ATOM 6006 C C . ALA C 1 173 ? -7.191 7.792 75.981 1.00 32.58 172 ALA C C 1
ATOM 6007 O O . ALA C 1 173 ? -6.202 7.205 75.534 1.00 32.00 172 ALA C O 1
ATOM 6009 N N . ASP C 1 174 ? -7.141 8.548 77.066 1.00 33.57 173 ASP C N 1
ATOM 6010 C CA . ASP C 1 174 ? -5.890 8.749 77.774 1.00 35.91 173 ASP C CA 1
ATOM 6011 C C . ASP C 1 174 ? -5.333 7.452 78.325 1.00 36.07 173 ASP C C 1
ATOM 6012 O O . ASP C 1 174 ? -4.162 7.160 78.157 1.00 35.69 173 ASP C O 1
ATOM 6017 N N . ARG C 1 175 ? -6.193 6.652 78.925 1.00 36.33 174 ARG C N 1
ATOM 6018 C CA . ARG C 1 175 ? -5.760 5.409 79.509 1.00 37.84 174 ARG C CA 1
ATOM 6019 C C . ARG C 1 175 ? -5.205 4.451 78.446 1.00 36.82 174 ARG C C 1
ATOM 6020 O O . ARG C 1 175 ? -4.233 3.748 78.695 1.00 36.91 174 ARG C O 1
ATOM 6028 N N . LEU C 1 176 ? -5.852 4.409 77.290 1.00 34.23 175 LEU C N 1
ATOM 6029 C CA . LEU C 1 176 ? -5.484 3.490 76.225 1.00 33.78 175 LEU C CA 1
ATOM 6030 C C . LEU C 1 176 ? -4.464 4.049 75.234 1.00 32.34 175 LEU C C 1
ATOM 6031 O O . LEU C 1 176 ? -4.057 3.342 74.310 1.00 31.99 175 LEU C O 1
ATOM 6036 N N . GLY C 1 177 ? -4.050 5.287 75.436 1.00 31.09 176 GLY C N 1
ATOM 6037 C CA . GLY C 1 177 ? -3.123 5.943 74.529 1.00 31.71 176 GLY C CA 1
ATOM 6038 C C . GLY C 1 177 ? -3.688 6.184 73.143 1.00 31.22 176 GLY C C 1
ATOM 6039 O O . GLY C 1 177 ? -2.966 6.103 72.154 1.00 32.13 176 GLY C O 1
ATOM 6040 N N . LEU C 1 178 ? -4.976 6.480 73.072 1.00 30.13 177 LEU C N 1
ATOM 6041 C CA . LEU C 1 178 ? -5.634 6.717 71.811 1.00 30.05 177 LEU C CA 1
ATOM 6042 C C . LEU C 1 178 ? -5.880 8.219 71.632 1.00 30.62 177 LEU C C 1
ATOM 6043 O O . LEU C 1 178 ? -5.739 9.002 72.568 1.00 30.02 177 LEU C O 1
ATOM 6048 N N . GLN C 1 179 ? -6.285 8.618 70.442 1.00 31.51 178 GLN C N 1
ATOM 6049 C CA . GLN C 1 179 ? -6.626 10.010 70.162 1.00 33.34 178 GLN C CA 1
ATOM 6050 C C . GLN C 1 179 ? -7.791 10.468 71.039 1.00 31.97 178 GLN C C 1
ATOM 6051 O O . GLN C 1 179 ? -8.759 9.748 71.249 1.00 30.26 178 GLN C O 1
ATOM 6057 N N . ARG C 1 180 ? -7.705 11.696 71.510 1.00 31.69 179 ARG C N 1
ATOM 6058 C CA . ARG C 1 180 ? -8.797 12.268 72.280 1.00 31.37 179 ARG C CA 1
ATOM 605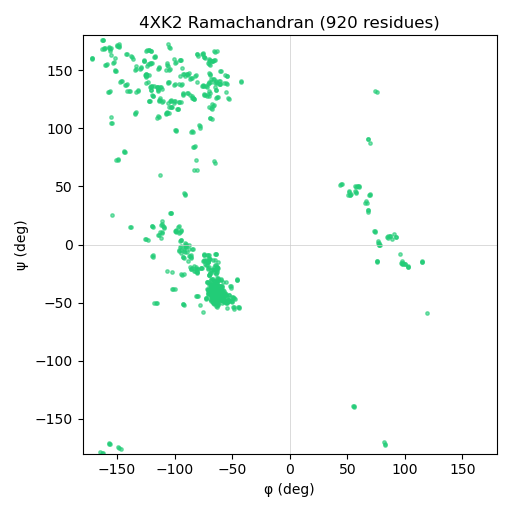9 C C . ARG C 1 180 ? -9.581 13.312 71.516 1.00 29.66 179 ARG C C 1
ATOM 6060 O O . ARG C 1 180 ? -9.080 13.962 70.585 1.00 29.58 179 ARG C O 1
ATOM 6068 N N . TYR C 1 181 ? -10.831 13.490 71.940 1.00 27.90 180 TYR C N 1
ATOM 6069 C CA . TYR C 1 181 ? -11.676 14.510 71.356 1.00 27.52 180 TYR C CA 1
ATOM 6070 C C . TYR C 1 181 ? -11.103 15.892 71.670 1.00 27.40 180 TYR C C 1
ATOM 6071 O O . TYR C 1 181 ? -10.736 16.184 72.814 1.00 27.27 180 TYR C O 1
ATOM 6080 N N . VAL C 1 182 ? -11.069 16.747 70.662 1.00 27.61 181 VAL C N 1
ATOM 6081 C CA . VAL C 1 182 ? -10.606 18.128 70.838 1.00 28.01 181 VAL C CA 1
ATOM 6082 C C . VAL C 1 182 ? -11.666 19.180 70.506 1.00 28.23 181 VAL C C 1
ATOM 6083 O O . VAL C 1 182 ? -11.461 20.361 70.741 1.00 28.69 181 VAL C O 1
ATOM 6087 N N . ALA C 1 183 ? -12.768 18.744 69.918 1.00 28.29 182 ALA C N 1
ATOM 6088 C CA . ALA C 1 183 ? -13.840 19.631 69.474 1.00 28.53 182 ALA C CA 1
ATOM 6089 C C . ALA C 1 183 ? -15.167 19.092 69.950 1.00 28.00 182 ALA C C 1
ATOM 6090 O O . ALA C 1 183 ? -15.475 17.915 69.769 1.00 27.68 182 ALA C O 1
ATOM 6092 N N . ASN C 1 184 ? -15.964 19.984 70.534 1.00 28.23 183 ASN C N 1
ATOM 6093 C CA . ASN C 1 184 ? -17.347 19.721 70.851 1.00 28.30 183 ASN C CA 1
ATOM 6094 C C . ASN C 1 184 ? -18.225 20.630 70.002 1.00 29.58 183 ASN C C 1
ATOM 6095 O O . ASN C 1 184 ? -18.239 21.861 70.190 1.00 29.04 183 ASN C O 1
ATOM 6100 N N . GLN C 1 185 ? -18.937 20.021 69.062 1.00 31.19 184 GLN C N 1
ATOM 6101 C CA . GLN C 1 185 ? -19.926 20.743 68.265 1.00 33.84 184 GLN C CA 1
ATOM 6102 C C . GLN C 1 185 ? -21.175 20.910 69.068 1.00 32.98 184 GLN C C 1
ATOM 6103 O O . GLN C 1 185 ? -21.948 19.957 69.225 1.00 33.53 184 GLN C O 1
ATOM 6109 N N . THR C 1 186 ? -21.367 22.104 69.597 1.00 31.80 185 THR C N 1
ATOM 6110 C CA . THR C 1 186 ? -22.409 22.324 70.570 1.00 30.96 185 THR C CA 1
ATOM 6111 C C . THR C 1 186 ? -23.353 23.431 70.171 1.00 31.80 185 THR C C 1
ATOM 6112 O O . THR C 1 186 ? -22.971 24.427 69.553 1.00 31.99 185 THR C O 1
ATOM 6116 N N 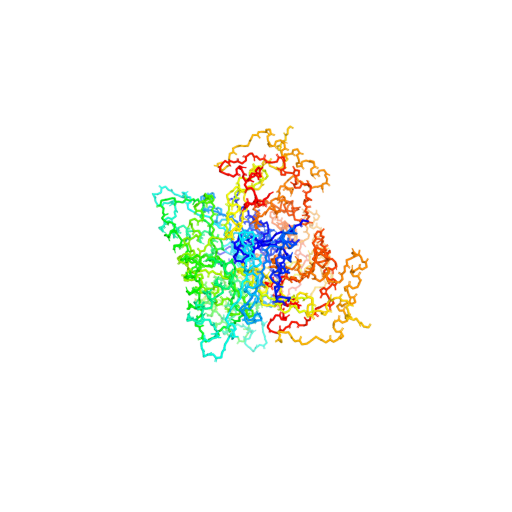. TYR C 1 187 ? -24.597 23.247 70.555 1.00 32.56 186 TYR C N 1
ATOM 6117 C CA . TYR C 1 187 ? -25.559 24.336 70.555 1.00 33.71 186 TYR C CA 1
ATOM 6118 C C . TYR C 1 187 ? -25.206 25.265 71.688 1.00 32.33 186 TYR C C 1
ATOM 6119 O O . TYR C 1 187 ? -25.036 24.812 72.834 1.00 31.59 186 TYR C O 1
ATOM 6128 N N . TYR C 1 188 ? -25.078 26.551 71.383 1.00 31.70 187 TYR C N 1
ATOM 6129 C CA . TYR C 1 188 ? -24.857 27.561 72.400 1.00 31.15 187 TYR C CA 1
ATOM 6130 C C . TYR C 1 188 ? -25.307 28.892 71.845 1.00 32.48 187 TYR C C 1
ATOM 6131 O O . TYR C 1 188 ? -24.989 29.235 70.719 1.00 33.08 187 TYR C O 1
ATOM 6140 N N . SER C 1 189 ? -26.089 29.610 72.620 1.00 33.98 188 SER C N 1
ATOM 6141 C CA . SER C 1 189 ? -26.544 30.946 72.242 1.00 35.85 188 SER C CA 1
ATOM 6142 C C . SER C 1 189 ? -27.066 31.684 73.454 1.00 35.44 188 SER C C 1
ATOM 6143 O O . SER C 1 189 ? -27.269 31.088 74.525 1.00 33.61 188 SER C O 1
ATOM 6146 N N . LEU C 1 190 ? -27.278 32.986 73.289 1.00 36.49 189 LEU C N 1
ATOM 6147 C CA . LEU C 1 190 ? -27.878 33.799 74.358 1.00 37.15 189 LEU C CA 1
ATOM 6148 C C . LEU C 1 190 ? -29.169 33.218 74.900 1.00 37.17 189 LEU C C 1
ATOM 6149 O O . LEU C 1 190 ? -29.405 33.292 76.094 1.00 37.83 189 LEU C O 1
ATOM 6154 N N . ILE C 1 191 ? -29.983 32.604 74.050 1.00 37.87 190 ILE C N 1
ATOM 6155 C CA . ILE C 1 191 ? -31.209 31.947 74.528 1.00 39.47 190 ILE C CA 1
ATOM 6156 C C . ILE C 1 191 ? -31.072 30.452 74.807 1.00 37.82 190 ILE C C 1
ATOM 6157 O O . ILE C 1 191 ? -32.057 29.791 75.123 1.00 39.69 190 ILE C O 1
ATOM 6162 N N . GLY C 1 192 ? -29.870 29.914 74.678 1.00 35.98 191 GLY C N 1
ATOM 6163 C CA . GLY C 1 192 ? -29.621 28.488 74.927 1.00 34.39 191 GLY C CA 1
ATOM 6164 C C . GLY C 1 192 ? -28.257 28.343 75.568 1.00 32.70 191 GLY C C 1
ATOM 6165 O O . GLY C 1 192 ? -27.291 28.009 74.906 1.00 31.78 191 GLY C O 1
ATOM 6166 N N . ARG C 1 193 ? -28.208 28.597 76.871 1.00 31.69 192 ARG C N 1
ATOM 6167 C CA . ARG C 1 193 ? -26.957 28.661 77.601 1.00 31.24 192 ARG C CA 1
ATOM 6168 C C . ARG C 1 193 ? -26.605 27.369 78.367 1.00 30.74 192 ARG C C 1
ATOM 6169 O O . ARG C 1 193 ? -25.683 27.364 79.174 1.00 30.29 192 ARG C O 1
ATOM 6177 N N . ASP C 1 194 ? -27.339 26.286 78.096 1.00 30.61 193 ASP C N 1
ATOM 6178 C CA . ASP C 1 194 ? -27.217 25.020 78.830 1.00 31.11 193 ASP C CA 1
ATOM 6179 C C . ASP C 1 194 ? -25.811 24.425 78.742 1.00 29.39 193 ASP C C 1
ATOM 6180 O O . ASP C 1 194 ? -25.374 23.754 79.673 1.00 29.02 193 ASP C O 1
ATOM 6185 N N . TYR C 1 195 ? -25.122 24.678 77.624 1.00 28.20 194 TYR C N 1
ATOM 6186 C CA . TYR C 1 195 ? -23.721 24.312 77.445 1.00 27.77 194 TYR C CA 1
ATOM 6187 C C . TYR C 1 195 ? -22.861 24.695 78.680 1.00 27.69 194 TYR C C 1
ATOM 6188 O O . TYR C 1 195 ? -21.896 24.038 78.992 1.00 27.19 194 TYR C O 1
ATOM 6197 N N . GLU C 1 196 ? -23.253 25.747 79.377 1.00 28.22 195 GLU C N 1
ATOM 6198 C CA . GLU C 1 196 ? -22.492 26.242 80.524 1.00 28.65 195 GLU C CA 1
ATOM 6199 C C . GLU C 1 196 ? -22.478 25.329 81.751 1.00 28.69 195 GLU C C 1
ATOM 6200 O O . GLU C 1 196 ? -21.578 25.463 82.574 1.00 28.70 195 GLU C O 1
ATOM 6206 N N . TRP C 1 197 ? -23.442 24.421 81.893 1.00 28.47 196 TRP C N 1
ATOM 6207 C CA A TRP C 1 197 ? -23.630 23.682 83.152 0.50 29.03 196 TRP C CA 1
ATOM 6208 C CA B TRP C 1 197 ? -23.575 23.724 83.161 0.50 29.21 196 TRP C CA 1
ATOM 6209 C C . TRP C 1 197 ? -22.556 22.601 83.338 1.00 28.66 196 TRP C C 1
ATOM 6210 O O . TRP C 1 197 ? -21.915 22.523 84.394 1.00 29.04 196 TRP C O 1
ATOM 6231 N N . GLU C 1 198 ? -22.420 21.755 82.328 1.00 27.95 197 GLU C N 1
ATOM 6232 C CA . GLU C 1 198 ? -21.504 20.576 82.359 1.00 27.85 197 GLU C CA 1
ATOM 6233 C C . GLU C 1 198 ? -20.449 20.686 81.297 1.00 27.43 197 GLU C C 1
ATOM 6234 O O . GLU C 1 198 ? -19.269 20.483 81.557 1.00 27.15 197 GLU C O 1
ATOM 6240 N N . LEU C 1 199 ? -20.884 20.954 80.072 1.00 27.19 198 LEU C N 1
ATOM 6241 C CA . LEU C 1 199 ? -19.997 20.784 78.916 1.00 27.08 198 LEU C CA 1
ATOM 6242 C C . LEU C 1 199 ? -18.882 21.832 78.859 1.00 26.98 198 LEU C C 1
ATOM 6243 O O . LEU C 1 199 ? -17.733 21.511 78.518 1.00 27.15 198 LEU C O 1
ATOM 6248 N N . MET C 1 200 ? -19.204 23.078 79.199 1.00 27.11 199 MET C N 1
ATOM 6249 C CA . MET C 1 200 ? -18.180 24.124 79.243 1.00 27.26 199 MET C CA 1
ATOM 6250 C C . MET C 1 200 ? -17.107 23.849 80.295 1.00 27.02 199 MET C C 1
ATOM 6251 O O . MET C 1 200 ? -15.924 23.883 79.987 1.00 26.82 199 MET C O 1
ATOM 6256 N N . PRO C 1 201 ? -17.509 23.581 81.556 1.00 27.11 200 PRO C N 1
ATOM 6257 C CA . PRO C 1 201 ? -16.430 23.393 82.534 1.00 27.20 200 PRO C CA 1
ATOM 6258 C C . PRO C 1 201 ? -15.634 22.119 82.274 1.00 26.85 200 PRO C C 1
ATOM 6259 O O . PRO C 1 201 ? -14.444 22.082 82.553 1.00 26.97 200 PRO C O 1
ATOM 6263 N N . LEU C 1 202 ? -16.269 21.101 81.699 1.00 26.66 201 LEU C N 1
ATOM 6264 C CA . LEU C 1 202 ? -15.547 19.909 81.230 1.00 26.78 201 LEU C CA 1
ATOM 6265 C C . LEU C 1 202 ? -14.532 20.265 80.136 1.00 26.77 201 LEU C C 1
ATOM 6266 O O . LEU C 1 202 ? -13.385 19.814 80.157 1.00 26.93 201 LEU C O 1
ATOM 6271 N N . GLY C 1 203 ? -14.979 21.076 79.194 1.00 27.11 202 GLY C N 1
ATOM 6272 C CA . GLY C 1 203 ? -14.140 21.532 78.081 1.00 27.45 202 GLY C CA 1
ATOM 6273 C C . GLY C 1 203 ? -12.935 22.326 78.554 1.00 27.96 202 GLY C C 1
ATOM 6274 O O . GLY C 1 203 ? -11.820 22.142 78.048 1.00 28.18 202 GLY C O 1
ATOM 6275 N N . ILE C 1 204 ? -13.148 23.153 79.565 1.00 28.43 203 ILE C N 1
ATOM 6276 C CA . ILE C 1 204 ? -12.061 23.901 80.188 1.00 29.53 203 ILE C CA 1
ATOM 6277 C C . ILE C 1 204 ? -11.092 22.908 80.857 1.00 29.90 203 ILE C C 1
ATOM 6278 O O . ILE C 1 204 ? -9.894 22.957 80.649 1.00 30.01 203 ILE C O 1
ATOM 6283 N N . ASP C 1 205 ? -11.635 21.988 81.648 1.00 29.33 204 ASP C N 1
ATOM 6284 C CA . ASP C 1 205 ? -10.809 21.056 82.414 1.00 29.53 204 ASP C CA 1
ATOM 6285 C C . ASP C 1 205 ? -10.008 20.130 81.498 1.00 29.54 204 ASP C C 1
ATOM 6286 O O . ASP C 1 205 ? -8.882 19.788 81.810 1.00 29.78 204 ASP C O 1
ATOM 6291 N N . GLN C 1 206 ? -10.607 19.710 80.385 1.00 28.95 205 GLN C N 1
ATOM 6292 C CA . GLN C 1 206 ? -10.038 18.652 79.570 1.00 29.30 205 GLN C CA 1
ATOM 6293 C C . GLN C 1 206 ? -9.536 19.105 78.204 1.00 29.50 205 GLN C C 1
ATOM 6294 O O . GLN C 1 206 ? -9.201 18.276 77.367 1.00 30.22 205 GLN C O 1
ATOM 6300 N N . GLY C 1 207 ? -9.548 20.405 77.936 1.00 29.40 206 GLY C N 1
ATOM 6301 C CA . GLY C 1 207 ? -9.003 20.907 76.665 1.00 29.82 206 GLY C CA 1
ATOM 6302 C C . GLY C 1 207 ? -9.803 20.571 75.424 1.00 29.67 206 GLY C C 1
ATOM 6303 O O . GLY C 1 207 ? -9.248 20.189 74.395 1.00 30.49 206 GLY C O 1
ATOM 6304 N N . VAL C 1 208 ? -11.117 20.719 75.525 1.00 29.18 207 VAL C N 1
ATOM 6305 C CA . VAL C 1 208 ? -12.007 20.474 74.409 1.00 29.19 207 VAL C CA 1
ATOM 6306 C C . VAL C 1 208 ? -12.623 21.810 74.022 1.00 29.01 207 VAL C C 1
ATOM 6307 O O . VAL C 1 208 ? -13.218 22.494 74.851 1.00 28.76 207 VAL C O 1
ATOM 6311 N N . GLY C 1 209 ? -12.442 22.190 72.765 1.00 29.08 208 GLY C N 1
ATOM 6312 C CA . GLY C 1 209 ? -12.908 23.506 72.302 1.00 29.09 208 GLY C CA 1
ATOM 6313 C C . GLY C 1 209 ? -14.279 23.382 71.674 1.00 29.26 208 GLY C C 1
ATOM 6314 O O . GLY C 1 209 ? -14.598 22.362 71.070 1.00 29.23 208 GLY C O 1
ATOM 6315 N N . ALA C 1 210 ? -15.105 24.403 71.859 1.00 29.26 209 ALA C N 1
ATOM 6316 C CA . ALA C 1 210 ? -16.452 24.422 71.315 1.00 29.57 209 ALA C CA 1
ATOM 6317 C C . ALA C 1 210 ? -16.462 24.973 69.888 1.00 29.89 209 ALA C C 1
ATOM 6318 O O . ALA C 1 210 ? -15.886 26.023 69.616 1.00 30.16 209 ALA C O 1
ATOM 6320 N N . ILE C 1 211 ? -17.087 24.230 68.992 1.00 29.82 210 ILE C N 1
ATOM 6321 C CA . ILE C 1 211 ? -17.511 24.756 67.710 1.00 30.40 210 ILE C CA 1
ATOM 6322 C C . ILE C 1 211 ? -19.020 24.935 67.825 1.00 30.51 210 ILE C C 1
ATOM 6323 O O . ILE C 1 211 ? -19.771 23.962 67.948 1.00 30.48 210 ILE C O 1
ATOM 6328 N N . VAL C 1 212 ? -19.457 26.174 67.791 1.00 31.04 211 VAL C N 1
ATOM 6329 C CA . VAL C 1 212 ? -20.836 26.539 68.138 1.00 31.54 211 VAL C CA 1
ATOM 6330 C C . VAL C 1 212 ? -21.764 26.586 66.936 1.00 33.23 211 VAL C C 1
ATOM 6331 O O . VAL C 1 212 ? -21.452 27.203 65.924 1.00 33.12 211 VAL C O 1
ATOM 6335 N N . TRP C 1 213 ? -22.889 25.893 67.062 1.00 35.49 212 TRP C N 1
ATOM 6336 C CA . TRP C 1 213 ? -23.938 25.899 66.049 1.00 38.66 212 TRP C CA 1
ATOM 6337 C C . TRP C 1 213 ? -25.234 26.483 66.600 1.00 39.74 212 TRP C C 1
ATOM 6338 O O . TRP C 1 213 ? -25.445 26.595 67.818 1.00 37.20 212 TRP C O 1
ATOM 6349 N N . SER C 1 214 ? -26.090 26.859 65.656 1.00 42.58 213 SER C N 1
ATOM 6350 C CA . SER C 1 214 ? -27.287 27.661 65.921 1.00 43.62 213 SER C CA 1
ATOM 6351 C C . SER C 1 214 ? -27.028 28.824 66.878 1.00 43.22 213 SER C C 1
ATOM 6352 O O . SER C 1 214 ? -27.744 28.996 67.857 1.00 43.86 213 SER C O 1
ATOM 6355 N N . PRO C 1 215 ? -26.005 29.638 66.591 1.00 43.48 214 PRO C N 1
ATOM 6356 C CA . PRO C 1 215 ? -25.653 30.740 67.485 1.00 43.29 214 PRO C CA 1
ATOM 6357 C C . PRO C 1 215 ? -26.745 31.817 67.643 1.00 45.39 214 PRO C C 1
ATOM 6358 O O . PRO C 1 215 ? -26.713 32.597 68.595 1.00 43.79 214 PRO C O 1
ATOM 6362 N N . LEU C 1 216 ? -27.677 31.880 66.689 1.00 47.28 215 LEU C N 1
ATOM 6363 C CA . LEU C 1 216 ? -28.809 32.812 66.783 1.00 50.89 215 LEU C CA 1
ATOM 6364 C C . LEU C 1 216 ? -30.066 32.140 67.341 1.00 52.41 215 LEU C C 1
ATOM 6365 O O . LEU C 1 216 ? -31.170 32.690 67.236 1.00 52.90 215 LEU C O 1
ATOM 6370 N N . GLY C 1 217 ? -29.891 30.956 67.939 1.00 53.26 216 GLY C N 1
ATOM 6371 C CA . GLY C 1 217 ? -30.994 30.172 68.504 1.00 55.04 216 GLY C CA 1
ATOM 6372 C C . GLY C 1 217 ? -32.089 29.840 67.496 1.00 58.48 216 GLY C C 1
ATOM 6373 O O . GLY C 1 217 ? -33.276 30.062 67.757 1.00 59.51 216 GLY C O 1
ATOM 6374 N N . TRP C 1 218 ? -31.673 29.316 66.347 1.00 61.50 217 TRP C N 1
ATOM 6375 C CA . TRP C 1 218 ? -32.566 28.988 65.216 1.00 67.68 217 TRP C CA 1
ATOM 6376 C C . TRP C 1 218 ? -33.314 30.200 64.688 1.00 68.49 217 TRP C C 1
ATOM 6377 O O . TRP C 1 218 ? -34.531 30.161 64.519 1.00 71.09 217 TRP C O 1
ATOM 6388 N N . GLY C 1 219 ? -32.573 31.270 64.426 1.00 68.88 218 GLY C N 1
ATOM 6389 C CA . GLY C 1 219 ? -33.147 32.487 63.852 1.00 70.11 218 GLY C CA 1
ATOM 6390 C C . GLY C 1 219 ? -33.920 33.367 64.818 1.00 70.36 218 GLY C C 1
ATOM 6391 O O . GLY C 1 219 ? -34.439 34.401 64.420 1.00 72.63 218 GLY C O 1
ATOM 6392 N N . ARG C 1 220 ? -33.978 32.981 66.089 1.00 69.37 219 ARG C N 1
ATOM 6393 C CA . ARG C 1 220 ? -34.734 33.741 67.086 1.00 69.42 219 ARG C CA 1
ATOM 6394 C C . ARG C 1 220 ? -34.038 35.032 67.567 1.00 67.63 219 ARG C C 1
ATOM 6395 O O . ARG C 1 220 ? -34.705 35.927 68.096 1.00 66.97 219 ARG C O 1
ATOM 6403 N N . LEU C 1 221 ? -32.717 35.128 67.394 1.00 63.15 220 LEU C N 1
ATOM 6404 C CA . LEU C 1 221 ? -31.938 36.319 67.823 1.00 62.31 220 LEU C CA 1
ATOM 6405 C C . LEU C 1 221 ? -31.545 37.246 66.656 1.00 64.41 220 LEU C C 1
ATOM 6406 O O . LEU C 1 221 ? -30.544 37.971 66.726 1.00 63.12 220 LEU C O 1
ATOM 6411 N N . THR C 1 222 ? -32.349 37.222 65.602 1.00 66.35 221 THR C N 1
ATOM 6412 C CA . THR C 1 222 ? -32.098 38.034 64.416 1.00 69.90 221 THR C CA 1
ATOM 6413 C C . THR C 1 222 ? -32.666 39.445 64.543 1.00 74.31 221 THR C C 1
ATOM 6414 O O . THR C 1 222 ? -32.246 40.354 63.835 1.00 75.95 221 THR C O 1
ATOM 6418 N N . GLY C 1 223 ? -33.629 39.624 65.440 1.00 79.51 222 GLY C N 1
ATOM 6419 C CA . GLY C 1 223 ? -34.390 40.878 65.512 1.00 82.73 222 GLY C CA 1
ATOM 6420 C C . GLY C 1 223 ? -35.736 40.792 64.808 1.00 85.10 222 GLY C C 1
ATOM 6421 O O . GLY C 1 223 ? -36.611 41.629 65.027 1.00 87.42 222 GLY C O 1
ATOM 6422 N N . LYS C 1 224 ? -35.905 39.778 63.973 1.00 84.85 223 LYS C N 1
ATOM 6423 C CA . LYS C 1 224 ? -37.174 39.551 63.298 1.00 85.90 223 LYS C CA 1
ATOM 6424 C C . LYS C 1 224 ? -38.281 39.242 64.304 1.00 87.85 223 LYS C C 1
ATOM 6425 O O . LYS C 1 224 ? -39.443 39.522 64.046 1.00 89.77 223 LYS C O 1
ATOM 6428 N N . ILE C 1 225 ? -37.918 38.650 65.437 1.00 88.68 224 ILE C N 1
ATOM 6429 C CA . ILE C 1 225 ? -38.883 38.347 66.489 1.00 91.95 224 ILE C CA 1
ATOM 6430 C C . ILE C 1 225 ? -38.743 39.295 67.677 1.00 94.02 224 ILE C C 1
ATOM 6431 O O . ILE C 1 225 ? -37.688 39.371 68.298 1.00 93.28 224 ILE C O 1
ATOM 6436 N N . ARG C 1 226 ? -39.827 39.995 68.001 1.00 94.44 225 ARG C N 1
ATOM 6437 C CA . ARG C 1 226 ? -39.813 41.033 69.031 1.00 94.92 225 ARG C CA 1
ATOM 6438 C C . ARG C 1 226 ? -41.219 41.212 69.614 1.00 95.73 225 ARG C C 1
ATOM 6439 O O . ARG C 1 226 ? -42.198 40.770 69.016 1.00 98.56 225 ARG C O 1
ATOM 6447 N N . ARG C 1 227 ? -41.322 41.844 70.780 1.00 92.20 226 ARG C N 1
ATOM 6448 C CA . ARG C 1 227 ? -42.628 42.033 71.434 1.00 91.77 226 ARG C CA 1
ATOM 6449 C C . ARG C 1 227 ? -43.570 42.954 70.649 1.00 90.94 226 ARG C C 1
ATOM 6450 O O . ARG C 1 227 ? -43.127 43.838 69.919 1.00 92.01 226 ARG C O 1
ATOM 6458 N N . GLY C 1 242 ? -35.738 20.525 67.086 1.00 80.91 241 GLY C N 1
ATOM 6459 C CA . GLY C 1 242 ? -35.394 19.142 67.415 1.00 82.01 241 GLY C CA 1
ATOM 6460 C C . GLY C 1 242 ? -34.410 18.952 68.570 1.00 82.63 241 GLY C C 1
ATOM 6461 O O . GLY C 1 242 ? -34.483 17.946 69.299 1.00 77.92 241 GLY C O 1
ATOM 6462 N N . PHE C 1 243 ? -33.490 19.910 68.723 1.00 81.42 242 PHE C N 1
ATOM 6463 C CA . PHE C 1 243 ? -32.354 19.818 69.659 1.00 84.01 242 PHE C CA 1
ATOM 6464 C C . PHE C 1 243 ? -32.470 20.690 70.910 1.00 82.03 242 PHE C C 1
ATOM 6465 O O . PHE C 1 243 ? -31.816 20.431 71.928 1.00 76.76 242 PHE C O 1
ATOM 6473 N N . ALA C 1 244 ? -33.278 21.736 70.834 1.00 82.83 243 ALA C N 1
ATOM 6474 C CA . ALA C 1 244 ? -33.413 22.641 71.955 1.00 83.28 243 ALA C CA 1
ATOM 6475 C C . ALA C 1 244 ? -34.842 22.746 72.389 1.00 82.88 243 ALA C C 1
ATOM 6476 O O . ALA C 1 244 ? -35.752 22.813 71.551 1.00 81.32 243 ALA C O 1
ATOM 6478 N N . PRO C 1 245 ? -35.044 22.784 73.713 1.00 84.63 244 PRO C N 1
ATOM 6479 C CA . PRO C 1 245 ? -36.337 23.155 74.238 1.00 86.90 244 PRO C CA 1
ATOM 6480 C C . PRO C 1 245 ? -36.888 24.344 73.461 1.00 84.22 244 PRO C C 1
ATOM 6481 O O . PRO C 1 245 ? -36.132 25.249 73.104 1.00 83.49 244 PRO C O 1
ATOM 6485 N N . PRO C 1 246 ? -38.190 24.338 73.174 1.00 84.34 245 PRO C N 1
ATOM 6486 C CA . PRO C 1 246 ? -38.766 25.578 72.682 1.00 83.04 245 PRO C CA 1
ATOM 6487 C C . PRO C 1 246 ? -38.562 26.670 73.732 1.00 78.54 245 PRO C C 1
ATOM 6488 O O . PRO C 1 246 ? -38.522 26.375 74.924 1.00 81.43 245 PRO C O 1
ATOM 6492 N N . VAL C 1 247 ? -38.432 27.912 73.293 1.00 72.02 246 VAL C N 1
ATOM 6493 C CA . VAL C 1 247 ? -38.142 29.016 74.205 1.00 66.75 246 VAL C CA 1
ATOM 6494 C C . VAL C 1 247 ? -39.444 29.755 74.524 1.00 65.21 246 VAL C C 1
ATOM 6495 O O . VAL C 1 247 ? -40.270 29.957 73.639 1.00 64.12 246 VAL C O 1
ATOM 6499 N N . ASP C 1 248 ? -39.632 30.133 75.787 1.00 63.22 247 ASP C N 1
ATOM 6500 C CA . ASP C 1 248 ? -40.824 30.892 76.182 1.00 64.97 247 ASP C CA 1
ATOM 6501 C C . ASP C 1 248 ? -40.741 32.302 75.610 1.00 64.60 247 ASP C C 1
ATOM 6502 O O . ASP C 1 248 ? -39.701 32.962 75.702 1.00 62.07 247 ASP C O 1
ATOM 6504 N N . ASP C 1 249 ? -41.839 32.740 75.003 1.00 64.86 248 ASP C N 1
ATOM 6505 C CA . ASP C 1 249 ? -41.929 34.061 74.383 1.00 65.11 248 ASP C CA 1
ATOM 6506 C C . ASP C 1 249 ? -41.435 35.181 75.292 1.00 61.68 248 ASP C C 1
ATOM 6507 O O . ASP C 1 249 ? -40.669 36.043 74.851 1.00 58.29 248 ASP C O 1
ATOM 6512 N N . GLU C 1 250 ? -41.855 35.157 76.554 1.00 60.68 249 GLU C N 1
ATOM 6513 C CA . GLU C 1 250 ? -41.521 36.235 77.499 1.00 61.76 249 GLU C CA 1
ATOM 6514 C C . GLU C 1 250 ? -40.018 36.339 77.712 1.00 58.06 249 GLU C C 1
ATOM 6515 O O . GLU C 1 250 ? -39.464 37.432 77.763 1.00 56.81 249 GLU C O 1
ATOM 6517 N N . ARG C 1 251 ? -39.359 35.193 77.851 1.00 56.54 250 ARG C N 1
ATOM 6518 C CA . ARG C 1 251 ? -37.900 35.170 77.992 1.00 54.23 250 ARG C CA 1
ATOM 6519 C C . ARG C 1 251 ? -37.173 35.653 76.745 1.00 50.13 250 ARG C C 1
ATOM 6520 O O . ARG C 1 251 ? -36.263 36.453 76.836 1.00 48.28 250 ARG C O 1
ATOM 6528 N N . LEU C 1 252 ? -37.596 35.170 75.585 1.00 49.90 251 LEU C N 1
ATOM 6529 C CA . LEU C 1 252 ? -37.036 35.641 74.317 1.00 48.96 251 LEU C CA 1
ATOM 6530 C C . LEU C 1 252 ? -37.138 37.168 74.222 1.00 48.40 251 LEU C C 1
ATOM 6531 O O . LEU C 1 252 ? -36.158 37.845 73.925 1.00 45.08 251 LEU C O 1
ATOM 6536 N N . TYR C 1 253 ? -38.326 37.700 74.497 1.00 50.35 252 TYR C N 1
ATOM 6537 C CA . TYR C 1 253 ? -38.548 39.138 74.404 1.00 53.51 252 TYR C CA 1
ATOM 6538 C C . TYR C 1 253 ? -37.691 39.935 75.384 1.00 51.88 252 TYR C C 1
ATOM 6539 O O . TYR C 1 253 ? -37.252 41.028 75.060 1.00 51.38 252 TYR C O 1
ATOM 6548 N N . ARG C 1 254 ? -37.441 39.387 76.563 1.00 50.72 253 ARG C N 1
ATOM 6549 C CA . ARG C 1 254 ? -36.553 40.017 77.545 1.00 50.82 253 ARG C CA 1
ATOM 6550 C C . ARG C 1 254 ? -35.109 40.052 77.023 1.00 46.79 253 ARG C C 1
ATOM 6551 O O . ARG C 1 254 ? -34.399 41.035 77.182 1.00 45.23 253 ARG C O 1
ATOM 6559 N N . VAL C 1 255 ? -34.682 38.966 76.396 1.00 44.86 254 VAL C N 1
ATOM 6560 C CA . VAL C 1 255 ? -33.342 38.916 75.806 1.00 42.76 254 VAL C CA 1
ATOM 6561 C C . VAL C 1 255 ? -33.232 39.907 74.638 1.00 43.10 254 VAL C C 1
ATOM 6562 O O . VAL C 1 255 ? -32.282 40.681 74.572 1.00 41.75 254 VAL C O 1
ATOM 6566 N N . VAL C 1 256 ? -34.218 39.902 73.747 1.00 44.63 255 VAL C N 1
ATOM 6567 C CA . VAL C 1 256 ? -34.262 40.856 72.621 1.00 45.68 255 VAL C CA 1
ATOM 6568 C C . VAL C 1 256 ? -34.255 42.309 73.123 1.00 47.09 255 VAL C C 1
ATOM 6569 O O . VAL C 1 256 ? -33.537 43.135 72.578 1.00 46.38 255 VAL C O 1
ATOM 6573 N N . ASP C 1 257 ? -35.017 42.612 74.182 1.00 49.62 256 ASP C N 1
ATOM 6574 C CA . ASP C 1 257 ? -34.983 43.961 74.805 1.00 50.81 256 ASP C CA 1
ATOM 6575 C C . ASP C 1 257 ? -33.577 44.379 75.182 1.00 48.84 256 ASP C C 1
ATOM 6576 O O . ASP C 1 257 ? -33.163 45.506 74.917 1.00 47.62 256 ASP C O 1
ATOM 6581 N N . ALA C 1 258 ? -32.860 43.477 75.842 1.00 47.66 257 ALA C N 1
ATOM 6582 C CA . ALA C 1 258 ? -31.492 43.761 76.279 1.00 46.89 257 ALA C CA 1
ATOM 6583 C C . ALA C 1 258 ? -30.573 43.934 75.073 1.00 45.74 257 ALA C C 1
ATOM 6584 O O . ALA C 1 258 ? -29.698 44.791 75.070 1.00 45.45 257 ALA C O 1
ATOM 6586 N N . MET C 1 259 ? -30.774 43.115 74.048 1.00 45.44 258 MET C N 1
ATOM 6587 C CA . MET C 1 259 ? -29.991 43.241 72.820 1.00 45.25 258 MET C CA 1
ATOM 6588 C C . MET C 1 259 ? -30.262 44.579 72.128 1.00 47.66 258 MET C C 1
ATOM 6589 O O . MET C 1 259 ? -29.331 45.231 71.650 1.00 46.04 258 MET C O 1
ATOM 6594 N N . ASP C 1 260 ? -31.525 44.987 72.104 1.00 48.67 259 ASP C N 1
ATOM 6595 C CA . ASP C 1 260 ? -31.910 46.289 71.516 1.00 52.03 259 ASP C CA 1
ATOM 6596 C C . ASP C 1 260 ? -31.224 47.443 72.224 1.00 52.43 259 ASP C C 1
ATOM 6597 O O . ASP C 1 260 ? -30.745 48.378 71.586 1.00 53.18 259 ASP C O 1
ATOM 6602 N N . GLU C 1 261 ? -31.176 47.376 73.546 1.00 51.67 260 GLU C N 1
ATOM 6603 C CA . GLU C 1 261 ? -30.518 48.415 74.326 1.00 51.83 260 GLU C CA 1
ATOM 6604 C C . GLU C 1 261 ? -29.029 48.471 73.956 1.00 49.96 260 GLU C C 1
ATOM 6605 O O . GLU C 1 261 ? -28.460 49.546 73.765 1.00 49.67 260 GLU C O 1
ATOM 6608 N N . VAL C 1 262 ? -28.406 47.301 73.821 1.00 48.49 261 VAL C N 1
ATOM 6609 C CA . VAL C 1 262 ? -26.984 47.217 73.463 1.00 46.83 261 VAL C CA 1
ATOM 6610 C C . VAL C 1 262 ? -26.766 47.693 72.023 1.00 46.87 261 VAL C C 1
ATOM 6611 O O . VAL C 1 262 ? -25.761 48.334 71.714 1.00 47.57 261 VAL C O 1
ATOM 6615 N N . ALA C 1 263 ? -27.710 47.373 71.148 1.00 47.46 262 ALA C N 1
ATOM 6616 C CA . ALA C 1 263 ? -27.660 47.825 69.751 1.00 50.04 262 ALA C CA 1
ATOM 6617 C C . ALA C 1 263 ? -27.660 49.362 69.654 1.00 54.04 262 ALA C C 1
ATOM 6618 O O . ALA C 1 263 ? -26.962 49.946 68.820 1.00 55.35 262 ALA C O 1
ATOM 6620 N N . LEU C 1 264 ? -28.430 50.010 70.523 1.00 57.59 263 LEU C N 1
ATOM 6621 C CA . LEU C 1 264 ? -28.431 51.480 70.601 1.00 61.80 263 LEU C CA 1
ATOM 6622 C C . LEU C 1 264 ? -27.076 52.045 71.008 1.00 61.70 263 LEU C C 1
ATOM 6623 O O . LEU C 1 264 ? -26.625 53.022 70.430 1.00 63.13 263 LEU C O 1
ATOM 6628 N N . GLU C 1 265 ? -26.443 51.443 72.011 1.00 61.10 264 GLU C N 1
ATOM 6629 C CA . GLU C 1 265 ? -25.121 51.887 72.463 1.00 62.44 264 GLU C CA 1
ATOM 6630 C C . GLU C 1 265 ? -24.037 51.644 71.416 1.00 61.63 264 GLU C C 1
ATOM 6631 O O . GLU C 1 265 ? -23.166 52.471 71.211 1.00 63.81 264 GLU C O 1
ATOM 6637 N N . THR C 1 266 ? -24.074 50.482 70.781 1.00 58.60 265 THR C N 1
ATOM 6638 C CA . THR C 1 266 ? -22.951 50.027 69.953 1.00 56.43 265 THR C CA 1
ATOM 6639 C C . THR C 1 266 ? -23.097 50.385 68.480 1.00 55.91 265 THR C C 1
ATOM 6640 O O . THR C 1 266 ? -22.105 50.449 67.760 1.00 57.21 265 THR C O 1
ATOM 6644 N N . GLY C 1 267 ? -24.338 50.535 68.033 1.00 55.63 266 GLY C N 1
ATOM 6645 C CA . GLY C 1 267 ? -24.648 50.631 66.608 1.00 55.22 266 GLY C CA 1
ATOM 6646 C C . GLY C 1 267 ? -24.546 49.315 65.842 1.00 54.33 266 GLY C C 1
ATOM 6647 O O . GLY C 1 267 ? -24.569 49.306 64.621 1.00 54.50 266 GLY C O 1
ATOM 6648 N N . LYS C 1 268 ? -24.437 48.197 66.557 1.00 52.22 267 LYS C N 1
ATOM 6649 C CA . LYS C 1 268 ? -24.296 46.886 65.935 1.00 49.99 267 LYS C CA 1
ATOM 6650 C C . LYS C 1 268 ? -25.643 46.214 65.810 1.00 48.46 267 LYS C C 1
ATOM 6651 O O . LYS C 1 268 ? -26.573 46.548 66.532 1.00 48.18 267 LYS C O 1
ATOM 6657 N N . THR C 1 269 ? -25.741 45.256 64.897 1.00 46.98 268 THR C N 1
ATOM 6658 C CA . THR C 1 269 ? -26.990 44.540 64.683 1.00 46.72 268 THR C CA 1
ATOM 6659 C C . THR C 1 269 ? -27.160 43.455 65.742 1.00 45.87 268 THR C C 1
ATOM 6660 O O . THR C 1 269 ? -26.194 43.077 66.403 1.00 43.61 268 THR C O 1
ATOM 6664 N N . LEU C 1 270 ? -28.384 42.955 65.879 1.00 46.44 269 LEU C N 1
ATOM 6665 C CA . LEU C 1 270 ? -28.660 41.896 66.834 1.00 47.31 269 LEU C CA 1
ATOM 6666 C C . LEU C 1 270 ? -27.831 40.642 66.559 1.00 45.67 269 LEU C C 1
ATOM 6667 O O . LEU C 1 270 ? -27.239 40.100 67.495 1.00 44.12 269 LEU C O 1
ATOM 6672 N N . PRO C 1 271 ? -27.772 40.173 65.302 1.00 45.40 270 PRO C N 1
ATOM 6673 C CA . PRO C 1 271 ? -26.894 39.025 65.031 1.00 43.64 270 PRO C CA 1
ATOM 6674 C C . PRO C 1 271 ? -25.419 39.273 65.391 1.00 41.95 270 PRO C C 1
ATOM 6675 O O . PRO C 1 271 ? -24.766 38.383 65.941 1.00 40.26 270 PRO C O 1
ATOM 6679 N N . GLN C 1 272 ? -24.915 40.474 65.124 1.00 40.63 271 GLN C N 1
ATOM 6680 C CA . GLN C 1 272 ? -23.531 40.815 65.471 1.00 39.75 271 GLN C CA 1
ATOM 6681 C C . GLN C 1 272 ? -23.283 40.802 66.985 1.00 39.55 271 GLN C C 1
ATOM 6682 O O . GLN C 1 272 ? -22.229 40.366 67.436 1.00 39.94 271 GLN C O 1
ATOM 6688 N N . ILE C 1 273 ? -24.270 41.247 67.749 1.00 38.82 272 ILE C N 1
ATOM 6689 C CA . ILE C 1 273 ? -24.211 41.216 69.206 1.00 39.63 272 ILE C CA 1
ATOM 6690 C C . ILE C 1 273 ? -24.235 39.773 69.732 1.00 38.11 272 ILE C C 1
ATOM 6691 O O . ILE C 1 273 ? -23.460 39.413 70.619 1.00 38.96 272 ILE C O 1
ATOM 6696 N N . ALA C 1 274 ? -25.129 38.961 69.185 1.00 38.09 273 ALA C N 1
ATOM 6697 C CA . ALA C 1 274 ? -25.252 37.549 69.568 1.00 37.78 273 ALA C CA 1
ATOM 6698 C C . ALA C 1 274 ? -23.940 36.818 69.336 1.00 36.98 273 ALA C C 1
ATOM 6699 O O . ALA C 1 274 ? -23.502 36.044 70.178 1.00 34.94 273 ALA C O 1
ATOM 6701 N N . LEU C 1 275 ? -23.349 37.034 68.162 1.00 36.64 274 LEU C N 1
ATOM 6702 C CA . LEU C 1 275 ? -22.079 36.403 67.817 1.00 36.77 274 LEU C CA 1
ATOM 6703 C C . LEU C 1 275 ? -20.924 36.908 68.657 1.00 35.62 274 LEU C C 1
ATOM 6704 O O . LEU C 1 275 ? -20.102 36.110 69.102 1.00 35.32 274 LEU C O 1
ATOM 6709 N N . ASN C 1 276 ? -20.858 38.223 68.866 1.00 35.20 275 ASN C N 1
ATOM 6710 C CA . ASN C 1 276 ? -19.795 38.826 69.673 1.00 34.68 275 ASN C CA 1
ATOM 6711 C C . ASN C 1 276 ? -19.846 38.315 71.110 1.00 34.49 275 ASN C C 1
ATOM 6712 O O . ASN C 1 276 ? -18.817 38.022 71.701 1.00 34.03 275 ASN C O 1
ATOM 6717 N N . TRP C 1 277 ? -21.058 38.151 71.629 1.00 33.99 276 TRP C N 1
ATOM 6718 C CA . TRP C 1 277 ? -21.259 37.624 72.969 1.00 34.24 276 TRP C CA 1
ATOM 6719 C C . TRP C 1 277 ? -20.670 36.187 73.048 1.00 33.39 276 TRP C C 1
ATOM 6720 O O . TRP C 1 277 ? -19.894 35.869 73.946 1.00 33.15 276 TRP C O 1
ATOM 6731 N N . LEU C 1 278 ? -20.996 35.342 72.076 1.00 32.99 277 LEU C N 1
ATOM 6732 C CA . LEU C 1 278 ? -20.482 33.949 72.040 1.00 32.98 277 LEU C CA 1
ATOM 6733 C C . LEU C 1 278 ? -18.961 33.871 71.993 1.00 32.97 277 LEU C C 1
ATOM 6734 O O . LEU C 1 278 ? -18.328 33.064 72.684 1.00 32.06 277 LEU C O 1
ATOM 6739 N N . LEU C 1 279 ? -18.378 34.721 71.156 1.00 33.69 278 LEU C N 1
ATOM 6740 C CA . LEU C 1 279 ? -16.931 34.759 70.990 1.00 34.54 278 LEU C CA 1
ATOM 6741 C C . LEU C 1 279 ? -16.186 35.148 72.250 1.00 35.27 278 LEU C C 1
ATOM 6742 O O . LEU C 1 279 ? -14.984 34.863 72.370 1.00 36.64 278 LEU C O 1
ATOM 6747 N N . GLN C 1 280 ? -16.866 35.772 73.200 1.00 34.73 279 GLN C N 1
ATOM 6748 C CA . GLN C 1 280 ? -16.224 36.059 74.479 1.00 35.31 279 GLN C CA 1
ATOM 6749 C C . GLN C 1 280 ? -16.312 34.926 75.483 1.00 33.97 279 GLN C C 1
ATOM 6750 O O . GLN C 1 280 ? -15.711 35.007 76.544 1.00 34.49 279 GLN C O 1
ATOM 6756 N N . ARG C 1 281 ? -17.098 33.896 75.202 1.00 32.39 280 ARG C N 1
ATOM 6757 C CA . ARG C 1 281 ? -17.377 32.875 76.212 1.00 31.62 280 ARG C CA 1
ATOM 6758 C C . ARG C 1 281 ? -16.236 31.861 76.285 1.00 30.95 280 ARG C C 1
ATOM 6759 O O . ARG C 1 281 ? -15.633 31.522 75.262 1.00 30.72 280 ARG C O 1
ATOM 6767 N N . PRO C 1 282 ? -15.958 31.352 77.485 1.00 30.85 281 PRO C N 1
ATOM 6768 C CA . PRO C 1 282 ? -14.880 30.351 77.604 1.00 30.95 281 PRO C CA 1
ATOM 6769 C C . PRO C 1 282 ? -15.092 29.147 76.689 1.00 30.29 281 PRO C C 1
ATOM 6770 O O . PRO C 1 282 ? -16.235 28.726 76.477 1.00 30.17 281 PRO C O 1
ATOM 6774 N N . THR C 1 283 ? -13.977 28.609 76.194 1.00 30.30 282 THR C N 1
ATOM 6775 C CA . THR C 1 283 ? -13.871 27.421 75.309 1.00 30.00 282 THR C CA 1
ATOM 6776 C C . THR C 1 283 ? -14.250 27.636 73.843 1.00 29.87 282 THR C C 1
ATOM 6777 O O . THR C 1 283 ? -13.969 26.759 73.017 1.00 29.62 282 THR C O 1
ATOM 6781 N N . VAL C 1 284 ? -14.926 28.737 73.514 1.00 29.56 283 VAL C N 1
ATOM 6782 C CA . VAL C 1 284 ? -15.433 28.909 72.162 1.00 29.78 283 VAL C CA 1
ATOM 6783 C C . VAL C 1 284 ? -14.254 29.084 71.200 1.00 29.93 283 VAL C C 1
ATOM 6784 O O . VAL C 1 284 ? -13.474 30.036 71.314 1.00 29.58 283 VAL C O 1
ATOM 6788 N N . ALA C 1 285 ? -14.105 28.144 70.275 1.00 30.19 284 ALA C N 1
ATOM 6789 C CA . ALA C 1 285 ? -13.022 28.203 69.275 1.00 30.26 284 ALA C CA 1
ATOM 6790 C C . ALA C 1 285 ? -13.510 28.724 67.940 1.00 30.85 284 ALA C C 1
ATOM 6791 O O . ALA C 1 285 ? -12.802 29.475 67.255 1.00 32.22 284 ALA C O 1
ATOM 6793 N N . SER C 1 286 ? -14.713 28.337 67.557 1.00 31.16 285 SER C N 1
ATOM 6794 C CA . SER C 1 286 ? -15.319 28.836 66.321 1.00 31.78 285 SER C CA 1
ATOM 6795 C C . SER C 1 286 ? -16.837 28.843 66.431 1.00 31.90 285 SER C C 1
ATOM 6796 O O . SER C 1 286 ? -17.420 28.043 67.157 1.00 32.01 285 SER C O 1
ATOM 6799 N N . VAL C 1 287 ? -17.464 29.767 65.722 1.00 31.91 286 VAL C N 1
ATOM 6800 C CA . VAL C 1 287 ? -18.902 29.845 65.630 1.00 32.30 286 VAL C CA 1
ATOM 6801 C C . VAL C 1 287 ? -19.292 29.674 64.168 1.00 33.14 286 VAL C C 1
ATOM 6802 O O . VAL C 1 287 ? -18.774 30.388 63.294 1.00 33.48 286 VAL C O 1
ATOM 6806 N N . LEU C 1 288 ? -20.205 28.737 63.920 1.00 33.95 287 LEU C N 1
ATOM 6807 C CA . LEU C 1 288 ? -20.645 28.428 62.564 1.00 35.81 287 LEU C CA 1
ATOM 6808 C C . LEU C 1 288 ? -21.728 29.405 62.143 1.00 37.84 287 LEU C C 1
ATOM 6809 O O . LEU C 1 288 ? -22.723 29.594 62.826 1.00 37.84 287 LEU C O 1
ATOM 6814 N N . ILE C 1 289 ? -21.505 30.061 61.024 1.00 40.16 288 ILE C N 1
ATOM 6815 C CA . ILE C 1 289 ? -22.477 31.025 60.519 1.00 42.70 288 ILE C CA 1
ATOM 6816 C C . ILE C 1 289 ? -22.936 30.580 59.133 1.00 45.57 288 ILE C C 1
ATOM 6817 O O . ILE C 1 289 ? -22.375 29.659 58.537 1.00 44.57 288 ILE C O 1
ATOM 6822 N N . GLY C 1 290 ? -24.007 31.205 58.674 1.00 49.74 289 GLY C N 1
ATOM 6823 C CA . GLY C 1 290 ? -24.531 30.989 57.333 1.00 53.49 289 GLY C CA 1
ATOM 6824 C C . GLY C 1 290 ? -24.154 32.197 56.507 1.00 57.45 289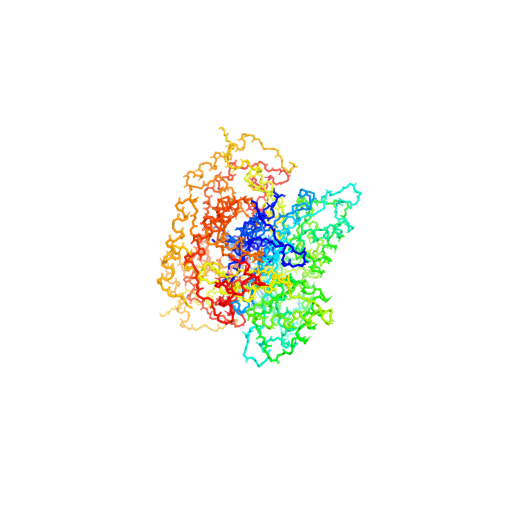 GLY C C 1
ATOM 6825 O O . GLY C 1 290 ? -24.022 33.304 57.023 1.00 57.89 289 GLY C O 1
ATOM 6826 N N . ALA C 1 291 ? -23.975 31.982 55.219 1.00 61.49 290 ALA C N 1
ATOM 6827 C CA . ALA C 1 291 ? -23.646 33.071 54.315 1.00 66.56 290 ALA C CA 1
ATOM 6828 C C . ALA C 1 291 ? -24.110 32.699 52.916 1.00 69.27 290 ALA C C 1
ATOM 6829 O O . ALA C 1 291 ? -23.498 31.873 52.273 1.00 71.32 290 ALA C O 1
ATOM 6831 N N . ARG C 1 292 ? -25.205 33.302 52.472 1.00 73.64 291 ARG C N 1
ATOM 6832 C CA . ARG C 1 292 ? -25.747 33.071 51.139 1.00 75.83 291 ARG C CA 1
ATOM 6833 C C . ARG C 1 292 ? -25.013 33.930 50.102 1.00 76.09 291 ARG C C 1
ATOM 6834 O O . ARG C 1 292 ? -24.973 33.596 48.920 1.00 78.73 291 ARG C O 1
ATOM 6836 N N . ASP C 1 293 ? -24.400 35.017 50.549 1.00 73.68 292 ASP C N 1
ATOM 6837 C CA . ASP C 1 293 ? -23.735 35.938 49.638 1.00 73.43 292 ASP C CA 1
ATOM 6838 C C . ASP C 1 293 ? -22.769 36.838 50.381 1.00 72.10 292 ASP C C 1
ATOM 6839 O O . ASP C 1 293 ? -22.661 36.774 51.614 1.00 69.15 292 ASP C O 1
ATOM 6844 N N . GLU C 1 294 ? -22.056 37.655 49.616 1.00 70.08 293 GLU C N 1
ATOM 6845 C CA . GLU C 1 294 ? -21.076 38.580 50.156 1.00 71.66 293 GLU C CA 1
ATOM 6846 C C . GLU C 1 294 ? -21.668 39.460 51.260 1.00 68.90 293 GLU C C 1
ATOM 6847 O O . GLU C 1 294 ? -21.025 39.672 52.297 1.00 63.86 293 GLU C O 1
ATOM 6853 N N . GLU C 1 295 ? -22.880 39.966 51.027 1.00 67.26 294 GLU C N 1
ATOM 6854 C CA . GLU C 1 295 ? -23.521 40.903 51.959 1.00 66.22 294 GLU C CA 1
ATOM 6855 C C . GLU C 1 295 ? -23.772 40.245 53.306 1.00 64.15 294 GLU C C 1
ATOM 6856 O O . GLU C 1 295 ? -23.470 40.829 54.337 1.00 62.79 294 GLU C O 1
ATOM 6858 N N . GLN C 1 296 ? -24.316 39.033 53.285 1.00 63.09 295 GLN C N 1
ATOM 6859 C CA . GLN C 1 296 ? -24.585 38.278 54.509 1.00 64.29 295 GLN C CA 1
ATOM 6860 C C . GLN C 1 296 ? -23.291 37.895 55.235 1.00 58.80 295 GLN C C 1
ATOM 6861 O O . GLN C 1 296 ? -23.212 37.966 56.452 1.00 57.58 295 GLN C O 1
ATOM 6867 N N . LEU C 1 297 ? -22.289 37.480 54.480 1.00 56.51 296 LEU C N 1
ATOM 6868 C CA . LEU C 1 297 ? -20.990 37.152 55.058 1.00 54.56 296 LEU C CA 1
ATOM 6869 C C . LEU C 1 297 ? -20.402 38.378 55.751 1.00 54.54 296 LEU C C 1
ATOM 6870 O O . LEU C 1 297 ? -19.931 38.294 56.890 1.00 51.84 296 LEU C O 1
ATOM 6875 N N . MET C 1 298 ? -20.457 39.519 55.069 1.00 54.53 297 MET C N 1
ATOM 6876 C CA . MET C 1 298 ? -19.937 40.775 55.621 1.00 57.73 297 MET C CA 1
ATOM 6877 C C . MET C 1 298 ? -20.649 41.174 56.915 1.00 54.04 297 MET C C 1
ATOM 6878 O O . MET C 1 298 ? -20.001 41.642 57.842 1.00 51.51 297 MET C O 1
ATOM 6883 N N . GLN C 1 299 ? -21.966 40.987 56.963 1.00 55.74 298 GLN C N 1
ATOM 6884 C CA . GLN C 1 299 ? -22.743 41.246 58.184 1.00 56.03 298 GLN C CA 1
ATOM 6885 C C . GLN C 1 299 ? -22.204 40.428 59.349 1.00 51.28 298 GLN C C 1
ATOM 6886 O O . GLN C 1 299 ? -21.966 40.956 60.421 1.00 49.58 298 GLN C O 1
ATOM 6892 N N . ASN C 1 300 ? -22.015 39.133 59.123 1.00 49.91 299 ASN C N 1
ATOM 6893 C CA . ASN C 1 300 ? -21.467 38.238 60.143 1.00 47.97 299 ASN C CA 1
ATOM 6894 C C . ASN C 1 300 ? -20.037 38.572 60.553 1.00 46.47 299 ASN C C 1
ATOM 6895 O O . ASN C 1 300 ? -19.697 38.499 61.735 1.00 44.15 299 ASN C O 1
ATOM 6900 N N . LEU C 1 301 ? -19.207 38.962 59.592 1.00 45.73 300 LEU C N 1
ATOM 6901 C CA . LEU C 1 301 ? -17.844 39.394 59.900 1.00 46.73 300 LEU C CA 1
ATOM 6902 C C . LEU C 1 301 ? -17.832 40.662 60.763 1.00 46.13 300 LEU C C 1
ATOM 6903 O O . LEU C 1 301 ? -16.838 40.942 61.447 1.00 46.68 300 LEU C O 1
ATOM 6908 N N . GLY C 1 302 ? -18.930 41.415 60.740 1.00 45.34 301 GLY C N 1
ATOM 6909 C CA . GLY C 1 302 ? -19.120 42.558 61.639 1.00 45.47 301 GLY C CA 1
ATOM 6910 C C . GLY C 1 302 ? -19.190 42.204 63.125 1.00 43.33 301 GLY C C 1
ATOM 6911 O O . GLY C 1 302 ? -19.214 43.095 63.968 1.00 43.18 301 GLY C O 1
ATOM 6912 N N . ALA C 1 303 ? -19.234 40.907 63.437 1.00 42.57 302 ALA C N 1
ATOM 6913 C CA . ALA C 1 303 ? -19.084 40.413 64.814 1.00 41.91 302 ALA C CA 1
ATOM 6914 C C . ALA C 1 303 ? -17.654 40.567 65.333 1.00 42.23 302 ALA C C 1
ATOM 6915 O O . ALA C 1 303 ? -17.419 40.528 66.551 1.00 40.98 302 ALA C O 1
ATOM 6917 N N . LEU C 1 304 ? -16.705 40.695 64.402 1.00 42.66 303 LEU C N 1
ATOM 6918 C CA . LEU C 1 304 ? -15.273 40.766 64.716 1.00 44.25 303 LEU C CA 1
ATOM 6919 C C . LEU C 1 304 ? -14.802 42.223 64.699 1.00 45.88 303 LEU C C 1
ATOM 6920 O O . LEU C 1 304 ? -15.434 43.058 64.086 1.00 44.56 303 LEU C O 1
ATOM 6925 N N . GLY C 1 305 ? -13.713 42.521 65.400 1.00 46.21 304 GLY C N 1
ATOM 6926 C CA . GLY C 1 305 ? -13.093 43.850 65.343 1.00 48.87 304 GLY C CA 1
ATOM 6927 C C . GLY C 1 305 ? -13.572 44.836 66.400 1.00 49.47 304 GLY C C 1
ATOM 6928 O O . GLY C 1 305 ? -13.184 45.997 66.389 1.00 51.34 304 GLY C O 1
ATOM 6929 N N . TRP C 1 306 ? -14.395 44.356 67.327 1.00 48.16 305 TRP C N 1
ATOM 6930 C CA . TRP C 1 306 ? -14.892 45.154 68.450 1.00 47.41 305 TRP C CA 1
ATOM 6931 C C . TRP C 1 306 ? -15.287 44.164 69.543 1.00 46.19 305 TRP C C 1
ATOM 6932 O O . TRP C 1 306 ? -15.314 42.957 69.300 1.00 43.36 305 TRP C O 1
ATOM 6943 N N . GLN C 1 307 ? -15.570 44.678 70.739 1.00 46.26 306 GLN C N 1
ATOM 6944 C CA . GLN C 1 307 ? -15.934 43.841 71.882 1.00 45.00 306 GLN C CA 1
ATOM 6945 C C . GLN C 1 307 ? -17.036 44.485 72.671 1.00 44.58 306 GLN C C 1
ATOM 6946 O O . GLN C 1 307 ? -16.951 45.660 73.027 1.00 45.19 306 GLN C O 1
ATOM 6952 N N . LEU C 1 308 ? -18.046 43.689 72.986 1.00 42.12 307 LEU C N 1
ATOM 6953 C CA . LEU C 1 308 ? -19.005 44.058 74.011 1.00 42.28 307 LEU C CA 1
ATOM 6954 C C . LEU C 1 308 ? -18.233 44.370 75.288 1.00 43.45 307 LEU C C 1
ATOM 6955 O O . LEU C 1 308 ? -17.296 43.654 75.652 1.00 42.96 307 LEU C O 1
ATOM 6960 N N . THR C 1 309 ? -18.643 45.428 75.976 1.00 45.72 308 THR C N 1
ATOM 6961 C CA . THR C 1 309 ? -18.009 45.801 77.238 1.00 47.38 308 THR C CA 1
ATOM 6962 C C . THR C 1 309 ? -18.456 44.860 78.354 1.00 48.30 308 THR C C 1
ATOM 6963 O O . THR C 1 309 ? -19.453 44.141 78.239 1.00 46.54 308 THR C O 1
ATOM 6967 N N . THR C 1 310 ? -17.711 44.877 79.449 1.00 51.65 309 THR C N 1
ATOM 6968 C CA . THR C 1 310 ? -18.072 44.104 80.641 1.00 52.51 309 THR C CA 1
ATOM 6969 C C . THR C 1 310 ? -19.518 44.354 81.027 1.00 52.59 309 THR C C 1
ATOM 6970 O O . THR C 1 310 ? -20.262 43.423 81.317 1.00 50.90 309 THR C O 1
ATOM 6974 N N . GLU C 1 311 ? -19.908 45.622 81.021 1.00 54.59 310 GLU C N 1
ATOM 6975 C CA . GLU C 1 311 ? -21.246 46.017 81.435 1.00 55.82 310 GLU C CA 1
ATOM 6976 C C . GLU C 1 311 ? -22.307 45.494 80.473 1.00 50.99 310 GLU C C 1
ATOM 6977 O O . GLU C 1 311 ? -23.373 45.049 80.892 1.00 47.89 310 GLU C O 1
ATOM 6983 N N . GLN C 1 312 ? -22.010 45.570 79.183 1.00 48.31 311 GLN C N 1
ATOM 6984 C CA . GLN C 1 312 ? -22.927 45.086 78.155 1.00 46.77 311 GLN C CA 1
ATOM 6985 C C . GLN C 1 312 ? -23.106 43.569 78.270 1.00 44.10 311 GLN C C 1
ATOM 6986 O O . GLN C 1 312 ? -24.214 43.068 78.202 1.00 43.28 311 GLN C O 1
ATOM 6992 N N . VAL C 1 313 ? -22.008 42.853 78.453 1.00 43.18 312 VAL C N 1
ATOM 6993 C CA . VAL C 1 313 ? -22.073 41.401 78.646 1.00 41.47 312 VAL C CA 1
ATOM 6994 C C . VAL C 1 313 ? -22.885 41.074 79.906 1.00 41.70 312 VAL C C 1
ATOM 6995 O O . VAL C 1 313 ? -23.727 40.182 79.893 1.00 40.85 312 VAL C O 1
ATOM 6999 N N . ALA C 1 314 ? -22.660 41.825 80.976 1.00 42.70 313 ALA C N 1
ATOM 7000 C CA . ALA C 1 314 ? -23.381 41.599 82.227 1.00 44.22 313 ALA C CA 1
ATOM 7001 C C . ALA C 1 314 ? -24.887 41.811 82.053 1.00 44.33 313 ALA C C 1
ATOM 7002 O O . ALA C 1 314 ? -25.693 41.063 82.599 1.00 42.73 313 ALA C O 1
ATOM 7004 N N . ARG C 1 315 ? -25.246 42.830 81.281 1.00 45.47 314 ARG C N 1
ATOM 7005 C CA . ARG C 1 315 ? -26.642 43.121 80.956 1.00 47.22 314 ARG C CA 1
ATOM 7006 C C . ARG C 1 315 ? -27.252 41.972 80.147 1.00 42.91 314 ARG C C 1
ATOM 7007 O O . ARG C 1 315 ? -28.363 41.530 80.411 1.00 42.64 314 ARG C O 1
ATOM 7015 N N . LEU C 1 316 ? -26.515 41.484 79.166 1.00 39.69 315 LEU C N 1
ATOM 7016 C CA . LEU C 1 316 ? -26.999 40.370 78.345 1.00 37.68 315 LEU C CA 1
ATOM 7017 C C . LEU C 1 316 ? -27.103 39.074 79.152 1.00 36.05 315 LEU C C 1
ATOM 7018 O O . LEU C 1 316 ? -28.050 38.304 79.001 1.00 35.23 315 LEU C O 1
ATOM 7023 N N . ASP C 1 317 ? -26.137 38.855 80.026 1.00 35.59 316 ASP C N 1
ATOM 7024 C CA . ASP C 1 317 ? -26.142 37.666 80.870 1.00 36.33 316 ASP C CA 1
ATOM 7025 C C . ASP C 1 317 ? -27.318 37.679 81.834 1.00 36.64 316 ASP C C 1
ATOM 7026 O O . ASP C 1 317 ? -27.951 36.651 82.061 1.00 34.88 316 ASP C O 1
ATOM 7031 N N . ALA C 1 318 ? -27.621 38.856 82.383 1.00 37.77 317 ALA C N 1
ATOM 7032 C CA . ALA C 1 318 ? -28.718 38.968 83.351 1.00 39.90 317 ALA C CA 1
ATOM 7033 C C . ALA C 1 318 ? -30.044 38.682 82.666 1.00 40.32 317 ALA C C 1
ATOM 7034 O O . ALA C 1 318 ? -30.874 37.953 83.195 1.00 40.52 317 ALA C O 1
ATOM 7036 N N . ALA C 1 319 ? -30.223 39.235 81.469 1.00 40.36 318 ALA C N 1
ATOM 7037 C CA . ALA C 1 319 ? -31.465 39.047 80.707 1.00 40.26 318 ALA C CA 1
ATOM 7038 C C . ALA C 1 319 ? -31.658 37.594 80.274 1.00 38.95 318 ALA C C 1
ATOM 7039 O O . ALA C 1 319 ? -32.786 37.112 80.230 1.00 40.36 318 ALA C O 1
ATOM 7041 N N . SER C 1 320 ? -30.559 36.918 79.932 1.00 37.65 319 SER C N 1
ATOM 7042 C CA . SER C 1 320 ? -30.609 35.538 79.430 1.00 36.32 319 SER C CA 1
ATOM 7043 C C . SER C 1 320 ? -30.466 34.464 80.507 1.00 37.24 319 SER C C 1
ATOM 7044 O O . SER C 1 320 ? -30.605 33.278 80.218 1.00 37.31 319 SER C O 1
ATOM 7047 N N . ALA C 1 321 ? -30.200 34.874 81.742 1.00 38.44 320 ALA C N 1
ATOM 7048 C CA . ALA C 1 321 ? -29.972 33.916 82.821 1.00 38.85 320 ALA C CA 1
ATOM 7049 C C . ALA C 1 321 ? -31.197 33.037 83.049 1.00 39.81 320 ALA C C 1
ATOM 7050 O O . ALA C 1 321 ? -32.322 33.513 83.022 1.00 39.59 320 ALA C O 1
ATOM 7052 N N . VAL C 1 322 ? -30.962 31.749 83.265 1.00 39.15 321 VAL C N 1
ATOM 7053 C CA . VAL C 1 322 ? -32.014 30.831 83.663 1.00 40.38 321 VAL C CA 1
ATOM 7054 C C . VAL C 1 322 ? -31.575 30.104 84.933 1.00 40.25 321 VAL C C 1
ATOM 7055 O O . VAL C 1 322 ? -30.381 29.993 85.222 1.00 38.92 321 VAL C O 1
ATOM 7059 N N . THR C 1 323 ? -32.547 29.596 85.674 1.00 40.87 322 THR C N 1
ATOM 7060 C CA . THR C 1 323 ? -32.253 28.881 86.907 1.00 41.88 322 THR C CA 1
ATOM 7061 C C . THR C 1 323 ? -31.498 27.598 86.582 1.00 38.47 322 THR C C 1
ATOM 7062 O O . THR C 1 323 ? -31.992 26.781 85.853 1.00 36.59 322 THR C O 1
ATOM 7066 N N . PRO C 1 324 ? -30.285 27.439 87.096 1.00 37.06 323 PRO C N 1
ATOM 7067 C CA . PRO C 1 324 ? -29.559 26.198 86.828 1.00 35.59 323 PRO C CA 1
ATOM 7068 C C . PRO C 1 324 ? -30.225 24.975 87.485 1.00 33.65 323 PRO C C 1
ATOM 7069 O O . PRO C 1 324 ? -30.717 25.080 88.592 1.00 32.50 323 PRO C O 1
ATOM 7073 N N . PRO C 1 325 ? -30.223 23.837 86.808 1.00 32.34 324 PRO C N 1
ATOM 7074 C CA . PRO C 1 325 ? -30.687 22.605 87.426 1.00 31.82 324 PRO C CA 1
ATOM 7075 C C . PRO C 1 325 ? -29.808 22.157 88.592 1.00 30.13 324 PRO C C 1
ATOM 7076 O O . PRO C 1 325 ? -28.697 22.643 88.757 1.00 28.51 324 PRO C O 1
ATOM 7080 N N . TYR C 1 326 ? -30.323 21.225 89.381 1.00 29.39 325 TYR C N 1
ATOM 7081 C CA . TYR C 1 326 ? -29.492 20.459 90.307 1.00 28.45 325 TYR C CA 1
ATOM 7082 C C . TYR C 1 326 ? -28.563 19.539 89.472 1.00 28.04 325 TYR C C 1
ATOM 7083 O O . TYR C 1 326 ? -29.043 18.971 88.482 1.00 28.32 325 TYR C O 1
ATOM 7092 N N . PRO C 1 327 ? -27.273 19.340 89.820 1.00 27.56 326 PRO C N 1
ATOM 7093 C CA . PRO C 1 327 ? -26.622 19.822 91.036 1.00 27.29 326 PRO C CA 1
ATOM 7094 C C . PRO C 1 327 ? -25.851 21.137 90.902 1.00 27.03 326 PRO C C 1
ATOM 7095 O O . PRO C 1 327 ? -25.145 21.501 91.842 1.00 26.74 326 PRO C O 1
ATOM 7099 N N . TYR C 1 328 ? -25.999 21.831 89.779 1.00 26.80 327 TYR C N 1
ATOM 7100 C CA . TYR C 1 328 ? -25.247 23.071 89.482 1.00 26.80 327 TYR C CA 1
ATOM 7101 C C . TYR C 1 328 ? -25.729 24.232 90.351 1.00 27.57 327 TYR C C 1
ATOM 7102 O O . TYR C 1 328 ? -24.948 25.099 90.778 1.00 27.22 327 TYR C O 1
ATOM 7111 N N . TYR C 1 329 ? -27.001 24.198 90.667 1.00 29.23 328 TYR C N 1
ATOM 7112 C CA . TYR C 1 329 ? -27.677 25.289 91.384 1.00 31.47 328 TYR C CA 1
ATOM 7113 C C . TYR C 1 329 ? -26.920 25.868 92.598 1.00 30.67 328 TYR C C 1
ATOM 7114 O O . TYR C 1 329 ? -26.691 27.071 92.642 1.00 30.73 328 TYR C O 1
ATOM 7123 N N . PRO C 1 330 ? -26.508 25.033 93.567 1.00 30.63 329 PRO C N 1
ATOM 7124 C CA . PRO C 1 330 ? -25.819 25.602 94.728 1.00 30.93 329 PRO C CA 1
ATOM 7125 C C . PRO C 1 330 ? -24.404 26.126 94.445 1.00 30.44 329 PRO C C 1
ATOM 7126 O O . PRO C 1 330 ? -23.851 26.850 95.251 1.00 31.58 329 PRO C O 1
ATOM 7130 N N . TYR C 1 331 ? -23.819 25.767 93.319 1.00 28.85 330 TYR C N 1
ATOM 7131 C CA . TYR C 1 331 ? -22.568 26.394 92.910 1.00 28.28 330 TYR C CA 1
ATOM 7132 C C . TYR C 1 331 ? -22.842 27.752 92.279 1.00 29.42 330 TYR C C 1
ATOM 7133 O O . TYR C 1 331 ? -22.138 28.717 92.557 1.00 29.77 330 TYR C O 1
ATOM 7142 N N . TRP C 1 332 ? -23.849 27.808 91.422 1.00 30.34 331 TRP C N 1
ATOM 7143 C CA . TRP C 1 332 ? -24.216 29.042 90.719 1.00 31.73 331 TRP C CA 1
ATOM 7144 C C . TRP C 1 332 ? -24.783 30.117 91.651 1.00 33.70 331 TRP C C 1
ATOM 7145 O O . TRP C 1 332 ? -24.628 31.297 91.385 1.00 33.69 331 TRP C O 1
ATOM 7156 N N . ASN C 1 333 ? -25.435 29.712 92.731 1.00 35.36 332 ASN C N 1
ATOM 7157 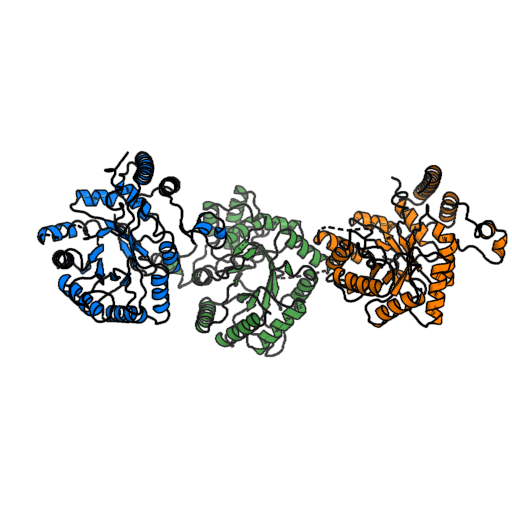C CA . ASN C 1 333 ? -26.022 30.679 93.656 1.00 39.43 332 ASN C CA 1
ATOM 7158 C C . ASN C 1 333 ? -25.055 31.071 94.774 1.00 41.14 332 ASN C C 1
ATOM 7159 O O . ASN C 1 333 ? -25.408 31.831 95.671 1.00 41.13 332 ASN C O 1
ATOM 7164 N N . GLY C 1 334 ? -23.847 30.509 94.732 1.00 41.12 333 GLY C N 1
ATOM 7165 C CA . GLY C 1 334 ? -22.747 30.941 95.592 1.00 42.98 333 GLY C CA 1
ATOM 7166 C C . GLY C 1 334 ? -22.458 30.035 96.784 1.00 43.26 333 GLY C C 1
ATOM 7167 O O . GLY C 1 334 ? -21.386 30.086 97.344 1.00 42.89 333 GLY C O 1
ATOM 7168 N N . GLN C 1 335 ? -23.411 29.199 97.153 1.00 45.10 334 GLN C N 1
ATOM 7169 C CA . GLN C 1 335 ? -23.273 28.324 98.323 1.00 46.75 334 GLN C CA 1
ATOM 7170 C C . GLN C 1 335 ? -21.992 27.447 98.331 1.00 43.42 334 GLN C C 1
ATOM 7171 O O . GLN C 1 335 ? -21.271 27.391 99.334 1.00 42.31 334 GLN C O 1
ATOM 7177 N N . PHE C 1 336 ? -21.722 26.775 97.214 1.00 39.34 335 PHE C N 1
ATOM 7178 C CA . PHE C 1 336 ? -20.542 25.910 97.066 1.00 37.19 335 PHE C CA 1
ATOM 7179 C C . PHE C 1 336 ? -19.504 26.487 96.105 1.00 37.03 335 PHE C C 1
ATOM 7180 O O . PHE C 1 336 ? -18.555 25.787 95.682 1.00 36.09 335 PHE C O 1
ATOM 7188 N N . ALA C 1 337 ? -19.631 27.770 95.799 1.00 36.47 336 ALA C N 1
ATOM 7189 C CA . ALA C 1 337 ? -18.750 28.422 94.814 1.00 36.97 336 ALA C CA 1
ATOM 7190 C C . ALA C 1 337 ? -17.314 28.589 95.289 1.00 37.33 336 ALA C C 1
ATOM 7191 O O . ALA C 1 337 ? -16.411 28.677 94.459 1.00 37.85 336 ALA C O 1
ATOM 7193 N N . GLU C 1 338 ? -17.093 28.666 96.602 1.00 37.13 337 GLU C N 1
ATOM 7194 C CA . GLU C 1 338 ? -15.729 28.878 97.122 1.00 37.20 337 GLU C CA 1
ATOM 7195 C C . GLU C 1 338 ? -14.685 27.925 96.482 1.00 34.68 337 GLU C C 1
ATOM 7196 O O . GLU C 1 338 ? -13.672 28.338 95.937 1.00 35.56 337 GLU C O 1
ATOM 7202 N N . ARG C 1 339 ? -14.953 26.646 96.571 1.00 32.39 338 ARG C N 1
ATOM 7203 C CA . ARG C 1 339 ? -14.026 25.626 96.116 1.00 30.96 338 ARG C CA 1
ATOM 7204 C C . ARG C 1 339 ? -14.301 25.150 94.688 1.00 30.46 338 ARG C C 1
ATOM 7205 O O . ARG C 1 339 ? -13.560 24.354 94.170 1.00 29.18 338 ARG C O 1
ATOM 7213 N N . SER C 1 340 ? -15.376 25.629 94.059 1.00 30.42 339 SER C N 1
ATOM 7214 C CA . SER C 1 340 ? -15.682 25.185 92.705 1.00 30.32 339 SER C CA 1
ATOM 7215 C C . SER C 1 340 ? -16.418 26.287 91.933 1.00 31.16 339 SER C C 1
ATOM 7216 O O . SER C 1 340 ? -17.630 26.213 91.711 1.00 30.84 339 SER C O 1
ATOM 7219 N N . PRO C 1 341 ? -15.680 27.337 91.553 1.00 32.06 340 PRO C N 1
ATOM 7220 C CA . PRO C 1 341 ? -16.340 28.474 90.965 1.00 33.58 340 PRO C CA 1
ATOM 7221 C C . PRO C 1 341 ? -16.877 28.135 89.582 1.00 34.24 340 PRO C C 1
ATOM 7222 O O . PRO C 1 341 ? -16.437 27.193 88.954 1.00 32.23 340 PRO C O 1
ATOM 7226 N N . VAL C 1 342 ? -17.851 28.918 89.161 1.00 36.42 341 VAL C N 1
ATOM 7227 C CA . VAL C 1 342 ? -18.459 28.788 87.866 1.00 39.73 341 VAL C CA 1
ATOM 7228 C C . VAL C 1 342 ? -17.599 29.591 86.871 1.00 42.11 341 VAL C C 1
ATOM 7229 O O . VAL C 1 342 ? -17.122 30.681 87.194 1.00 45.45 341 VAL C O 1
ATOM 7233 N N . ALA C 1 343 ? -17.454 29.077 85.654 1.00 46.98 342 ALA C N 1
ATOM 7234 C CA . ALA C 1 343 ? -16.598 29.728 84.598 1.00 50.51 342 ALA C CA 1
ATOM 7235 C C . ALA C 1 343 ? -17.107 31.052 84.010 1.00 51.56 342 ALA C C 1
ATOM 7236 O O . ALA C 1 343 ? -16.324 31.867 83.488 1.00 54.72 342 ALA C O 1
ATOM 7238 N N . VAL C 1 344 ? -18.413 31.262 84.074 1.00 48.08 343 VAL C N 1
ATOM 7239 C CA . VAL C 1 344 ? -19.013 32.504 83.584 1.00 48.60 343 VAL C CA 1
ATOM 7240 C C . VAL C 1 344 ? -19.764 33.227 84.686 1.00 49.91 343 VAL C C 1
ATOM 7241 O O . VAL C 1 344 ? -20.247 34.348 84.484 1.00 49.91 343 VAL C O 1
#